Protein 7YQC (pdb70)

Structure (mmCIF, N/CA/C/O backbone):
data_7YQC
#
_entry.id   7YQC
#
_cell.length_a   1.00
_cell.length_b   1.00
_cell.length_c   1.00
_cell.angle_alpha   90.00
_cell.angle_beta   90.00
_cell.angle_gamma   90.00
#
_symmetry.space_group_name_H-M   'P 1'
#
loop_
_atom_site.group_PDB
_atom_site.id
_atom_site.type_symbol
_atom_site.label_atom_id
_atom_site.label_alt_id
_atom_site.label_comp_id
_atom_site.label_asym_id
_atom_site.label_entity_id
_atom_site.label_seq_id
_atom_site.pdbx_PDB_ins_code
_atom_site.Cartn_x
_atom_site.Cartn_y
_atom_site.Cartn_z
_atom_site.occupancy
_atom_site.B_iso_or_equiv
_atom_site.auth_seq_id
_atom_site.auth_comp_id
_atom_site.auth_asym_id
_atom_site.auth_atom_id
_atom_site.pdbx_PDB_model_num
ATOM 1 N N . LEU A 1 4 ? 95.168 147.006 94.938 1.00 65.68 4 LEU A N 1
ATOM 2 C CA . LEU A 1 4 ? 95.560 148.166 95.787 1.00 65.68 4 LEU A CA 1
ATOM 3 C C . LEU A 1 4 ? 94.572 148.332 96.947 1.00 65.68 4 LEU A C 1
ATOM 4 O O . LEU A 1 4 ? 93.429 147.858 96.815 1.00 65.68 4 LEU A O 1
ATOM 9 N N . LEU A 1 5 ? 95.005 148.954 98.045 1.00 64.50 5 LEU A N 1
ATOM 10 C CA . LEU A 1 5 ? 94.082 149.237 99.177 1.00 64.50 5 LEU A CA 1
ATOM 11 C C . LEU A 1 5 ? 94.012 150.762 99.338 1.00 64.50 5 LEU A C 1
ATOM 12 O O . LEU A 1 5 ? 95.075 151.405 99.288 1.00 64.50 5 LEU A O 1
ATOM 17 N N . LYS A 1 6 ? 92.812 151.324 99.492 1.00 69.91 6 LYS A N 1
ATOM 18 C CA . LYS A 1 6 ? 92.652 152.801 99.599 1.00 69.91 6 LYS A CA 1
ATOM 19 C C . LYS A 1 6 ? 93.245 153.308 100.919 1.00 69.91 6 LYS A C 1
ATOM 20 O O . LYS A 1 6 ? 93.030 152.638 101.944 1.00 69.91 6 LYS A O 1
ATOM 26 N N . VAL A 1 7 ? 93.936 154.456 100.896 1.00 70.09 7 VAL A N 1
ATOM 27 C CA . VAL A 1 7 ? 94.550 155.048 102.124 1.00 70.09 7 VAL A CA 1
ATOM 28 C C . VAL A 1 7 ? 93.984 156.458 102.341 1.00 70.09 7 VAL A C 1
ATOM 29 O O . VAL A 1 7 ? 93.917 157.209 101.353 1.00 70.09 7 VAL A O 1
ATOM 33 N N . ASP A 1 8 ? 93.612 156.806 103.580 1.00 74.52 8 ASP A N 1
ATOM 34 C CA . ASP A 1 8 ? 93.052 158.148 103.908 1.00 74.52 8 ASP A CA 1
ATOM 35 C C . ASP A 1 8 ? 94.087 159.217 103.552 1.00 74.52 8 ASP A C 1
ATOM 36 O O . ASP A 1 8 ? 95.249 159.042 103.939 1.00 74.52 8 ASP A O 1
ATOM 41 N N . GLN A 1 9 ? 93.674 160.290 102.879 1.00 75.06 9 GLN A N 1
ATOM 42 C CA . GLN A 1 9 ? 94.632 161.325 102.401 1.00 75.06 9 GLN A CA 1
ATOM 43 C C . GLN A 1 9 ? 95.318 162.100 103.531 1.00 75.06 9 GLN A C 1
ATOM 44 O O . GLN A 1 9 ? 96.514 162.354 103.394 1.00 75.06 9 GLN A O 1
ATOM 50 N N . GLU A 1 10 ? 94.599 162.502 104.577 1.00 73.04 10 GLU A N 1
ATOM 51 C CA . GLU A 1 10 ? 95.233 163.356 105.615 1.00 73.04 10 GLU A CA 1
ATOM 52 C C . GLU A 1 10 ? 96.336 162.580 106.329 1.00 73.04 10 GLU A C 1
ATOM 53 O O . GLU A 1 10 ? 97.403 163.162 106.564 1.00 73.04 10 GLU A O 1
ATOM 59 N N . VAL A 1 11 ? 96.078 161.320 106.674 1.00 69.68 11 VAL A N 1
ATOM 60 C CA . VAL A 1 11 ? 97.122 160.456 107.284 1.00 69.68 11 VAL A CA 1
ATOM 61 C C . VAL A 1 11 ? 98.210 160.219 106.234 1.00 69.68 11 VAL A C 1
ATOM 62 O O . VAL A 1 11 ? 99.379 160.226 106.617 1.00 69.68 11 VAL A O 1
ATOM 66 N N . LYS A 1 12 ? 97.863 160.081 104.956 1.00 69.53 12 LYS A N 1
ATOM 67 C CA . LYS A 1 12 ? 98.939 159.915 103.947 1.00 69.53 12 LYS A CA 1
ATOM 68 C C . LYS A 1 12 ? 99.866 161.134 103.910 1.00 69.53 12 LYS A C 1
ATOM 69 O O . LYS A 1 12 ? 101.080 160.930 103.826 1.00 69.53 12 LYS A O 1
ATOM 75 N N . LEU A 1 13 ? 99.327 162.345 103.966 1.00 69.01 13 LEU A N 1
ATOM 76 C CA . LEU A 1 13 ? 100.167 163.562 103.919 1.00 69.01 13 LEU A CA 1
ATOM 77 C C . LEU A 1 13 ? 101.122 163.555 105.109 1.00 69.01 13 LEU A C 1
ATOM 78 O O . LEU A 1 13 ? 102.283 163.930 104.917 1.00 69.01 13 LEU A O 1
ATOM 83 N N . LYS A 1 14 ? 100.641 163.191 106.294 1.00 64.81 14 LYS A N 1
ATOM 84 C CA . LYS A 1 14 ? 101.488 163.118 107.513 1.00 64.81 14 LYS A CA 1
ATOM 85 C C . LYS A 1 14 ? 102.539 162.018 107.371 1.00 64.81 14 LYS A C 1
ATOM 86 O O . LYS A 1 14 ? 103.641 162.216 107.869 1.00 64.81 14 LYS A O 1
ATOM 92 N N . VAL A 1 15 ? 102.192 160.887 106.770 1.00 62.25 15 VAL A N 1
ATOM 93 C CA . VAL A 1 15 ? 103.191 159.806 106.522 1.00 62.25 15 VAL A CA 1
ATOM 94 C C . VAL A 1 15 ? 104.258 160.308 105.553 1.00 62.25 15 VAL A C 1
ATOM 95 O O . VAL A 1 15 ? 105.414 159.998 105.783 1.00 62.25 15 VAL A O 1
ATOM 99 N N . ASP A 1 16 ? 103.888 161.072 104.528 1.00 62.30 16 ASP A N 1
ATOM 100 C CA . ASP A 1 16 ? 104.849 161.637 103.540 1.00 62.30 16 ASP A CA 1
ATOM 101 C C . ASP A 1 16 ? 105.804 162.620 104.203 1.00 62.30 16 ASP A C 1
ATOM 102 O O . ASP A 1 16 ? 106.951 162.691 103.773 1.00 62.30 16 ASP A O 1
ATOM 107 N N . SER A 1 17 ? 105.323 163.413 105.147 1.00 58.78 17 SER A N 1
ATOM 108 C CA . SER A 1 17 ? 106.207 164.318 105.912 1.00 58.78 17 SER A CA 1
ATOM 109 C C . SER A 1 17 ? 107.200 163.505 106.748 1.00 58.78 17 SER A C 1
ATOM 110 O O . SER A 1 17 ? 108.330 163.959 106.870 1.00 58.78 17 SER A O 1
ATOM 113 N N . PHE A 1 18 ? 106.797 162.379 107.332 1.00 53.18 18 PHE A N 1
ATOM 114 C CA . PHE A 1 18 ? 107.726 161.509 108.092 1.00 53.18 18 PHE A CA 1
ATOM 115 C C . PHE A 1 18 ? 108.780 160.969 107.145 1.00 53.18 18 PHE A C 1
ATOM 116 O O . PHE A 1 18 ? 109.947 161.008 107.502 1.00 53.18 18 PHE A O 1
ATOM 124 N N . ARG A 1 19 ? 108.378 160.480 105.979 1.00 56.01 19 ARG A N 1
ATOM 125 C CA . ARG A 1 19 ? 109.368 159.873 105.069 1.00 56.01 19 ARG A CA 1
ATOM 126 C C . ARG A 1 19 ? 110.344 160.928 104.584 1.00 56.01 19 ARG A C 1
ATOM 127 O O . ARG A 1 19 ? 111.508 160.582 104.399 1.00 56.01 19 ARG A O 1
ATOM 135 N N . GLU A 1 20 ? 109.878 162.143 104.326 1.00 56.96 20 GLU A N 1
ATOM 136 C CA . GLU A 1 20 ? 110.803 163.237 103.955 1.00 56.96 20 GLU A CA 1
ATOM 137 C C . GLU A 1 20 ? 111.732 163.603 105.117 1.00 56.96 20 GLU A C 1
ATOM 138 O O . GLU A 1 20 ? 112.891 163.854 104.842 1.00 56.96 20 GLU A O 1
ATOM 144 N N . ARG A 1 21 ? 111.249 163.669 106.353 1.00 53.58 21 ARG A N 1
ATOM 145 C CA . ARG A 1 21 ? 112.093 164.046 107.514 1.00 53.58 21 ARG A CA 1
ATOM 146 C C . ARG A 1 21 ? 113.163 162.989 107.734 1.00 53.58 21 ARG A C 1
ATOM 147 O O . ARG A 1 21 ? 114.291 163.357 108.000 1.00 53.58 21 ARG A O 1
ATOM 155 N N . ILE A 1 22 ? 112.811 161.719 107.630 1.00 52.96 22 ILE A N 1
ATOM 156 C CA . ILE A 1 22 ? 113.781 160.613 107.787 1.00 52.96 22 ILE A CA 1
ATOM 157 C C . ILE A 1 22 ? 114.810 160.701 106.669 1.00 52.96 22 ILE A C 1
ATOM 158 O O . ILE A 1 22 ? 115.968 160.434 106.942 1.00 52.96 22 ILE A O 1
ATOM 163 N N . THR A 1 23 ? 114.408 161.047 105.453 1.00 52.63 23 THR A N 1
ATOM 164 C CA . THR A 1 23 ? 115.351 161.182 104.308 1.00 52.63 23 THR A CA 1
ATOM 165 C C . THR A 1 23 ? 116.344 162.306 104.572 1.00 52.63 23 THR A C 1
ATOM 166 O O . THR A 1 23 ? 117.533 162.084 104.374 1.00 52.63 23 THR A O 1
ATOM 170 N N . SER A 1 24 ? 115.870 163.447 105.052 1.00 53.32 24 SER A N 1
ATOM 171 C CA . SER A 1 24 ? 116.743 164.608 105.310 1.00 53.32 24 SER A CA 1
ATOM 172 C C . SER A 1 24 ? 117.750 164.272 106.398 1.00 53.32 24 SER A C 1
ATOM 173 O O . SER A 1 24 ? 118.923 164.543 106.197 1.00 53.32 24 SER A O 1
ATOM 176 N N . GLU A 1 25 ? 117.305 163.656 107.485 1.00 53.32 25 GLU A N 1
ATOM 177 C CA . GLU A 1 25 ? 118.193 163.290 108.600 1.00 53.32 25 GLU A CA 1
ATOM 178 C C . GLU A 1 25 ? 119.204 162.255 108.148 1.00 53.32 25 GLU A C 1
ATOM 179 O O . GLU A 1 25 ? 120.361 162.434 108.470 1.00 53.32 25 GLU A O 1
ATOM 185 N N . ALA A 1 26 ? 118.794 161.234 107.404 1.00 51.25 26 ALA A N 1
ATOM 186 C CA . ALA A 1 26 ? 119.729 160.164 107.018 1.00 51.25 26 ALA A CA 1
ATOM 187 C C . ALA A 1 26 ? 120.808 160.725 106.121 1.00 51.25 26 ALA A C 1
ATOM 188 O O . ALA A 1 26 ? 121.925 160.269 106.226 1.00 51.25 26 ALA A O 1
ATOM 190 N N . GLU A 1 27 ? 120.460 161.620 105.218 1.00 54.09 27 GLU A N 1
ATOM 191 C CA . GLU A 1 27 ? 121.445 162.276 104.324 1.00 54.09 27 GLU A CA 1
ATOM 192 C C . GLU A 1 27 ? 122.411 163.184 105.093 1.00 54.09 27 GLU A C 1
ATOM 193 O O . GLU A 1 27 ? 123.584 163.137 104.775 1.00 54.09 27 GLU A O 1
ATOM 199 N N . ASP A 1 28 ? 121.960 163.981 106.057 1.00 53.40 28 ASP A N 1
ATOM 200 C CA . ASP A 1 28 ? 122.887 164.792 106.891 1.00 53.40 28 ASP A CA 1
ATOM 201 C C . ASP A 1 28 ? 123.754 163.896 107.764 1.00 53.40 28 ASP A C 1
ATOM 202 O O . ASP A 1 28 ? 124.889 164.250 108.005 1.00 53.40 28 ASP A O 1
ATOM 207 N N . LEU A 1 29 ? 123.193 162.821 108.292 1.00 48.72 29 LEU A N 1
ATOM 208 C CA . LEU A 1 29 ? 123.974 161.905 109.140 1.00 48.72 29 LEU A CA 1
ATOM 209 C C . LEU A 1 29 ? 125.074 161.280 108.284 1.00 48.72 29 LEU A C 1
ATOM 210 O O . LEU A 1 29 ? 126.205 161.322 108.720 1.00 48.72 29 LEU A O 1
ATOM 215 N N . VAL A 1 30 ? 124.797 160.791 107.085 1.00 49.65 30 VAL A N 1
ATOM 216 C CA . VAL A 1 30 ? 125.921 160.210 106.299 1.00 49.65 30 VAL A CA 1
ATOM 217 C C . VAL A 1 30 ? 126.903 161.299 105.877 1.00 49.65 30 VAL A C 1
ATOM 218 O O . VAL A 1 30 ? 128.086 161.098 106.073 1.00 49.65 30 VAL A O 1
ATOM 222 N N . ALA A 1 31 ? 126.427 162.406 105.325 1.00 53.04 31 ALA A N 1
ATOM 223 C CA . ALA A 1 31 ? 127.283 163.492 104.809 1.00 53.04 31 ALA A CA 1
ATOM 224 C C . ALA A 1 31 ? 127.958 164.375 105.853 1.00 53.04 31 ALA A C 1
ATOM 225 O O . ALA A 1 31 ? 129.044 164.852 105.548 1.00 53.04 31 ALA A O 1
ATOM 227 N N . ASN A 1 32 ? 127.305 164.703 106.965 1.00 52.08 32 ASN A N 1
ATOM 228 C CA . ASN A 1 32 ? 127.884 165.690 107.914 1.00 52.08 32 ASN A CA 1
ATOM 229 C C . ASN A 1 32 ? 128.196 165.152 109.317 1.00 52.08 32 ASN A C 1
ATOM 230 O O . ASN A 1 32 ? 129.081 165.713 109.936 1.00 52.08 32 ASN A O 1
ATOM 235 N N . PHE A 1 33 ? 127.527 164.121 109.814 1.00 48.00 33 PHE A N 1
ATOM 236 C CA . PHE A 1 33 ? 127.744 163.657 111.205 1.00 48.00 33 PHE A CA 1
ATOM 237 C C . PHE A 1 33 ? 128.733 162.506 111.226 1.00 48.00 33 PHE A C 1
ATOM 238 O O . PHE A 1 33 ? 129.582 162.499 112.093 1.00 48.00 33 PHE A O 1
ATOM 246 N N . PHE A 1 34 ? 128.589 161.543 110.325 1.00 47.12 34 PHE A N 1
ATOM 247 C CA . PHE A 1 34 ? 129.518 160.395 110.267 1.00 47.12 34 PHE A CA 1
ATOM 248 C C . PHE A 1 34 ? 130.923 160.956 110.113 1.00 47.12 34 PHE A C 1
ATOM 249 O O . PHE A 1 34 ? 131.770 160.542 110.884 1.00 47.12 34 PHE A O 1
ATOM 257 N N . PRO A 1 35 ? 131.217 161.882 109.179 1.00 49.05 35 PRO A N 1
ATOM 258 C CA . PRO A 1 35 ? 132.537 162.506 109.101 1.00 49.05 35 PRO A CA 1
ATOM 259 C C . PRO A 1 35 ? 133.023 163.313 110.315 1.00 49.05 35 PRO A C 1
ATOM 260 O O . PRO A 1 35 ? 134.162 163.191 110.641 1.00 49.05 35 PRO A O 1
ATOM 264 N N . LYS A 1 36 ? 132.174 164.122 110.938 1.00 50.09 36 LYS A N 1
ATOM 265 C CA . LYS A 1 36 ? 132.515 164.889 112.163 1.00 50.09 36 LYS A CA 1
ATOM 266 C C . LYS A 1 36 ? 132.758 163.963 113.345 1.00 50.09 36 LYS A C 1
ATOM 267 O O . LYS A 1 36 ? 133.627 164.269 114.142 1.00 50.09 36 LYS A O 1
ATOM 273 N N . LYS A 1 37 ? 131.958 162.920 113.494 1.00 48.14 37 LYS A N 1
ATOM 274 C CA . LYS A 1 37 ? 132.107 161.937 114.601 1.00 48.14 37 LYS A CA 1
ATOM 275 C C . L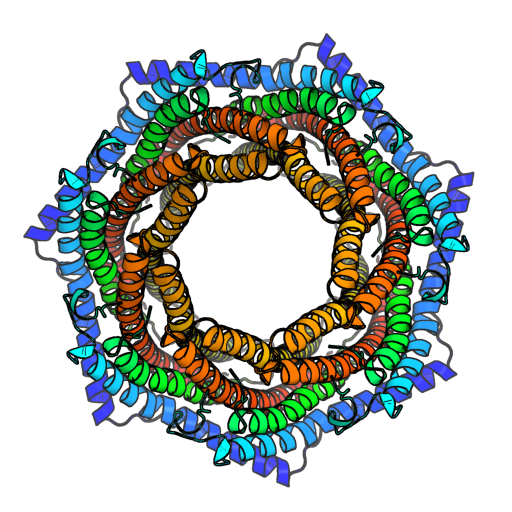YS A 1 37 ? 133.394 161.142 114.460 1.00 48.14 37 LYS A C 1
ATOM 276 O O . LYS A 1 37 ? 133.942 160.792 115.485 1.00 48.14 37 LYS A O 1
ATOM 282 N N . LEU A 1 38 ? 133.813 160.812 113.243 1.00 48.45 38 LEU A N 1
ATOM 283 C CA . LEU A 1 38 ? 135.086 160.093 112.981 1.00 48.45 38 LEU A CA 1
ATOM 284 C C . LEU A 1 38 ? 136.262 160.945 113.435 1.00 48.45 38 LEU A C 1
ATOM 285 O O . LEU A 1 38 ? 137.194 160.387 113.995 1.00 48.45 38 LEU A O 1
ATOM 290 N N . LEU A 1 39 ? 136.224 162.242 113.188 1.00 50.23 39 LEU A N 1
ATOM 291 C CA . LEU A 1 39 ? 137.310 163.136 113.643 1.00 50.23 39 LEU A CA 1
ATOM 292 C C . LEU A 1 39 ? 137.344 163.233 115.174 1.00 50.23 39 LEU A C 1
ATOM 293 O O . LEU A 1 39 ? 138.448 163.266 115.704 1.00 50.23 39 LEU A O 1
ATOM 298 N N . GLU A 1 40 ? 136.201 163.284 115.858 1.00 50.18 40 GLU A N 1
ATOM 299 C CA . GLU A 1 40 ? 136.149 163.292 117.344 1.00 50.18 40 GLU A CA 1
ATOM 300 C C . GLU A 1 40 ? 136.660 161.989 117.948 1.00 50.18 40 GLU A C 1
ATOM 301 O O . GLU A 1 40 ? 137.387 162.070 118.926 1.00 50.18 40 GLU A O 1
ATOM 307 N N . LEU A 1 41 ? 136.245 160.840 117.428 1.00 46.50 41 LEU A N 1
ATOM 308 C CA . LEU A 1 41 ? 136.664 159.517 117.939 1.00 46.50 41 LEU A CA 1
ATOM 309 C C . LEU A 1 41 ? 138.150 159.299 117.670 1.00 46.50 41 LEU A C 1
ATOM 310 O O . LEU A 1 41 ? 138.790 158.702 118.526 1.00 46.50 41 LEU A O 1
ATOM 315 N N . ASP A 1 42 ? 138.684 159.779 116.548 1.00 48.44 42 ASP A N 1
ATOM 316 C CA . ASP A 1 42 ? 140.139 159.712 116.258 1.00 48.44 42 ASP A CA 1
ATOM 317 C C . ASP A 1 42 ? 140.920 160.556 117.256 1.00 48.44 42 ASP A C 1
ATOM 318 O O . ASP A 1 42 ? 141.985 160.117 117.664 1.00 48.44 42 ASP A O 1
ATOM 323 N N . SER A 1 43 ? 140.425 161.734 117.604 1.00 49.97 43 SER A N 1
ATOM 324 C CA . SER A 1 43 ? 141.099 162.631 118.570 1.00 49.97 43 SER A CA 1
ATOM 325 C C . SER A 1 43 ? 141.162 162.004 119.961 1.00 49.97 43 SER A C 1
ATOM 326 O O . SER A 1 43 ? 142.159 162.233 120.637 1.00 49.97 43 SER A O 1
ATOM 329 N N . PHE A 1 44 ? 140.131 161.280 120.390 1.00 48.53 44 PHE A N 1
ATOM 330 C CA . PHE A 1 44 ? 140.096 160.585 121.702 1.00 48.53 44 PHE A CA 1
ATOM 331 C C . PHE A 1 44 ? 141.199 159.530 121.744 1.00 48.53 44 PHE A C 1
ATOM 332 O O . PHE A 1 44 ? 141.790 159.322 122.795 1.00 48.53 44 PHE A O 1
ATOM 340 N N . LEU A 1 45 ? 141.449 158.860 120.633 1.00 48.06 45 LEU A N 1
ATOM 341 C CA . LEU A 1 45 ? 142.456 157.778 120.588 1.00 48.06 45 LEU A CA 1
ATOM 342 C C . LEU A 1 45 ? 143.874 158.333 120.692 1.00 48.06 45 LEU A C 1
ATOM 343 O O . LEU A 1 45 ? 144.774 157.540 120.919 1.00 48.06 45 LEU A O 1
ATOM 348 N N . LYS A 1 46 ? 144.077 159.622 120.455 1.00 51.49 46 LYS A N 1
ATOM 349 C CA . LYS A 1 46 ? 145.414 160.268 120.577 1.00 51.49 46 LYS A CA 1
ATOM 350 C C . LYS A 1 46 ? 145.584 160.894 121.964 1.00 51.49 46 LYS A C 1
ATOM 351 O O . LYS A 1 46 ? 146.672 161.410 122.233 1.00 51.49 46 LYS A O 1
ATOM 357 N N . GLU A 1 47 ? 144.547 160.868 122.796 1.00 52.88 47 GLU A N 1
ATOM 358 C CA . GLU A 1 47 ? 144.627 161.385 124.181 1.00 52.88 47 GLU A CA 1
ATOM 359 C C . GLU A 1 47 ? 145.446 160.423 125.043 1.00 52.88 47 GLU A C 1
ATOM 360 O O . GLU A 1 47 ? 145.455 159.225 124.746 1.00 52.88 47 GLU A O 1
ATOM 366 N N . PRO A 1 48 ? 146.131 160.903 126.102 1.00 53.37 48 PRO A N 1
ATOM 367 C CA . PRO A 1 48 ? 146.955 160.054 126.962 1.00 53.37 48 PRO A CA 1
ATOM 368 C C . PRO A 1 48 ? 146.193 158.953 127.720 1.00 53.37 48 PRO A C 1
ATOM 369 O O . PRO A 1 48 ? 146.764 157.921 127.930 1.00 53.37 48 PRO A O 1
ATOM 373 N N . ILE A 1 49 ? 144.948 159.194 128.111 1.00 51.52 49 ILE A N 1
ATOM 374 C CA . ILE A 1 49 ? 144.134 158.229 128.914 1.00 51.52 49 ILE A CA 1
ATOM 375 C C . ILE A 1 49 ? 143.970 156.915 128.151 1.00 51.52 49 ILE A C 1
ATOM 376 O O . ILE A 1 49 ? 143.836 155.890 128.810 1.00 51.52 49 ILE A O 1
ATOM 381 N N . LEU A 1 50 ? 143.923 156.950 126.827 1.00 49.57 50 LEU A N 1
ATOM 382 C CA . LEU A 1 50 ? 143.668 155.732 126.026 1.00 49.57 50 LEU A CA 1
ATOM 383 C C . LEU A 1 50 ? 144.970 155.192 125.452 1.00 49.57 50 LEU A C 1
ATOM 384 O O . LEU A 1 50 ? 144.910 154.283 124.641 1.00 49.57 50 LEU A O 1
ATOM 389 N N . ASN A 1 51 ? 146.097 155.775 125.827 1.00 53.17 51 ASN A N 1
ATOM 390 C CA . ASN A 1 51 ? 147.422 155.352 125.302 1.00 53.17 51 ASN A CA 1
ATOM 391 C C . ASN A 1 51 ? 148.380 155.198 126.472 1.00 53.17 51 ASN A C 1
ATOM 392 O O . ASN A 1 51 ? 149.245 156.057 126.602 1.00 53.17 51 ASN A O 1
ATOM 397 N N . ILE A 1 52 ? 148.187 154.181 127.310 1.00 54.92 52 ILE A N 1
ATOM 398 C CA . ILE A 1 52 ? 149.044 153.939 128.500 1.00 54.92 52 ILE A CA 1
ATOM 399 C C . ILE A 1 52 ? 149.828 152.673 128.175 1.00 54.92 52 ILE A C 1
ATOM 400 O O . ILE A 1 52 ? 149.178 151.633 128.020 1.00 54.92 52 ILE A O 1
ATOM 405 N N . HIS A 1 53 ? 151.150 152.776 127.993 1.00 59.81 53 HIS A N 1
ATOM 406 C CA . HIS A 1 53 ? 152.002 151.609 127.629 1.00 59.81 53 HIS A CA 1
ATOM 407 C C . HIS A 1 53 ? 152.138 150.594 128.764 1.00 59.81 53 HIS A C 1
ATOM 408 O O . HIS A 1 53 ? 151.919 149.404 128.507 1.00 59.81 53 HIS A O 1
ATOM 415 N N . ASP A 1 54 ? 152.420 151.055 129.981 1.00 57.02 54 ASP A N 1
ATOM 416 C CA . ASP A 1 54 ? 152.526 150.144 131.145 1.00 57.02 54 ASP A CA 1
ATOM 417 C C . ASP A 1 54 ? 151.108 149.920 131.625 1.00 57.02 54 ASP A C 1
ATOM 418 O O . ASP A 1 54 ? 150.548 150.845 132.202 1.00 57.02 54 ASP A O 1
ATOM 423 N N . LEU A 1 55 ? 150.593 148.711 131.464 1.00 52.21 55 LEU A N 1
ATOM 424 C CA . LEU A 1 55 ? 149.173 148.466 131.773 1.00 52.21 55 LEU A CA 1
ATOM 425 C C . LEU A 1 55 ? 149.072 148.101 133.241 1.00 52.21 55 LEU A C 1
ATOM 426 O O . LEU A 1 55 ? 148.027 147.641 133.644 1.00 52.21 55 LEU A O 1
ATOM 431 N N . THR A 1 56 ? 150.159 148.254 133.981 1.00 54.96 56 THR A N 1
ATOM 432 C CA . THR A 1 56 ? 150.157 148.023 135.445 1.00 54.96 56 THR A CA 1
ATOM 433 C C . THR A 1 56 ? 149.814 149.340 136.132 1.00 54.96 56 THR A C 1
ATOM 434 O O . THR A 1 56 ? 149.775 149.374 137.366 1.00 54.96 56 THR A O 1
ATOM 438 N N . GLN A 1 57 ? 149.610 150.390 135.344 1.00 56.36 57 GLN A N 1
ATOM 439 C CA . GLN A 1 57 ? 149.259 151.714 135.904 1.00 56.36 57 GLN A CA 1
ATOM 440 C C . GLN A 1 57 ? 147.746 151.835 135.964 1.00 56.36 57 GLN A C 1
ATOM 441 O O . GLN A 1 57 ? 147.268 152.816 136.531 1.00 56.36 57 GLN A O 1
ATOM 447 N N . ILE A 1 58 ? 147.037 150.871 135.386 1.00 51.39 58 ILE A N 1
ATOM 448 C CA . ILE A 1 58 ? 145.551 150.908 135.379 1.00 51.39 58 ILE A CA 1
ATOM 449 C C . ILE A 1 58 ? 145.058 149.872 136.373 1.00 51.39 58 ILE A C 1
ATOM 450 O O . ILE A 1 58 ? 143.932 149.437 136.209 1.00 51.39 58 ILE A O 1
ATOM 455 N N . HIS A 1 59 ? 145.859 149.532 137.375 1.00 49.99 59 HIS A N 1
ATOM 456 C CA . HIS A 1 59 ? 145.506 148.469 138.349 1.00 49.99 59 HIS A CA 1
ATOM 457 C C . HIS A 1 59 ? 144.990 149.041 139.667 1.00 49.99 59 HIS A C 1
ATOM 458 O O . HIS A 1 59 ? 145.619 149.980 140.171 1.00 49.99 59 HIS A O 1
ATOM 465 N N . SER A 1 60 ? 143.897 148.476 140.203 1.00 52.94 60 SER A N 1
ATOM 466 C CA . SER A 1 60 ? 143.317 148.916 141.496 1.00 52.94 60 SER A CA 1
ATOM 467 C C . SER A 1 60 ? 143.577 147.864 142.576 1.00 52.94 60 SER A C 1
ATOM 468 O O . SER A 1 60 ? 143.513 146.666 142.261 1.00 52.94 60 SER A O 1
ATOM 471 N N . ASP A 1 61 ? 143.884 148.302 143.799 1.00 58.88 61 ASP A N 1
ATOM 472 C CA . ASP A 1 61 ? 144.170 147.372 144.923 1.00 58.88 61 ASP A CA 1
ATOM 473 C C . ASP A 1 61 ? 142.884 146.669 145.363 1.00 58.88 61 ASP A C 1
ATOM 474 O O . ASP A 1 61 ? 141.847 147.352 145.456 1.00 58.88 61 ASP A O 1
ATOM 476 N N . MET A 1 62 ? 142.957 145.371 145.669 1.00 59.75 62 MET A N 1
ATOM 477 C CA . MET A 1 62 ? 141.741 144.600 146.034 1.00 59.75 62 MET A CA 1
ATOM 478 C C . MET A 1 62 ? 142.116 143.534 147.060 1.00 59.75 62 MET A C 1
ATOM 479 O O . MET A 1 62 ? 142.820 142.593 146.656 1.00 59.75 62 MET A O 1
ATOM 484 N N . MET A 1 108 ? 137.956 142.022 147.574 1.00 48.63 108 MET A N 1
ATOM 485 C CA . MET A 1 108 ? 136.587 142.566 147.481 1.00 48.63 108 MET A CA 1
ATOM 486 C C . MET A 1 108 ? 136.665 144.069 147.284 1.00 48.63 108 MET A C 1
ATOM 487 O O . MET A 1 108 ? 137.534 144.533 146.546 1.00 48.63 108 MET A O 1
ATOM 489 N N . LEU A 1 109 ? 135.745 144.789 147.882 1.00 48.91 109 LEU A N 1
ATOM 490 C CA . LEU A 1 109 ? 135.793 146.266 147.895 1.00 48.91 109 LEU A CA 1
ATOM 491 C C . LEU A 1 109 ? 135.815 147.011 146.565 1.00 48.91 109 LEU A C 1
ATOM 492 O O . LEU A 1 109 ? 135.053 146.617 145.683 1.00 48.91 109 LEU A O 1
ATOM 497 N N . LYS A 1 110 ? 136.709 147.977 146.389 1.00 49.33 110 LYS A N 1
ATOM 498 C CA . LYS A 1 110 ? 136.632 148.983 145.299 1.00 49.33 110 LYS A CA 1
ATOM 499 C C . LYS A 1 110 ? 136.672 148.546 143.838 1.00 49.33 110 LYS A C 1
ATOM 500 O O . LYS A 1 110 ? 137.301 147.549 143.540 1.00 49.33 110 LYS A O 1
ATOM 506 N N . SER A 1 111 ? 136.006 149.313 142.975 1.00 46.90 111 SER A N 1
ATOM 507 C CA . SER A 1 111 ? 135.969 149.077 141.519 1.00 46.90 111 SER A CA 1
ATOM 508 C C . SER A 1 111 ? 137.049 149.946 140.888 1.00 46.90 111 SER A C 1
ATOM 509 O O . SER A 1 111 ? 137.439 150.910 141.533 1.00 46.90 111 SER A O 1
ATOM 512 N N . ASN A 1 112 ? 137.487 149.652 139.667 1.00 46.29 112 ASN A N 1
ATOM 513 C CA . ASN A 1 112 ? 138.614 150.410 139.086 1.00 46.29 112 ASN A CA 1
ATOM 514 C C . ASN A 1 112 ? 138.066 151.749 138.628 1.00 46.29 112 ASN A C 1
ATOM 515 O O . ASN A 1 112 ? 137.167 151.733 137.814 1.00 46.29 112 ASN A O 1
ATOM 520 N N . GLN A 1 113 ? 138.526 152.854 139.211 1.00 48.56 113 GLN A N 1
ATOM 521 C CA . GLN A 1 113 ? 138.113 154.199 138.744 1.00 48.56 113 GLN A CA 1
ATOM 522 C C . GLN A 1 113 ? 138.696 154.501 137.370 1.00 48.56 113 GLN A C 1
ATOM 523 O O . GLN A 1 113 ? 138.054 155.210 136.626 1.00 48.56 113 GLN A O 1
ATOM 529 N N . GLN A 1 114 ? 139.892 154.034 137.068 1.00 48.08 114 GLN A N 1
ATOM 530 C CA . GLN A 1 114 ? 140.483 154.423 135.773 1.00 48.08 114 GLN A CA 1
ATOM 531 C C . GLN A 1 114 ? 139.621 153.836 134.677 1.00 48.08 114 GLN A C 1
ATOM 532 O O . GLN A 1 114 ? 139.435 154.505 133.680 1.00 48.08 114 GLN A O 1
ATOM 538 N N . LEU A 1 115 ? 139.118 152.635 134.879 1.00 44.19 115 LEU A N 1
ATOM 539 C CA . LEU A 1 115 ? 138.215 151.986 133.910 1.00 44.19 115 LEU A CA 1
ATOM 540 C C . LEU A 1 115 ? 136.813 152.586 133.951 1.00 44.19 115 LEU A C 1
ATOM 541 O O . LEU A 1 115 ? 136.237 152.746 132.892 1.00 44.19 115 LEU A O 1
ATOM 546 N N . VAL A 1 116 ? 136.293 152.922 135.125 1.00 45.37 116 VAL A N 1
ATOM 547 C CA . VAL A 1 116 ? 134.933 153.520 135.255 1.00 45.37 116 VAL A CA 1
ATOM 548 C C . VAL A 1 116 ? 134.902 154.846 134.507 1.00 45.37 116 VAL A C 1
ATOM 549 O O . VAL A 1 116 ? 133.902 155.088 133.852 1.00 45.37 116 VAL A O 1
ATOM 553 N N . ASP A 1 117 ? 135.960 155.649 134.579 1.00 47.10 117 ASP A N 1
ATOM 554 C CA . ASP A 1 117 ? 136.048 156.944 133.876 1.00 47.10 117 ASP A CA 1
ATOM 555 C C . ASP A 1 117 ? 136.008 156.754 132.366 1.00 47.10 117 ASP A C 1
ATOM 556 O O . ASP A 1 117 ? 135.270 157.491 131.735 1.00 47.10 117 ASP A O 1
ATOM 561 N N . ILE A 1 118 ? 136.745 155.799 131.812 1.00 44.89 118 ILE A N 1
ATOM 562 C CA . ILE A 1 118 ? 136.751 155.495 130.349 1.00 44.89 118 ILE A CA 1
ATOM 563 C C . ILE A 1 118 ? 135.417 154.910 129.888 1.00 44.89 118 ILE A C 1
ATOM 564 O O . ILE A 1 118 ? 134.960 155.331 128.849 1.00 44.89 118 ILE A O 1
ATOM 569 N N . ILE A 1 119 ? 134.807 153.992 130.628 1.00 43.46 119 ILE A N 1
ATOM 570 C CA . ILE A 1 119 ? 133.511 153.368 130.250 1.00 43.46 119 ILE A CA 1
ATOM 571 C C . ILE A 1 119 ? 132.473 154.475 130.221 1.00 43.46 119 ILE A C 1
ATOM 572 O O . ILE A 1 119 ? 131.602 154.433 129.376 1.00 43.46 119 ILE A O 1
ATOM 577 N N . GLU A 1 120 ? 132.565 155.432 131.126 1.00 46.42 120 GLU A N 1
ATOM 578 C CA . GLU A 1 120 ? 131.636 156.578 131.120 1.00 46.42 120 GLU A CA 1
ATOM 579 C C . GLU A 1 120 ? 131.782 157.389 129.838 1.00 46.42 120 GLU A C 1
ATOM 580 O O . GLU A 1 120 ? 130.780 157.965 129.460 1.00 46.42 120 GLU A O 1
ATOM 586 N N . LYS A 1 121 ? 132.953 157.470 129.220 1.00 45.67 121 LYS A N 1
ATOM 587 C CA . LYS A 1 121 ? 133.135 158.190 127.943 1.00 45.67 121 LYS A CA 1
ATOM 588 C C . LYS A 1 121 ? 132.761 157.295 126.760 1.00 45.67 121 LYS A C 1
ATOM 589 O O . LYS A 1 121 ? 132.123 157.800 125.849 1.00 45.67 121 LYS A O 1
ATOM 595 N N . VAL A 1 122 ? 133.135 156.023 126.774 1.00 43.22 122 VAL A N 1
ATOM 596 C CA . VAL A 1 122 ? 132.822 155.071 125.674 1.00 43.22 122 VAL A CA 1
ATOM 597 C C . VAL A 1 122 ? 131.324 154.821 125.535 1.00 43.22 122 VAL A C 1
ATOM 598 O O . VAL A 1 122 ? 130.871 154.807 124.404 1.00 43.22 122 VAL A O 1
ATOM 602 N N . LYS A 1 123 ? 130.566 154.653 126.612 1.00 44.72 123 LYS A N 1
ATOM 603 C CA . LYS A 1 123 ? 129.139 154.244 126.522 1.00 44.72 123 LYS A CA 1
ATOM 604 C C . LYS A 1 123 ? 128.270 155.256 125.776 1.00 44.72 123 LYS A C 1
ATOM 605 O O . LYS A 1 123 ? 127.459 154.813 124.977 1.00 44.72 123 LYS A O 1
ATOM 611 N N . PRO A 1 124 ? 128.389 156.587 125.967 1.00 44.28 124 PRO A N 1
ATOM 612 C CA . PRO A 1 124 ? 127.658 157.560 125.162 1.00 44.28 124 PRO A CA 1
ATOM 613 C C . PRO A 1 124 ? 127.904 157.465 123.648 1.00 44.28 124 PRO A C 1
ATOM 614 O O . PRO A 1 124 ? 126.982 157.740 122.935 1.00 44.28 124 PRO A O 1
ATOM 618 N N . GLU A 1 125 ? 129.127 157.180 123.195 1.00 45.01 125 GLU A N 1
ATOM 619 C CA . GLU A 1 125 ? 129.505 157.029 121.769 1.00 45.01 125 GLU A CA 1
ATOM 620 C C . GLU A 1 125 ? 128.900 155.776 121.150 1.00 45.01 125 GLU A C 1
ATOM 621 O O . GLU A 1 125 ? 128.591 155.842 119.972 1.00 45.01 125 GLU A O 1
ATOM 627 N N . ILE A 1 126 ? 128.839 154.663 121.876 1.00 44.57 126 ILE A N 1
ATOM 628 C CA . ILE A 1 126 ? 128.200 153.405 121.395 1.00 44.57 126 ILE A CA 1
ATOM 629 C C . ILE A 1 126 ? 126.711 153.659 121.196 1.00 44.57 126 ILE A C 1
ATOM 630 O O . ILE A 1 126 ? 126.182 153.198 120.202 1.00 44.57 126 ILE A O 1
ATOM 635 N N . ARG A 1 127 ? 126.070 154.378 122.103 1.00 47.38 127 ARG A N 1
ATOM 636 C CA . ARG A 1 127 ? 124.626 154.691 122.024 1.00 47.38 127 ARG A CA 1
ATOM 637 C C . ARG A 1 127 ? 124.298 155.564 120.814 1.00 47.38 127 ARG A C 1
ATOM 638 O O . ARG A 1 127 ? 123.275 155.303 120.204 1.00 47.38 127 ARG A O 1
ATOM 646 N N . LEU A 1 128 ? 125.106 156.559 120.484 1.00 45.24 128 LEU A N 1
ATOM 647 C CA . LEU A 1 128 ? 124.873 157.402 119.287 1.00 45.24 128 LEU A CA 1
ATOM 648 C C . LEU A 1 128 ? 124.956 156.610 117.976 1.00 45.24 128 LEU A C 1
ATOM 649 O O . LEU A 1 128 ? 124.116 156.832 117.146 1.00 45.24 128 LEU A O 1
ATOM 654 N N . LEU A 1 129 ? 125.912 155.705 117.799 1.00 44.48 129 LEU A N 1
ATOM 655 C CA . LEU A 1 129 ? 125.977 154.889 116.567 1.00 44.48 129 LEU A CA 1
ATOM 656 C C . LEU A 1 129 ? 124.719 154.036 116.461 1.00 44.48 129 LEU A C 1
ATOM 657 O O . LEU A 1 129 ? 124.178 153.968 115.366 1.00 44.48 129 LEU A O 1
ATOM 662 N N . ILE A 1 130 ? 124.253 153.423 117.545 1.00 46.12 130 ILE A N 1
ATOM 663 C CA . ILE A 1 130 ? 123.082 152.515 117.430 1.00 46.12 130 ILE A CA 1
ATOM 664 C C . ILE A 1 130 ? 121.882 153.333 116.960 1.00 46.12 130 ILE A C 1
ATOM 665 O O . ILE A 1 130 ? 121.174 152.866 116.078 1.00 46.12 130 ILE A O 1
ATOM 670 N N . GLU A 1 131 ? 121.666 154.504 117.538 1.00 46.99 131 GLU A N 1
ATOM 671 C CA . GLU A 1 131 ? 120.503 155.350 117.184 1.00 46.99 131 GLU A CA 1
ATOM 672 C C . GLU A 1 131 ? 120.584 155.904 115.766 1.00 46.99 131 GLU A C 1
ATOM 673 O O . GLU A 1 131 ? 119.553 155.913 115.105 1.00 46.99 131 GLU A O 1
ATOM 679 N N . LYS A 1 132 ? 121.733 156.421 115.349 1.00 45.93 132 LYS A N 1
ATOM 680 C CA . LYS A 1 132 ? 121.934 157.022 114.008 1.00 45.93 132 LYS A CA 1
ATOM 681 C C . LYS A 1 132 ? 121.955 155.946 112.925 1.00 45.93 132 LYS A C 1
ATOM 682 O O . LYS A 1 132 ? 121.532 156.245 111.828 1.00 45.93 132 LYS A O 1
ATOM 688 N N . CYS A 1 133 ? 122.508 154.769 113.191 1.00 47.65 133 CYS A N 1
ATOM 689 C CA . CYS A 1 133 ? 122.482 153.650 112.210 1.00 47.65 133 CYS A CA 1
ATOM 690 C C . CYS A 1 133 ? 121.043 153.234 111.932 1.00 47.65 133 CYS A C 1
ATOM 691 O O . CYS A 1 133 ? 120.772 152.869 110.797 1.00 47.65 133 CYS A O 1
ATOM 694 N N . ASN A 1 134 ? 120.168 153.246 112.929 1.00 48.20 134 ASN A N 1
ATOM 695 C CA . ASN A 1 134 ? 118.732 152.947 112.724 1.00 48.20 134 ASN A CA 1
ATOM 696 C C . ASN A 1 134 ? 118.079 153.990 111.812 1.00 48.20 134 ASN A C 1
ATOM 697 O O . ASN A 1 134 ? 117.257 153.572 111.022 1.00 48.20 134 ASN A O 1
ATOM 702 N N . THR A 1 135 ? 118.361 155.289 111.929 1.00 46.69 135 THR A N 1
ATOM 703 C CA . THR A 1 135 ? 117.721 156.244 110.990 1.00 46.69 135 THR A CA 1
ATOM 704 C C . THR A 1 135 ? 118.222 156.053 109.558 1.00 46.69 135 THR A C 1
ATOM 705 O O . THR A 1 135 ? 117.406 156.153 108.661 1.00 46.69 135 THR A O 1
ATOM 709 N N . VAL A 1 136 ? 119.509 155.812 109.360 1.00 46.29 136 VAL A N 1
ATOM 710 C CA . VAL A 1 136 ? 120.088 155.562 108.010 1.00 46.29 136 VAL A CA 1
ATOM 711 C C . VAL A 1 136 ? 119.569 154.248 107.402 1.00 46.29 136 VAL A C 1
ATOM 712 O O . VAL A 1 136 ? 119.373 154.223 106.199 1.00 46.29 136 VAL A O 1
ATOM 716 N N . LYS A 1 137 ? 119.365 153.193 108.192 1.00 47.18 137 LYS A N 1
ATOM 717 C CA . LYS A 1 137 ? 118.813 151.909 107.683 1.00 47.18 137 LYS A CA 1
ATOM 718 C C . LYS A 1 137 ? 117.397 152.097 107.174 1.00 47.18 137 LYS A C 1
ATOM 719 O O . LYS A 1 137 ? 117.087 151.550 106.133 1.00 47.18 137 LYS A O 1
ATOM 725 N N . MET A 1 138 ? 116.582 152.855 107.894 1.00 49.35 138 MET A N 1
ATOM 726 C CA . MET A 1 138 ? 115.178 153.076 107.496 1.00 49.35 138 MET A CA 1
ATOM 727 C C . MET A 1 138 ? 115.109 153.860 106.196 1.00 49.35 138 MET A C 1
ATOM 728 O O . MET A 1 138 ? 114.224 153.586 105.416 1.00 49.35 138 MET A O 1
ATOM 733 N N . TRP A 1 139 ? 115.980 154.828 106.004 1.00 48.60 139 TRP A N 1
ATOM 734 C CA . TRP A 1 139 ? 116.007 155.606 104.755 1.00 48.60 139 TRP A CA 1
ATOM 735 C C . TRP A 1 139 ? 116.299 154.692 103.578 1.00 48.60 139 TRP A C 1
ATOM 736 O O . TRP A 1 139 ? 115.572 154.791 102.604 1.00 48.60 139 TRP A O 1
ATOM 747 N N . VAL A 1 140 ? 117.285 153.807 103.686 1.00 47.83 140 VAL A N 1
ATOM 748 C CA . VAL A 1 140 ? 117.642 152.843 102.607 1.00 47.83 140 VAL A CA 1
ATOM 749 C C . VAL A 1 140 ? 116.494 151.853 102.409 1.00 47.83 140 VAL A C 1
ATOM 750 O O . VAL A 1 140 ? 116.211 151.565 101.254 1.00 47.83 140 VAL A O 1
ATOM 754 N N . GLN A 1 141 ? 115.857 151.373 103.482 1.00 47.76 141 GLN A N 1
ATOM 755 C CA . GLN A 1 141 ? 114.745 150.384 103.443 1.00 47.76 141 GLN A CA 1
ATOM 756 C C . GLN A 1 141 ? 113.538 150.956 102.732 1.00 47.76 141 GLN A C 1
ATOM 757 O O . GLN A 1 141 ? 112.857 150.204 102.047 1.00 47.76 141 GLN A O 1
ATOM 763 N N . LEU A 1 142 ? 113.307 152.245 102.866 1.00 48.10 142 LEU A N 1
ATOM 764 C CA . LEU A 1 142 ? 112.094 152.866 102.292 1.00 48.10 142 LEU A CA 1
ATOM 765 C C . LEU A 1 142 ? 112.362 153.290 100.853 1.00 48.10 142 LEU A C 1
ATOM 766 O O . LEU A 1 142 ? 111.494 153.948 100.280 1.00 48.10 142 LEU A O 1
ATOM 771 N N . LEU A 1 143 ? 113.531 152.955 100.303 1.00 49.06 143 LEU A N 1
ATOM 772 C CA . LEU A 1 143 ? 113.881 153.272 98.895 1.00 49.06 143 LEU A CA 1
ATOM 773 C C . LEU A 1 143 ? 113.915 151.977 98.087 1.00 49.06 143 LEU A C 1
ATOM 774 O O . LEU A 1 143 ? 114.251 152.053 96.906 1.00 49.06 143 LEU A O 1
ATOM 779 N N . ILE A 1 144 ? 113.571 150.840 98.695 1.00 49.67 144 ILE A N 1
ATOM 780 C CA . ILE A 1 144 ? 113.632 149.524 97.994 1.00 49.67 144 ILE A CA 1
ATOM 781 C C . ILE A 1 144 ? 112.361 149.376 97.173 1.00 49.67 144 ILE A C 1
ATOM 782 O O . ILE A 1 144 ? 111.283 149.563 97.740 1.00 49.67 144 ILE A O 1
ATOM 787 N N . PRO A 1 145 ? 112.441 149.069 95.860 1.00 53.47 145 PRO A N 1
ATOM 788 C CA . PRO A 1 145 ? 111.257 149.041 94.993 1.00 53.47 145 PRO A CA 1
ATOM 789 C C . PRO A 1 145 ? 110.355 147.795 94.953 1.00 53.47 145 PRO A C 1
ATOM 790 O O . PRO A 1 145 ? 110.621 146.863 95.677 1.00 53.47 145 PRO A O 1
ATOM 794 N N . ARG A 1 146 ? 109.293 147.822 94.141 1.00 56.78 146 ARG A N 1
ATOM 795 C CA . ARG A 1 146 ? 108.396 146.657 93.952 1.00 56.78 146 ARG A CA 1
ATOM 796 C C . ARG A 1 146 ? 109.219 145.476 93.456 1.00 56.78 146 ARG A C 1
ATOM 797 O O . ARG A 1 146 ? 110.018 145.677 92.547 1.00 56.78 146 ARG A O 1
ATOM 805 N N . ILE A 1 147 ? 108.997 144.282 94.011 1.00 56.68 147 ILE A N 1
ATOM 806 C CA . ILE A 1 147 ? 109.761 143.071 93.610 1.00 56.68 147 ILE A CA 1
ATOM 807 C C . ILE A 1 147 ? 109.421 142.778 92.150 1.00 56.68 147 ILE A C 1
ATOM 808 O O . ILE A 1 147 ? 108.231 142.714 91.830 1.00 56.68 147 ILE A O 1
ATOM 813 N N . GLU A 1 148 ? 110.435 142.630 91.300 1.00 60.07 148 GLU A N 1
ATOM 814 C CA . GLU A 1 148 ? 110.236 142.427 89.848 1.00 60.07 148 GLU A CA 1
ATOM 815 C C . GLU A 1 148 ? 111.292 141.426 89.401 1.00 60.07 148 GLU A C 1
ATOM 816 O O . GLU A 1 148 ? 112.278 141.294 90.113 1.00 60.07 148 GLU A O 1
ATOM 822 N N . ASP A 1 149 ? 111.068 140.719 88.298 1.00 62.87 149 ASP A N 1
ATOM 823 C CA . ASP A 1 149 ? 111.992 139.645 87.843 1.00 62.87 149 ASP A CA 1
ATOM 824 C C . ASP A 1 149 ? 113.379 140.160 87.436 1.00 62.87 149 ASP A C 1
ATOM 825 O O . ASP A 1 149 ? 114.357 139.453 87.738 1.00 62.87 149 ASP A O 1
ATOM 830 N N . GLY A 1 150 ? 113.480 141.319 86.785 1.00 61.95 150 GLY A N 1
ATOM 831 C CA . GLY A 1 150 ? 114.784 141.791 86.283 1.00 61.95 150 GLY A CA 1
ATOM 832 C C . GLY A 1 150 ? 115.166 143.165 86.800 1.00 61.95 150 GLY A C 1
ATOM 833 O O . GLY A 1 150 ? 114.322 143.775 87.467 1.00 61.95 150 GLY A O 1
ATOM 834 N N . ASN A 1 151 ? 116.375 143.641 86.476 1.00 62.20 151 ASN A N 1
ATOM 835 C CA . ASN A 1 151 ? 116.890 144.953 86.955 1.00 62.20 151 ASN A CA 1
ATOM 836 C C . ASN A 1 151 ? 116.990 144.942 88.476 1.00 62.20 151 ASN A C 1
ATOM 837 O O . ASN A 1 151 ? 116.579 145.925 89.096 1.00 62.20 151 ASN A O 1
ATOM 842 N N . ASN A 1 152 ? 117.499 143.855 89.046 1.00 60.10 152 ASN A N 1
ATOM 843 C CA . ASN A 1 152 ? 117.544 143.734 90.521 1.00 60.10 152 ASN A CA 1
ATOM 844 C C . ASN A 1 152 ? 118.975 143.894 91.045 1.00 60.10 152 ASN A C 1
ATOM 845 O O . ASN A 1 152 ? 119.204 143.502 92.188 1.00 60.10 152 ASN A O 1
ATOM 850 N N . PHE A 1 153 ? 119.916 144.364 90.223 1.00 59.89 153 PHE A N 1
ATOM 851 C CA . PHE A 1 153 ? 121.309 144.620 90.686 1.00 59.89 153 PHE A CA 1
ATOM 852 C C . PHE A 1 153 ? 121.365 145.786 91.675 1.00 59.89 153 PHE A C 1
ATOM 853 O O . PHE A 1 153 ? 122.039 145.661 92.688 1.00 59.89 153 PHE A O 1
ATOM 861 N N . GLY A 1 154 ? 120.668 146.879 91.399 1.00 56.19 154 GLY A N 1
ATOM 862 C CA . GLY A 1 154 ? 120.627 148.019 92.326 1.00 56.19 154 GLY A CA 1
ATOM 863 C C . GLY A 1 154 ? 119.941 147.674 93.622 1.00 56.19 154 GLY A C 1
ATOM 864 O O . GLY A 1 154 ? 120.358 148.189 94.648 1.00 56.19 154 GLY A O 1
ATOM 865 N N . VAL A 1 155 ? 118.892 146.867 93.562 1.00 54.13 155 VAL A N 1
ATOM 866 C CA . VAL A 1 155 ? 118.141 146.440 94.769 1.00 54.13 155 VAL A CA 1
ATOM 867 C C . VAL A 1 155 ? 119.099 145.651 95.642 1.00 54.13 155 VAL A C 1
ATOM 868 O O . VAL A 1 155 ? 118.954 145.708 96.849 1.00 54.13 155 VAL A O 1
ATOM 872 N N . SER A 1 156 ? 119.999 144.900 95.036 1.00 54.52 156 SER A N 1
ATOM 873 C CA . SER A 1 156 ? 120.994 144.105 95.790 1.00 54.52 156 SER A CA 1
ATOM 874 C C . SER A 1 156 ? 121.917 145.031 96.578 1.00 54.52 156 SER A C 1
ATOM 875 O O . SER A 1 156 ? 122.268 144.663 97.689 1.00 54.52 156 SER A O 1
ATOM 878 N N . ILE A 1 157 ? 122.332 146.155 96.001 1.00 53.57 157 ILE A N 1
ATOM 879 C CA . ILE A 1 157 ? 123.188 147.148 96.698 1.00 53.57 157 ILE A CA 1
ATOM 880 C C . ILE A 1 157 ? 122.397 147.718 97.867 1.00 53.57 157 ILE A C 1
ATOM 881 O O . ILE A 1 157 ? 122.971 147.792 98.945 1.00 53.57 157 ILE A O 1
ATOM 886 N N . GLN A 1 158 ? 121.118 148.052 97.678 1.00 51.77 158 GLN A N 1
ATOM 887 C CA . GLN A 1 158 ? 120.239 148.581 98.756 1.00 51.77 158 GLN A CA 1
ATOM 888 C C . GLN A 1 158 ? 120.035 147.525 99.834 1.00 51.77 158 GLN A C 1
ATOM 889 O O . GLN A 1 158 ? 119.992 147.891 100.993 1.00 51.77 158 GLN A O 1
ATOM 895 N N . GLU A 1 159 ? 119.842 146.274 99.461 1.00 54.19 159 GLU A N 1
ATOM 896 C CA . GLU A 1 159 ? 119.701 145.143 100.413 1.00 54.19 159 GLU A CA 1
ATOM 897 C C . GLU A 1 159 ? 121.021 144.846 101.114 1.00 54.19 159 GLU A C 1
ATOM 898 O O . GLU A 1 159 ? 120.953 144.466 102.269 1.00 54.19 159 GLU A O 1
ATOM 904 N N . GLU A 1 160 ? 122.157 144.944 100.432 1.00 54.60 160 GLU A N 1
ATOM 905 C CA . GLU A 1 160 ? 123.515 144.789 101.029 1.00 54.60 160 GLU A CA 1
ATOM 906 C C . GLU A 1 160 ? 123.818 145.938 102.000 1.00 54.60 160 GLU A C 1
ATOM 907 O O . GLU A 1 160 ? 124.436 145.652 103.025 1.00 54.60 160 GLU A O 1
ATOM 913 N N . THR A 1 161 ? 123.440 147.188 101.688 1.00 50.21 161 THR A N 1
ATOM 914 C CA . THR A 1 161 ? 123.612 148.361 102.589 1.00 50.21 161 THR A CA 1
ATOM 915 C C . THR A 1 161 ? 122.780 148.184 103.862 1.00 50.21 161 THR A C 1
ATOM 916 O O . THR A 1 161 ? 123.312 148.467 104.919 1.00 50.21 161 THR A O 1
ATOM 920 N N . VAL A 1 162 ? 121.535 147.724 103.769 1.00 49.10 162 VAL A N 1
ATOM 921 C CA . VAL A 1 162 ? 120.650 147.525 104.952 1.00 49.10 162 VAL A CA 1
ATOM 922 C C . VAL A 1 162 ? 121.232 146.413 105.817 1.00 49.10 162 VAL A C 1
ATOM 923 O O . VAL A 1 162 ? 121.122 146.517 107.030 1.00 49.10 162 VAL A O 1
ATOM 927 N N . ALA A 1 163 ? 121.889 145.430 105.224 1.00 49.96 163 ALA A N 1
ATOM 928 C CA . ALA A 1 163 ? 122.500 144.310 105.968 1.00 49.96 163 ALA A CA 1
ATOM 929 C C . ALA A 1 163 ? 123.774 144.738 106.687 1.00 49.96 163 ALA A C 1
ATOM 930 O O . ALA A 1 163 ? 124.019 144.200 107.762 1.00 49.96 163 ALA A O 1
ATOM 932 N N . GLU A 1 164 ? 124.575 145.626 106.101 1.00 50.10 164 GLU A N 1
ATOM 933 C CA . GLU A 1 164 ? 125.775 146.177 106.773 1.00 50.10 164 GLU A CA 1
ATOM 934 C C . GLU A 1 164 ? 125.350 146.991 107.985 1.00 50.10 164 GLU A C 1
ATOM 935 O O . GLU A 1 164 ? 125.982 146.833 109.013 1.00 50.10 164 GLU A O 1
ATOM 941 N N . LEU A 1 165 ? 124.318 147.815 107.861 1.00 46.72 165 LEU A N 1
ATOM 942 C CA . LEU A 1 165 ? 123.810 148.663 108.959 1.00 46.72 165 LEU A CA 1
ATOM 943 C C . LEU A 1 165 ? 123.258 147.769 110.068 1.00 46.72 165 LEU A C 1
ATOM 944 O O . LEU A 1 165 ? 123.435 148.126 111.214 1.00 46.72 165 LEU A O 1
ATOM 949 N N . ARG A 1 166 ? 122.608 146.662 109.751 1.00 48.90 166 ARG A N 1
ATOM 950 C CA . ARG A 1 166 ? 122.144 145.687 110.774 1.00 48.90 166 ARG A CA 1
ATOM 951 C C . ARG A 1 166 ? 123.333 145.035 111.482 1.00 48.90 166 ARG A C 1
ATOM 952 O O . ARG A 1 166 ? 123.182 144.730 112.647 1.00 48.90 166 ARG A O 1
ATOM 960 N N . THR A 1 167 ? 124.423 144.727 110.787 1.00 48.03 167 THR A N 1
ATOM 961 C CA . THR A 1 167 ? 125.665 144.213 111.411 1.00 48.03 167 THR A CA 1
ATOM 962 C C . THR A 1 167 ? 126.317 145.271 112.311 1.00 48.03 167 THR A C 1
ATOM 963 O O . THR A 1 167 ? 126.682 144.932 113.429 1.00 48.03 167 THR A O 1
ATOM 967 N N . VAL A 1 168 ? 126.411 146.518 111.871 1.00 46.57 168 VAL A N 1
ATOM 968 C CA . VAL A 1 168 ? 126.974 147.600 112.712 1.00 46.57 168 VAL A CA 1
ATOM 969 C C . VAL A 1 168 ? 126.109 147.776 113.953 1.00 46.57 168 VAL A C 1
ATOM 970 O O . VAL A 1 168 ? 126.677 147.849 115.025 1.00 46.57 168 VAL A O 1
ATOM 974 N N . GLU A 1 169 ? 124.795 147.819 113.822 1.00 48.18 169 GLU A N 1
ATOM 975 C CA . GLU A 1 169 ? 123.882 148.076 114.957 1.00 48.18 169 GLU A CA 1
ATOM 976 C C . GLU A 1 169 ? 123.916 146.903 115.933 1.00 48.18 169 GLU A C 1
ATOM 977 O O . GLU A 1 169 ? 123.812 147.139 117.123 1.00 48.18 169 GLU A O 1
ATOM 983 N N . SER A 1 170 ? 123.994 145.676 115.446 1.00 48.31 170 SER A N 1
ATOM 984 C CA . SER A 1 170 ? 124.140 144.500 116.336 1.00 48.31 170 SER A CA 1
ATOM 985 C C . SER A 1 170 ? 125.504 144.461 117.029 1.00 48.31 170 SER A C 1
ATOM 986 O O . SER A 1 170 ? 125.534 144.125 118.206 1.00 48.31 170 SER A O 1
ATOM 989 N N . GLU A 1 171 ? 126.594 144.746 116.320 1.00 48.85 171 GLU A N 1
ATOM 990 C CA . GLU A 1 171 ? 127.953 144.770 116.915 1.00 48.85 171 GLU A CA 1
ATOM 991 C C . GLU A 1 171 ? 128.057 145.868 117.959 1.00 48.85 171 GLU A C 1
ATOM 992 O O . GLU A 1 171 ? 128.652 145.613 118.978 1.00 48.85 171 GLU A O 1
ATOM 998 N N . ALA A 1 172 ? 127.509 147.041 117.707 1.00 45.91 172 ALA A N 1
ATOM 999 C CA . ALA A 1 172 ? 127.504 148.136 118.688 1.00 45.91 172 ALA A CA 1
ATOM 1000 C C . ALA A 1 172 ? 126.735 147.735 119.941 1.00 45.91 172 ALA A C 1
ATOM 1001 O O . ALA A 1 172 ? 127.173 148.075 121.022 1.00 45.91 172 ALA A O 1
ATOM 1003 N N . ALA A 1 173 ? 125.605 147.064 119.805 1.00 45.24 173 ALA A N 1
ATOM 1004 C CA . ALA A 1 173 ? 124.815 146.629 120.971 1.00 45.24 173 ALA A CA 1
ATOM 1005 C C . ALA A 1 173 ? 125.597 145.608 121.784 1.00 45.24 173 ALA A C 1
ATOM 1006 O O . ALA A 1 173 ? 125.386 145.567 122.987 1.00 45.24 173 ALA A O 1
ATOM 1008 N N . SER A 1 174 ? 126.391 144.764 121.140 1.00 45.44 174 SER A N 1
ATOM 1009 C CA . SER A 1 174 ? 127.246 143.761 121.813 1.00 45.44 174 SER A CA 1
ATOM 1010 C C . SER A 1 174 ? 128.277 144.465 122.685 1.00 45.44 174 SER A C 1
ATOM 1011 O O . SER A 1 174 ? 128.572 143.941 123.748 1.00 45.44 174 SER A O 1
ATOM 1014 N N . TYR A 1 175 ? 128.822 145.590 122.238 1.00 44.55 175 TYR A N 1
ATOM 1015 C CA . TYR A 1 175 ? 129.835 146.364 122.985 1.00 44.55 175 TYR A CA 1
ATOM 1016 C C . TYR A 1 175 ? 129.232 146.808 124.310 1.00 44.55 175 TYR A C 1
ATOM 1017 O O . TYR A 1 175 ? 129.947 146.761 125.283 1.00 44.55 175 TYR A O 1
ATOM 1026 N N . LEU A 1 176 ? 127.981 147.239 124.339 1.00 44.66 176 LEU A N 1
ATOM 1027 C CA . LEU A 1 176 ? 127.278 147.626 125.584 1.00 44.66 176 LEU A CA 1
ATOM 1028 C C . LEU A 1 176 ? 127.119 146.406 126.498 1.00 44.66 176 LEU A C 1
ATOM 1029 O O . LEU A 1 176 ? 127.153 146.590 127.712 1.00 44.66 176 LEU A O 1
ATOM 1034 N N . ASP A 1 177 ? 126.874 145.221 125.949 1.00 46.47 177 ASP A N 1
ATOM 1035 C CA . ASP A 1 177 ? 126.794 143.970 126.745 1.00 46.47 177 ASP A CA 1
ATOM 1036 C C . ASP A 1 177 ? 128.146 143.617 127.353 1.00 46.47 177 ASP A C 1
ATOM 1037 O O . ASP A 1 177 ? 128.148 143.110 128.468 1.00 46.47 177 ASP A O 1
ATOM 1042 N N . GLN A 1 178 ? 129.241 143.812 126.634 1.00 45.92 178 GLN A N 1
ATOM 1043 C CA . GLN A 1 178 ? 130.604 143.497 127.110 1.00 45.92 178 GLN A CA 1
ATOM 1044 C C . GLN A 1 178 ? 130.954 144.367 128.316 1.00 45.92 178 GLN A C 1
ATOM 1045 O O . GLN A 1 178 ? 131.630 143.862 129.193 1.00 45.92 178 GLN A O 1
ATOM 1051 N N . ILE A 1 179 ? 130.527 145.621 128.350 1.00 43.42 179 ILE A N 1
ATOM 1052 C CA . ILE A 1 179 ? 130.744 146.523 129.509 1.00 43.42 179 ILE A CA 1
ATOM 1053 C C . ILE A 1 179 ? 129.996 145.995 130.733 1.00 43.42 179 ILE A C 1
ATOM 1054 O O . ILE A 1 179 ? 130.554 146.064 131.810 1.00 43.42 179 ILE A O 1
ATOM 1059 N N . SER A 1 180 ? 128.776 145.504 130.592 1.00 42.84 180 SER A N 1
ATOM 1060 C CA . SER A 1 180 ? 128.002 144.871 131.691 1.00 42.84 180 SER A CA 1
ATOM 1061 C C . SER A 1 180 ? 128.648 143.574 132.153 1.00 42.84 180 SER A C 1
ATOM 1062 O O . SER A 1 180 ? 128.605 143.333 133.336 1.00 42.84 180 SER A O 1
ATOM 1065 N N . ARG A 1 181 ? 129.171 142.752 131.246 1.00 42.96 181 ARG A N 1
ATOM 1066 C CA . ARG A 1 181 ? 129.856 141.483 131.593 1.00 42.96 181 ARG A CA 1
ATOM 1067 C C . ARG A 1 181 ? 131.116 141.759 132.389 1.00 42.96 181 ARG A C 1
ATOM 1068 O O . ARG A 1 181 ? 131.445 140.929 133.216 1.00 42.96 181 ARG A O 1
ATOM 1076 N N . TYR A 1 182 ? 131.818 142.853 132.118 1.00 39.66 182 TYR A N 1
ATOM 1077 C CA . TYR A 1 182 ? 133.001 143.232 132.919 1.00 39.66 182 TYR A CA 1
ATOM 1078 C C . TYR A 1 182 ? 132.580 143.444 134.361 1.00 39.66 182 TYR A C 1
ATOM 1079 O O . TYR A 1 182 ? 133.225 142.889 135.233 1.00 39.66 182 TYR A O 1
ATOM 1088 N N . TYR A 1 183 ? 131.507 144.172 134.602 1.00 40.09 183 TYR A N 1
ATOM 1089 C CA . TYR A 1 183 ? 131.113 144.489 135.989 1.00 40.09 183 TYR A CA 1
ATOM 1090 C C . TYR A 1 183 ? 130.711 143.221 136.727 1.00 40.09 183 TYR A C 1
ATOM 1091 O O . TYR A 1 183 ? 131.106 143.112 137.861 1.00 40.09 183 TYR A O 1
ATOM 1100 N N . ILE A 1 184 ? 129.973 142.302 136.117 1.00 38.33 184 ILE A N 1
ATOM 1101 C CA . ILE A 1 184 ? 129.500 141.054 136.779 1.00 38.33 184 ILE A CA 1
ATOM 1102 C C . ILE A 1 184 ? 130.665 140.104 137.017 1.00 38.33 184 ILE A C 1
ATOM 1103 O O . ILE A 1 184 ? 130.665 139.457 138.050 1.00 38.33 184 ILE A O 1
ATOM 1108 N N . THR A 1 185 ? 131.567 139.952 136.057 1.00 37.95 185 THR A N 1
ATOM 1109 C CA . THR A 1 185 ? 132.763 139.099 136.203 1.00 37.95 185 THR A CA 1
ATOM 1110 C C . THR A 1 185 ? 133.731 139.646 137.251 1.00 37.95 185 THR A C 1
ATOM 1111 O O . THR A 1 185 ? 134.188 138.855 138.040 1.00 37.95 185 THR A O 1
ATOM 1115 N N . ARG A 1 186 ? 134.006 140.942 137.284 1.00 39.16 186 ARG A N 1
ATOM 1116 C CA . ARG A 1 186 ? 134.868 141.537 138.322 1.00 39.16 186 ARG A CA 1
ATOM 1117 C C . ARG A 1 186 ? 134.196 141.382 139.670 1.00 39.16 186 ARG A C 1
ATOM 1118 O O . ARG A 1 186 ? 134.912 141.264 140.640 1.00 39.16 186 ARG A O 1
ATOM 1126 N N . ALA A 1 187 ? 132.886 141.500 139.740 1.00 38.42 187 ALA A N 1
ATOM 1127 C CA . ALA A 1 187 ? 132.111 141.373 140.981 1.00 38.42 187 ALA A CA 1
ATOM 1128 C C . ALA A 1 187 ? 132.164 139.968 141.537 1.00 38.42 187 ALA A C 1
ATOM 1129 O O . ALA A 1 187 ? 132.246 139.845 142.743 1.00 38.42 187 ALA A O 1
ATOM 1131 N N . LYS A 1 188 ? 132.033 138.950 140.698 1.00 38.54 188 LYS A N 1
ATOM 1132 C CA . LYS A 1 188 ? 132.122 137.541 141.122 1.00 38.54 188 LYS A CA 1
ATOM 1133 C C . LYS A 1 188 ? 133.528 137.232 141.592 1.00 38.54 188 LYS A C 1
ATOM 1134 O O . LYS A 1 188 ? 133.630 136.591 142.618 1.00 38.54 188 LYS A O 1
ATOM 1140 N N . LEU A 1 189 ? 134.561 137.676 140.883 1.00 38.20 189 LEU A N 1
ATOM 1141 C CA . LEU A 1 189 ? 135.986 137.449 141.223 1.00 38.20 189 LEU A CA 1
ATOM 1142 C C . LEU A 1 189 ? 136.306 138.154 142.529 1.00 38.20 189 LEU A C 1
ATOM 1143 O O . LEU A 1 189 ? 137.128 137.633 143.259 1.00 38.20 189 LEU A O 1
ATOM 1148 N N . ALA A 1 190 ? 135.749 139.325 142.771 1.00 40.10 190 ALA A N 1
ATOM 1149 C CA . ALA A 1 190 ? 135.912 140.041 144.044 1.00 40.10 190 ALA A CA 1
ATOM 1150 C C . ALA A 1 190 ? 135.256 139.277 145.193 1.00 40.10 190 ALA A C 1
ATOM 1151 O O . ALA A 1 190 ? 135.790 139.313 146.294 1.00 40.10 190 ALA A O 1
ATOM 1153 N N . SER A 1 191 ? 134.106 138.653 144.976 1.00 41.52 191 SER A N 1
ATOM 1154 C CA . SER A 1 191 ? 133.463 137.820 146.013 1.00 41.52 191 SER A CA 1
ATOM 1155 C C . SER A 1 191 ? 134.360 136.630 146.343 1.00 41.52 191 SER A C 1
ATOM 1156 O O . SER A 1 191 ? 134.429 136.288 147.522 1.00 41.52 191 SER A O 1
ATOM 1159 N N . LYS A 1 192 ? 134.993 136.005 145.350 1.00 41.42 192 LYS A N 1
ATOM 1160 C CA . LYS A 1 192 ? 135.936 134.866 145.516 1.00 41.42 192 LYS A CA 1
ATOM 1161 C C . LYS A 1 192 ? 137.253 135.254 146.191 1.00 41.42 192 LYS A C 1
ATOM 1162 O O . LYS A 1 192 ? 137.784 134.416 146.874 1.00 41.42 192 LYS A O 1
ATOM 1168 N N . ILE A 1 193 ? 137.786 136.448 145.958 1.00 42.06 193 ILE A N 1
ATOM 1169 C CA . ILE A 1 193 ? 139.026 136.942 146.625 1.00 42.06 193 ILE A CA 1
ATOM 1170 C C . ILE A 1 193 ? 138.765 137.005 148.120 1.00 42.06 193 ILE A C 1
ATOM 1171 O O . ILE A 1 193 ? 139.672 136.684 148.878 1.00 42.06 193 ILE A O 1
ATOM 1176 N N . ALA A 1 194 ? 137.594 137.456 148.537 1.00 44.41 194 ALA A N 1
ATOM 1177 C CA . ALA A 1 194 ? 137.233 137.450 149.971 1.00 44.41 194 ALA A CA 1
ATOM 1178 C C . ALA A 1 194 ? 136.963 136.046 150.532 1.00 44.41 194 ALA A C 1
ATOM 1179 O O . ALA A 1 194 ? 137.365 135.800 151.664 1.00 44.41 194 ALA A O 1
ATOM 1181 N N . LYS A 1 195 ? 136.256 135.187 149.799 1.00 44.92 195 LYS A N 1
ATOM 1182 C CA . LYS A 1 195 ? 135.924 133.813 150.259 1.00 44.92 195 LYS A CA 1
ATOM 1183 C C . LYS A 1 195 ? 137.162 132.935 150.358 1.00 44.92 195 LYS A C 1
ATOM 1184 O O . LYS A 1 195 ? 137.228 132.134 151.289 1.00 44.92 195 LYS A O 1
ATOM 1190 N N . TYR A 1 196 ? 138.084 133.047 149.409 1.00 44.81 196 TYR A N 1
ATOM 1191 C CA . TYR A 1 196 ? 139.296 132.199 149.374 1.00 44.81 196 TYR A CA 1
ATOM 1192 C C . TYR A 1 196 ? 140.484 133.144 149.373 1.00 44.81 196 TYR A C 1
ATOM 1193 O O . TYR A 1 196 ? 141.066 133.371 148.322 1.00 44.81 196 TYR A O 1
ATOM 1202 N N . PRO A 1 197 ? 140.847 133.720 150.533 1.00 46.73 197 PRO A N 1
ATOM 1203 C CA . PRO A 1 197 ? 141.950 134.669 150.632 1.00 46.73 197 PRO A CA 1
ATOM 1204 C C . PRO A 1 197 ? 143.304 134.034 150.306 1.00 46.73 197 PRO A C 1
ATOM 1205 O O . PRO A 1 197 ? 144.174 134.746 149.876 1.00 46.73 197 PRO A O 1
ATOM 1209 N N . HIS A 1 198 ? 143.457 132.743 150.582 1.00 48.08 198 HIS A N 1
ATOM 1210 C CA . HIS A 1 198 ? 144.728 132.008 150.363 1.00 48.08 198 HIS A CA 1
ATOM 1211 C C . HIS A 1 198 ? 145.144 131.915 148.897 1.00 48.08 198 HIS A C 1
ATOM 1212 O O . HIS A 1 198 ? 146.317 132.126 148.631 1.00 48.08 198 HIS A O 1
ATOM 1219 N N . VAL A 1 199 ? 144.226 131.641 147.985 1.00 44.97 199 VAL A N 1
ATOM 1220 C CA . VAL A 1 199 ? 144.572 131.448 146.559 1.00 44.97 199 VAL A CA 1
ATOM 1221 C C . VAL A 1 199 ? 144.991 132.790 145.966 1.00 44.97 199 VAL A C 1
ATOM 1222 O O . VAL A 1 199 ? 144.179 133.708 146.004 1.00 44.97 199 VAL A O 1
ATOM 1226 N N . GLU A 1 200 ? 146.197 132.884 145.401 1.00 46.71 200 GLU A N 1
ATOM 1227 C CA . GLU A 1 200 ? 146.739 134.144 144.834 1.00 46.71 200 GLU A CA 1
ATOM 1228 C C . GLU A 1 200 ? 146.331 134.292 143.379 1.00 46.71 200 GLU A C 1
ATOM 1229 O O . GLU A 1 200 ? 146.519 135.364 142.849 1.00 46.71 200 GLU A O 1
ATOM 1235 N N . ASP A 1 201 ? 145.805 133.247 142.761 1.00 43.25 201 ASP A N 1
ATOM 1236 C CA . ASP A 1 201 ? 145.322 133.322 141.366 1.00 43.25 201 ASP A CA 1
ATOM 1237 C C . ASP A 1 201 ? 143.998 134.076 141.286 1.00 43.25 201 ASP A C 1
ATOM 1238 O O . ASP A 1 201 ? 143.663 134.488 140.200 1.00 43.25 201 ASP A O 1
ATOM 1243 N N . TYR A 1 202 ? 143.243 134.172 142.374 1.00 41.05 202 TYR A N 1
ATOM 1244 C CA . TYR A 1 202 ? 141.981 134.949 142.381 1.00 41.05 202 TYR A CA 1
ATOM 1245 C C . TYR A 1 202 ? 142.297 136.421 142.188 1.00 41.05 202 TYR A C 1
ATOM 1246 O O . TYR A 1 202 ? 141.574 137.063 141.429 1.00 41.05 202 TYR A O 1
ATOM 1255 N N . ALA A 1 203 ? 143.344 136.921 142.823 1.00 40.60 203 ALA A N 1
ATOM 1256 C CA . ALA A 1 203 ? 143.788 138.315 142.677 1.00 40.60 203 ALA A CA 1
ATOM 1257 C C . ALA A 1 203 ? 144.341 138.581 141.284 1.00 40.60 203 ALA A C 1
ATOM 1258 O O . ALA A 1 203 ? 144.159 139.686 140.812 1.00 40.60 203 ALA A O 1
ATOM 1260 N N . ARG A 1 204 ? 145.065 137.642 140.695 1.00 42.18 204 ARG A N 1
ATOM 1261 C CA . ARG A 1 204 ? 145.628 137.763 139.334 1.00 42.18 204 ARG A CA 1
ATOM 1262 C C . ARG A 1 204 ? 144.487 137.800 138.334 1.00 42.18 204 ARG A C 1
ATOM 1263 O O . ARG A 1 204 ? 144.652 138.409 137.292 1.00 42.18 204 ARG A O 1
ATOM 1271 N N . THR A 1 205 ? 143.368 137.188 138.658 1.00 40.88 205 THR A N 1
ATOM 1272 C CA . THR A 1 205 ? 142.189 137.154 137.775 1.00 40.88 205 THR A CA 1
ATOM 1273 C C . THR A 1 205 ? 141.564 138.548 137.687 1.00 40.88 205 THR A C 1
ATOM 1274 O O . THR A 1 205 ? 141.052 138.848 136.629 1.00 40.88 205 THR A O 1
ATOM 1278 N N . VAL A 1 206 ? 141.539 139.339 138.759 1.00 40.61 206 VAL A N 1
ATOM 1279 C CA . VAL A 1 206 ? 141.031 140.746 138.733 1.00 40.61 206 VAL A CA 1
ATOM 1280 C C . VAL A 1 206 ? 141.948 141.695 137.975 1.00 40.61 206 VAL A C 1
ATOM 1281 O O . VAL A 1 206 ? 141.429 142.543 137.285 1.00 40.61 206 VAL A O 1
ATOM 1285 N N . THR A 1 207 ? 143.256 141.582 138.121 1.00 41.84 207 THR A N 1
ATOM 1286 C CA . THR A 1 207 ? 144.237 142.440 137.408 1.00 41.84 207 THR A CA 1
ATOM 1287 C C . THR A 1 207 ? 144.178 142.140 135.917 1.00 41.84 207 THR A C 1
ATOM 1288 O O . THR A 1 207 ? 144.397 143.052 135.148 1.00 41.84 207 THR A O 1
ATOM 1292 N N . GLU A 1 208 ? 143.975 140.891 135.535 1.00 42.81 208 GLU A N 1
ATOM 1293 C CA . GLU A 1 208 ? 143.842 140.464 134.126 1.00 42.81 208 GLU A CA 1
ATOM 1294 C C . GLU A 1 208 ? 142.568 141.013 133.499 1.00 42.81 208 GLU A C 1
ATOM 1295 O O . GLU A 1 208 ? 142.624 141.395 132.344 1.00 42.81 208 GLU A O 1
ATOM 1301 N N . ILE A 1 209 ? 141.456 140.992 134.219 1.00 41.78 209 ILE A N 1
ATOM 1302 C CA . ILE A 1 209 ? 140.153 141.461 133.685 1.00 41.78 209 ILE A CA 1
ATOM 1303 C C . ILE A 1 209 ? 140.228 142.962 133.473 1.00 41.78 209 ILE A C 1
ATOM 1304 O O . ILE A 1 209 ? 139.649 143.426 132.510 1.00 41.78 209 ILE A O 1
ATOM 1309 N N . ASP A 1 210 ? 140.874 143.681 134.371 1.00 42.23 210 ASP A N 1
ATOM 1310 C CA . ASP A 1 210 ? 141.059 145.140 134.251 1.00 42.23 210 ASP A CA 1
ATOM 1311 C C . ASP A 1 210 ? 141.934 145.469 133.046 1.00 42.23 210 ASP A C 1
ATOM 1312 O O . ASP A 1 210 ? 141.619 146.415 132.353 1.00 42.23 210 ASP A O 1
ATOM 1317 N N . GLU A 1 211 ? 142.996 144.717 132.813 1.00 44.91 211 GLU A N 1
ATOM 1318 C CA . GLU A 1 211 ? 143.882 144.945 131.658 1.00 44.91 211 GLU A CA 1
ATOM 1319 C C . GLU A 1 211 ? 143.207 144.593 130.350 1.00 44.91 211 GLU A C 1
ATOM 1320 O O . GLU A 1 211 ? 143.432 145.313 129.408 1.00 44.91 211 GLU A O 1
ATOM 1326 N N . LYS A 1 212 ? 142.449 143.511 130.279 1.00 42.50 212 LYS A N 1
ATOM 1327 C CA . LYS A 1 212 ? 141.686 143.162 129.061 1.00 42.50 212 LYS A CA 1
ATOM 1328 C C . LYS A 1 212 ? 140.603 144.195 128.798 1.00 42.50 212 LYS A C 1
ATOM 1329 O O . LYS A 1 212 ? 140.395 144.476 127.638 1.00 42.50 212 LYS A O 1
ATOM 1335 N N . GLU A 1 213 ? 139.932 144.727 129.815 1.00 42.59 213 GLU A N 1
ATOM 1336 C CA . GLU A 1 213 ? 138.943 145.809 129.600 1.00 42.59 213 GLU A CA 1
ATOM 1337 C C . GLU A 1 213 ? 139.594 147.072 129.041 1.00 42.59 213 GLU A C 1
ATOM 1338 O O . GLU A 1 213 ? 139.036 147.637 128.138 1.00 42.59 213 GLU A O 1
ATOM 1344 N N . TYR A 1 214 ? 140.762 147.471 129.510 1.00 45.04 214 TYR A N 1
ATOM 1345 C CA . TYR A 1 214 ? 141.419 148.649 128.920 1.00 45.04 214 TYR A CA 1
ATOM 1346 C C . TYR A 1 214 ? 141.706 148.408 127.441 1.00 45.04 214 TYR A C 1
ATOM 1347 O O . TYR A 1 214 ? 141.382 149.269 126.639 1.00 45.04 214 TYR A O 1
ATOM 1356 N N . ILE A 1 215 ? 142.250 147.255 127.088 1.00 42.83 215 ILE A N 1
ATOM 1357 C CA . ILE A 1 215 ? 142.557 146.917 125.672 1.00 42.83 215 ILE A CA 1
ATOM 1358 C C . ILE A 1 215 ? 141.256 146.877 124.875 1.00 42.83 215 ILE A C 1
ATOM 1359 O O . ILE A 1 215 ? 141.249 147.427 123.773 1.00 42.83 215 ILE A O 1
ATOM 1364 N N . SER A 1 216 ? 140.193 146.303 125.422 1.00 42.33 216 SER A N 1
ATOM 1365 C CA . SER A 1 216 ? 138.872 146.189 124.764 1.00 42.33 216 SER A CA 1
ATOM 1366 C C . SER A 1 216 ? 138.195 147.530 124.550 1.00 42.33 216 SER A C 1
ATOM 1367 O O . SER A 1 216 ? 137.614 147.691 123.505 1.00 42.33 216 SER A O 1
ATOM 1370 N N . LEU A 1 217 ? 138.210 148.420 125.522 1.00 41.77 217 LEU A N 1
ATOM 1371 C CA . LEU A 1 217 ? 137.556 149.742 125.403 1.00 41.77 217 LEU A CA 1
ATOM 1372 C C . LEU A 1 217 ? 138.280 150.585 124.365 1.00 41.77 217 LEU A C 1
ATOM 1373 O O . LEU A 1 217 ? 137.600 151.279 123.647 1.00 41.77 217 LEU A O 1
ATOM 1378 N N . ARG A 1 218 ? 139.600 150.545 124.289 1.00 43.80 218 ARG A N 1
ATOM 1379 C CA . ARG A 1 218 ? 140.347 151.240 123.213 1.00 43.80 218 ARG A CA 1
ATOM 1380 C C . ARG A 1 218 ? 140.017 150.619 121.864 1.00 43.80 218 ARG A C 1
ATOM 1381 O O . ARG A 1 218 ? 140.039 151.349 120.886 1.00 43.80 218 ARG A O 1
ATOM 1389 N N . LEU A 1 219 ? 139.829 149.309 121.789 1.00 42.86 219 LEU A N 1
ATOM 1390 C CA . LEU A 1 219 ? 139.401 148.647 120.533 1.00 42.86 219 LEU A CA 1
ATOM 1391 C C . LEU A 1 219 ? 137.973 149.019 120.150 1.00 42.86 219 LEU A C 1
ATOM 1392 O O . LEU A 1 219 ? 137.750 149.139 118.967 1.00 42.86 219 LEU A O 1
ATOM 1397 N N . ILE A 1 220 ? 137.038 149.159 121.088 1.00 41.33 220 ILE A N 1
ATOM 1398 C CA . ILE A 1 220 ? 135.647 149.614 120.809 1.00 41.33 220 ILE A CA 1
ATOM 1399 C C . ILE A 1 220 ? 135.695 151.025 120.259 1.00 41.33 220 ILE A C 1
ATOM 1400 O O . ILE A 1 220 ? 135.020 151.251 119.294 1.00 41.33 220 ILE A O 1
ATOM 1405 N N . ILE A 1 221 ? 136.502 151.914 120.815 1.00 42.67 221 ILE A N 1
ATOM 1406 C CA . ILE A 1 221 ? 136.623 153.310 120.304 1.00 42.67 221 ILE A CA 1
ATOM 1407 C C . ILE A 1 221 ? 137.220 153.341 118.905 1.00 42.67 221 ILE A C 1
ATOM 1408 O O . ILE A 1 221 ? 136.768 154.150 118.115 1.00 42.67 221 ILE A O 1
ATOM 1413 N N . SER A 1 222 ? 138.222 152.533 118.615 1.00 44.02 222 SER A N 1
ATOM 1414 C CA . SER A 1 222 ? 138.755 152.434 117.237 1.00 44.02 222 SER A CA 1
ATOM 1415 C C . SER A 1 222 ? 137.744 151.803 116.286 1.00 44.02 222 SER A C 1
ATOM 1416 O O . SER A 1 222 ? 137.661 152.271 115.182 1.00 44.02 222 SER A O 1
ATOM 1419 N N . GLU A 1 223 ? 137.020 150.766 116.682 1.00 44.23 223 GLU A N 1
ATOM 1420 C CA . GLU A 1 223 ? 135.962 150.147 115.851 1.00 44.23 223 GLU A CA 1
ATOM 1421 C C . GLU A 1 223 ? 134.798 151.091 115.595 1.00 44.23 223 GLU A C 1
ATOM 1422 O O . GLU A 1 223 ? 134.267 151.034 114.509 1.00 44.23 223 GLU A O 1
ATOM 1428 N N . LEU A 1 224 ? 134.376 151.881 116.574 1.00 41.82 224 LEU A N 1
ATOM 1429 C CA . LEU A 1 224 ? 133.311 152.876 116.347 1.00 41.82 224 LEU A CA 1
ATOM 1430 C C . LEU A 1 224 ? 133.797 153.904 115.333 1.00 41.82 224 LEU A C 1
ATOM 1431 O O . LEU A 1 224 ? 133.021 154.206 114.452 1.00 41.82 224 LEU A O 1
ATOM 1436 N N . ARG A 1 225 ? 135.027 154.391 115.424 1.00 44.73 225 ARG A N 1
ATOM 1437 C CA . ARG A 1 225 ? 135.585 155.362 114.449 1.00 44.73 225 ARG A CA 1
ATOM 1438 C C . ARG A 1 225 ? 135.674 154.723 113.077 1.00 44.73 225 ARG A C 1
ATOM 1439 O O . ARG A 1 225 ? 135.334 155.386 112.111 1.00 44.73 225 ARG A O 1
ATOM 1447 N N . ASN A 1 226 ? 136.131 153.486 113.006 1.00 44.82 226 ASN A N 1
ATOM 1448 C CA . ASN A 1 226 ? 136.266 152.738 111.738 1.00 44.82 226 ASN A CA 1
ATOM 1449 C C . ASN A 1 226 ? 134.899 152.490 111.111 1.00 44.82 226 ASN A C 1
ATOM 1450 O O . ASN A 1 226 ? 134.833 152.540 109.902 1.00 44.82 226 ASN A O 1
ATOM 1455 N N . GLN A 1 227 ? 133.855 152.205 111.885 1.00 44.59 227 GLN A N 1
ATOM 1456 C CA . GLN A 1 227 ? 132.474 152.031 111.359 1.00 44.59 227 GLN A CA 1
ATOM 1457 C C . GLN A 1 227 ? 131.939 153.331 110.774 1.00 44.59 227 GLN A C 1
ATOM 1458 O O . GLN A 1 227 ? 131.284 153.248 109.776 1.00 44.59 227 GLN A O 1
ATOM 1464 N N . TYR A 1 228 ? 132.187 154.479 111.374 1.00 44.96 228 TYR A N 1
ATOM 1465 C CA . TYR A 1 228 ? 131.740 155.769 110.798 1.00 44.96 228 TYR A CA 1
ATOM 1466 C C . TYR A 1 228 ? 132.396 156.050 109.452 1.00 44.96 228 TYR A C 1
ATOM 1467 O O . TYR A 1 228 ? 131.676 156.430 108.559 1.00 44.96 228 TYR A O 1
ATOM 1476 N N . VAL A 1 229 ? 133.704 155.869 109.310 1.00 46.42 229 VAL A N 1
ATOM 1477 C CA . VAL A 1 229 ? 134.442 156.089 108.027 1.00 46.42 229 VAL A CA 1
ATOM 1478 C C . VAL A 1 229 ? 134.059 155.052 106.973 1.00 46.42 229 VAL A C 1
ATOM 1479 O O . VAL A 1 229 ? 133.926 155.440 105.824 1.00 46.42 229 VAL A O 1
ATOM 1483 N N . THR A 1 230 ? 133.905 153.787 107.351 1.00 46.69 230 THR A N 1
ATOM 1484 C CA . THR A 1 230 ? 133.512 152.705 106.421 1.00 46.69 230 THR A CA 1
ATOM 1485 C C . THR A 1 230 ? 132.097 152.925 105.900 1.00 46.69 230 THR A C 1
ATOM 1486 O O . THR A 1 230 ? 131.918 152.830 104.692 1.00 46.69 230 THR A O 1
ATOM 1490 N N . LEU A 1 231 ? 131.148 153.254 106.770 1.00 46.34 231 LEU A N 1
ATOM 1491 C CA . LEU A 1 231 ? 129.745 153.507 106.367 1.00 46.34 231 LEU A CA 1
ATOM 1492 C C . LEU A 1 231 ? 129.619 154.760 105.517 1.00 46.34 231 LEU A C 1
ATOM 1493 O O . LEU A 1 231 ? 128.855 154.709 104.590 1.00 46.34 231 LEU A O 1
ATOM 1498 N N . HIS A 1 232 ? 130.315 155.840 105.830 1.00 47.56 232 HIS A N 1
ATOM 1499 C CA . HIS A 1 232 ? 130.299 157.066 104.997 1.00 47.56 232 HIS A CA 1
ATOM 1500 C C . HIS A 1 232 ? 130.837 156.778 103.592 1.00 47.56 232 HIS A C 1
ATOM 1501 O O . HIS A 1 232 ? 130.162 157.157 102.650 1.00 47.56 232 HIS A O 1
ATOM 1508 N N . ASP A 1 233 ? 131.963 156.075 103.448 1.00 50.90 233 ASP A N 1
ATOM 1509 C CA . ASP A 1 233 ? 132.567 155.762 102.133 1.00 50.90 233 ASP A CA 1
ATOM 1510 C C . ASP A 1 233 ? 131.649 154.855 101.332 1.00 50.90 233 ASP A C 1
ATOM 1511 O O . ASP A 1 233 ? 131.494 155.102 100.150 1.00 50.90 233 ASP A O 1
ATOM 1516 N N . MET A 1 234 ? 131.105 153.809 101.942 1.00 51.57 234 MET A N 1
ATOM 1517 C CA . MET A 1 234 ? 130.269 152.886 101.155 1.00 51.57 234 MET A CA 1
ATOM 1518 C C . MET A 1 234 ? 128.992 153.600 100.722 1.00 51.57 234 MET A C 1
ATOM 1519 O O . MET A 1 234 ? 128.673 153.523 99.549 1.00 51.57 234 MET A O 1
ATOM 1524 N N . ILE A 1 235 ? 128.313 154.304 101.619 1.00 49.70 235 ILE A N 1
ATOM 1525 C CA . ILE A 1 235 ? 127.013 154.924 101.255 1.00 49.70 235 ILE A CA 1
ATOM 1526 C C . ILE A 1 235 ? 127.236 156.011 100.210 1.00 49.70 235 ILE A C 1
ATOM 1527 O O . ILE A 1 235 ? 126.434 156.094 99.303 1.00 49.70 235 ILE A O 1
ATOM 1532 N N . LEU A 1 236 ? 128.285 156.810 100.326 1.00 50.67 236 LEU A N 1
ATOM 1533 C CA . LEU A 1 236 ? 128.592 157.841 99.307 1.00 50.67 236 LEU A CA 1
ATOM 1534 C C . LEU A 1 236 ? 129.072 157.256 97.977 1.00 50.67 236 LEU A C 1
ATOM 1535 O O . LEU A 1 236 ? 128.763 157.857 96.953 1.00 50.67 236 LEU A O 1
ATOM 1540 N N . LYS A 1 237 ? 129.883 156.208 97.968 1.00 51.59 237 LYS A N 1
ATOM 1541 C CA . LYS A 1 237 ? 130.287 155.569 96.694 1.00 51.59 237 LYS A CA 1
ATOM 1542 C C . LYS A 1 237 ? 129.099 154.914 96.015 1.00 51.59 237 LYS A C 1
ATOM 1543 O O . LYS A 1 237 ? 129.000 155.030 94.801 1.00 51.59 237 LYS A O 1
ATOM 1549 N N . ASN A 1 238 ? 128.229 154.266 96.778 1.00 53.34 238 ASN A N 1
ATOM 1550 C CA . ASN A 1 238 ? 127.116 153.476 96.204 1.00 53.34 238 ASN A CA 1
ATOM 1551 C C . ASN A 1 238 ? 125.813 154.261 96.227 1.00 53.34 238 ASN A C 1
ATOM 1552 O O . ASN A 1 238 ? 124.787 153.659 96.014 1.00 53.34 238 ASN A O 1
ATOM 1557 N N . ILE A 1 239 ? 125.871 155.567 96.398 1.00 54.23 239 ILE A N 1
ATOM 1558 C CA . ILE A 1 239 ? 124.657 156.435 96.473 1.00 54.23 239 ILE A CA 1
ATOM 1559 C C . ILE A 1 239 ? 123.763 156.393 95.227 1.00 54.23 239 ILE A C 1
ATOM 1560 O O . ILE A 1 239 ? 122.565 156.235 95.409 1.00 54.23 239 ILE A O 1
ATOM 1565 N N . GLU A 1 240 ? 124.284 156.523 94.015 1.00 57.09 240 GLU A N 1
ATOM 1566 C CA . GLU A 1 240 ? 123.392 156.653 92.855 1.00 57.09 240 GLU A CA 1
ATOM 1567 C C . GLU A 1 240 ? 122.508 155.420 92.766 1.00 57.09 240 GLU A C 1
ATOM 1568 O O . GLU A 1 240 ? 121.325 155.591 92.561 1.00 57.09 240 GLU A O 1
ATOM 1574 N N . LYS A 1 241 ? 123.044 154.229 92.929 1.00 55.19 241 LYS A N 1
ATOM 1575 C CA . LYS A 1 241 ? 122.245 152.982 92.946 1.00 55.19 241 LYS A CA 1
ATOM 1576 C C . LYS A 1 241 ? 121.371 152.837 94.190 1.00 55.19 241 LYS A C 1
ATOM 1577 O O . LYS A 1 241 ? 120.392 152.155 94.100 1.00 55.19 241 LYS A O 1
ATOM 1583 N N . ILE A 1 242 ? 121.793 153.282 95.357 1.00 53.76 242 ILE A N 1
ATOM 1584 C CA . ILE A 1 242 ? 120.942 153.263 96.581 1.00 53.76 242 ILE A CA 1
ATOM 1585 C C . ILE A 1 242 ? 119.768 154.227 96.449 1.00 53.76 242 ILE A C 1
ATOM 1586 O O . ILE A 1 242 ? 118.700 153.869 96.849 1.00 53.76 242 ILE A O 1
ATOM 1591 N N . LYS A 1 243 ? 119.975 155.442 95.969 1.00 56.03 243 LYS A N 1
ATOM 1592 C CA . LYS A 1 243 ? 118.896 156.432 95.771 1.00 56.03 243 LYS A CA 1
ATOM 1593 C C . LYS A 1 243 ? 118.006 156.063 94.590 1.00 56.03 243 LYS A C 1
ATOM 1594 O O . LYS A 1 243 ? 116.800 156.185 94.716 1.00 56.03 243 LYS A O 1
ATOM 1600 N N . ARG A 1 244 ? 118.586 155.637 93.480 1.00 58.43 244 ARG A N 1
ATOM 1601 C CA . ARG A 1 244 ? 117.795 155.317 92.271 1.00 58.43 244 ARG A CA 1
ATOM 1602 C C . ARG A 1 244 ? 118.165 153.909 91.842 1.00 58.43 244 ARG A C 1
ATOM 1603 O O . ARG A 1 244 ? 118.954 153.780 90.910 1.00 58.43 244 ARG A O 1
ATOM 1611 N N . PRO A 1 245 ? 117.572 152.859 92.447 1.00 56.35 245 PRO A N 1
ATOM 1612 C CA . PRO A 1 245 ? 117.986 151.502 92.170 1.00 56.35 245 PRO A CA 1
ATOM 1613 C C . PRO A 1 245 ? 117.890 150.974 90.734 1.00 56.35 245 PRO A C 1
ATOM 1614 O O . PRO A 1 245 ? 118.755 150.243 90.369 1.00 56.35 245 PRO A O 1
ATOM 1618 N N . ARG A 1 246 ? 116.868 151.345 89.970 1.00 58.18 246 ARG A N 1
ATOM 1619 C CA . ARG A 1 246 ? 116.627 150.816 88.611 1.00 58.18 246 ARG A CA 1
ATOM 1620 C C . ARG A 1 246 ? 116.702 151.966 87.608 1.00 58.18 246 ARG A C 1
ATOM 1621 O O . ARG A 1 246 ? 117.823 152.398 87.304 1.00 58.18 246 ARG A O 1
ATOM 1629 N N . LEU B 1 4 ? 123.679 161.804 94.999 1.00 64.68 4 LEU B N 1
ATOM 1630 C CA . LEU B 1 4 ? 124.831 162.277 95.817 1.00 64.68 4 LEU B CA 1
ATOM 1631 C C . LEU B 1 4 ? 124.341 163.169 96.962 1.00 64.68 4 LEU B C 1
ATOM 1632 O O . LEU B 1 4 ? 123.267 163.779 96.811 1.00 64.68 4 LEU B O 1
ATOM 1637 N N . LEU B 1 5 ? 125.083 163.219 98.069 1.00 63.57 5 LEU B N 1
ATOM 1638 C CA . LEU B 1 5 ? 124.725 164.137 99.183 1.00 63.57 5 LEU B CA 1
ATOM 1639 C C . LEU B 1 5 ? 125.895 165.115 99.358 1.00 63.57 5 LEU B C 1
ATOM 1640 O O . LEU B 1 5 ? 127.048 164.652 99.357 1.00 63.57 5 LEU B O 1
ATOM 1645 N N . LYS B 1 6 ? 125.617 166.415 99.470 1.00 68.03 6 LYS B N 1
ATOM 1646 C CA . LYS B 1 6 ? 126.705 167.427 99.561 1.00 68.03 6 LYS B CA 1
ATOM 1647 C C . LYS B 1 6 ? 127.449 167.285 100.893 1.00 68.03 6 LYS B C 1
ATOM 1648 O O . LYS B 1 6 ? 126.773 167.111 101.921 1.00 68.03 6 LYS B O 1
ATOM 1654 N N . VAL B 1 7 ? 128.783 167.387 100.872 1.00 67.65 7 VAL B N 1
ATOM 1655 C CA . VAL B 1 7 ? 129.611 167.260 102.109 1.00 67.65 7 VAL B CA 1
ATOM 1656 C C . VAL B 1 7 ? 130.401 168.560 102.308 1.00 67.65 7 VAL B C 1
ATOM 1657 O O . VAL B 1 7 ? 130.986 169.034 101.320 1.00 67.65 7 VAL B O 1
ATOM 1661 N N . ASP B 1 8 ? 130.427 169.101 103.533 1.00 70.55 8 ASP B N 1
ATOM 1662 C CA . ASP B 1 8 ? 131.140 170.372 103.843 1.00 70.55 8 ASP B CA 1
ATOM 1663 C C . ASP B 1 8 ? 132.620 170.216 103.493 1.00 70.55 8 ASP B C 1
ATOM 1664 O O . ASP B 1 8 ? 133.204 169.204 103.903 1.00 70.55 8 ASP B O 1
ATOM 1669 N N . GLN B 1 9 ? 133.205 171.192 102.801 1.00 70.72 9 GLN B N 1
ATOM 1670 C CA . GLN B 1 9 ? 134.615 171.087 102.336 1.00 70.72 9 GLN B CA 1
ATOM 1671 C C . GLN B 1 9 ? 135.617 171.046 103.491 1.00 70.72 9 GLN B C 1
ATOM 1672 O O . GLN B 1 9 ? 136.582 170.295 103.376 1.00 70.72 9 GLN B O 1
ATOM 1678 N N . GLU B 1 10 ? 135.437 171.851 104.534 1.00 69.62 10 GLU B N 1
ATOM 1679 C CA . GLU B 1 10 ? 136.468 171.904 105.603 1.00 69.62 10 GLU B CA 1
ATOM 1680 C C . GLU B 1 10 ? 136.565 170.563 106.325 1.00 69.62 10 GLU B C 1
ATOM 1681 O O . GLU B 1 10 ? 137.692 170.124 106.588 1.00 69.62 10 GLU B O 1
ATOM 1687 N N . VAL B 1 11 ? 135.428 169.953 106.654 1.00 67.38 11 VAL B N 1
ATOM 1688 C CA . VAL B 1 11 ? 135.431 168.602 107.275 1.00 67.38 11 VAL B CA 1
ATOM 1689 C C . VAL B 1 11 ? 135.952 167.604 106.239 1.00 67.38 11 VAL B C 1
ATOM 1690 O O . VAL B 1 11 ? 136.703 166.707 106.625 1.00 67.38 11 VAL B O 1
ATOM 1694 N N . LYS B 1 12 ? 135.614 167.785 104.965 1.00 67.02 12 LYS B N 1
ATOM 1695 C CA . LYS B 1 12 ? 136.138 166.892 103.904 1.00 67.02 12 LYS B CA 1
ATOM 1696 C C . LYS B 1 12 ? 137.667 166.965 103.831 1.00 67.02 12 LYS B C 1
ATOM 1697 O O . LYS B 1 12 ? 138.281 165.904 103.687 1.00 67.02 12 LYS B O 1
ATOM 1703 N N . LEU B 1 13 ? 138.268 168.145 103.947 1.00 66.04 13 LEU B N 1
ATOM 1704 C CA . LEU B 1 13 ? 139.747 168.238 103.943 1.00 66.04 13 LEU B CA 1
ATOM 1705 C C . LEU B 1 13 ? 140.328 167.451 105.116 1.00 66.04 13 LEU B C 1
ATOM 1706 O O . LEU B 1 13 ? 141.343 166.775 104.910 1.00 66.04 13 LEU B O 1
ATOM 1711 N N . LYS B 1 14 ? 139.734 167.566 106.300 1.00 62.40 14 LYS B N 1
ATOM 1712 C CA . LYS B 1 14 ? 140.199 166.833 107.508 1.00 62.40 14 LYS B CA 1
ATOM 1713 C C . LYS B 1 14 ? 140.009 165.325 107.346 1.00 62.40 14 LYS B C 1
ATOM 1714 O O . LYS B 1 14 ? 140.840 164.586 107.853 1.00 62.40 14 LYS B O 1
ATOM 1720 N N . VAL B 1 15 ? 138.919 164.887 106.734 1.00 60.50 15 VAL B N 1
ATOM 1721 C CA . VAL B 1 15 ? 138.706 163.435 106.474 1.00 60.50 15 VAL B CA 1
ATOM 1722 C C . VAL B 1 15 ? 139.767 162.929 105.501 1.00 60.50 15 VAL B C 1
ATOM 1723 O O . VAL B 1 15 ? 140.239 161.817 105.697 1.00 60.50 15 VAL B O 1
ATOM 1727 N N . ASP B 1 16 ? 140.131 163.712 104.492 1.00 62.13 16 ASP B N 1
ATOM 1728 C CA . ASP B 1 16 ? 141.179 163.332 103.510 1.00 62.13 16 ASP B CA 1
ATOM 1729 C C . ASP B 1 16 ? 142.537 163.193 104.186 1.00 62.13 16 ASP B C 1
ATOM 1730 O O . ASP B 1 16 ? 143.282 162.303 103.788 1.00 62.13 16 ASP B O 1
ATOM 1735 N N . SER B 1 17 ? 142.873 164.067 105.125 1.00 58.99 17 SER B N 1
ATOM 1736 C CA . SER B 1 17 ? 144.126 163.921 105.896 1.00 58.99 17 SER B CA 1
ATOM 1737 C C . SER B 1 17 ? 144.095 162.661 106.762 1.00 58.99 17 SER B C 1
ATOM 1738 O O . SER B 1 17 ? 145.138 162.041 106.876 1.00 58.99 17 SER B O 1
ATOM 1741 N N . PHE B 1 18 ? 142.969 162.312 107.376 1.00 53.26 18 PHE B N 1
ATOM 1742 C CA . PHE B 1 18 ? 142.864 161.053 108.151 1.00 53.26 18 PHE B CA 1
ATOM 1743 C C . PHE B 1 18 ? 143.062 159.895 107.195 1.00 53.26 18 PHE B C 1
ATOM 1744 O O . PHE B 1 18 ? 143.755 158.948 107.535 1.00 53.26 18 PHE B O 1
ATOM 1752 N N . ARG B 1 19 ? 142.441 159.972 106.032 1.00 56.40 19 ARG B N 1
ATOM 1753 C CA . ARG B 1 19 ? 142.529 158.870 105.056 1.00 56.40 19 ARG B CA 1
ATOM 1754 C C . ARG B 1 19 ? 143.970 158.719 104.585 1.00 56.40 19 ARG B C 1
ATOM 1755 O O . ARG B 1 19 ? 144.391 157.579 104.412 1.00 56.40 19 ARG B O 1
ATOM 1763 N N . GLU B 1 20 ? 144.696 159.812 104.361 1.00 58.02 20 GLU B N 1
ATOM 1764 C CA . GLU B 1 20 ? 146.134 159.739 104.004 1.00 58.02 20 GLU B CA 1
ATOM 1765 C C . GLU B 1 20 ? 146.972 159.190 105.158 1.00 58.02 20 GLU B C 1
ATOM 1766 O O . GLU B 1 20 ? 147.881 158.430 104.872 1.00 58.02 20 GLU B O 1
ATOM 1772 N N . ARG B 1 21 ? 146.734 159.599 106.398 1.00 53.99 21 ARG B N 1
ATOM 1773 C CA . ARG B 1 21 ? 147.579 159.162 107.537 1.00 53.99 21 ARG B CA 1
ATOM 1774 C C . ARG B 1 21 ? 147.426 157.665 107.724 1.00 53.99 21 ARG B C 1
ATOM 1775 O O . ARG B 1 21 ? 148.411 157.007 107.976 1.00 53.99 21 ARG B O 1
ATOM 1783 N N . ILE B 1 22 ? 146.210 157.161 107.622 1.00 53.06 22 ILE B N 1
ATOM 1784 C CA . ILE B 1 22 ? 145.943 155.710 107.761 1.00 53.06 22 ILE B CA 1
ATOM 1785 C C . ILE B 1 22 ? 146.630 154.953 106.629 1.00 53.06 22 ILE B C 1
ATOM 1786 O O . ILE B 1 22 ? 147.137 153.871 106.891 1.00 53.06 22 ILE B O 1
ATOM 1791 N N . THR B 1 23 ? 146.640 155.489 105.415 1.00 53.07 23 THR B N 1
ATOM 1792 C CA . THR B 1 23 ? 147.352 154.855 104.274 1.00 53.07 23 THR B CA 1
ATOM 1793 C C . THR B 1 23 ? 148.841 154.805 104.561 1.00 53.07 23 THR B C 1
ATOM 1794 O O . THR B 1 23 ? 149.422 153.741 104.391 1.00 53.07 23 THR B O 1
ATOM 1798 N N . SER B 1 24 ? 149.412 155.899 105.043 1.00 54.58 24 SER B N 1
ATOM 1799 C CA . SER B 1 24 ? 150.864 155.967 105.299 1.00 54.58 24 SER B CA 1
ATOM 1800 C C . SER B 1 24 ? 151.255 154.969 106.376 1.00 54.58 24 SER B C 1
ATOM 1801 O O . SER B 1 24 ? 152.203 154.227 106.156 1.00 54.58 24 SER B O 1
ATOM 1804 N N . GLU B 1 25 ? 150.517 154.923 107.473 1.00 54.02 25 GLU B N 1
ATOM 1805 C CA . GLU B 1 25 ? 150.806 154.001 108.587 1.00 54.02 25 GLU B CA 1
ATOM 1806 C C . GLU B 1 25 ? 150.661 152.559 108.146 1.00 54.02 25 GLU B C 1
ATOM 1807 O O . GLU B 1 25 ? 151.535 151.784 108.485 1.00 54.02 25 GLU B O 1
ATOM 1813 N N . ALA B 1 26 ? 149.608 152.216 107.410 1.00 52.64 26 ALA B N 1
ATOM 1814 C CA . ALA B 1 26 ? 149.368 150.820 107.008 1.00 52.64 26 ALA B CA 1
ATOM 1815 C C . ALA B 1 26 ? 150.477 150.339 106.106 1.00 52.64 26 ALA B C 1
ATOM 1816 O O . ALA B 1 26 ? 150.850 149.199 106.229 1.00 52.64 26 ALA B O 1
ATOM 1818 N N . GLU B 1 27 ? 150.938 151.164 105.191 1.00 55.71 27 GLU B N 1
ATOM 1819 C CA . GLU B 1 27 ? 152.053 150.809 104.287 1.00 55.71 27 GLU B CA 1
ATOM 1820 C C . GLU B 1 27 ? 153.352 150.608 105.074 1.00 55.71 27 GLU B C 1
ATOM 1821 O O . GLU B 1 27 ? 154.033 149.640 104.777 1.00 55.71 27 GLU B O 1
ATOM 1827 N N . ASP B 1 28 ? 153.685 151.449 106.049 1.00 54.45 28 ASP B N 1
ATOM 1828 C CA . ASP B 1 28 ? 154.876 151.231 106.914 1.00 54.45 28 ASP B CA 1
ATOM 1829 C C . ASP B 1 28 ? 154.681 150.000 107.788 1.00 54.45 28 ASP B C 1
ATOM 1830 O O . ASP B 1 28 ? 155.652 149.340 108.062 1.00 54.45 28 ASP B O 1
ATOM 1835 N N . LEU B 1 29 ? 153.477 149.773 108.291 1.00 50.00 29 LEU B N 1
ATOM 1836 C CA . LEU B 1 29 ? 153.244 148.619 109.179 1.00 50.00 29 LEU B CA 1
ATOM 1837 C C . LEU B 1 29 ? 153.500 147.353 108.364 1.00 50.00 29 LEU B C 1
ATOM 1838 O O . LEU B 1 29 ? 154.256 146.525 108.827 1.00 50.00 29 LEU B O 1
ATOM 1843 N N . VAL B 1 30 ? 152.967 147.248 107.156 1.00 51.35 30 VAL B N 1
ATOM 1844 C CA . VAL B 1 30 ? 153.167 146.041 106.305 1.00 51.35 30 VAL B CA 1
ATOM 1845 C C . VAL B 1 30 ? 154.617 145.895 105.858 1.00 51.35 30 VAL B C 1
ATOM 1846 O O . VAL B 1 30 ? 155.116 144.789 105.940 1.00 51.35 30 VAL B O 1
ATOM 1850 N N . ALA B 1 31 ? 155.274 146.967 105.435 1.00 54.36 31 ALA B N 1
ATOM 1851 C CA . ALA B 1 31 ? 156.632 146.882 104.863 1.00 54.36 31 ALA B CA 1
ATOM 1852 C C . ALA B 1 31 ? 157.767 147.026 105.874 1.00 54.36 31 ALA B C 1
ATOM 1853 O O . ALA B 1 31 ? 158.865 146.603 105.531 1.00 54.36 31 ALA B O 1
ATOM 1855 N N . ASN B 1 32 ? 157.560 147.670 107.017 1.00 53.72 32 ASN B N 1
ATOM 1856 C CA . ASN B 1 32 ? 158.677 147.882 107.968 1.00 53.72 32 ASN B CA 1
ATOM 1857 C C . ASN B 1 32 ? 158.420 147.188 109.311 1.00 53.72 32 ASN B C 1
ATOM 1858 O O . ASN B 1 32 ? 159.292 146.452 109.734 1.00 53.72 32 ASN B O 1
ATOM 1863 N N . PHE B 1 33 ? 157.304 147.447 109.977 1.00 49.29 33 PHE B N 1
ATOM 1864 C CA . PHE B 1 33 ? 157.020 146.869 111.313 1.00 49.29 33 PHE B CA 1
ATOM 1865 C C . PHE B 1 33 ? 156.765 145.373 111.250 1.00 49.29 33 PHE B C 1
ATOM 1866 O O . PHE B 1 33 ? 157.293 144.681 112.098 1.00 49.29 33 PHE B O 1
ATOM 1874 N N . PHE B 1 34 ? 155.939 144.890 110.327 1.00 48.31 34 PHE B N 1
ATOM 1875 C CA . PHE B 1 34 ? 155.602 143.445 110.300 1.00 48.31 34 PHE B CA 1
ATOM 1876 C C . PHE B 1 34 ? 156.882 142.642 110.136 1.00 48.31 34 PHE B C 1
ATOM 1877 O O . PHE B 1 34 ? 157.067 141.713 110.905 1.00 48.31 34 PHE B O 1
ATOM 1885 N N . PRO B 1 35 ? 157.785 142.949 109.184 1.00 49.36 35 PRO B N 1
ATOM 1886 C CA . PRO B 1 35 ? 159.070 142.264 109.099 1.00 49.36 35 PRO B CA 1
ATOM 1887 C C . PRO B 1 35 ? 160.004 142.375 110.314 1.00 49.36 35 PRO B C 1
ATOM 1888 O O . PRO B 1 35 ? 160.593 141.393 110.636 1.00 49.36 35 PRO B O 1
ATOM 1892 N N . LYS B 1 36 ? 160.117 143.531 110.954 1.00 50.71 36 LYS B N 1
ATOM 1893 C CA . LYS B 1 36 ? 160.920 143.706 112.191 1.00 50.71 36 LYS B CA 1
ATOM 1894 C C . LYS B 1 36 ? 160.331 142.914 113.357 1.00 50.71 36 LYS B C 1
ATOM 1895 O O . LYS B 1 36 ? 161.116 142.399 114.140 1.00 50.71 36 LYS B O 1
ATOM 1901 N N . LYS B 1 37 ? 159.014 142.867 113.507 1.00 48.44 37 LYS B N 1
ATOM 1902 C CA . LYS B 1 37 ? 158.341 142.091 114.584 1.00 48.44 37 LYS B CA 1
ATOM 1903 C C . LYS B 1 37 ? 158.524 140.591 114.417 1.00 48.44 37 LYS B C 1
ATOM 1904 O O . LYS B 1 37 ? 158.573 139.936 115.437 1.00 48.44 37 LYS B O 1
ATOM 1910 N N . LEU B 1 38 ? 158.548 140.067 113.193 1.00 48.85 38 LEU B N 1
ATOM 1911 C CA . LEU B 1 38 ? 158.816 138.632 112.923 1.00 48.85 38 LEU B CA 1
ATOM 1912 C C . LEU B 1 38 ? 160.216 138.301 113.407 1.00 48.85 38 LEU B C 1
ATOM 1913 O O . LEU B 1 38 ? 160.398 137.231 113.972 1.00 48.85 38 LEU B O 1
ATOM 1918 N N . LEU B 1 39 ? 161.165 139.192 113.175 1.00 50.76 39 LEU B N 1
ATOM 1919 C CA . LEU B 1 39 ? 162.561 138.947 113.594 1.00 50.76 39 LEU B CA 1
ATOM 1920 C C . LEU B 1 39 ? 162.678 138.935 115.124 1.00 50.76 39 LEU B C 1
ATOM 1921 O O . LEU B 1 39 ? 163.418 138.095 115.620 1.00 50.76 39 LEU B O 1
ATOM 1926 N N . GLU B 1 40 ? 162.008 139.829 115.842 1.00 51.20 40 GLU B N 1
ATOM 1927 C CA . GLU B 1 40 ? 162.002 139.864 117.329 1.00 51.20 40 GLU B CA 1
ATOM 1928 C C . GLU B 1 40 ? 161.302 138.657 117.940 1.00 51.20 40 GLU B C 1
ATOM 1929 O O . GLU B 1 40 ? 161.797 138.164 118.941 1.00 51.20 40 GLU B O 1
ATOM 1935 N N . LEU B 1 41 ? 160.152 138.265 117.414 1.00 46.75 41 LEU B N 1
ATOM 1936 C CA . LEU B 1 41 ? 159.399 137.104 117.923 1.00 46.75 41 LEU B CA 1
ATOM 1937 C C . LEU B 1 41 ? 160.159 135.805 117.657 1.00 46.75 41 LEU B C 1
ATOM 1938 O O . LEU B 1 41 ? 160.106 134.950 118.530 1.00 46.75 41 LEU B O 1
ATOM 1943 N N . ASP B 1 42 ? 160.849 135.661 116.527 1.00 49.73 42 ASP B N 1
ATOM 1944 C CA . ASP B 1 42 ? 161.697 134.474 116.250 1.00 49.73 42 ASP B CA 1
ATOM 1945 C C . ASP B 1 42 ? 162.844 134.401 117.248 1.00 49.73 42 ASP B C 1
ATOM 1946 O O . ASP B 1 42 ? 163.178 133.299 117.663 1.00 49.73 42 ASP B O 1
ATOM 1951 N N . SER B 1 43 ? 163.452 135.525 117.586 1.00 50.06 43 SER B N 1
ATOM 1952 C CA . SER B 1 43 ? 164.558 135.573 118.568 1.00 50.06 43 SER B CA 1
ATOM 1953 C C . SER B 1 43 ? 164.094 135.166 119.966 1.00 50.06 43 SER B C 1
ATOM 1954 O O . SER B 1 43 ? 164.879 134.518 120.657 1.00 50.06 43 SER B O 1
ATOM 1957 N N . PHE B 1 44 ? 162.888 135.545 120.379 1.00 47.83 44 PHE B N 1
ATOM 1958 C CA . PHE B 1 44 ? 162.316 135.155 121.692 1.00 47.83 44 PHE B CA 1
ATOM 1959 C C . PHE B 1 44 ? 162.177 133.635 121.738 1.00 47.83 44 PHE B C 1
ATOM 1960 O O . PHE B 1 44 ? 162.406 133.049 122.787 1.00 47.83 44 PHE B O 1
ATOM 1968 N N . LEU B 1 45 ? 161.789 133.015 120.635 1.00 47.26 45 LEU B N 1
ATOM 1969 C CA . LEU B 1 45 ? 161.564 131.553 120.602 1.00 47.26 45 LEU B CA 1
ATOM 1970 C C . LEU B 1 45 ? 162.887 130.806 120.733 1.00 47.26 45 LEU B C 1
ATOM 1971 O O . LEU B 1 45 ? 162.849 129.624 121.050 1.00 47.26 45 LEU B O 1
ATOM 1976 N N . LYS B 1 46 ? 164.004 131.448 120.432 1.00 50.63 46 LYS B N 1
ATOM 1977 C CA . LYS B 1 46 ? 165.347 130.822 120.568 1.00 50.63 46 LYS B CA 1
ATOM 1978 C C . LYS B 1 46 ? 165.941 131.105 121.951 1.00 50.63 46 LYS B C 1
ATOM 1979 O O . LYS B 1 46 ? 167.032 130.610 122.221 1.00 50.63 46 LYS B O 1
ATOM 1985 N N . GLU B 1 47 ? 165.273 131.909 122.771 1.00 52.83 47 GLU B N 1
ATOM 1986 C CA . GLU B 1 47 ? 165.736 132.174 124.154 1.00 52.83 47 GLU B CA 1
ATOM 1987 C C . GLU B 1 47 ? 165.467 130.942 125.017 1.00 52.83 47 GLU B C 1
ATOM 1988 O O . GLU B 1 47 ? 164.529 130.198 124.710 1.00 52.83 47 GLU B O 1
ATOM 1994 N N . PRO B 1 48 ? 166.251 130.701 126.088 1.00 52.89 48 PRO B N 1
ATOM 1995 C CA . PRO B 1 48 ? 166.094 129.520 126.946 1.00 52.89 48 PRO B CA 1
ATOM 1996 C C . PRO B 1 48 ? 164.762 129.381 127.704 1.00 52.89 48 PRO B C 1
ATOM 1997 O O . PRO B 1 48 ? 164.355 128.277 127.922 1.00 52.89 48 PRO B O 1
ATOM 2001 N N . ILE B 1 49 ? 164.130 130.480 128.094 1.00 50.97 49 ILE B N 1
ATOM 2002 C CA . ILE B 1 49 ? 162.866 130.465 128.892 1.00 50.97 49 ILE B CA 1
ATOM 2003 C C . ILE B 1 49 ? 161.779 129.733 128.112 1.00 50.97 49 ILE B C 1
ATOM 2004 O O . ILE B 1 49 ? 160.945 129.112 128.753 1.00 50.97 49 ILE B O 1
ATOM 2009 N N . LEU B 1 50 ? 161.786 129.822 126.791 1.00 48.78 50 LEU B N 1
ATOM 2010 C CA . LEU B 1 50 ? 160.730 129.212 125.961 1.00 48.78 50 LEU B CA 1
ATOM 2011 C C . LEU B 1 50 ? 161.192 127.877 125.394 1.00 48.78 50 LEU B C 1
ATOM 2012 O O . LEU B 1 50 ? 160.463 127.303 124.599 1.00 48.78 50 LEU B O 1
ATOM 2017 N N . ASN B 1 51 ? 162.365 127.408 125.794 1.00 51.76 51 ASN B N 1
ATOM 2018 C CA . ASN B 1 51 ? 162.908 126.123 125.288 1.00 51.76 51 ASN B CA 1
ATOM 2019 C C . ASN B 1 51 ? 163.340 125.295 126.487 1.00 51.76 51 ASN B C 1
ATOM 2020 O O . ASN B 1 51 ? 164.549 125.150 126.669 1.00 51.76 51 ASN B O 1
ATOM 2025 N N . ILE B 1 52 ? 162.385 124.810 127.282 1.00 52.90 52 ILE B N 1
ATOM 2026 C CA . ILE B 1 52 ? 162.691 123.968 128.469 1.00 52.90 52 ILE B CA 1
ATOM 2027 C C . ILE B 1 52 ? 162.205 122.566 128.121 1.00 52.90 52 ILE B C 1
ATOM 2028 O O . ILE B 1 52 ? 160.991 122.422 127.933 1.00 52.90 52 ILE B O 1
ATOM 2033 N N . HIS B 1 53 ? 163.122 121.600 127.976 1.00 58.81 53 HIS B N 1
ATOM 2034 C CA . HIS B 1 53 ? 162.761 120.202 127.610 1.00 58.81 53 HIS B CA 1
ATOM 2035 C C . HIS B 1 53 ? 162.000 119.493 128.727 1.00 58.81 53 HIS B C 1
ATOM 2036 O O . HIS B 1 53 ? 160.943 118.915 128.436 1.00 58.81 53 HIS B O 1
ATOM 2043 N N . ASP B 1 54 ? 162.483 119.592 129.964 1.00 55.98 54 ASP B N 1
ATOM 2044 C CA . ASP B 1 54 ? 161.814 118.916 131.101 1.00 55.98 54 ASP B CA 1
ATOM 2045 C C . ASP B 1 54 ? 160.765 119.886 131.605 1.00 55.98 54 ASP B C 1
ATOM 2046 O O . ASP B 1 54 ? 161.149 120.885 132.202 1.00 55.98 54 ASP B O 1
ATOM 2051 N N . LEU B 1 55 ? 159.491 119.558 131.436 1.00 51.09 55 LEU B N 1
ATOM 2052 C CA . LEU B 1 55 ? 158.435 120.533 131.775 1.00 51.09 55 LEU B CA 1
ATOM 2053 C C . LEU B 1 55 ? 158.138 120.384 133.255 1.00 51.09 55 LEU B C 1
ATOM 2054 O O . LEU B 1 55 ? 157.175 120.966 133.706 1.00 51.09 55 LEU B O 1
ATOM 2059 N N . THR B 1 56 ? 158.930 119.584 133.959 1.00 53.60 56 THR B N 1
ATOM 2060 C CA . THR B 1 56 ? 158.786 119.442 135.429 1.00 53.60 56 THR B CA 1
ATOM 2061 C C . THR B 1 56 ? 159.582 120.543 136.124 1.00 53.60 56 THR B C 1
ATOM 2062 O O . THR B 1 56 ? 159.549 120.603 137.357 1.00 53.60 56 THR B O 1
ATOM 2066 N N . GLN B 1 57 ? 160.287 121.365 135.350 1.00 55.32 57 GLN B N 1
ATOM 2067 C CA . GLN B 1 57 ? 161.087 122.472 135.918 1.00 55.32 57 GLN B CA 1
ATOM 2068 C C . GLN B 1 57 ? 160.224 123.721 135.986 1.00 55.32 57 GLN B C 1
ATOM 2069 O O . GLN B 1 57 ? 160.695 124.720 136.531 1.00 55.32 57 GLN B O 1
ATOM 2075 N N . ILE B 1 58 ? 159.022 123.663 135.425 1.00 50.48 58 ILE B N 1
ATOM 2076 C CA . ILE B 1 58 ? 158.132 124.853 135.403 1.00 50.48 58 ILE B CA 1
ATOM 2077 C C . ILE B 1 58 ? 157.023 124.626 136.419 1.00 50.48 58 ILE B C 1
ATOM 2078 O O . ILE B 1 58 ? 156.039 125.348 136.344 1.00 50.48 58 ILE B O 1
ATOM 2083 N N . HIS B 1 59 ? 157.186 123.662 137.323 1.00 50.49 59 HIS B N 1
ATOM 2084 C CA . HIS B 1 59 ? 156.138 123.315 138.318 1.00 50.49 59 HIS B CA 1
ATOM 2085 C C . HIS B 1 59 ? 156.315 124.094 139.619 1.00 50.49 59 HIS B C 1
ATOM 2086 O O . HIS B 1 59 ? 157.449 124.132 140.112 1.00 50.49 59 HIS B O 1
ATOM 2093 N N . SER B 1 60 ? 155.223 124.651 140.164 1.00 55.03 60 SER B N 1
ATOM 2094 C CA . SER B 1 60 ? 155.260 125.394 141.448 1.00 55.03 60 SER B CA 1
ATOM 2095 C C . SER B 1 60 ? 154.609 124.549 142.541 1.00 55.03 60 SER B C 1
ATOM 2096 O O . SER B 1 60 ? 153.591 123.899 142.257 1.00 55.03 60 SER B O 1
ATOM 2099 N N . ASP B 1 61 ? 155.196 124.533 143.738 1.00 62.09 61 ASP B N 1
ATOM 2100 C CA . ASP B 1 61 ? 154.655 123.726 144.861 1.00 62.09 61 ASP B CA 1
ATOM 2101 C C . ASP B 1 61 ? 153.346 124.346 145.350 1.00 62.09 61 ASP B C 1
ATOM 2102 O O . ASP B 1 61 ? 153.320 125.574 145.549 1.00 62.09 61 ASP B O 1
ATOM 2104 N N . MET B 1 62 ? 152.317 123.524 145.574 1.00 64.52 62 MET B N 1
ATOM 2105 C CA . MET B 1 62 ? 150.994 124.039 146.013 1.00 64.52 62 MET B CA 1
ATOM 2106 C C . MET B 1 62 ? 150.368 123.034 146.974 1.00 64.52 62 MET B C 1
ATOM 2107 O O . MET B 1 62 ? 149.665 122.147 146.466 1.00 64.52 62 MET B O 1
ATOM 2112 N N . MET B 1 108 ? 146.570 125.221 147.618 1.00 49.91 108 MET B N 1
ATOM 2113 C CA . MET B 1 108 ? 146.080 126.607 147.476 1.00 49.91 108 MET B CA 1
ATOM 2114 C C . MET B 1 108 ? 147.277 127.523 147.295 1.00 49.91 108 MET B C 1
ATOM 2115 O O . MET B 1 108 ? 148.193 127.171 146.552 1.00 49.91 108 MET B O 1
ATOM 2117 N N . LEU B 1 109 ? 147.227 128.689 147.898 1.00 49.84 109 LEU B N 1
ATOM 2118 C CA . LEU B 1 109 ? 148.400 129.589 147.925 1.00 49.84 109 LEU B CA 1
ATOM 2119 C C . LEU B 1 109 ? 148.999 130.017 146.590 1.00 49.84 109 LEU B C 1
ATOM 2120 O O . LEU B 1 109 ? 148.218 130.338 145.696 1.00 49.84 109 LEU B O 1
ATOM 2125 N N . LYS B 1 110 ? 150.310 129.897 146.418 1.00 49.18 110 LYS B N 1
ATOM 2126 C CA . LYS B 1 110 ? 151.060 130.561 145.322 1.00 49.18 110 LYS B CA 1
ATOM 2127 C C . LYS B 1 110 ? 150.745 130.252 143.862 1.00 49.18 110 LYS B C 1
ATOM 2128 O O . LYS B 1 110 ? 150.308 129.152 143.566 1.00 49.18 110 LYS B O 1
ATOM 2134 N N . SER B 1 111 ? 150.984 131.240 142.999 1.00 45.98 111 SER B N 1
ATOM 2135 C CA . SER B 1 111 ? 150.748 131.147 141.547 1.00 45.98 111 SER B CA 1
ATOM 2136 C C . SER B 1 111 ? 152.093 130.933 140.865 1.00 45.98 111 SER B C 1
ATOM 2137 O O . SER B 1 111 ? 153.076 131.418 141.406 1.00 45.98 111 SER B O 1
ATOM 2140 N N . ASN B 1 112 ? 152.143 130.229 139.733 1.00 45.81 112 ASN B N 1
ATOM 2141 C CA . ASN B 1 112 ? 153.438 129.899 139.099 1.00 45.81 112 ASN B CA 1
ATOM 2142 C C . ASN B 1 112 ? 154.097 131.211 138.703 1.00 45.81 112 ASN B C 1
ATOM 2143 O O . ASN B 1 112 ? 153.430 131.991 138.064 1.00 45.81 112 ASN B O 1
ATOM 2148 N N . GLN B 1 113 ? 155.354 131.448 139.083 1.00 47.80 113 GLN B N 1
ATOM 2149 C CA . GLN B 1 113 ? 156.051 132.673 138.632 1.00 47.80 113 GLN B CA 1
ATOM 2150 C C . GLN B 1 113 ? 156.851 132.405 137.367 1.00 47.80 113 GLN B C 1
ATOM 2151 O O . GLN B 1 113 ? 157.257 133.367 136.753 1.00 47.80 113 GLN B O 1
ATOM 2157 N N . GLN B 1 114 ? 157.035 131.162 136.963 1.00 47.83 114 GLN B N 1
ATOM 2158 C CA . GLN B 1 114 ? 157.751 130.972 135.692 1.00 47.83 114 GLN B CA 1
ATOM 2159 C C . GLN B 1 114 ? 156.739 131.231 134.601 1.00 47.83 114 GLN B C 1
ATOM 2160 O O . GLN B 1 114 ? 157.139 131.712 133.559 1.00 47.83 114 GLN B O 1
ATOM 2166 N N . LEU B 1 115 ? 155.479 130.948 134.866 1.00 43.96 115 LEU B N 1
ATOM 2167 C CA . LEU B 1 115 ? 154.395 131.240 133.909 1.00 43.96 115 LEU B CA 1
ATOM 2168 C C . LEU B 1 115 ? 153.971 132.705 133.951 1.00 43.96 115 LEU B C 1
ATOM 2169 O O . LEU B 1 115 ? 153.740 133.247 132.890 1.00 43.96 115 LEU B O 1
ATOM 2174 N N . VAL B 1 116 ? 153.910 133.328 135.123 1.00 44.37 116 VAL B N 1
ATOM 2175 C CA . VAL B 1 116 ? 153.496 134.751 135.263 1.00 44.37 116 VAL B CA 1
ATOM 2176 C C . VAL B 1 116 ? 154.491 135.616 134.509 1.00 44.37 116 VAL B C 1
ATOM 2177 O O . VAL B 1 116 ? 154.044 136.539 133.853 1.00 44.37 116 VAL B O 1
ATOM 2181 N N . ASP B 1 117 ? 155.782 135.308 134.581 1.00 45.39 117 ASP B N 1
ATOM 2182 C CA . ASP B 1 117 ? 156.846 136.065 133.882 1.00 45.39 117 ASP B CA 1
ATOM 2183 C C . ASP B 1 117 ? 156.735 135.951 132.366 1.00 45.39 117 ASP B C 1
ATOM 2184 O O . ASP B 1 117 ? 156.963 136.955 131.719 1.00 45.39 117 ASP B O 1
ATOM 2189 N N . ILE B 1 118 ? 156.458 134.772 131.816 1.00 44.07 118 ILE B N 1
ATOM 2190 C CA . ILE B 1 118 ? 156.253 134.568 130.349 1.00 44.07 118 ILE B CA 1
ATOM 2191 C C . ILE B 1 118 ? 154.978 135.257 129.877 1.00 44.07 118 ILE B C 1
ATOM 2192 O O . ILE B 1 118 ? 155.038 135.885 128.840 1.00 44.07 118 ILE B O 1
ATOM 2197 N N . ILE B 1 119 ? 153.882 135.176 130.617 1.00 42.76 119 ILE B N 1
ATOM 2198 C CA . ILE B 1 119 ? 152.595 135.821 130.242 1.00 42.76 119 ILE B CA 1
ATOM 2199 C C . ILE B 1 119 ? 152.810 137.327 130.212 1.00 42.76 119 ILE B C 1
ATOM 2200 O O . ILE B 1 119 ? 152.243 137.979 129.357 1.00 42.76 119 ILE B O 1
ATOM 2205 N N . GLU B 1 120 ? 153.610 137.858 131.121 1.00 45.59 120 GLU B N 1
ATOM 2206 C CA . GLU B 1 120 ? 153.889 139.306 131.137 1.00 45.59 120 GLU B CA 1
ATOM 2207 C C . GLU B 1 120 ? 154.593 139.713 129.851 1.00 45.59 120 GLU B C 1
ATOM 2208 O O . GLU B 1 120 ? 154.399 140.851 129.476 1.00 45.59 120 GLU B O 1
ATOM 2214 N N . LYS B 1 121 ? 155.370 138.850 129.215 1.00 44.33 121 LYS B N 1
ATOM 2215 C CA . LYS B 1 121 ? 156.059 139.151 127.942 1.00 44.33 121 LYS B CA 1
ATOM 2216 C C . LYS B 1 121 ? 155.136 138.858 126.755 1.00 44.33 121 LYS B C 1
ATOM 2217 O O . LYS B 1 121 ? 155.151 139.636 125.817 1.00 44.33 121 LYS B O 1
ATOM 2223 N N . VAL B 1 122 ? 154.386 137.763 126.780 1.00 42.19 122 VAL B N 1
ATOM 2224 C CA . VAL B 1 122 ? 153.462 137.380 125.676 1.00 42.19 122 VAL B CA 1
ATOM 2225 C C . VAL B 1 122 ? 152.325 138.383 125.532 1.00 42.19 122 VAL B C 1
ATOM 2226 O O . VAL B 1 122 ? 151.990 138.694 124.398 1.00 42.19 122 VAL B O 1
ATOM 2230 N N . LYS B 1 123 ? 151.750 138.885 126.616 1.00 43.55 123 LYS B N 1
ATOM 2231 C CA . LYS B 1 123 ? 150.546 139.749 126.526 1.00 43.55 123 LYS B CA 1
ATOM 2232 C C . LYS B 1 123 ? 150.782 141.061 125.778 1.00 43.55 123 LYS B C 1
ATOM 2233 O O . LYS B 1 123 ? 149.910 141.415 124.993 1.00 43.55 123 LYS B O 1
ATOM 2239 N N . PRO B 1 124 ? 151.886 141.816 125.966 1.00 43.26 124 PRO B N 1
ATOM 2240 C CA . PRO B 1 124 ? 152.154 143.003 125.166 1.00 43.26 124 PRO B CA 1
ATOM 2241 C C . PRO B 1 124 ? 152.240 142.760 123.653 1.00 43.26 124 PRO B C 1
ATOM 2242 O O . PRO B 1 124 ? 151.804 143.613 122.943 1.00 43.26 124 PRO B O 1
ATOM 2246 N N . GLU B 1 125 ? 152.834 141.657 123.197 1.00 43.93 125 GLU B N 1
ATOM 2247 C CA . GLU B 1 125 ? 152.959 141.281 121.770 1.00 43.93 125 GLU B CA 1
ATOM 2248 C C . GLU B 1 125 ? 151.602 140.993 121.144 1.00 43.93 125 GLU B C 1
ATOM 2249 O O . GLU B 1 125 ? 151.449 141.346 119.984 1.00 43.93 125 GLU B O 1
ATOM 2255 N N . ILE B 1 126 ? 150.692 140.331 121.853 1.00 43.61 126 ILE B N 1
ATOM 2256 C CA . ILE B 1 126 ? 149.312 140.053 121.362 1.00 43.61 126 ILE B CA 1
ATOM 2257 C C . ILE B 1 126 ? 148.576 141.374 121.183 1.00 43.61 126 ILE B C 1
ATOM 2258 O O . ILE B 1 126 ? 147.855 141.504 120.207 1.00 43.61 126 ILE B O 1
ATOM 2263 N N . ARG B 1 127 ? 148.742 142.314 122.099 1.00 46.67 127 ARG B N 1
ATOM 2264 C CA . ARG B 1 127 ? 148.085 143.636 122.026 1.00 46.67 127 ARG B CA 1
ATOM 2265 C C . ARG B 1 127 ? 148.577 144.423 120.810 1.00 46.67 127 ARG B C 1
ATOM 2266 O O . ARG B 1 127 ? 147.741 145.063 120.191 1.00 46.67 127 ARG B O 1
ATOM 2274 N N . LEU B 1 128 ? 149.862 144.383 120.478 1.00 45.26 128 LEU B N 1
ATOM 2275 C CA . LEU B 1 128 ? 150.379 145.067 119.270 1.00 45.26 128 LEU B CA 1
ATOM 2276 C C . LEU B 1 128 ? 149.797 144.504 117.967 1.00 45.26 128 LEU B C 1
ATOM 2277 O O . LEU B 1 128 ? 149.457 145.300 117.133 1.00 45.26 128 LEU B O 1
ATOM 2282 N N . LEU B 1 129 ? 149.652 143.198 117.797 1.00 45.25 129 LEU B N 1
ATOM 2283 C CA . LEU B 1 129 ? 149.024 142.654 116.570 1.00 45.25 129 LEU B CA 1
ATOM 2284 C C . LEU B 1 129 ? 147.583 143.138 116.468 1.00 45.25 129 LEU B C 1
ATOM 2285 O O . LEU B 1 129 ? 147.195 143.516 115.373 1.00 45.25 129 LEU B O 1
ATOM 2290 N N . ILE B 1 130 ? 146.821 143.138 117.556 1.00 46.49 130 ILE B N 1
ATOM 2291 C CA . ILE B 1 130 ? 145.385 143.507 117.432 1.00 46.49 130 ILE B CA 1
ATOM 2292 C C . ILE B 1 130 ? 145.271 144.958 116.963 1.00 46.49 130 ILE B C 1
ATOM 2293 O O . ILE B 1 130 ? 144.460 145.211 116.081 1.00 46.49 130 ILE B O 1
ATOM 2298 N N . GLU B 1 131 ? 146.036 145.871 117.542 1.00 47.06 131 GLU B N 1
ATOM 2299 C CA . GLU B 1 131 ? 146.006 147.299 117.157 1.00 47.06 131 GLU B CA 1
ATOM 2300 C C . GLU B 1 131 ? 146.541 147.539 115.747 1.00 47.06 131 GLU B C 1
ATOM 2301 O O . GLU B 1 131 ? 145.907 148.291 115.030 1.00 47.06 131 GLU B O 1
ATOM 2307 N N . LYS B 1 132 ? 147.670 146.950 115.379 1.00 46.80 132 LYS B N 1
ATOM 2308 C CA . LYS B 1 132 ? 148.299 147.132 114.048 1.00 46.80 132 LYS B CA 1
ATOM 2309 C C . LYS B 1 132 ? 147.471 146.472 112.950 1.00 46.80 132 LYS B C 1
ATOM 2310 O O . LYS B 1 132 ? 147.478 146.992 111.853 1.00 46.80 132 LYS B O 1
ATOM 2316 N N . CYS B 1 133 ? 146.852 145.325 113.206 1.00 48.48 133 CYS B N 1
ATOM 2317 C CA . CYS B 1 133 ? 145.963 144.662 112.213 1.00 48.48 133 CYS B CA 1
ATOM 2318 C C . CYS B 1 133 ? 144.738 145.526 111.929 1.00 48.48 133 CYS B C 1
ATOM 2319 O O . CYS B 1 133 ? 144.301 145.521 110.789 1.00 48.48 133 CYS B O 1
ATOM 2322 N N . ASN B 1 134 ? 144.182 146.204 112.927 1.00 48.50 134 ASN B N 1
ATOM 2323 C CA . ASN B 1 134 ? 143.032 147.115 112.727 1.00 48.50 134 ASN B CA 1
ATOM 2324 C C . ASN B 1 134 ? 143.408 148.287 111.818 1.00 48.50 134 ASN B C 1
ATOM 2325 O O . ASN B 1 134 ? 142.557 148.668 111.036 1.00 48.50 134 ASN B O 1
ATOM 2330 N N . THR B 1 135 ? 144.599 148.873 111.939 1.00 47.65 135 THR B N 1
ATOM 2331 C CA . THR B 1 135 ? 144.992 149.964 111.015 1.00 47.65 135 THR B CA 1
ATOM 2332 C C . THR B 1 135 ? 145.143 149.473 109.578 1.00 47.65 135 THR B C 1
ATOM 2333 O O . THR B 1 135 ? 144.706 150.183 108.690 1.00 47.65 135 THR B O 1
ATOM 2337 N N . VAL B 1 136 ? 145.732 148.308 109.370 1.00 47.37 136 VAL B N 1
ATOM 2338 C CA . VAL B 1 136 ? 145.905 147.722 108.012 1.00 47.37 136 VAL B CA 1
ATOM 2339 C C . VAL B 1 136 ? 144.550 147.355 107.391 1.00 47.37 136 VAL B C 1
ATOM 2340 O O . VAL B 1 136 ? 144.392 147.600 106.207 1.00 47.37 136 VAL B O 1
ATOM 2344 N N . LYS B 1 137 ? 143.610 146.812 108.162 1.00 47.51 137 LYS B N 1
ATOM 2345 C CA . LYS B 1 137 ? 142.272 146.431 107.648 1.00 47.51 137 LYS B CA 1
ATOM 2346 C C . LYS B 1 137 ? 141.512 147.659 107.174 1.00 47.51 137 LYS B C 1
ATOM 2347 O O . LYS B 1 137 ? 140.873 147.572 106.140 1.00 47.51 137 LYS B O 1
ATOM 2353 N N . MET B 1 138 ? 141.581 148.753 107.916 1.00 50.36 138 MET B N 1
ATOM 2354 C CA . MET B 1 138 ? 140.884 149.994 107.535 1.00 50.36 138 MET B CA 1
ATOM 2355 C C . MET B 1 138 ? 141.446 150.542 106.235 1.00 50.36 138 MET B C 1
ATOM 2356 O O . MET B 1 138 ? 140.667 150.997 105.433 1.00 50.36 138 MET B O 1
ATOM 2361 N N . TRP B 1 139 ? 142.745 150.467 106.034 1.00 49.91 139 TRP B N 1
ATOM 2362 C CA . TRP B 1 139 ? 143.354 150.916 104.771 1.00 49.91 139 TRP B CA 1
ATOM 2363 C C . TRP B 1 139 ? 142.803 150.117 103.597 1.00 49.91 139 TRP B C 1
ATOM 2364 O O . TRP B 1 139 ? 142.434 150.744 102.620 1.00 49.91 139 TRP B O 1
ATOM 2375 N N . VAL B 1 140 ? 142.722 148.796 103.702 1.00 48.59 140 VAL B N 1
ATOM 2376 C CA . VAL B 1 140 ? 142.196 147.916 102.619 1.00 48.59 140 VAL B CA 1
ATOM 2377 C C . VAL B 1 140 ? 140.709 148.197 102.413 1.00 48.59 140 VAL B C 1
ATOM 2378 O O . VAL B 1 140 ? 140.299 148.195 101.258 1.00 48.59 140 VAL B O 1
ATOM 2382 N N . GLN B 1 141 ? 139.939 148.425 103.481 1.00 48.62 141 GLN B N 1
ATOM 2383 C CA . GLN B 1 141 ? 138.481 148.700 103.429 1.00 48.62 141 GLN B CA 1
ATOM 2384 C C . GLN B 1 141 ? 138.221 149.999 102.693 1.00 48.62 141 GLN B C 1
ATOM 2385 O O . GLN B 1 141 ? 137.212 150.072 101.997 1.00 48.62 141 GLN B O 1
ATOM 2391 N N . LEU B 1 142 ? 139.100 150.980 102.824 1.00 48.84 142 LEU B N 1
ATOM 2392 C CA . LEU B 1 142 ? 138.855 152.303 102.215 1.00 48.84 142 LEU B CA 1
ATOM 2393 C C . LEU B 1 142 ? 139.342 152.312 100.770 1.00 48.84 142 LEU B C 1
ATOM 2394 O O . LEU B 1 142 ? 139.229 153.361 100.139 1.00 48.84 142 LEU B O 1
ATOM 2399 N N . LEU B 1 143 ? 139.869 151.195 100.270 1.00 49.40 143 LEU B N 1
ATOM 2400 C CA . LEU B 1 143 ? 140.316 151.083 98.860 1.00 49.40 143 LEU B CA 1
ATOM 2401 C C . LEU B 1 143 ? 139.279 150.287 98.067 1.00 49.40 143 LEU B C 1
ATOM 2402 O O . LEU B 1 143 ? 139.416 150.240 96.843 1.00 49.40 143 LEU B O 1
ATOM 2407 N N . ILE B 1 144 ? 138.264 149.720 98.726 1.00 49.90 144 ILE B N 1
ATOM 2408 C CA . ILE B 1 144 ? 137.249 148.874 98.029 1.00 49.90 144 ILE B CA 1
ATOM 2409 C C . ILE B 1 144 ? 136.364 149.803 97.210 1.00 49.90 144 ILE B C 1
ATOM 2410 O O . ILE B 1 144 ? 135.843 150.763 97.784 1.00 49.90 144 ILE B O 1
ATOM 2415 N N . PRO B 1 145 ? 136.172 149.562 95.894 1.00 53.50 145 PRO B N 1
ATOM 2416 C CA . PRO B 1 145 ? 135.435 150.488 95.018 1.00 53.50 145 PRO B CA 1
ATOM 2417 C C . PRO B 1 145 ? 133.899 150.448 94.977 1.00 53.50 145 PRO B C 1
ATOM 2418 O O . PRO B 1 145 ? 133.320 149.628 95.656 1.00 53.50 145 PRO B O 1
ATOM 2422 N N . ARG B 1 146 ? 133.275 151.346 94.207 1.00 57.38 146 ARG B N 1
ATOM 2423 C CA . ARG B 1 146 ? 131.804 151.342 94.017 1.00 57.38 146 ARG B CA 1
ATOM 2424 C C . ARG B 1 146 ? 131.387 149.988 93.465 1.00 57.38 146 ARG B C 1
ATOM 2425 O O . ARG B 1 146 ? 132.032 149.540 92.524 1.00 57.38 146 ARG B O 1
ATOM 2433 N N . ILE B 1 147 ? 130.322 149.391 93.999 1.00 57.05 147 ILE B N 1
ATOM 2434 C CA . ILE B 1 147 ? 129.881 148.034 93.573 1.00 57.05 147 ILE B CA 1
ATOM 2435 C C . ILE B 1 147 ? 129.435 148.103 92.113 1.00 57.05 147 ILE B C 1
ATOM 2436 O O . ILE B 1 147 ? 128.624 148.970 91.794 1.00 57.05 147 ILE B O 1
ATOM 2441 N N . GLU B 1 148 ? 129.968 147.226 91.261 1.00 60.93 148 GLU B N 1
ATOM 2442 C CA . GLU B 1 148 ? 129.658 147.228 89.813 1.00 60.93 148 GLU B CA 1
ATOM 2443 C C . GLU B 1 148 ? 129.499 145.773 89.401 1.00 60.93 148 GLU B C 1
ATOM 2444 O O . GLU B 1 148 ? 130.018 144.922 90.115 1.00 60.93 148 GLU B O 1
ATOM 2450 N N . ASP B 1 149 ? 128.778 145.502 88.320 1.00 64.28 149 ASP B N 1
ATOM 2451 C CA . ASP B 1 149 ? 128.489 144.108 87.886 1.00 64.28 149 ASP B CA 1
ATOM 2452 C C . ASP B 1 149 ? 129.739 143.322 87.467 1.00 64.28 149 ASP B C 1
ATOM 2453 O O . ASP B 1 149 ? 129.775 142.111 87.755 1.00 64.28 149 ASP B O 1
ATOM 2458 N N . GLY B 1 150 ? 130.714 143.952 86.808 1.00 63.39 150 GLY B N 1
ATOM 2459 C CA . GLY B 1 150 ? 131.892 143.228 86.295 1.00 63.39 150 GLY B CA 1
ATOM 2460 C C . GLY B 1 150 ? 133.211 143.807 86.774 1.00 63.39 150 GLY B C 1
ATOM 2461 O O . GLY B 1 150 ? 133.168 144.862 87.423 1.00 63.39 150 GLY B O 1
ATOM 2462 N N . ASN B 1 151 ? 134.334 143.160 86.442 1.00 62.62 151 ASN B N 1
ATOM 2463 C CA . ASN B 1 151 ? 135.683 143.589 86.898 1.00 62.62 151 ASN B CA 1
ATOM 2464 C C . ASN B 1 151 ? 135.727 143.512 88.417 1.00 62.62 151 ASN B C 1
ATOM 2465 O O . ASN B 1 151 ? 136.292 144.416 89.038 1.00 62.62 151 ASN B O 1
ATOM 2470 N N . ASN B 1 152 ? 135.146 142.461 88.984 1.00 61.08 152 ASN B N 1
ATOM 2471 C CA . ASN B 1 152 ? 135.053 142.373 90.459 1.00 61.08 152 ASN B CA 1
ATOM 2472 C C . ASN B 1 152 ? 136.052 141.347 91.013 1.00 61.08 152 ASN B C 1
ATOM 2473 O O . ASN B 1 152 ? 135.878 140.951 92.164 1.00 61.08 152 ASN B O 1
ATOM 2478 N N . PHE B 1 153 ? 137.006 140.872 90.207 1.00 60.36 153 PHE B N 1
ATOM 2479 C CA . PHE B 1 153 ? 138.058 139.931 90.690 1.00 60.36 153 PHE B CA 1
ATOM 2480 C C . PHE B 1 153 ? 139.023 140.584 91.683 1.00 60.36 153 PHE B C 1
ATOM 2481 O O . PHE B 1 153 ? 139.335 139.953 92.687 1.00 60.36 153 PHE B O 1
ATOM 2489 N N . GLY B 1 154 ? 139.485 141.795 91.413 1.00 56.82 154 GLY B N 1
ATOM 2490 C CA . GLY B 1 154 ? 140.361 142.514 92.352 1.00 56.82 154 GLY B CA 1
ATOM 2491 C C . GLY B 1 154 ? 139.645 142.839 93.639 1.00 56.82 154 GLY B C 1
ATOM 2492 O O . GLY B 1 154 ? 140.287 142.809 94.674 1.00 56.82 154 GLY B O 1
ATOM 2493 N N . VAL B 1 155 ? 138.367 143.187 93.564 1.00 55.10 155 VAL B N 1
ATOM 2494 C CA . VAL B 1 155 ? 137.552 143.511 94.763 1.00 55.10 155 VAL B CA 1
ATOM 2495 C C . VAL B 1 155 ? 137.511 142.269 95.638 1.00 55.10 155 VAL B C 1
ATOM 2496 O O . VAL B 1 155 ? 137.462 142.424 96.845 1.00 55.10 155 VAL B O 1
ATOM 2500 N N . SER B 1 156 ? 137.477 141.086 95.042 1.00 54.81 156 SER B N 1
ATOM 2501 C CA . SER B 1 156 ? 137.489 139.813 95.801 1.00 54.81 156 SER B CA 1
ATOM 2502 C C . SER B 1 156 ? 138.802 139.666 96.572 1.00 54.81 156 SER B C 1
ATOM 2503 O O . SER B 1 156 ? 138.747 139.155 97.681 1.00 54.81 156 SER B O 1
ATOM 2506 N N . ILE B 1 157 ? 139.934 140.055 95.991 1.00 53.86 157 ILE B N 1
ATOM 2507 C CA . ILE B 1 157 ? 141.260 139.998 96.664 1.00 53.86 157 ILE B CA 1
ATOM 2508 C C . ILE B 1 157 ? 141.230 140.956 97.845 1.00 53.86 157 ILE B C 1
ATOM 2509 O O . ILE B 1 157 ? 141.689 140.552 98.908 1.00 53.86 157 ILE B O 1
ATOM 2514 N N . GLN B 1 158 ? 140.678 142.161 97.674 1.00 51.98 158 GLN B N 1
ATOM 2515 C CA . GLN B 1 158 ? 140.561 143.174 98.757 1.00 51.98 158 GLN B CA 1
ATOM 2516 C C . GLN B 1 158 ? 139.624 142.663 99.842 1.00 51.98 158 GLN B C 1
ATOM 2517 O O . GLN B 1 158 ? 139.907 142.895 101.002 1.00 51.98 158 GLN B O 1
ATOM 2523 N N . GLU B 1 159 ? 138.524 142.047 99.469 1.00 54.56 159 GLU B N 1
ATOM 2524 C CA . GLU B 1 159 ? 137.565 141.453 100.428 1.00 54.56 159 GLU B CA 1
ATOM 2525 C C . GLU B 1 159 ? 138.171 140.237 101.120 1.00 54.56 159 GLU B C 1
ATOM 2526 O O . GLU B 1 159 ? 137.820 140.032 102.268 1.00 54.56 159 GLU B O 1
ATOM 2532 N N . GLU B 1 160 ? 138.961 139.422 100.431 1.00 54.73 160 GLU B N 1
ATOM 2533 C CA . GLU B 1 160 ? 139.689 138.263 101.019 1.00 54.73 160 GLU B CA 1
ATOM 2534 C C . GLU B 1 160 ? 140.753 138.746 102.006 1.00 54.73 160 GLU B C 1
ATOM 2535 O O . GLU B 1 160 ? 140.903 138.091 103.034 1.00 54.73 160 GLU B O 1
ATOM 2541 N N . THR B 1 161 ? 141.470 139.837 101.703 1.00 49.90 161 THR B N 1
ATOM 2542 C CA . THR B 1 161 ? 142.490 140.427 102.609 1.00 49.90 161 THR B CA 1
ATOM 2543 C C . THR B 1 161 ? 141.829 140.942 103.887 1.00 49.90 161 THR B C 1
ATOM 2544 O O . THR B 1 161 ? 142.365 140.661 104.943 1.00 49.90 161 THR B O 1
ATOM 2548 N N . VAL B 1 162 ? 140.696 141.627 103.795 1.00 49.09 162 VAL B N 1
ATOM 2549 C CA . VAL B 1 162 ? 139.969 142.175 104.977 1.00 49.09 162 VAL B CA 1
ATOM 2550 C C . VAL B 1 162 ? 139.446 141.025 105.830 1.00 49.09 162 VAL B C 1
ATOM 2551 O O . VAL B 1 162 ? 139.432 141.176 107.042 1.00 49.09 162 VAL B O 1
ATOM 2555 N N . ALA B 1 163 ? 139.125 139.892 105.229 1.00 49.89 163 ALA B N 1
ATOM 2556 C CA . ALA B 1 163 ? 138.599 138.724 105.962 1.00 49.89 163 ALA B CA 1
ATOM 2557 C C . ALA B 1 163 ? 139.727 138.015 106.699 1.00 49.89 163 ALA B C 1
ATOM 2558 O O . ALA B 1 163 ? 139.458 137.487 107.777 1.00 49.89 163 ALA B O 1
ATOM 2560 N N . GLU B 1 164 ? 140.920 137.939 106.112 1.00 50.54 164 GLU B N 1
ATOM 2561 C CA . GLU B 1 164 ? 142.104 137.359 106.787 1.00 50.54 164 GLU B CA 1
ATOM 2562 C C . GLU B 1 164 ? 142.488 138.220 107.983 1.00 50.54 164 GLU B C 1
ATOM 2563 O O . GLU B 1 164 ? 142.762 137.644 109.020 1.00 50.54 164 GLU B O 1
ATOM 2569 N N . LEU B 1 165 ? 142.498 139.540 107.841 1.00 46.85 165 LEU B N 1
ATOM 2570 C CA . LEU B 1 165 ? 142.875 140.468 108.927 1.00 46.85 165 LEU B CA 1
ATOM 2571 C C . LEU B 1 165 ? 141.841 140.372 110.043 1.00 46.85 165 LEU B C 1
ATOM 2572 O O . LEU B 1 165 ? 142.235 140.447 111.188 1.00 46.85 165 LEU B O 1
ATOM 2577 N N . ARG B 1 166 ? 140.570 140.218 109.726 1.00 49.63 166 ARG B N 1
ATOM 2578 C CA . ARG B 1 166 ? 139.515 139.994 110.749 1.00 49.63 166 ARG B CA 1
ATOM 2579 C C . ARG B 1 166 ? 139.727 138.658 111.465 1.00 49.63 166 ARG B C 1
ATOM 2580 O O . ARG B 1 166 ? 139.392 138.597 112.631 1.00 49.63 166 ARG B O 1
ATOM 2588 N N . THR B 1 167 ? 140.165 137.604 110.781 1.00 48.20 167 THR B N 1
ATOM 2589 C CA . THR B 1 167 ? 140.515 136.302 111.403 1.00 48.20 167 THR B CA 1
ATOM 2590 C C . THR B 1 167 ? 141.760 136.433 112.295 1.00 48.20 167 THR B C 1
ATOM 2591 O O . THR B 1 167 ? 141.733 135.914 113.402 1.00 48.20 167 THR B O 1
ATOM 2595 N N . VAL B 1 168 ? 142.789 137.155 111.865 1.00 47.14 168 VAL B N 1
ATOM 2596 C CA . VAL B 1 168 ? 143.995 137.370 112.700 1.00 47.14 168 VAL B CA 1
ATOM 2597 C C . VAL B 1 168 ? 143.604 138.136 113.960 1.00 47.14 168 VAL B C 1
ATOM 2598 O O . VAL B 1 168 ? 144.048 137.738 115.020 1.00 47.14 168 VAL B O 1
ATOM 2602 N N . GLU B 1 169 ? 142.795 139.181 113.856 1.00 49.03 169 GLU B N 1
ATOM 2603 C CA . GLU B 1 169 ? 142.397 140.004 115.018 1.00 49.03 169 GLU B CA 1
ATOM 2604 C C . GLU B 1 169 ? 141.533 139.194 115.978 1.00 49.03 169 GLU B C 1
ATOM 2605 O O . GLU B 1 169 ? 141.640 139.411 117.171 1.00 49.03 169 GLU B O 1
ATOM 2611 N N . SER B 1 170 ? 140.639 138.362 115.470 1.00 48.30 170 SER B N 1
ATOM 2612 C CA . SER B 1 170 ? 139.815 137.488 116.335 1.00 48.30 170 SER B CA 1
ATOM 2613 C C . SER B 1 170 ? 140.656 136.419 117.031 1.00 48.30 170 SER B C 1
ATOM 2614 O O . SER B 1 170 ? 140.414 136.187 118.207 1.00 48.30 170 SER B O 1
ATOM 2617 N N . GLU B 1 171 ? 141.586 135.781 116.325 1.00 48.22 171 GLU B N 1
ATOM 2618 C CA . GLU B 1 171 ? 142.471 134.754 116.919 1.00 48.22 171 GLU B CA 1
ATOM 2619 C C . GLU B 1 171 ? 143.366 135.374 117.974 1.00 48.22 171 GLU B C 1
ATOM 2620 O O . GLU B 1 171 ? 143.540 134.762 118.998 1.00 48.22 171 GLU B O 1
ATOM 2626 N N . ALA B 1 172 ? 143.900 136.553 117.723 1.00 45.80 172 ALA B N 1
ATOM 2627 C CA . ALA B 1 172 ? 144.746 137.241 118.707 1.00 45.80 172 ALA B CA 1
ATOM 2628 C C . ALA B 1 172 ? 143.951 137.563 119.965 1.00 45.80 172 ALA B C 1
ATOM 2629 O O . ALA B 1 172 ? 144.489 137.382 121.043 1.00 45.80 172 ALA B O 1
ATOM 2631 N N . ALA B 1 173 ? 142.717 138.020 119.838 1.00 45.10 173 ALA B N 1
ATOM 2632 C CA . ALA B 1 173 ? 141.867 138.319 121.005 1.00 45.10 173 ALA B CA 1
ATOM 2633 C C . ALA B 1 173 ? 141.562 137.052 121.795 1.00 45.10 173 ALA B C 1
ATOM 2634 O O . ALA B 1 173 ? 141.406 137.167 122.999 1.00 45.10 173 ALA B O 1
ATOM 2636 N N . SER B 1 174 ? 141.410 135.909 121.139 1.00 45.51 174 SER B N 1
ATOM 2637 C CA . SER B 1 174 ? 141.170 134.607 121.798 1.00 45.51 174 SER B CA 1
ATOM 2638 C C . SER B 1 174 ? 142.362 134.240 122.667 1.00 45.51 174 SER B C 1
ATOM 2639 O O . SER B 1 174 ? 142.139 133.755 123.764 1.00 45.51 174 SER B O 1
ATOM 2642 N N . TYR B 1 175 ? 143.574 134.494 122.200 1.00 44.16 175 TYR B N 1
ATOM 2643 C CA . TYR B 1 175 ? 144.810 134.197 122.948 1.00 44.16 175 TYR B CA 1
ATOM 2644 C C . TYR B 1 175 ? 144.823 134.992 124.250 1.00 44.16 175 TYR B C 1
ATOM 2645 O O . TYR B 1 175 ? 145.281 134.443 125.227 1.00 44.16 175 TYR B O 1
ATOM 2654 N N . LEU B 1 176 ? 144.395 136.242 124.254 1.00 44.15 176 LEU B N 1
ATOM 2655 C CA . LEU B 1 176 ? 144.293 137.051 125.489 1.00 44.15 176 LEU B CA 1
ATOM 2656 C C . LEU B 1 176 ? 143.252 136.442 126.431 1.00 44.15 176 LEU B C 1
ATOM 2657 O O . LEU B 1 176 ? 143.466 136.494 127.639 1.00 44.15 176 LEU B O 1
ATOM 2662 N N . ASP B 1 177 ? 142.139 135.943 125.910 1.00 45.67 177 ASP B N 1
ATOM 2663 C CA . ASP B 1 177 ? 141.098 135.271 126.728 1.00 45.67 177 ASP B CA 1
ATOM 2664 C C . ASP B 1 177 ? 141.631 133.981 127.332 1.00 45.67 177 ASP B C 1
ATOM 2665 O O . ASP B 1 177 ? 141.212 133.651 128.434 1.00 45.67 177 ASP B O 1
ATOM 2670 N N . GLN B 1 178 ? 142.457 133.242 126.610 1.00 44.89 178 GLN B N 1
ATOM 2671 C CA . GLN B 1 178 ? 143.016 131.957 127.081 1.00 44.89 178 GLN B CA 1
ATOM 2672 C C . GLN B 1 178 ? 143.897 132.200 128.300 1.00 44.89 178 GLN B C 1
ATOM 2673 O O . GLN B 1 178 ? 143.905 131.349 129.171 1.00 44.89 178 GLN B O 1
ATOM 2679 N N . ILE B 1 179 ? 144.625 133.305 128.344 1.00 42.90 179 ILE B N 1
ATOM 2680 C CA . ILE B 1 179 ? 145.475 133.689 129.500 1.00 42.90 179 ILE B CA 1
ATOM 2681 C C . ILE B 1 179 ? 144.604 133.966 130.726 1.00 42.90 179 ILE B C 1
ATOM 2682 O O . ILE B 1 179 ? 145.025 133.612 131.810 1.00 42.90 179 ILE B O 1
ATOM 2687 N N . SER B 1 180 ? 143.454 134.600 130.579 1.00 42.68 180 SER B N 1
ATOM 2688 C CA . SER B 1 180 ? 142.487 134.828 131.681 1.00 42.68 180 SER B CA 1
ATOM 2689 C C . SER B 1 180 ? 141.866 133.521 132.147 1.00 42.68 180 SER B C 1
ATOM 2690 O O . SER B 1 180 ? 141.633 133.415 133.327 1.00 42.68 180 SER B O 1
ATOM 2693 N N . ARG B 1 181 ? 141.559 132.594 131.241 1.00 42.06 181 ARG B N 1
ATOM 2694 C CA . ARG B 1 181 ? 140.998 131.268 131.591 1.00 42.06 181 ARG B CA 1
ATOM 2695 C C . ARG B 1 181 ? 141.987 130.447 132.392 1.00 42.06 181 ARG B C 1
ATOM 2696 O O . ARG B 1 181 ? 141.538 129.688 133.226 1.00 42.06 181 ARG B O 1
ATOM 2704 N N . TYR B 1 182 ? 143.277 130.558 132.112 1.00 40.11 182 TYR B N 1
ATOM 2705 C CA . TYR B 1 182 ? 144.307 129.849 132.901 1.00 40.11 182 TYR B CA 1
ATOM 2706 C C . TYR B 1 182 ? 144.251 130.297 134.350 1.00 40.11 182 TYR B C 1
ATOM 2707 O O . TYR B 1 182 ? 144.258 129.448 135.225 1.00 40.11 182 TYR B O 1
ATOM 2716 N N . TYR B 1 183 ? 144.165 131.591 134.592 1.00 40.10 183 TYR B N 1
ATOM 2717 C CA . TYR B 1 183 ? 144.154 132.108 135.976 1.00 40.10 183 TYR B CA 1
ATOM 2718 C C . TYR B 1 183 ? 142.889 131.678 136.708 1.00 40.10 183 TYR B C 1
ATOM 2719 O O . TYR B 1 183 ? 143.023 131.275 137.836 1.00 40.10 183 TYR B O 1
ATOM 2728 N N . ILE B 1 184 ? 141.717 131.726 136.091 1.00 38.28 184 ILE B N 1
ATOM 2729 C CA . ILE B 1 184 ? 140.431 131.334 136.735 1.00 38.28 184 ILE B CA 1
ATOM 2730 C C . ILE B 1 184 ? 140.398 129.835 136.996 1.00 38.28 184 ILE B C 1
ATOM 2731 O O . ILE B 1 184 ? 139.938 129.458 138.056 1.00 38.28 184 ILE B O 1
ATOM 2736 N N . THR B 1 185 ? 140.795 129.018 136.031 1.00 38.20 185 THR B N 1
ATOM 2737 C CA . THR B 1 185 ? 140.851 127.548 136.193 1.00 38.20 185 THR B CA 1
ATOM 2738 C C . THR B 1 185 ? 141.876 127.129 137.244 1.00 38.20 185 THR B C 1
ATOM 2739 O O . THR B 1 185 ? 141.538 126.281 138.029 1.00 38.20 185 THR B O 1
ATOM 2743 N N . ARG B 1 186 ? 143.064 127.717 137.273 1.00 39.31 186 ARG B N 1
ATOM 2744 C CA . ARG B 1 186 ? 144.063 127.401 138.313 1.00 39.31 186 ARG B CA 1
ATOM 2745 C C . ARG B 1 186 ? 143.556 127.847 139.668 1.00 39.31 186 ARG B C 1
ATOM 2746 O O . ARG B 1 186 ? 143.875 127.188 140.630 1.00 39.31 186 ARG B O 1
ATOM 2754 N N . ALA B 1 187 ? 142.865 128.967 139.748 1.00 38.48 187 ALA B N 1
ATOM 2755 C CA . ALA B 1 187 ? 142.310 129.497 140.994 1.00 38.48 187 ALA B CA 1
ATOM 2756 C C . ALA B 1 187 ? 141.274 128.553 141.553 1.00 38.48 187 ALA B C 1
ATOM 2757 O O . ALA B 1 187 ? 141.271 128.372 142.755 1.00 38.48 187 ALA B O 1
ATOM 2759 N N . LYS B 1 188 ? 140.395 128.017 140.718 1.00 38.43 188 LYS B N 1
ATOM 2760 C CA . LYS B 1 188 ? 139.352 127.057 141.138 1.00 38.43 188 LYS B CA 1
ATOM 2761 C C . LYS B 1 188 ? 139.975 125.752 141.591 1.00 38.43 188 LYS B C 1
ATOM 2762 O O . LYS B 1 188 ? 139.525 125.254 142.604 1.00 38.43 188 LYS B O 1
ATOM 2768 N N . LEU B 1 189 ? 140.958 125.225 140.874 1.00 37.86 189 LEU B N 1
ATOM 2769 C CA . LEU B 1 189 ? 141.649 123.956 141.203 1.00 37.86 189 LEU B CA 1
ATOM 2770 C C . LEU B 1 189 ? 142.394 124.131 142.511 1.00 37.86 189 LEU B C 1
ATOM 2771 O O . LEU B 1 189 ? 142.462 123.174 143.253 1.00 37.86 189 LEU B O 1
ATOM 2776 N N . ALA B 1 190 ? 142.970 125.293 142.750 1.00 39.23 190 ALA B N 1
ATOM 2777 C CA . ALA B 1 190 ? 143.655 125.610 144.013 1.00 39.23 190 ALA B CA 1
ATOM 2778 C C . ALA B 1 190 ? 142.669 125.620 145.177 1.00 39.23 190 ALA B C 1
ATOM 2779 O O . ALA B 1 190 ? 143.051 125.228 146.271 1.00 39.23 190 ALA B O 1
ATOM 2781 N N . SER B 1 191 ? 141.461 126.113 144.974 1.00 40.29 191 SER B N 1
ATOM 2782 C CA . SER B 1 191 ? 140.418 126.088 146.019 1.00 40.29 191 SER B CA 1
ATOM 2783 C C . SER B 1 191 ? 140.009 124.650 146.335 1.00 40.29 191 SER B C 1
ATOM 2784 O O . SER B 1 191 ? 139.804 124.373 147.514 1.00 40.29 191 SER B O 1
ATOM 2787 N N . LYS B 1 192 ? 139.859 123.784 145.333 1.00 39.97 192 LYS B N 1
ATOM 2788 C CA . LYS B 1 192 ? 139.522 122.343 145.492 1.00 39.97 192 LYS B CA 1
ATOM 2789 C C . LYS B 1 192 ? 140.654 121.563 146.165 1.00 39.97 192 LYS B C 1
ATOM 2790 O O . LYS B 1 192 ? 140.344 120.603 146.830 1.00 39.97 192 LYS B O 1
ATOM 2796 N N . ILE B 1 193 ? 141.915 121.906 145.939 1.00 40.47 193 ILE B N 1
ATOM 2797 C CA . ILE B 1 193 ? 143.080 121.269 146.623 1.00 40.47 193 ILE B CA 1
ATOM 2798 C C . ILE B 1 193 ? 142.973 121.529 148.116 1.00 40.47 193 ILE B C 1
ATOM 2799 O O . ILE B 1 193 ? 143.296 120.620 148.880 1.00 40.47 193 ILE B O 1
ATOM 2804 N N . ALA B 1 194 ? 142.594 122.730 148.527 1.00 42.61 194 ALA B N 1
ATOM 2805 C CA . ALA B 1 194 ? 142.366 123.011 149.961 1.00 42.61 194 ALA B CA 1
ATOM 2806 C C . ALA B 1 194 ? 141.108 122.331 150.519 1.00 42.61 194 ALA B C 1
ATOM 2807 O O . ALA B 1 194 ? 141.175 121.845 151.644 1.00 42.61 194 ALA B O 1
ATOM 2809 N N . LYS B 1 195 ? 139.999 122.324 149.780 1.00 43.06 195 LYS B N 1
ATOM 2810 C CA . LYS B 1 195 ? 138.728 121.701 150.237 1.00 43.06 195 LYS B CA 1
ATOM 2811 C C . LYS B 1 195 ? 138.853 120.189 150.350 1.00 43.06 195 LYS B C 1
ATOM 2812 O O . LYS B 1 195 ? 138.284 119.636 151.289 1.00 43.06 195 LYS B O 1
ATOM 2818 N N . TYR B 1 196 ? 139.535 119.540 149.411 1.00 43.33 196 TYR B N 1
ATOM 2819 C CA . TYR B 1 196 ? 139.656 118.063 149.386 1.00 43.33 196 TYR B CA 1
ATOM 2820 C C . TYR B 1 196 ? 141.135 117.701 149.364 1.00 43.33 196 TYR B C 1
ATOM 2821 O O . TYR B 1 196 ? 141.663 117.433 148.296 1.00 43.33 196 TYR B O 1
ATOM 2830 N N . PRO B 1 197 ? 141.830 117.738 150.517 1.00 45.37 197 PRO B N 1
ATOM 2831 C CA . PRO B 1 197 ? 143.248 117.391 150.609 1.00 45.37 197 PRO B CA 1
ATOM 2832 C C . PRO B 1 197 ? 143.527 115.919 150.299 1.00 45.37 197 PRO B C 1
ATOM 2833 O O . PRO B 1 197 ? 144.618 115.629 149.880 1.00 45.37 197 PRO B O 1
ATOM 2837 N N . HIS B 1 198 ? 142.568 115.035 150.572 1.00 47.13 198 HIS B N 1
ATOM 2838 C CA . HIS B 1 198 ? 142.710 113.572 150.364 1.00 47.13 198 HIS B CA 1
ATOM 2839 C C . HIS B 1 198 ? 142.898 113.202 148.896 1.00 47.13 198 HIS B C 1
ATOM 2840 O O . HIS B 1 198 ? 143.732 112.344 148.636 1.00 47.13 198 HIS B O 1
ATOM 2847 N N . VAL B 1 199 ? 142.193 113.842 147.979 1.00 43.84 199 VAL B N 1
ATOM 2848 C CA . VAL B 1 199 ? 142.246 113.472 146.547 1.00 43.84 199 VAL B CA 1
ATOM 2849 C C . VAL B 1 199 ? 143.561 113.976 145.958 1.00 43.84 199 VAL B C 1
ATOM 2850 O O . VAL B 1 199 ? 143.754 115.184 145.949 1.00 43.84 199 VAL B O 1
ATOM 2854 N N . GLU B 1 200 ? 144.418 113.080 145.461 1.00 45.91 200 GLU B N 1
ATOM 2855 C CA . GLU B 1 200 ? 145.748 113.424 144.894 1.00 45.91 200 GLU B CA 1
ATOM 2856 C C . GLU B 1 200 ? 145.636 113.924 143.463 1.00 45.91 200 GLU B C 1
ATOM 2857 O O . GLU B 1 200 ? 146.575 114.539 143.006 1.00 45.91 200 GLU B O 1
ATOM 2863 N N . ASP B 1 201 ? 144.540 113.637 142.780 1.00 42.78 201 ASP B N 1
ATOM 2864 C CA . ASP B 1 201 ? 144.326 114.100 141.391 1.00 42.78 201 ASP B CA 1
ATOM 2865 C C . ASP B 1 201 ? 144.049 115.598 141.323 1.00 42.78 201 ASP B C 1
ATOM 2866 O O . ASP B 1 201 ? 144.198 116.133 140.245 1.00 42.78 201 ASP B O 1
ATOM 2871 N N . TYR B 1 202 ? 143.614 116.237 142.401 1.00 39.69 202 TYR B N 1
ATOM 2872 C CA . TYR B 1 202 ? 143.428 117.707 142.387 1.00 39.69 202 TYR B CA 1
ATOM 2873 C C . TYR B 1 202 ? 144.775 118.382 142.191 1.00 39.69 202 TYR B C 1
ATOM 2874 O O . TYR B 1 202 ? 144.812 119.345 141.425 1.00 39.69 202 TYR B O 1
ATOM 2883 N N . ALA B 1 203 ? 145.828 117.888 142.829 1.00 40.12 203 ALA B N 1
ATOM 2884 C CA . ALA B 1 203 ? 147.196 118.420 142.696 1.00 40.12 203 ALA B CA 1
ATOM 2885 C C . ALA B 1 203 ? 147.755 118.163 141.306 1.00 40.12 203 ALA B C 1
ATOM 2886 O O . ALA B 1 203 ? 148.500 119.001 140.837 1.00 40.12 203 ALA B O 1
ATOM 2888 N N . ARG B 1 204 ? 147.496 117.000 140.726 1.00 41.04 204 ARG B N 1
ATOM 2889 C CA . ARG B 1 204 ? 147.947 116.612 139.372 1.00 41.04 204 ARG B CA 1
ATOM 2890 C C . ARG B 1 204 ? 147.269 117.499 138.353 1.00 41.04 204 ARG B C 1
ATOM 2891 O O . ARG B 1 204 ? 147.830 117.688 137.291 1.00 41.04 204 ARG B O 1
ATOM 2899 N N . THR B 1 205 ? 146.098 117.998 138.671 1.00 39.99 205 THR B N 1
ATOM 2900 C CA . THR B 1 205 ? 145.325 118.870 137.767 1.00 39.99 205 THR B CA 1
ATOM 2901 C C . THR B 1 205 ? 146.020 120.227 137.667 1.00 39.99 205 THR B C 1
ATOM 2902 O O . THR B 1 205 ? 145.929 120.817 136.607 1.00 39.99 205 THR B O 1
ATOM 2906 N N . VAL B 1 206 ? 146.635 120.726 138.735 1.00 40.98 206 VAL B N 1
ATOM 2907 C CA . VAL B 1 206 ? 147.411 122.005 138.706 1.00 40.98 206 VAL B CA 1
ATOM 2908 C C . VAL B 1 206 ? 148.728 121.886 137.952 1.00 40.98 206 VAL B C 1
ATOM 2909 O O . VAL B 1 206 ? 149.044 122.816 137.248 1.00 40.98 206 VAL B O 1
ATOM 2913 N N . THR B 1 207 ? 149.470 120.801 138.107 1.00 41.77 207 THR B N 1
ATOM 2914 C CA . THR B 1 207 ? 150.732 120.568 137.374 1.00 41.77 207 THR B CA 1
ATOM 2915 C C . THR B 1 207 ? 150.421 120.417 135.892 1.00 41.77 207 THR B C 1
ATOM 2916 O O . THR B 1 207 ? 151.221 120.859 135.098 1.00 41.77 207 THR B O 1
ATOM 2920 N N . GLU B 1 208 ? 149.330 119.755 135.544 1.00 42.12 208 GLU B N 1
ATOM 2921 C CA . GLU B 1 208 ? 148.901 119.565 134.145 1.00 42.12 208 GLU B CA 1
ATOM 2922 C C . GLU B 1 208 ? 148.541 120.900 133.507 1.00 42.12 208 GLU B C 1
ATOM 2923 O O . GLU B 1 208 ? 148.856 121.062 132.343 1.00 42.12 208 GLU B O 1
ATOM 2929 N N . ILE B 1 209 ? 147.832 121.779 134.214 1.00 41.48 209 ILE B N 1
ATOM 2930 C CA . ILE B 1 209 ? 147.397 123.100 133.681 1.00 41.48 209 ILE B CA 1
ATOM 2931 C C . ILE B 1 209 ? 148.607 123.993 133.469 1.00 41.48 209 ILE B C 1
ATOM 2932 O O . ILE B 1 209 ? 148.598 124.747 132.516 1.00 41.48 209 ILE B O 1
ATOM 2937 N N . ASP B 1 210 ? 149.573 123.949 134.367 1.00 41.66 210 ASP B N 1
ATOM 2938 C CA . ASP B 1 210 ? 150.798 124.766 134.256 1.00 41.66 210 ASP B CA 1
ATOM 2939 C C . ASP B 1 210 ? 151.625 124.313 133.057 1.00 41.66 210 ASP B C 1
ATOM 2940 O O . ASP B 1 210 ? 152.115 125.162 132.350 1.00 41.66 210 ASP B O 1
ATOM 2945 N N . GLU B 1 211 ? 151.764 123.019 132.831 1.00 43.78 211 GLU B N 1
ATOM 2946 C CA . GLU B 1 211 ? 152.513 122.484 131.681 1.00 43.78 211 GLU B CA 1
ATOM 2947 C C . GLU B 1 211 ? 151.801 122.771 130.377 1.00 43.78 211 GLU B C 1
ATOM 2948 O O . GLU B 1 211 ? 152.490 123.017 129.418 1.00 43.78 211 GLU B O 1
ATOM 2954 N N . LYS B 1 212 ? 150.486 122.666 130.317 1.00 41.92 212 LYS B N 1
ATOM 2955 C CA . LYS B 1 212 ? 149.714 123.017 129.102 1.00 41.92 212 LYS B CA 1
ATOM 2956 C C . LYS B 1 212 ? 149.813 124.504 128.819 1.00 41.92 212 LYS B C 1
ATOM 2957 O O . LYS B 1 212 ? 149.844 124.830 127.653 1.00 41.92 212 LYS B O 1
ATOM 2963 N N . GLU B 1 213 ? 149.805 125.372 129.829 1.00 42.29 213 GLU B N 1
ATOM 2964 C CA . GLU B 1 213 ? 150.003 126.825 129.608 1.00 42.29 213 GLU B CA 1
ATOM 2965 C C . GLU B 1 213 ? 151.390 127.113 129.042 1.00 42.29 213 GLU B C 1
ATOM 2966 O O . GLU B 1 213 ? 151.476 127.943 128.169 1.00 42.29 213 GLU B O 1
ATOM 2972 N N . TYR B 1 214 ? 152.436 126.455 129.506 1.00 43.80 214 TYR B N 1
ATOM 2973 C CA . TYR B 1 214 ? 153.772 126.663 128.922 1.00 43.80 214 TYR B CA 1
ATOM 2974 C C . TYR B 1 214 ? 153.769 126.290 127.443 1.00 43.80 214 TYR B C 1
ATOM 2975 O O . TYR B 1 214 ? 154.244 127.084 126.647 1.00 43.80 214 TYR B O 1
ATOM 2984 N N . ILE B 1 215 ? 153.193 125.155 127.082 1.00 42.75 215 ILE B N 1
ATOM 2985 C CA . ILE B 1 215 ? 153.145 124.704 125.666 1.00 42.75 215 ILE B CA 1
ATOM 2986 C C . ILE B 1 215 ? 152.296 125.687 124.869 1.00 42.75 215 ILE B C 1
ATOM 2987 O O . ILE B 1 215 ? 152.701 126.019 123.755 1.00 42.75 215 ILE B O 1
ATOM 2992 N N . SER B 1 216 ? 151.184 126.143 125.426 1.00 41.99 216 SER B N 1
ATOM 2993 C CA . SER B 1 216 ? 150.258 127.095 124.771 1.00 41.99 216 SER B CA 1
ATOM 2994 C C . SER B 1 216 ? 150.870 128.468 124.554 1.00 41.99 216 SER B C 1
ATOM 2995 O O . SER B 1 216 ? 150.637 129.011 123.505 1.00 41.99 216 SER B O 1
ATOM 2998 N N . LEU B 1 217 ? 151.592 129.014 125.515 1.00 40.87 217 LEU B N 1
ATOM 2999 C CA . LEU B 1 217 ? 152.257 130.329 125.376 1.00 40.87 217 LEU B CA 1
ATOM 3000 C C . LEU B 1 217 ? 153.364 130.278 124.339 1.00 40.87 217 LEU B C 1
ATOM 3001 O O . LEU B 1 217 ? 153.524 131.262 123.654 1.00 40.87 217 LEU B O 1
ATOM 3006 N N . ARG B 1 218 ? 154.139 129.211 124.259 1.00 43.37 218 ARG B N 1
ATOM 3007 C CA . ARG B 1 218 ? 155.154 129.073 123.188 1.00 43.37 218 ARG B CA 1
ATOM 3008 C C . ARG B 1 218 ? 154.457 128.965 121.839 1.00 43.37 218 ARG B C 1
ATOM 3009 O O . ARG B 1 218 ? 155.035 129.412 120.865 1.00 43.37 218 ARG B O 1
ATOM 3017 N N . LEU B 1 219 ? 153.318 128.295 121.765 1.00 42.62 219 LEU B N 1
ATOM 3018 C CA . LEU B 1 219 ? 152.541 128.224 120.508 1.00 42.62 219 LEU B CA 1
ATOM 3019 C C . LEU B 1 219 ? 151.970 129.587 120.129 1.00 42.62 219 LEU B C 1
ATOM 3020 O O . LEU B 1 219 ? 151.940 129.851 118.948 1.00 42.62 219 LEU B O 1
ATOM 3025 N N . ILE B 1 220 ? 151.510 130.407 121.069 1.00 41.23 220 ILE B N 1
ATOM 3026 C CA . ILE B 1 220 ? 151.018 131.788 120.800 1.00 41.23 220 ILE B CA 1
ATOM 3027 C C . ILE B 1 220 ? 152.166 132.636 120.283 1.00 41.23 220 ILE B C 1
ATOM 3028 O O . ILE B 1 220 ? 151.937 133.319 119.327 1.00 41.23 220 ILE B O 1
ATOM 3033 N N . ILE B 1 221 ? 153.371 132.542 120.829 1.00 42.88 221 ILE B N 1
ATOM 3034 C CA . ILE B 1 221 ? 154.521 133.315 120.280 1.00 42.88 221 ILE B CA 1
ATOM 3035 C C . ILE B 1 221 ? 154.865 132.862 118.868 1.00 42.88 221 ILE B C 1
ATOM 3036 O O . ILE B 1 221 ? 155.171 133.719 118.060 1.00 42.88 221 ILE B O 1
ATOM 3041 N N . SER B 1 222 ? 154.829 131.572 118.580 1.00 43.92 222 SER B N 1
ATOM 3042 C CA . SER B 1 222 ? 155.035 131.065 117.202 1.00 43.92 222 SER B CA 1
ATOM 3043 C C . SER B 1 222 ? 153.915 131.496 116.265 1.00 43.92 222 SER B C 1
ATOM 3044 O O . SER B 1 222 ? 154.235 131.939 115.192 1.00 43.92 222 SER B O 1
ATOM 3047 N N . GLU B 1 223 ? 152.658 131.404 116.666 1.00 44.86 223 GLU B N 1
ATOM 3048 C CA . GLU B 1 223 ? 151.513 131.844 115.838 1.00 44.86 223 GLU B CA 1
ATOM 3049 C C . GLU B 1 223 ? 151.554 133.343 115.584 1.00 44.86 223 GLU B C 1
ATOM 3050 O O . GLU B 1 223 ? 151.202 133.736 114.493 1.00 44.86 223 GLU B O 1
ATOM 3056 N N . LEU B 1 224 ? 151.918 134.145 116.570 1.00 42.49 224 LEU B N 1
ATOM 3057 C CA . LEU B 1 224 ? 152.049 135.603 116.359 1.00 42.49 224 LEU B CA 1
ATOM 3058 C C . LEU B 1 224 ? 153.156 135.879 115.350 1.00 42.49 224 LEU B C 1
ATOM 3059 O O . LEU B 1 224 ? 152.933 136.718 114.505 1.00 42.49 224 LEU B O 1
ATOM 3064 N N . ARG B 1 225 ? 154.292 135.195 115.417 1.00 45.03 225 ARG B N 1
ATOM 3065 C CA . ARG B 1 225 ? 155.398 135.359 114.436 1.00 45.03 225 ARG B CA 1
ATOM 3066 C C . ARG B 1 225 ? 154.940 134.912 113.060 1.00 45.03 225 ARG B C 1
ATOM 3067 O O . ARG B 1 225 ? 155.304 135.555 112.093 1.00 45.03 225 ARG B O 1
ATOM 3075 N N . ASN B 1 226 ? 154.188 133.828 112.984 1.00 45.57 226 ASN B N 1
ATOM 3076 C CA . ASN B 1 226 ? 153.700 133.261 111.709 1.00 45.57 226 ASN B CA 1
ATOM 3077 C C . ASN B 1 226 ? 152.696 134.213 111.080 1.00 45.57 226 ASN B C 1
ATOM 3078 O O . ASN B 1 226 ? 152.730 134.332 109.875 1.00 45.57 226 ASN B O 1
ATOM 3083 N N . GLN B 1 227 ? 151.824 134.846 111.856 1.00 45.36 227 GLN B N 1
ATOM 3084 C CA . GLN B 1 227 ? 150.856 135.848 111.340 1.00 45.36 227 GLN B CA 1
ATOM 3085 C C . GLN B 1 227 ? 151.572 137.072 110.790 1.00 45.36 227 GLN B C 1
ATOM 3086 O O . GLN B 1 227 ? 151.114 137.566 109.804 1.00 45.36 227 GLN B O 1
ATOM 3092 N N . TYR B 1 228 ? 152.631 137.554 111.403 1.00 45.41 228 TYR B N 1
ATOM 3093 C CA . TYR B 1 228 ? 153.360 138.699 110.816 1.00 45.41 228 TYR B CA 1
ATOM 3094 C C . TYR B 1 228 ? 153.990 138.354 109.469 1.00 45.41 228 TYR B C 1
ATOM 3095 O O . TYR B 1 228 ? 153.856 139.170 108.585 1.00 45.41 228 TYR B O 1
ATOM 3104 N N . VAL B 1 229 ? 154.654 137.209 109.317 1.00 47.15 229 VAL B N 1
ATOM 3105 C CA . VAL B 1 229 ? 155.271 136.774 108.025 1.00 47.15 229 VAL B CA 1
ATOM 3106 C C . VAL B 1 229 ? 154.214 136.437 106.974 1.00 47.15 229 VAL B C 1
ATOM 3107 O O . VAL B 1 229 ? 154.427 136.787 105.823 1.00 47.15 229 VAL B O 1
ATOM 3111 N N . THR B 1 230 ? 153.125 135.780 107.353 1.00 47.33 230 THR B N 1
ATOM 3112 C CA . THR B 1 230 ? 152.035 135.405 106.425 1.00 47.33 230 THR B CA 1
ATOM 3113 C C . THR B 1 230 ? 151.328 136.647 105.894 1.00 47.33 230 THR B C 1
ATOM 3114 O O . THR B 1 230 ? 151.126 136.702 104.685 1.00 47.33 230 THR B O 1
ATOM 3118 N N . LEU B 1 231 ? 150.988 137.610 106.750 1.00 47.41 231 LEU B N 1
ATOM 3119 C CA . LEU B 1 231 ? 150.320 138.868 106.345 1.00 47.41 231 LEU B CA 1
ATOM 3120 C C . LEU B 1 231 ? 151.246 139.747 105.521 1.00 47.41 231 LEU B C 1
ATOM 3121 O O . LEU B 1 231 ? 150.759 140.342 104.597 1.00 47.41 231 LEU B O 1
ATOM 3126 N N . HIS B 1 232 ? 152.523 139.835 105.849 1.00 48.97 232 HIS B N 1
ATOM 3127 C CA . HIS B 1 232 ? 153.481 140.614 105.033 1.00 48.97 232 HIS B CA 1
ATOM 3128 C C . HIS B 1 232 ? 153.580 140.058 103.611 1.00 48.97 232 HIS B C 1
ATOM 3129 O O . HIS B 1 232 ? 153.433 140.844 102.689 1.00 48.97 232 HIS B O 1
ATOM 3136 N N . ASP B 1 233 ? 153.745 138.749 103.433 1.00 51.40 233 ASP B N 1
ATOM 3137 C CA . ASP B 1 233 ? 153.841 138.113 102.099 1.00 51.40 233 ASP B CA 1
ATOM 3138 C C . ASP B 1 233 ? 152.541 138.247 101.324 1.00 51.40 233 ASP B C 1
ATOM 3139 O O . ASP B 1 233 ? 152.615 138.488 100.135 1.00 51.40 233 ASP B O 1
ATOM 3144 N N . MET B 1 234 ? 151.399 138.002 101.950 1.00 52.76 234 MET B N 1
ATOM 3145 C CA . MET B 1 234 ? 150.140 138.039 101.182 1.00 52.76 234 MET B CA 1
ATOM 3146 C C . MET B 1 234 ? 149.876 139.467 100.708 1.00 52.76 234 MET B C 1
ATOM 3147 O O . MET B 1 234 ? 149.587 139.631 99.537 1.00 52.76 234 MET B O 1
ATOM 3152 N N . ILE B 1 235 ? 150.031 140.459 101.574 1.00 50.71 235 ILE B N 1
ATOM 3153 C CA . ILE B 1 235 ? 149.759 141.871 101.199 1.00 50.71 235 ILE B CA 1
ATOM 3154 C C . ILE B 1 235 ? 150.770 142.362 100.165 1.00 50.71 235 ILE B C 1
ATOM 3155 O O . ILE B 1 235 ? 150.352 143.038 99.246 1.00 50.71 235 ILE B O 1
ATOM 3160 N N . LEU B 1 236 ? 152.045 142.042 100.297 1.00 51.95 236 LEU B N 1
ATOM 3161 C CA . LEU B 1 236 ? 153.037 142.433 99.271 1.00 51.95 236 LEU B CA 1
ATOM 3162 C C . LEU B 1 236 ? 152.884 141.661 97.957 1.00 51.95 236 LEU B C 1
ATOM 3163 O O . LEU B 1 236 ? 153.147 142.261 96.919 1.00 51.95 236 LEU B O 1
ATOM 3168 N N . LYS B 1 237 ? 152.559 140.377 97.974 1.00 52.01 237 LYS B N 1
ATOM 3169 C CA . LYS B 1 237 ? 152.307 139.642 96.710 1.00 52.01 237 LYS B CA 1
ATOM 3170 C C . LYS B 1 237 ? 151.085 140.200 96.012 1.00 52.01 237 LYS B C 1
ATOM 3171 O O . LYS B 1 237 ? 151.120 140.314 94.793 1.00 52.01 237 LYS B O 1
ATOM 3177 N N . ASN B 1 238 ? 150.052 140.538 96.769 1.00 53.63 238 ASN B N 1
ATOM 3178 C CA . ASN B 1 238 ? 148.760 140.951 96.178 1.00 53.63 238 ASN B CA 1
ATOM 3179 C C . ASN B 1 238 ? 148.573 142.461 96.215 1.00 53.63 238 ASN B C 1
ATOM 3180 O O . ASN B 1 238 ? 147.462 142.879 96.010 1.00 53.63 238 ASN B O 1
ATOM 3185 N N . ILE B 1 239 ? 149.630 143.234 96.395 1.00 55.68 239 ILE B N 1
ATOM 3186 C CA . ILE B 1 239 ? 149.540 144.721 96.497 1.00 55.68 239 ILE B CA 1
ATOM 3187 C C . ILE B 1 239 ? 148.914 145.391 95.266 1.00 55.68 239 ILE B C 1
ATOM 3188 O O . ILE B 1 239 ? 148.102 146.278 95.468 1.00 55.68 239 ILE B O 1
ATOM 3193 N N . GLU B 1 240 ? 149.259 145.009 94.044 1.00 58.71 240 GLU B N 1
ATOM 3194 C CA . GLU B 1 240 ? 148.763 145.759 92.881 1.00 58.71 240 GLU B CA 1
ATOM 3195 C C . GLU B 1 240 ? 147.247 145.664 92.787 1.00 58.71 240 GLU B C 1
ATOM 3196 O O . GLU B 1 240 ? 146.634 146.695 92.576 1.00 58.71 240 GLU B O 1
ATOM 3202 N N . LYS B 1 241 ? 146.658 144.492 92.946 1.00 55.68 241 LYS B N 1
ATOM 3203 C CA . LYS B 1 241 ? 145.183 144.349 92.965 1.00 55.68 241 LYS B CA 1
ATOM 3204 C C . LYS B 1 241 ? 144.534 144.935 94.221 1.00 55.68 241 LYS B C 1
ATOM 3205 O O . LYS B 1 241 ? 143.387 145.289 94.151 1.00 55.68 241 LYS B O 1
ATOM 3211 N N . ILE B 1 242 ? 145.172 144.882 95.374 1.00 54.37 242 ILE B N 1
ATOM 3212 C CA . ILE B 1 242 ? 144.649 145.516 96.617 1.00 54.37 242 ILE B CA 1
ATOM 3213 C C . ILE B 1 242 ? 144.674 147.035 96.486 1.00 54.37 242 ILE B C 1
ATOM 3214 O O . ILE B 1 242 ? 143.765 147.660 96.938 1.00 54.37 242 ILE B O 1
ATOM 3219 N N . LYS B 1 243 ? 145.741 147.624 95.971 1.00 56.68 243 LYS B N 1
ATOM 3220 C CA . LYS B 1 243 ? 145.812 149.091 95.756 1.00 56.68 243 LYS B CA 1
ATOM 3221 C C . LYS B 1 243 ? 144.956 149.553 94.581 1.00 56.68 243 LYS B C 1
ATOM 3222 O O . LYS B 1 243 ? 144.348 150.605 94.689 1.00 56.68 243 LYS B O 1
ATOM 3228 N N . ARG B 1 244 ? 144.953 148.811 93.485 1.00 59.57 244 ARG B N 1
ATOM 3229 C CA . ARG B 1 244 ? 144.216 149.226 92.272 1.00 59.57 244 ARG B CA 1
ATOM 3230 C C . ARG B 1 244 ? 143.360 148.060 91.816 1.00 59.57 244 ARG B C 1
ATOM 3231 O O . ARG B 1 244 ? 143.758 147.409 90.853 1.00 59.57 244 ARG B O 1
ATOM 3239 N N . PRO B 1 245 ? 142.184 147.813 92.428 1.00 56.59 245 PRO B N 1
ATOM 3240 C CA . PRO B 1 245 ? 141.415 146.638 92.108 1.00 56.59 245 PRO B CA 1
ATOM 3241 C C . PRO B 1 245 ? 140.974 146.472 90.653 1.00 56.59 245 PRO B C 1
ATOM 3242 O O . PRO B 1 245 ? 140.953 145.358 90.225 1.00 56.59 245 PRO B O 1
ATOM 3246 N N . ARG B 1 246 ? 140.611 147.542 89.950 1.00 57.96 246 ARG B N 1
ATOM 3247 C CA . ARG B 1 246 ? 140.066 147.455 88.578 1.00 57.96 246 ARG B CA 1
ATOM 3248 C C . ARG B 1 246 ? 141.041 148.094 87.589 1.00 57.96 246 ARG B C 1
ATOM 3249 O O . ARG B 1 246 ? 142.073 147.472 87.301 1.00 57.96 246 ARG B O 1
ATOM 3257 N N . LEU C 1 4 ? 153.087 148.818 94.931 1.00 66.10 4 LEU C N 1
ATOM 3258 C CA . LEU C 1 4 ? 154.117 148.152 95.777 1.00 66.10 4 LEU C CA 1
ATOM 3259 C C . LEU C 1 4 ? 154.507 149.059 96.948 1.00 66.10 4 LEU C C 1
ATOM 3260 O O . LEU C 1 4 ? 154.348 150.286 96.818 1.00 66.10 4 LEU C O 1
ATOM 3265 N N . LEU C 1 5 ? 154.983 148.477 98.050 1.00 64.45 5 LEU C N 1
ATOM 3266 C CA . LEU C 1 5 ? 155.467 149.300 99.191 1.00 64.45 5 LEU C CA 1
ATOM 3267 C C . LEU C 1 5 ? 156.966 149.016 99.351 1.00 64.45 5 LEU C C 1
ATOM 3268 O O . LEU C 1 5 ? 157.343 147.832 99.321 1.00 64.45 5 LEU C O 1
ATOM 3273 N N . LYS C 1 6 ? 157.790 150.056 99.483 1.00 70.03 6 LYS C N 1
ATOM 3274 C CA . LYS C 1 6 ? 159.265 149.874 99.581 1.00 70.03 6 LYS C CA 1
ATOM 3275 C C . LYS C 1 6 ? 159.628 149.199 100.908 1.00 70.03 6 LYS C C 1
ATOM 3276 O O . LYS C 1 6 ? 159.049 149.590 101.935 1.00 70.03 6 LYS C O 1
ATOM 3282 N N . VAL C 1 7 ? 160.572 148.249 100.884 1.00 69.03 7 VAL C N 1
ATOM 3283 C CA . VAL C 1 7 ? 161.011 147.528 102.117 1.00 69.03 7 VAL C CA 1
ATOM 3284 C C . VAL C 1 7 ? 162.517 147.747 102.312 1.00 69.03 7 VAL C C 1
ATOM 3285 O O . VAL C 1 7 ? 163.251 147.628 101.315 1.00 69.03 7 VAL C O 1
ATOM 3289 N N . ASP C 1 8 ? 162.958 148.051 103.540 1.00 71.86 8 ASP C N 1
ATOM 3290 C CA . ASP C 1 8 ? 164.395 148.296 103.848 1.00 71.86 8 ASP C CA 1
ATOM 3291 C C . ASP C 1 8 ? 165.200 147.039 103.512 1.00 71.86 8 ASP C C 1
ATOM 3292 O O . ASP C 1 8 ? 164.776 145.958 103.937 1.00 71.86 8 ASP C O 1
ATOM 3297 N N . GLN C 1 9 ? 166.330 147.181 102.818 1.00 71.71 9 GLN C N 1
ATOM 3298 C CA . GLN C 1 9 ? 167.121 146.006 102.362 1.00 71.71 9 GLN C CA 1
ATOM 3299 C C . GLN C 1 9 ? 167.741 145.206 103.510 1.00 71.71 9 GLN C C 1
ATOM 3300 O O . GLN C 1 9 ? 167.728 143.981 103.410 1.00 71.71 9 GLN C O 1
ATOM 3306 N N . GLU C 1 10 ? 168.306 145.849 104.529 1.00 70.71 10 GLU C N 1
ATOM 3307 C CA . GLU C 1 10 ? 169.011 145.068 105.577 1.00 70.71 10 GLU C CA 1
ATOM 3308 C C . GLU C 1 10 ? 168.018 144.180 106.322 1.00 70.71 10 GLU C C 1
ATOM 3309 O O . GLU C 1 10 ? 168.349 143.012 106.563 1.00 70.71 10 GLU C O 1
ATOM 3315 N N . VAL C 1 11 ? 166.850 144.715 106.674 1.00 67.61 11 VAL C N 1
ATOM 3316 C CA . VAL C 1 11 ? 165.791 143.878 107.300 1.00 67.61 11 VAL C CA 1
ATOM 3317 C C . VAL C 1 11 ? 165.334 142.861 106.255 1.00 67.61 11 VAL C C 1
ATOM 3318 O O . VAL C 1 11 ? 165.115 141.711 106.635 1.00 67.61 11 VAL C O 1
ATOM 3322 N N . LYS C 1 12 ? 165.230 143.247 104.985 1.00 67.46 12 LYS C N 1
ATOM 3323 C CA . LYS C 1 12 ? 164.715 142.283 103.982 1.00 67.46 12 LYS C CA 1
ATOM 3324 C C . LYS C 1 12 ? 165.658 141.084 103.900 1.00 67.46 12 LYS C C 1
ATOM 3325 O O . LYS C 1 12 ? 165.157 139.962 103.805 1.00 67.46 12 LYS C O 1
ATOM 3331 N N . LEU C 1 13 ? 166.967 141.304 103.965 1.00 66.62 13 LEU C N 1
ATOM 3332 C CA . LEU C 1 13 ? 167.935 140.187 103.894 1.00 66.62 13 LEU C CA 1
ATOM 3333 C C . LEU C 1 13 ? 167.764 139.271 105.103 1.00 66.62 13 LEU C C 1
ATOM 3334 O O . LEU C 1 13 ? 167.892 138.055 104.924 1.00 66.62 13 LEU C O 1
ATOM 3339 N N . LYS C 1 14 ? 167.535 139.831 106.287 1.00 62.36 14 LYS C N 1
ATOM 3340 C CA . LYS C 1 14 ? 167.292 139.026 107.511 1.00 62.36 14 LYS C CA 1
ATOM 3341 C C . LYS C 1 14 ? 165.987 138.244 107.370 1.00 62.36 14 LYS C C 1
ATOM 3342 O O . LYS C 1 14 ? 165.940 137.112 107.839 1.00 62.36 14 LYS C O 1
ATOM 3348 N N . VAL C 1 15 ? 164.958 138.842 106.785 1.00 60.17 15 VAL C N 1
ATOM 3349 C CA . VAL C 1 15 ? 163.678 138.115 106.550 1.00 60.17 15 VAL C CA 1
ATOM 3350 C C . VAL C 1 15 ? 163.933 136.971 105.579 1.00 60.17 15 VAL C C 1
ATOM 3351 O O . VAL C 1 15 ? 163.412 135.895 105.822 1.00 60.17 15 VAL C O 1
ATOM 3355 N N . ASP C 1 16 ? 164.735 137.188 104.543 1.00 61.73 16 ASP C N 1
ATOM 3356 C CA . ASP C 1 16 ? 165.055 136.141 103.535 1.00 61.73 16 ASP C CA 1
ATOM 3357 C C . ASP C 1 16 ? 165.810 134.977 104.164 1.00 61.73 16 ASP C C 1
ATOM 3358 O O . ASP C 1 16 ? 165.586 133.855 103.729 1.00 61.73 16 ASP C O 1
ATOM 3363 N N . SER C 1 17 ? 166.716 135.238 105.097 1.00 57.42 17 SER C N 1
ATOM 3364 C CA . SER C 1 17 ? 167.406 134.148 105.827 1.00 57.42 17 SER C CA 1
ATOM 3365 C C . SER C 1 17 ? 166.420 133.346 106.679 1.00 57.42 17 SER C C 1
ATOM 3366 O O . SER C 1 17 ? 166.618 132.141 106.782 1.00 57.42 17 SER C O 1
ATOM 3369 N N . PHE C 1 18 ? 165.433 133.984 107.302 1.00 52.48 18 PHE C N 1
ATOM 3370 C CA . PHE C 1 18 ? 164.395 133.264 108.082 1.00 52.48 18 PHE C CA 1
ATOM 3371 C C . PHE C 1 18 ? 163.602 132.365 107.150 1.00 52.48 18 PHE C C 1
ATOM 3372 O O . PHE C 1 18 ? 163.307 131.237 107.522 1.00 52.48 18 PHE C O 1
ATOM 3380 N N . ARG C 1 19 ? 163.258 132.867 105.976 1.00 55.14 19 ARG C N 1
ATOM 3381 C CA . ARG C 1 19 ? 162.444 132.084 105.030 1.00 55.14 19 ARG C CA 1
ATOM 3382 C C . ARG C 1 19 ? 163.239 130.866 104.598 1.00 55.14 19 ARG C C 1
ATOM 3383 O O . ARG C 1 19 ? 162.623 129.817 104.426 1.00 55.14 19 ARG C O 1
ATOM 3391 N N . GLU C 1 20 ? 164.540 131.013 104.370 1.00 56.56 20 GLU C N 1
ATOM 3392 C CA . GLU C 1 20 ? 165.389 129.846 104.035 1.00 56.56 20 GLU C CA 1
ATOM 3393 C C . GLU C 1 20 ? 165.480 128.857 105.197 1.00 56.56 20 GLU C C 1
ATOM 3394 O O . GLU C 1 20 ? 165.417 127.672 104.927 1.00 56.56 20 GLU C O 1
ATOM 3400 N N . ARG C 1 21 ? 165.661 129.312 106.429 1.00 53.37 21 ARG C N 1
ATOM 3401 C CA . ARG C 1 21 ? 165.826 128.401 107.584 1.00 53.37 21 ARG C CA 1
ATOM 3402 C C . ARG C 1 21 ? 164.545 127.616 107.781 1.00 53.37 21 ARG C C 1
ATOM 3403 O O . ARG C 1 21 ? 164.628 126.439 108.054 1.00 53.37 21 ARG C O 1
ATOM 3411 N N . ILE C 1 22 ? 163.402 128.261 107.650 1.00 52.29 22 ILE C N 1
ATOM 3412 C CA . ILE C 1 22 ? 162.100 127.570 107.772 1.00 52.29 22 ILE C CA 1
ATOM 3413 C C . ILE C 1 22 ? 161.979 126.548 106.648 1.00 52.29 22 ILE C C 1
ATOM 3414 O O . ILE C 1 22 ? 161.479 125.467 106.919 1.00 52.29 22 ILE C O 1
ATOM 3419 N N . THR C 1 23 ? 162.424 126.861 105.438 1.00 52.18 23 THR C N 1
ATOM 3420 C CA . THR C 1 23 ? 162.388 125.899 104.301 1.00 52.18 23 THR C CA 1
ATOM 3421 C C . THR C 1 23 ? 163.257 124.682 104.588 1.00 52.18 23 THR C C 1
ATOM 3422 O O . THR C 1 23 ? 162.767 123.578 104.400 1.00 52.18 23 THR C O 1
ATOM 3426 N N . SER C 1 24 ? 164.472 124.879 105.084 1.00 53.19 24 SER C N 1
ATOM 3427 C CA . SER C 1 24 ? 165.399 123.759 105.353 1.00 53.19 24 SER C CA 1
ATOM 3428 C C . SER C 1 24 ? 164.827 122.850 106.431 1.00 53.19 24 SER C C 1
ATOM 3429 O O . SER C 1 24 ? 164.868 121.636 106.247 1.00 53.19 24 SER C O 1
ATOM 3432 N N . GLU C 1 25 ? 164.301 123.426 107.504 1.00 52.82 25 GLU C N 1
ATOM 3433 C CA . GLU C 1 25 ? 163.718 122.640 108.603 1.00 52.82 25 GLU C CA 1
ATOM 3434 C C . GLU C 1 25 ? 162.504 121.871 108.119 1.00 52.82 25 GLU C C 1
ATOM 3435 O O . GLU C 1 25 ? 162.458 120.686 108.386 1.00 52.82 25 GLU C O 1
ATOM 3441 N N . ALA C 1 26 ? 161.597 122.498 107.376 1.00 51.03 26 ALA C N 1
ATOM 3442 C CA . ALA C 1 26 ? 160.361 121.819 106.962 1.00 51.03 26 ALA C CA 1
ATOM 3443 C C . ALA C 1 26 ? 160.694 120.645 106.069 1.00 51.03 26 ALA C C 1
ATOM 3444 O O . ALA C 1 26 ? 160.040 119.631 106.194 1.00 51.03 26 ALA C O 1
ATOM 3446 N N . GLU C 1 27 ? 161.636 120.809 105.160 1.00 53.79 27 GLU C N 1
ATOM 3447 C CA . GLU C 1 27 ? 162.067 119.717 104.255 1.00 53.79 27 GLU C CA 1
ATOM 3448 C C . GLU C 1 27 ? 162.735 118.584 105.037 1.00 53.79 27 GLU C C 1
ATOM 3449 O O . GLU C 1 27 ? 162.425 117.439 104.745 1.00 53.79 27 GLU C O 1
ATOM 3455 N N . ASP C 1 28 ? 163.607 118.876 105.992 1.00 52.18 28 ASP C N 1
ATOM 3456 C CA . ASP C 1 28 ? 164.234 117.847 106.862 1.00 52.18 28 ASP C CA 1
ATOM 3457 C C . ASP C 1 28 ? 163.195 117.214 107.785 1.00 52.18 28 ASP C C 1
ATOM 3458 O O . ASP C 1 28 ? 163.322 116.044 108.046 1.00 52.18 28 ASP C O 1
ATOM 3463 N N . LEU C 1 29 ? 162.232 117.963 108.303 1.00 48.22 29 LEU C N 1
ATOM 3464 C CA . LEU C 1 29 ? 161.184 117.345 109.141 1.00 48.22 29 LEU C CA 1
ATOM 3465 C C . LEU C 1 29 ? 160.372 116.361 108.297 1.00 48.22 29 LEU C C 1
ATOM 3466 O O . LEU C 1 29 ? 160.198 115.245 108.740 1.00 48.22 29 LEU C O 1
ATOM 3471 N N . VAL C 1 30 ? 159.949 116.730 107.100 1.00 49.33 30 VAL C N 1
ATOM 3472 C CA . VAL C 1 30 ? 159.095 115.828 106.278 1.00 49.33 30 VAL C CA 1
ATOM 3473 C C . VAL C 1 30 ? 159.892 114.610 105.831 1.00 49.33 30 VAL C C 1
ATOM 3474 O O . VAL C 1 30 ? 159.336 113.525 105.882 1.00 49.33 30 VAL C O 1
ATOM 3478 N N . ALA C 1 31 ? 161.146 114.781 105.432 1.00 52.48 31 ALA C N 1
ATOM 3479 C CA . ALA C 1 31 ? 161.937 113.680 104.854 1.00 52.48 31 ALA C CA 1
ATOM 3480 C C . ALA C 1 31 ? 162.851 112.949 105.836 1.00 52.48 31 ALA C C 1
ATOM 3481 O O . ALA C 1 31 ? 163.335 111.891 105.447 1.00 52.48 31 ALA C O 1
ATOM 3483 N N . ASN C 1 32 ? 163.118 113.461 107.031 1.00 50.59 32 ASN C N 1
ATOM 3484 C CA . ASN C 1 32 ? 163.964 112.684 107.967 1.00 50.59 32 ASN C CA 1
ATOM 3485 C C . ASN C 1 32 ? 163.259 112.439 109.304 1.00 50.59 32 ASN C C 1
ATOM 3486 O O . ASN C 1 32 ? 163.215 111.287 109.717 1.00 50.59 32 ASN C O 1
ATOM 3491 N N . PHE C 1 33 ? 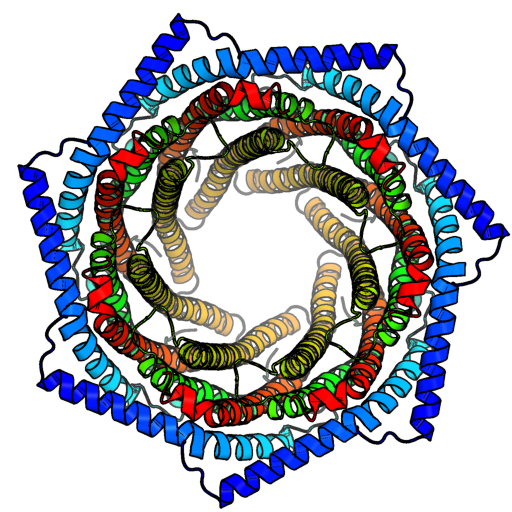162.776 113.479 109.972 1.00 46.83 33 PHE C N 1
ATOM 3492 C CA . PHE C 1 33 ? 162.146 113.347 111.307 1.00 46.83 33 PHE C CA 1
ATOM 3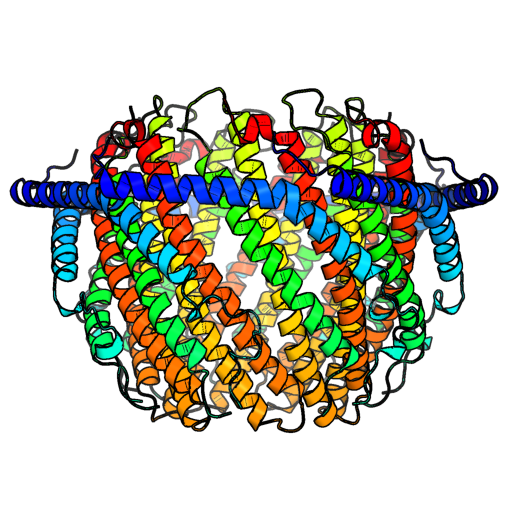493 C C . PHE C 1 33 ? 160.806 112.631 111.247 1.00 46.83 33 PHE C C 1
ATOM 3494 O O . PHE C 1 33 ? 160.601 111.781 112.088 1.00 46.83 33 PHE C O 1
ATOM 3502 N N . PHE C 1 34 ? 159.907 112.987 110.334 1.00 46.08 34 PHE C N 1
ATOM 3503 C CA . PHE C 1 34 ? 158.563 112.359 110.301 1.00 46.08 34 PHE C CA 1
ATOM 3504 C C . PHE C 1 34 ? 158.742 110.860 110.124 1.00 46.08 34 PHE C C 1
ATOM 3505 O O . PHE C 1 34 ? 158.110 110.133 110.874 1.00 46.08 34 PHE C O 1
ATOM 3513 N N . PRO C 1 35 ? 159.559 110.349 109.179 1.00 48.03 35 PRO C N 1
ATOM 3514 C CA . PRO C 1 35 ? 159.821 108.912 109.081 1.00 48.03 35 PRO C CA 1
ATOM 3515 C C . PRO C 1 35 ? 160.478 108.213 110.282 1.00 48.03 35 PRO C C 1
ATOM 3516 O O . PRO C 1 35 ? 160.069 107.138 110.584 1.00 48.03 35 PRO C O 1
ATOM 3520 N N . LYS C 1 36 ? 161.474 108.810 110.920 1.00 48.80 36 LYS C N 1
ATOM 3521 C CA . LYS C 1 36 ? 162.132 108.277 112.140 1.00 48.80 36 LYS C CA 1
ATOM 3522 C C . LYS C 1 36 ? 161.169 108.260 113.320 1.00 48.80 36 LYS C C 1
ATOM 3523 O O . LYS C 1 36 ? 161.235 107.323 114.101 1.00 48.80 36 LYS C O 1
ATOM 3529 N N . LYS C 1 37 ? 160.356 109.293 113.481 1.00 46.43 37 LYS C N 1
ATOM 3530 C CA . LYS C 1 37 ? 159.361 109.378 114.585 1.00 46.43 37 LYS C CA 1
ATOM 3531 C C . LYS C 1 37 ? 158.279 108.317 114.442 1.00 46.43 37 LYS C C 1
ATOM 3532 O O . LYS C 1 37 ? 157.787 107.896 115.468 1.00 46.43 37 LYS C O 1
ATOM 3538 N N . LEU C 1 38 ? 157.880 107.971 113.224 1.00 47.53 38 LEU C N 1
ATOM 3539 C CA . LEU C 1 38 ? 156.888 106.896 112.965 1.00 47.53 38 LEU C CA 1
ATOM 3540 C C . LEU C 1 38 ? 157.445 105.565 113.440 1.00 47.53 38 LEU C C 1
ATOM 3541 O O . LEU C 1 38 ? 156.692 104.802 114.021 1.00 47.53 38 LEU C O 1
ATOM 3546 N N . LEU C 1 39 ? 158.715 105.300 113.189 1.00 49.19 39 LEU C N 1
ATOM 3547 C CA . LEU C 1 39 ? 159.351 104.043 113.632 1.00 49.19 39 LEU C CA 1
ATOM 3548 C C . LEU C 1 39 ? 159.429 103.980 115.163 1.00 49.19 39 LEU C C 1
ATOM 3549 O O . LEU C 1 39 ? 159.199 102.898 115.691 1.00 49.19 39 LEU C O 1
ATOM 3554 N N . GLU C 1 40 ? 159.748 105.080 115.846 1.00 48.60 40 GLU C N 1
ATOM 3555 C CA . GLU C 1 40 ? 159.797 105.131 117.331 1.00 48.60 40 GLU C CA 1
ATOM 3556 C C . GLU C 1 40 ? 158.424 104.919 117.951 1.00 48.60 40 GLU C C 1
ATOM 3557 O O . GLU C 1 40 ? 158.350 104.206 118.942 1.00 48.60 40 GLU C O 1
ATOM 3563 N N . LEU C 1 41 ? 157.396 105.563 117.424 1.00 45.79 41 LEU C N 1
ATOM 3564 C CA . LEU C 1 41 ? 156.018 105.427 117.934 1.00 45.79 41 LEU C CA 1
ATOM 3565 C C . LEU C 1 41 ? 155.486 104.025 117.655 1.00 45.79 41 LEU C C 1
ATOM 3566 O O . LEU C 1 41 ? 154.733 103.541 118.488 1.00 45.79 41 LEU C O 1
ATOM 3571 N N . ASP C 1 42 ? 155.849 103.406 116.533 1.00 48.56 42 ASP C N 1
ATOM 3572 C CA . ASP C 1 42 ? 155.463 102.002 116.240 1.00 48.56 42 ASP C CA 1
ATOM 3573 C C . ASP C 1 42 ? 156.108 101.064 117.251 1.00 48.56 42 ASP C C 1
ATOM 3574 O O . ASP C 1 42 ? 155.441 100.127 117.669 1.00 48.56 42 ASP C O 1
ATOM 3579 N N . SER C 1 43 ? 157.363 101.290 117.604 1.00 48.98 43 SER C N 1
ATOM 3580 C CA . SER C 1 43 ? 158.080 100.481 118.610 1.00 48.98 43 SER C CA 1
ATOM 3581 C C . SER C 1 43 ? 157.441 100.602 119.995 1.00 48.98 43 SER C C 1
ATOM 3582 O O . SER C 1 43 ? 157.415 99.587 120.685 1.00 48.98 43 SER C O 1
ATOM 3585 N N . PHE C 1 44 ? 156.962 101.777 120.396 1.00 47.67 44 PHE C N 1
ATOM 3586 C CA . PHE C 1 44 ? 156.275 101.972 121.698 1.00 47.67 44 PHE C CA 1
ATOM 3587 C C . PHE C 1 44 ? 155.007 101.118 121.740 1.00 47.67 44 PHE C C 1
ATOM 3588 O O . PHE C 1 44 ? 154.705 100.575 122.793 1.00 47.67 44 PHE C O 1
ATOM 3596 N N . LEU C 1 45 ? 154.280 101.016 120.637 1.00 46.98 45 LEU C N 1
ATOM 3597 C CA . LEU C 1 45 ? 153.002 100.270 120.598 1.00 46.98 45 LEU C CA 1
ATOM 3598 C C . LEU C 1 45 ? 153.252 98.767 120.704 1.00 46.98 45 LEU C C 1
ATOM 3599 O O . LEU C 1 45 ? 152.299 98.047 120.960 1.00 46.98 45 LEU C O 1
ATOM 3604 N N . LYS C 1 46 ? 154.468 98.309 120.447 1.00 50.71 46 LYS C N 1
ATOM 3605 C CA . LYS C 1 46 ? 154.831 96.869 120.549 1.00 50.71 46 LYS C CA 1
ATOM 3606 C C . LYS C 1 46 ? 155.412 96.562 121.933 1.00 50.71 46 LYS C C 1
ATOM 3607 O O . LYS C 1 46 ? 155.742 95.401 122.174 1.00 50.71 46 LYS C O 1
ATOM 3613 N N . GLU C 1 47 ? 155.575 97.568 122.783 1.00 52.95 47 GLU C N 1
ATOM 3614 C CA . GLU C 1 47 ? 156.069 97.364 124.164 1.00 52.95 47 GLU C CA 1
ATOM 3615 C C . GLU C 1 47 ? 154.953 96.756 125.015 1.00 52.95 47 GLU C C 1
ATOM 3616 O O . GLU C 1 47 ? 153.779 96.945 124.678 1.00 52.95 47 GLU C O 1
ATOM 3622 N N . PRO C 1 48 ? 155.279 96.017 126.095 1.00 52.98 48 PRO C N 1
ATOM 3623 C CA . PRO C 1 48 ? 154.277 95.386 126.956 1.00 52.98 48 PRO C CA 1
ATOM 3624 C C . PRO C 1 48 ? 153.329 96.352 127.685 1.00 52.98 48 PRO C C 1
ATOM 3625 O O . PRO C 1 48 ? 152.196 96.000 127.865 1.00 52.98 48 PRO C O 1
ATOM 3629 N N . ILE C 1 49 ? 153.807 97.520 128.097 1.00 51.42 49 ILE C N 1
ATOM 3630 C CA . ILE C 1 49 ? 152.993 98.490 128.890 1.00 51.42 49 ILE C CA 1
ATOM 3631 C C . ILE C 1 49 ? 151.753 98.908 128.101 1.00 51.42 49 ILE C C 1
ATOM 3632 O O . ILE C 1 49 ? 150.734 99.154 128.735 1.00 51.42 49 ILE C O 1
ATOM 3637 N N . LEU C 1 50 ? 151.840 99.012 126.784 1.00 48.81 50 LEU C N 1
ATOM 3638 C CA . LEU C 1 50 ? 150.713 99.529 125.977 1.00 48.81 50 LEU C CA 1
ATOM 3639 C C . LEU C 1 50 ? 149.908 98.375 125.405 1.00 48.81 50 LEU C C 1
ATOM 3640 O O . LEU C 1 50 ? 149.031 98.627 124.595 1.00 48.81 50 LEU C O 1
ATOM 3645 N N . ASN C 1 51 ? 150.234 97.155 125.794 1.00 51.62 51 ASN C N 1
ATOM 3646 C CA . ASN C 1 51 ? 149.548 95.945 125.273 1.00 51.62 51 ASN C CA 1
ATOM 3647 C C . ASN C 1 51 ? 149.179 95.058 126.452 1.00 51.62 51 ASN C C 1
ATOM 3648 O O . ASN C 1 51 ? 149.813 94.021 126.589 1.00 51.62 51 ASN C O 1
ATOM 3653 N N . ILE C 1 52 ? 148.227 95.482 127.282 1.00 53.63 52 ILE C N 1
ATOM 3654 C CA . ILE C 1 52 ? 147.767 94.693 128.458 1.00 53.63 52 ILE C CA 1
ATOM 3655 C C . ILE C 1 52 ? 146.362 94.217 128.114 1.00 53.63 52 ILE C C 1
ATOM 3656 O O . ILE C 1 52 ? 145.499 95.083 127.931 1.00 53.63 52 ILE C O 1
ATOM 3661 N N . HIS C 1 53 ? 146.142 92.901 128.044 1.00 59.62 53 HIS C N 1
ATOM 3662 C CA . HIS C 1 53 ? 144.819 92.325 127.677 1.00 59.62 53 HIS C CA 1
ATOM 3663 C C . HIS C 1 53 ? 143.820 92.456 128.825 1.00 59.62 53 HIS C C 1
ATOM 3664 O O . HIS C 1 53 ? 142.766 93.070 128.612 1.00 59.62 53 HIS C O 1
ATOM 3671 N N . ASP C 1 54 ? 144.150 91.924 130.001 1.00 57.24 54 ASP C N 1
ATOM 3672 C CA . ASP C 1 54 ? 143.246 92.092 131.163 1.00 57.24 54 ASP C CA 1
ATOM 3673 C C . ASP C 1 54 ? 143.418 93.512 131.664 1.00 57.24 54 ASP C C 1
ATOM 3674 O O . ASP C 1 54 ? 144.474 93.807 132.212 1.00 57.24 54 ASP C O 1
ATOM 3679 N N . LEU C 1 55 ? 142.376 94.323 131.537 1.00 52.81 55 LEU C N 1
ATOM 3680 C CA . LEU C 1 55 ? 142.488 95.746 131.902 1.00 52.81 55 LEU C CA 1
ATOM 3681 C C . LEU C 1 55 ? 142.265 95.859 133.400 1.00 52.81 55 LEU C C 1
ATOM 3682 O O . LEU C 1 55 ? 142.391 96.951 133.909 1.00 52.81 55 LEU C O 1
ATOM 3687 N N . THR C 1 56 ? 141.940 94.761 134.069 1.00 55.06 56 THR C N 1
ATOM 3688 C CA . THR C 1 56 ? 141.807 94.741 135.547 1.00 55.06 56 THR C CA 1
ATOM 3689 C C . THR C 1 56 ? 143.193 94.938 136.157 1.00 55.06 56 THR C C 1
ATOM 3690 O O . THR C 1 56 ? 143.282 95.290 137.337 1.00 55.06 56 THR C O 1
ATOM 3694 N N . GLN C 1 57 ? 144.235 94.664 135.383 1.00 56.37 57 GLN C N 1
ATOM 3695 C CA . GLN C 1 57 ? 145.628 94.852 135.852 1.00 56.37 57 GLN C CA 1
ATOM 3696 C C . GLN C 1 57 ? 145.937 96.333 136.049 1.00 56.37 57 GLN C C 1
ATOM 3697 O O . GLN C 1 57 ? 146.787 96.628 136.888 1.00 56.37 57 GLN C O 1
ATOM 3703 N N . ILE C 1 58 ? 145.326 97.219 135.269 1.00 51.40 58 ILE C N 1
ATOM 3704 C CA . ILE C 1 58 ? 145.666 98.670 135.339 1.00 51.40 58 ILE C CA 1
ATOM 3705 C C . ILE C 1 58 ? 144.879 99.354 136.452 1.00 51.40 58 ILE C C 1
ATOM 3706 O O . ILE C 1 58 ? 145.081 100.541 136.616 1.00 51.40 58 ILE C O 1
ATOM 3711 N N . HIS C 1 59 ? 144.023 98.642 137.175 1.00 50.66 59 HIS C N 1
ATOM 3712 C CA . HIS C 1 59 ? 143.149 99.238 138.221 1.00 50.66 59 HIS C CA 1
ATOM 3713 C C . HIS C 1 59 ? 143.910 99.612 139.491 1.00 50.66 59 HIS C C 1
ATOM 3714 O O . HIS C 1 59 ? 144.786 98.836 139.887 1.00 50.66 59 HIS C O 1
ATOM 3721 N N . SER C 1 60 ? 143.538 100.733 140.128 1.00 54.14 60 SER C N 1
ATOM 3722 C CA . SER C 1 60 ? 144.182 101.201 141.383 1.00 54.14 60 SER C CA 1
ATOM 3723 C C . SER C 1 60 ? 143.145 101.247 142.505 1.00 54.14 60 SER C C 1
ATOM 3724 O O . SER C 1 60 ? 142.016 101.694 142.245 1.00 54.14 60 SER C O 1
ATOM 3727 N N . ASP C 1 61 ? 143.513 100.797 143.705 1.00 60.14 61 ASP C N 1
ATOM 3728 C CA . ASP C 1 61 ? 142.570 100.771 144.854 1.00 60.14 61 ASP C CA 1
ATOM 3729 C C . ASP C 1 61 ? 142.261 102.198 145.309 1.00 60.14 61 ASP C C 1
ATOM 3730 O O . ASP C 1 61 ? 143.217 102.983 145.457 1.00 60.14 61 ASP C O 1
ATOM 3732 N N . MET C 1 62 ? 140.986 102.505 145.569 1.00 62.46 62 MET C N 1
ATOM 3733 C CA . MET C 1 62 ? 140.586 103.879 145.973 1.00 62.46 62 MET C CA 1
ATOM 3734 C C . MET C 1 62 ? 139.418 103.791 146.953 1.00 62.46 62 MET C C 1
ATOM 3735 O O . MET C 1 62 ? 138.278 103.793 146.462 1.00 62.46 62 MET C O 1
ATOM 3740 N N . MET C 1 108 ? 138.605 108.070 147.632 1.00 49.07 108 MET C N 1
ATOM 3741 C CA . MET C 1 108 ? 139.420 109.293 147.473 1.00 49.07 108 MET C CA 1
ATOM 3742 C C . MET C 1 108 ? 140.874 108.897 147.286 1.00 49.07 108 MET C C 1
ATOM 3743 O O . MET C 1 108 ? 141.147 107.963 146.531 1.00 49.07 108 MET C O 1
ATOM 3745 N N . LEU C 1 109 ? 141.769 109.626 147.914 1.00 49.65 109 LEU C N 1
ATOM 3746 C CA . LEU C 1 109 ? 143.201 109.258 147.930 1.00 49.65 109 LEU C CA 1
ATOM 3747 C C . LEU C 1 109 ? 143.935 109.136 146.601 1.00 49.65 109 LEU C C 1
ATOM 3748 O O . LEU C 1 109 ? 143.719 110.001 145.753 1.00 49.65 109 LEU C O 1
ATOM 3753 N N . LYS C 1 110 ? 144.670 108.051 146.381 1.00 49.37 110 LYS C N 1
ATOM 3754 C CA . LYS C 1 110 ? 145.686 107.955 145.302 1.00 49.37 110 LYS C CA 1
ATOM 3755 C C . LYS C 1 110 ? 145.277 108.016 143.835 1.00 49.37 110 LYS C C 1
ATOM 3756 O O . LYS C 1 110 ? 144.127 107.761 143.528 1.00 49.37 110 LYS C O 1
ATOM 3762 N N . SER C 1 111 ? 146.235 108.374 142.981 1.00 46.48 111 SER C N 1
ATOM 3763 C CA . SER C 1 111 ? 146.038 108.504 141.526 1.00 46.48 111 SER C CA 1
ATOM 3764 C C . SER C 1 111 ? 146.657 107.272 140.882 1.00 46.48 111 SER C C 1
ATOM 3765 O O . SER C 1 111 ? 147.530 106.694 141.513 1.00 46.48 111 SER C O 1
ATOM 3768 N N . ASN C 1 112 ? 146.247 106.898 139.674 1.00 45.97 112 ASN C N 1
ATOM 3769 C CA . ASN C 1 112 ? 146.729 105.633 139.079 1.00 45.97 112 ASN C CA 1
ATOM 3770 C C . ASN C 1 112 ? 148.157 105.866 138.612 1.00 45.97 112 ASN C C 1
ATOM 3771 O O . ASN C 1 112 ? 148.333 106.725 137.777 1.00 45.97 112 ASN C O 1
ATOM 3776 N N . GLN C 1 113 ? 149.139 105.161 139.181 1.00 47.72 113 GLN C N 1
ATOM 3777 C CA . GLN C 1 113 ? 150.539 105.273 138.707 1.00 47.72 113 GLN C CA 1
ATOM 3778 C C . GLN C 1 113 ? 150.701 104.630 137.336 1.00 47.72 113 GLN C C 1
ATOM 3779 O O . GLN C 1 113 ? 151.544 105.094 136.591 1.00 47.72 113 GLN C O 1
ATOM 3785 N N . GLN C 1 114 ? 149.950 103.588 137.026 1.00 47.28 114 GLN C N 1
ATOM 3786 C CA . GLN C 1 114 ? 150.194 102.929 135.729 1.00 47.28 114 GLN C CA 1
ATOM 3787 C C . GLN C 1 114 ? 149.791 103.904 134.641 1.00 47.28 114 GLN C C 1
ATOM 3788 O O . GLN C 1 114 ? 150.459 103.921 133.626 1.00 47.28 114 GLN C O 1
ATOM 3794 N N . LEU C 1 115 ? 148.745 104.680 134.859 1.00 44.13 115 LEU C N 1
ATOM 3795 C CA . LEU C 1 115 ? 148.333 105.723 133.902 1.00 44.13 115 LEU C CA 1
ATOM 3796 C C . LEU C 1 115 ? 149.227 106.955 133.964 1.00 44.13 115 LEU C C 1
ATOM 3797 O O . LEU C 1 115 ? 149.513 107.489 132.912 1.00 44.13 115 LEU C O 1
ATOM 3802 N N . VAL C 1 116 ? 149.658 107.381 135.146 1.00 44.76 116 VAL C N 1
ATOM 3803 C CA . VAL C 1 116 ? 150.498 108.600 135.285 1.00 44.76 116 VAL C CA 1
ATOM 3804 C C . VAL C 1 116 ? 151.786 108.370 134.513 1.00 44.76 116 VAL C C 1
ATOM 3805 O O . VAL C 1 116 ? 152.198 109.295 133.836 1.00 44.76 116 VAL C O 1
ATOM 3809 N N . ASP C 1 117 ? 152.372 107.179 134.590 1.00 45.86 117 ASP C N 1
ATOM 3810 C CA . ASP C 1 117 ? 153.598 106.829 133.846 1.00 45.86 117 ASP C CA 1
ATOM 3811 C C . ASP C 1 117 ? 153.393 106.791 132.335 1.00 45.86 117 ASP C C 1
ATOM 3812 O O . ASP C 1 117 ? 154.272 107.275 131.653 1.00 45.86 117 ASP C O 1
ATOM 3817 N N . ILE C 1 118 ? 152.314 106.205 131.823 1.00 44.38 118 ILE C N 1
ATOM 3818 C CA . ILE C 1 118 ? 152.010 106.213 130.360 1.00 44.38 118 ILE C CA 1
ATOM 3819 C C . ILE C 1 118 ? 151.755 107.643 129.889 1.00 44.38 118 ILE C C 1
ATOM 3820 O O . ILE C 1 118 ? 152.270 107.980 128.845 1.00 44.38 118 ILE C O 1
ATOM 3825 N N . ILE C 1 119 ? 151.012 108.460 130.630 1.00 42.64 119 ILE C N 1
ATOM 3826 C CA . ILE C 1 119 ? 150.690 109.858 130.236 1.00 42.64 119 ILE C CA 1
ATOM 3827 C C . ILE C 1 119 ? 151.995 110.632 130.177 1.00 42.64 119 ILE C C 1
ATOM 3828 O O . ILE C 1 119 ? 152.142 111.464 129.300 1.00 42.64 119 ILE C O 1
ATOM 3833 N N . GLU C 1 120 ? 152.905 110.379 131.101 1.00 45.91 120 GLU C N 1
ATOM 3834 C CA . GLU C 1 120 ? 154.185 111.118 131.122 1.00 45.91 120 GLU C CA 1
ATOM 3835 C C . GLU C 1 120 ? 154.970 110.814 129.853 1.00 45.91 120 GLU C C 1
ATOM 3836 O O . GLU C 1 120 ? 155.755 111.668 129.493 1.00 45.91 120 GLU C O 1
ATOM 3842 N N . LYS C 1 121 ? 154.805 109.656 129.228 1.00 44.39 121 LYS C N 1
ATOM 3843 C CA . LYS C 1 121 ? 155.500 109.303 127.969 1.00 44.39 121 LYS C CA 1
ATOM 3844 C C . LYS C 1 121 ? 154.723 109.843 126.768 1.00 44.39 121 LYS C C 1
ATOM 3845 O O . LYS C 1 121 ? 155.364 110.290 125.831 1.00 44.39 121 LYS C O 1
ATOM 3851 N N . VAL C 1 122 ? 153.397 109.780 126.782 1.00 42.10 122 VAL C N 1
ATOM 3852 C CA . VAL C 1 122 ? 152.545 110.287 125.672 1.00 42.10 122 VAL C CA 1
ATOM 3853 C C . VAL C 1 122 ? 152.635 111.803 125.530 1.00 42.10 122 VAL C C 1
ATOM 3854 O O . VAL C 1 122 ? 152.695 112.256 124.395 1.00 42.10 122 VAL C O 1
ATOM 3858 N N . LYS C 1 123 ? 152.653 112.573 126.611 1.00 44.05 123 LYS C N 1
ATOM 3859 C CA . LYS C 1 123 ? 152.583 114.054 126.524 1.00 44.05 123 LYS C CA 1
ATOM 3860 C C . LYS C 1 123 ? 153.763 114.658 125.772 1.00 44.05 123 LYS C C 1
ATOM 3861 O O . LYS C 1 123 ? 153.522 115.571 124.992 1.00 44.05 123 LYS C O 1
ATOM 3867 N N . PRO C 1 124 ? 155.024 114.217 125.949 1.00 43.23 124 PRO C N 1
ATOM 3868 C CA . PRO C 1 124 ? 156.126 114.700 125.133 1.00 43.23 124 PRO C CA 1
ATOM 3869 C C . PRO C 1 124 ? 155.938 114.510 123.619 1.00 43.23 124 PRO C C 1
ATOM 3870 O O . PRO C 1 124 ? 156.358 115.382 122.915 1.00 43.23 124 PRO C O 1
ATOM 3874 N N . GLU C 1 125 ? 155.369 113.396 123.150 1.00 44.01 125 GLU C N 1
ATOM 3875 C CA . GLU C 1 125 ? 155.092 113.108 121.722 1.00 44.01 125 GLU C CA 1
ATOM 3876 C C . GLU C 1 125 ? 154.022 114.027 121.135 1.00 44.01 125 GLU C C 1
ATOM 3877 O O . GLU C 1 125 ? 154.178 114.402 119.987 1.00 44.01 125 GLU C O 1
ATOM 3883 N N . ILE C 1 126 ? 152.962 114.333 121.872 1.00 44.21 126 ILE C N 1
ATOM 3884 C CA . ILE C 1 126 ? 151.894 115.257 121.407 1.00 44.21 126 ILE C CA 1
ATOM 3885 C C . ILE C 1 126 ? 152.495 116.647 121.221 1.00 44.21 126 ILE C C 1
ATOM 3886 O O . ILE C 1 126 ? 152.181 117.268 120.221 1.00 44.21 126 ILE C O 1
ATOM 3891 N N . ARG C 1 127 ? 153.348 117.102 122.126 1.00 46.96 127 ARG C N 1
ATOM 3892 C CA . ARG C 1 127 ? 153.991 118.431 122.057 1.00 46.96 127 ARG C CA 1
ATOM 3893 C C . ARG C 1 127 ? 154.898 118.532 120.832 1.00 46.96 127 ARG C C 1
ATOM 3894 O O . ARG C 1 127 ? 154.894 119.594 120.220 1.00 46.96 127 ARG C O 1
ATOM 3902 N N . LEU C 1 128 ? 155.654 117.490 120.501 1.00 44.67 128 LEU C N 1
ATOM 3903 C CA . LEU C 1 128 ? 156.534 117.502 119.307 1.00 44.67 128 LEU C CA 1
ATOM 3904 C C . LEU C 1 128 ? 155.763 117.598 117.986 1.00 44.67 128 LEU C C 1
ATOM 3905 O O . LEU C 1 128 ? 156.169 118.385 117.167 1.00 44.67 128 LEU C O 1
ATOM 3910 N N . LEU C 1 129 ? 154.664 116.882 117.801 1.00 44.10 129 LEU C N 1
ATOM 3911 C CA . LEU C 1 129 ? 153.864 117.000 116.565 1.00 44.10 129 LEU C CA 1
ATOM 3912 C C . LEU C 1 129 ? 153.318 118.420 116.456 1.00 44.10 129 LEU C C 1
ATOM 3913 O O . LEU C 1 129 ? 153.337 118.942 115.352 1.00 44.10 129 LEU C O 1
ATOM 3918 N N . ILE C 1 130 ? 152.843 119.025 117.542 1.00 45.94 130 ILE C N 1
ATOM 3919 C CA . ILE C 1 130 ? 152.231 120.375 117.420 1.00 45.94 130 ILE C CA 1
ATOM 3920 C C . ILE C 1 130 ? 153.302 121.364 116.957 1.00 45.94 130 ILE C C 1
ATOM 3921 O O . ILE C 1 130 ? 153.013 122.145 116.061 1.00 45.94 130 ILE C O 1
ATOM 3926 N N . GLU C 1 131 ? 154.491 121.322 117.544 1.00 46.35 131 GLU C N 1
ATOM 3927 C CA . GLU C 1 131 ? 155.598 122.226 117.166 1.00 46.35 131 GLU C CA 1
ATOM 3928 C C . GLU C 1 131 ? 156.103 121.971 115.750 1.00 46.35 131 GLU C C 1
ATOM 3929 O O . GLU C 1 131 ? 156.275 122.946 115.040 1.00 46.35 131 GLU C O 1
ATOM 3935 N N . LYS C 1 132 ? 156.355 120.727 115.368 1.00 45.37 132 LYS C N 1
ATOM 3936 C CA . LYS C 1 132 ? 156.917 120.374 114.041 1.00 45.37 132 LYS C CA 1
ATOM 3937 C C . LYS C 1 132 ? 155.889 120.621 112.943 1.00 45.37 132 LYS C C 1
ATOM 3938 O O . LYS C 1 132 ? 156.299 120.927 111.842 1.00 45.37 132 LYS C O 1
ATOM 3944 N N . CYS C 1 133 ? 154.610 120.393 113.201 1.00 47.39 133 CYS C N 1
ATOM 3945 C CA . CYS C 1 133 ? 153.538 120.679 112.211 1.00 47.39 133 CYS C CA 1
ATOM 3946 C C . CYS C 1 133 ? 153.450 122.173 111.920 1.00 47.39 133 CYS C C 1
ATOM 3947 O O . CYS C 1 133 ? 153.073 122.502 110.803 1.00 47.39 133 CYS C O 1
ATOM 3950 N N . ASN C 1 134 ? 153.682 123.039 112.903 1.00 48.89 134 ASN C N 1
ATOM 3951 C CA . ASN C 1 134 ? 153.671 124.508 112.710 1.00 48.89 134 ASN C CA 1
ATOM 3952 C C . ASN C 1 134 ? 154.794 124.958 111.776 1.00 48.89 134 ASN C C 1
ATOM 3953 O O . ASN C 1 134 ? 154.541 125.866 111.004 1.00 48.89 134 ASN C O 1
ATOM 3958 N N . THR C 1 135 ? 156.000 124.406 111.885 1.00 47.26 135 THR C N 1
ATOM 3959 C CA . THR C 1 135 ? 157.098 124.763 110.957 1.00 47.26 135 THR C CA 1
ATOM 3960 C C . THR C 1 135 ? 156.793 124.301 109.535 1.00 47.26 135 THR C C 1
ATOM 3961 O O . THR C 1 135 ? 157.114 125.036 108.620 1.00 47.26 135 THR C O 1
ATOM 3965 N N . VAL C 1 136 ? 156.226 123.116 109.366 1.00 46.69 136 VAL C N 1
ATOM 3966 C CA . VAL C 1 136 ? 155.874 122.577 108.021 1.00 46.69 136 VAL C CA 1
ATOM 3967 C C . VAL C 1 136 ? 154.737 123.398 107.397 1.00 46.69 136 VAL C C 1
ATOM 3968 O O . VAL C 1 136 ? 154.810 123.658 106.207 1.00 46.69 136 VAL C O 1
ATOM 3972 N N . LYS C 1 137 ? 153.741 123.809 108.178 1.00 46.97 137 LYS C N 1
ATOM 3973 C CA . LYS C 1 137 ? 152.595 124.606 107.671 1.00 46.97 137 LYS C CA 1
ATOM 3974 C C . LYS C 1 137 ? 153.063 125.964 107.184 1.00 46.97 137 LYS C C 1
ATOM 3975 O O . LYS C 1 137 ? 152.583 126.393 106.152 1.00 46.97 137 LYS C O 1
ATOM 3981 N N . MET C 1 138 ? 153.968 126.608 107.912 1.00 49.56 138 MET C N 1
ATOM 3982 C CA . MET C 1 138 ? 154.471 127.942 107.532 1.00 49.56 138 MET C CA 1
ATOM 3983 C C . MET C 1 138 ? 155.222 127.849 106.219 1.00 49.56 138 MET C C 1
ATOM 3984 O O . MET C 1 138 ? 155.055 128.730 105.409 1.00 49.56 138 MET C O 1
ATOM 3989 N N . TRP C 1 139 ? 155.995 126.797 106.021 1.00 48.79 139 TRP C N 1
ATOM 3990 C CA . TRP C 1 139 ? 156.761 126.609 104.776 1.00 48.79 139 TRP C CA 1
ATOM 3991 C C . TRP C 1 139 ? 155.821 126.499 103.588 1.00 48.79 139 TRP C C 1
ATOM 3992 O O . TRP C 1 139 ? 156.085 127.146 102.596 1.00 48.79 139 TRP C O 1
ATOM 4003 N N . VAL C 1 140 ? 154.757 125.712 103.693 1.00 48.11 140 VAL C N 1
ATOM 4004 C CA . VAL C 1 140 ? 153.752 125.553 102.605 1.00 48.11 140 VAL C CA 1
ATOM 4005 C C . VAL C 1 140 ? 153.036 126.884 102.395 1.00 48.11 140 VAL C C 1
ATOM 4006 O O . VAL C 1 140 ? 152.785 127.207 101.242 1.00 48.11 140 VAL C O 1
ATOM 4010 N N . GLN C 1 141 ? 152.732 127.618 103.466 1.00 48.09 141 GLN C N 1
ATOM 4011 C CA . GLN C 1 141 ? 152.018 128.921 103.419 1.00 48.09 141 GLN C CA 1
ATOM 4012 C C . GLN C 1 141 ? 152.844 129.968 102.694 1.00 48.09 141 GLN C C 1
ATOM 4013 O O . GLN C 1 141 ? 152.251 130.806 102.020 1.00 48.09 141 GLN C O 1
ATOM 4019 N N . LEU C 1 142 ? 154.157 129.931 102.824 1.00 48.78 142 LEU C N 1
ATOM 4020 C CA . LEU C 1 142 ? 155.003 130.985 102.227 1.00 48.78 142 LEU C CA 1
ATOM 4021 C C . LEU C 1 142 ? 155.327 130.622 100.783 1.00 48.78 142 LEU C C 1
ATOM 4022 O O . LEU C 1 142 ? 156.074 131.376 100.160 1.00 48.78 142 LEU C O 1
ATOM 4027 N N . LEU C 1 143 ? 154.816 129.496 100.284 1.00 49.52 143 LEU C N 1
ATOM 4028 C CA . LEU C 1 143 ? 155.017 129.070 98.877 1.00 49.52 143 LEU C CA 1
ATOM 4029 C C . LEU C 1 143 ? 153.739 129.332 98.080 1.00 49.52 143 LEU C C 1
ATOM 4030 O O . LEU C 1 143 ? 153.760 129.059 96.879 1.00 49.52 143 LEU C O 1
ATOM 4035 N N . ILE C 1 144 ? 152.682 129.851 98.711 1.00 50.05 144 ILE C N 1
ATOM 4036 C CA . ILE C 1 144 ? 151.383 130.081 98.011 1.00 50.05 144 ILE C CA 1
ATOM 4037 C C . ILE C 1 144 ? 151.531 131.372 97.219 1.00 50.05 144 ILE C C 1
ATOM 4038 O O . ILE C 1 144 ? 151.891 132.380 97.830 1.00 50.05 144 ILE C O 1
ATOM 4043 N N . PRO C 1 145 ? 151.267 131.397 95.893 1.00 53.24 145 PRO C N 1
ATOM 4044 C CA . PRO C 1 145 ? 151.527 132.583 95.062 1.00 53.24 145 PRO C CA 1
ATOM 4045 C C . PRO C 1 145 ? 150.495 133.722 94.998 1.00 53.24 145 PRO C C 1
ATOM 4046 O O . PRO C 1 145 ? 149.490 133.635 95.667 1.00 53.24 145 PRO C O 1
ATOM 4050 N N . ARG C 1 146 ? 150.777 134.776 94.224 1.00 56.08 146 ARG C N 1
ATOM 4051 C CA . ARG C 1 146 ? 149.829 135.898 94.021 1.00 56.08 146 ARG C CA 1
ATOM 4052 C C . ARG C 1 146 ? 148.513 135.357 93.478 1.00 56.08 146 ARG C C 1
ATOM 4053 O O . ARG C 1 146 ? 148.569 134.590 92.526 1.00 56.08 146 ARG C O 1
ATOM 4061 N N . ILE C 1 147 ? 147.376 135.806 94.021 1.00 56.39 147 ILE C N 1
ATOM 4062 C CA . ILE C 1 147 ? 146.036 135.315 93.591 1.00 56.39 147 ILE C CA 1
ATOM 4063 C C . ILE C 1 147 ? 145.829 135.739 92.140 1.00 56.39 147 ILE C C 1
ATOM 4064 O O . ILE C 1 147 ? 146.024 136.916 91.846 1.00 56.39 147 ILE C O 1
ATOM 4069 N N . GLU C 1 148 ? 145.473 134.803 91.267 1.00 60.52 148 GLU C N 1
ATOM 4070 C CA . GLU C 1 148 ? 145.287 135.071 89.824 1.00 60.52 148 GLU C CA 1
ATOM 4071 C C . GLU C 1 148 ? 144.083 134.246 89.393 1.00 60.52 148 GLU C C 1
ATOM 4072 O O . GLU C 1 148 ? 143.761 133.295 90.098 1.00 60.52 148 GLU C O 1
ATOM 4078 N N . ASP C 1 149 ? 143.419 134.624 88.306 1.00 64.50 149 ASP C N 1
ATOM 4079 C CA . ASP C 1 149 ? 142.173 133.940 87.868 1.00 64.50 149 ASP C CA 1
ATOM 4080 C C . ASP C 1 149 ? 142.389 132.480 87.446 1.00 64.50 149 ASP C C 1
ATOM 4081 O O . ASP C 1 149 ? 141.497 131.663 87.740 1.00 64.50 149 ASP C O 1
ATOM 4086 N N . GLY C 1 150 ? 143.500 132.147 86.785 1.00 63.68 150 GLY C N 1
ATOM 4087 C CA . GLY C 1 150 ? 143.689 130.777 86.270 1.00 63.68 150 GLY C CA 1
ATOM 4088 C C . GLY C 1 150 ? 144.939 130.091 86.791 1.00 63.68 150 GLY C C 1
ATOM 4089 O O . GLY C 1 150 ? 145.720 130.774 87.465 1.00 63.68 150 GLY C O 1
ATOM 4090 N N . ASN C 1 151 ? 145.133 128.806 86.463 1.00 61.85 151 ASN C N 1
ATOM 4091 C CA . ASN C 1 151 ? 146.288 127.999 86.945 1.00 61.85 151 ASN C CA 1
ATOM 4092 C C . ASN C 1 151 ? 146.225 127.902 88.464 1.00 61.85 151 ASN C C 1
ATOM 4093 O O . ASN C 1 151 ? 147.270 128.015 89.107 1.00 61.85 151 ASN C O 1
ATOM 4098 N N . ASN C 1 152 ? 145.030 127.700 89.009 1.00 60.49 152 ASN C N 1
ATOM 4099 C CA . ASN C 1 152 ? 144.874 127.698 90.482 1.00 60.49 152 ASN C CA 1
ATOM 4100 C C . ASN C 1 152 ? 144.698 126.276 91.027 1.00 60.49 152 ASN C C 1
ATOM 4101 O O . ASN C 1 152 ? 144.295 126.156 92.182 1.00 60.49 152 ASN C O 1
ATOM 4106 N N . PHE C 1 153 ? 144.926 125.244 90.215 1.00 58.70 153 PHE C N 1
ATOM 4107 C CA . PHE C 1 153 ? 144.865 123.837 90.703 1.00 58.70 153 PHE C CA 1
ATOM 4108 C C . PHE C 1 153 ? 145.999 123.505 91.680 1.00 58.70 153 PHE C C 1
ATOM 4109 O O . PHE C 1 153 ? 145.720 122.873 92.693 1.00 58.70 153 PHE C O 1
ATOM 4117 N N . GLY C 1 154 ? 147.231 123.899 91.391 1.00 55.81 154 GLY C N 1
ATOM 4118 C CA . GLY C 1 154 ? 148.357 123.666 92.308 1.00 55.81 154 GLY C CA 1
ATOM 4119 C C . GLY C 1 154 ? 148.190 124.412 93.606 1.00 55.81 154 GLY C C 1
ATOM 4120 O O . GLY C 1 154 ? 148.622 123.892 94.625 1.00 55.81 154 GLY C O 1
ATOM 4121 N N . VAL C 1 155 ? 147.641 125.616 93.552 1.00 54.32 155 VAL C N 1
ATOM 4122 C CA . VAL C 1 155 ? 147.400 126.443 94.761 1.00 54.32 155 VAL C CA 1
ATOM 4123 C C . VAL C 1 155 ? 146.427 125.691 95.649 1.00 54.32 155 VAL C C 1
ATOM 4124 O O . VAL C 1 155 ? 146.562 125.792 96.855 1.00 54.32 155 VAL C O 1
ATOM 4128 N N . SER C 1 156 ? 145.461 125.002 95.065 1.00 54.09 156 SER C N 1
ATOM 4129 C CA . SER C 1 156 ? 144.466 124.219 95.832 1.00 54.09 156 SER C CA 1
ATOM 4130 C C . SER C 1 156 ? 145.158 123.094 96.597 1.00 54.09 156 SER C C 1
ATOM 4131 O O . SER C 1 156 ? 144.722 122.810 97.704 1.00 54.09 156 SER C O 1
ATOM 4134 N N . ILE C 1 157 ? 146.152 122.447 96.002 1.00 52.51 157 ILE C N 1
ATOM 4135 C CA . ILE C 1 157 ? 146.926 121.375 96.677 1.00 52.51 157 ILE C CA 1
ATOM 4136 C C . ILE C 1 157 ? 147.669 121.998 97.850 1.00 52.51 157 ILE C C 1
ATOM 4137 O O . ILE C 1 157 ? 147.651 121.388 98.914 1.00 52.51 157 ILE C O 1
ATOM 4142 N N . GLN C 1 158 ? 148.267 123.177 97.675 1.00 51.20 158 GLN C N 1
ATOM 4143 C CA . GLN C 1 158 ? 148.975 123.903 98.762 1.00 51.20 158 GLN C CA 1
ATOM 4144 C C . GLN C 1 158 ? 147.997 124.327 99.849 1.00 51.20 158 GLN C C 1
ATOM 4145 O O . GLN C 1 158 ? 148.381 124.291 101.004 1.00 51.20 158 GLN C O 1
ATOM 4151 N N . GLU C 1 159 ? 146.818 124.790 99.491 1.00 53.92 159 GLU C N 1
ATOM 4152 C CA . GLU C 1 159 ? 145.750 125.144 100.457 1.00 53.92 159 GLU C CA 1
ATOM 4153 C C . GLU C 1 159 ? 145.187 123.903 101.138 1.00 53.92 159 GLU C C 1
ATOM 4154 O O . GLU C 1 159 ? 144.760 124.045 102.270 1.00 53.92 159 GLU C O 1
ATOM 4160 N N . GLU C 1 160 ? 145.068 122.782 100.441 1.00 54.00 160 GLU C N 1
ATOM 4161 C CA . GLU C 1 160 ? 144.642 121.486 101.030 1.00 54.00 160 GLU C CA 1
ATOM 4162 C C . GLU C 1 160 ? 145.702 120.970 102.012 1.00 54.00 160 GLU C C 1
ATOM 4163 O O . GLU C 1 160 ? 145.292 120.447 103.045 1.00 54.00 160 GLU C O 1
ATOM 4169 N N . THR C 1 161 ? 147.003 121.107 101.713 1.00 49.42 161 THR C N 1
ATOM 4170 C CA . THR C 1 161 ? 148.095 120.720 102.642 1.00 49.42 161 THR C CA 1
ATOM 4171 C C . THR C 1 161 ? 148.025 121.577 103.910 1.00 49.42 161 THR C C 1
ATOM 4172 O O . THR C 1 161 ? 148.140 121.001 104.975 1.00 49.42 161 THR C O 1
ATOM 4176 N N . VAL C 1 162 ? 147.821 122.888 103.810 1.00 48.42 162 VAL C N 1
ATOM 4177 C CA . VAL C 1 162 ? 147.787 123.800 104.991 1.00 48.42 162 VAL C CA 1
ATOM 4178 C C . VAL C 1 162 ? 146.565 123.484 105.843 1.00 48.42 162 VAL C C 1
ATOM 4179 O O . VAL C 1 162 ? 146.665 123.590 107.057 1.00 48.42 162 VAL C O 1
ATOM 4183 N N . ALA C 1 163 ? 145.487 123.024 105.235 1.00 49.76 163 ALA C N 1
ATOM 4184 C CA . ALA C 1 163 ? 144.255 122.698 105.972 1.00 49.76 163 ALA C CA 1
ATOM 4185 C C . ALA C 1 163 ? 144.419 121.375 106.708 1.00 49.76 163 ALA C C 1
ATOM 4186 O O . ALA C 1 163 ? 143.852 121.262 107.793 1.00 49.76 163 ALA C O 1
ATOM 4188 N N . GLU C 1 164 ? 145.105 120.402 106.118 1.00 49.26 164 GLU C N 1
ATOM 4189 C CA . GLU C 1 164 ? 145.406 119.119 106.794 1.00 49.26 164 GLU C CA 1
ATOM 4190 C C . GLU C 1 164 ? 146.319 119.341 107.989 1.00 49.26 164 GLU C C 1
ATOM 4191 O O . GLU C 1 164 ? 146.058 118.736 109.015 1.00 49.26 164 GLU C O 1
ATOM 4197 N N . LEU C 1 165 ? 147.354 120.154 107.849 1.00 46.52 165 LEU C N 1
ATOM 4198 C CA . LEU C 1 165 ? 148.313 120.430 108.936 1.00 46.52 165 LEU C CA 1
ATOM 4199 C C . LEU C 1 165 ? 147.583 121.165 110.054 1.00 46.52 165 LEU C C 1
ATOM 4200 O O . LEU C 1 165 ? 147.891 120.902 111.198 1.00 46.52 165 LEU C O 1
ATOM 4205 N N . ARG C 1 166 ? 146.649 122.046 109.741 1.00 49.38 166 ARG C N 1
ATOM 4206 C CA . ARG C 1 166 ? 145.813 122.727 110.765 1.00 49.38 166 ARG C CA 1
ATOM 4207 C C . ARG C 1 166 ? 144.897 121.725 111.472 1.00 49.38 166 ARG C C 1
ATOM 4208 O O . ARG C 1 166 ? 144.651 121.927 112.644 1.00 49.38 166 ARG C O 1
ATOM 4216 N N . THR C 1 167 ? 144.342 120.740 110.777 1.00 48.17 167 THR C N 1
ATOM 4217 C CA . THR C 1 167 ? 143.545 119.662 111.405 1.00 48.17 167 THR C CA 1
ATOM 4218 C C . THR C 1 167 ? 144.441 118.805 112.310 1.00 48.17 167 THR C C 1
ATOM 4219 O O . THR C 1 167 ? 144.031 118.515 113.426 1.00 48.17 167 THR C O 1
ATOM 4223 N N . VAL C 1 168 ? 145.641 118.457 111.868 1.00 46.57 168 VAL C N 1
ATOM 4224 C CA . VAL C 1 168 ? 146.555 117.616 112.676 1.00 46.57 168 VAL C CA 1
ATOM 4225 C C . VAL C 1 168 ? 146.908 118.377 113.948 1.00 46.57 168 VAL C C 1
ATOM 4226 O O . VAL C 1 168 ? 146.835 117.771 115.000 1.00 46.57 168 VAL C O 1
ATOM 4230 N N . GLU C 1 169 ? 147.245 119.656 113.861 1.00 49.07 169 GLU C N 1
ATOM 4231 C CA . GLU C 1 169 ? 147.632 120.467 115.036 1.00 49.07 169 GLU C CA 1
ATOM 4232 C C . GLU C 1 169 ? 146.452 120.621 115.991 1.00 49.07 169 GLU C C 1
ATOM 4233 O O . GLU C 1 169 ? 146.685 120.649 117.184 1.00 49.07 169 GLU C O 1
ATOM 4239 N N . SER C 1 170 ? 145.244 120.811 115.484 1.00 48.59 170 SER C N 1
ATOM 4240 C CA . SER C 1 170 ? 144.038 120.902 116.341 1.00 48.59 170 SER C CA 1
ATOM 4241 C C . SER C 1 170 ? 143.708 119.570 117.017 1.00 48.59 170 SER C C 1
ATOM 4242 O O . SER C 1 170 ? 143.366 119.601 118.190 1.00 48.59 170 SER C O 1
ATOM 4245 N N . GLU C 1 171 ? 143.796 118.452 116.305 1.00 48.20 171 GLU C N 1
ATOM 4246 C CA . GLU C 1 171 ? 143.572 117.118 116.907 1.00 48.20 171 GLU C CA 1
ATOM 4247 C C . GLU C 1 171 ? 144.638 116.847 117.959 1.00 48.20 171 GLU C C 1
ATOM 4248 O O . GLU C 1 171 ? 144.285 116.339 118.994 1.00 48.20 171 GLU C O 1
ATOM 4254 N N . ALA C 1 172 ? 145.884 117.205 117.708 1.00 45.59 172 ALA C N 1
ATOM 4255 C CA . ALA C 1 172 ? 146.969 116.994 118.678 1.00 45.59 172 ALA C CA 1
ATOM 4256 C C . ALA C 1 172 ? 146.709 117.792 119.946 1.00 45.59 172 ALA C C 1
ATOM 4257 O O . ALA C 1 172 ? 146.930 117.264 121.017 1.00 45.59 172 ALA C O 1
ATOM 4259 N N . ALA C 1 173 ? 146.266 119.030 119.832 1.00 44.82 173 ALA C N 1
ATOM 4260 C CA . ALA C 1 173 ? 145.968 119.870 121.006 1.00 44.82 173 ALA C CA 1
ATOM 4261 C C . ALA C 1 173 ? 144.796 119.323 121.802 1.00 44.82 173 ALA C C 1
ATOM 4262 O O . ALA C 1 173 ? 144.784 119.535 123.004 1.00 44.82 173 ALA C O 1
ATOM 4264 N N . SER C 1 174 ? 143.807 118.736 121.143 1.00 44.96 174 SER C N 1
ATOM 4265 C CA . SER C 1 174 ? 142.644 118.117 121.809 1.00 44.96 174 SER C CA 1
ATOM 4266 C C . SER C 1 174 ? 143.130 116.962 122.671 1.00 44.96 174 SER C C 1
ATOM 4267 O O . SER C 1 174 ? 142.595 116.800 123.758 1.00 44.96 174 SER C O 1
ATOM 4270 N N . TYR C 1 175 ? 144.097 116.188 122.198 1.00 43.74 175 TYR C N 1
ATOM 4271 C CA . TYR C 1 175 ? 144.659 115.032 122.928 1.00 43.74 175 TYR C CA 1
ATOM 4272 C C . TYR C 1 175 ? 145.297 115.509 124.228 1.00 43.74 175 TYR C C 1
ATOM 4273 O O . TYR C 1 175 ? 145.222 114.792 125.195 1.00 43.74 175 TYR C O 1
ATOM 4282 N N . LEU C 1 176 ? 145.963 116.647 124.231 1.00 44.01 176 LEU C N 1
ATOM 4283 C CA . LEU C 1 176 ? 146.550 117.233 125.459 1.00 44.01 176 LEU C CA 1
ATOM 4284 C C . LEU C 1 176 ? 145.425 117.632 126.415 1.00 44.01 176 LEU C C 1
ATOM 4285 O O . LEU C 1 176 ? 145.608 117.482 127.619 1.00 44.01 176 LEU C O 1
ATOM 4290 N N . ASP C 1 177 ? 144.324 118.169 125.903 1.00 45.62 177 ASP C N 1
ATOM 4291 C CA . ASP C 1 177 ? 143.152 118.549 126.729 1.00 45.62 177 ASP C CA 1
ATOM 4292 C C . ASP C 1 177 ? 142.499 117.318 127.342 1.00 45.62 177 ASP C C 1
ATOM 4293 O O . ASP C 1 177 ? 141.984 117.443 128.447 1.00 45.62 177 ASP C O 1
ATOM 4298 N N . GLN C 1 178 ? 142.434 116.204 126.626 1.00 44.82 178 GLN C N 1
ATOM 4299 C CA . GLN C 1 178 ? 141.775 114.974 127.114 1.00 44.82 178 GLN C CA 1
ATOM 4300 C C . GLN C 1 178 ? 142.535 114.454 128.331 1.00 44.82 178 GLN C C 1
ATOM 4301 O O . GLN C 1 178 ? 141.887 113.926 129.214 1.00 44.82 178 GLN C O 1
ATOM 4307 N N . ILE C 1 179 ? 143.854 114.571 128.357 1.00 42.90 179 ILE C N 1
ATOM 4308 C CA . ILE C 1 179 ? 144.696 114.159 129.508 1.00 42.90 179 ILE C CA 1
ATOM 4309 C C . ILE C 1 179 ? 144.381 115.010 130.733 1.00 42.90 179 ILE C C 1
ATOM 4310 O O . ILE C 1 179 ? 144.335 114.448 131.812 1.00 42.90 179 ILE C O 1
ATOM 4315 N N . SER C 1 180 ? 144.188 116.308 130.585 1.00 42.84 180 SER C N 1
ATOM 4316 C CA . SER C 1 180 ? 143.768 117.219 131.680 1.00 42.84 180 SER C CA 1
ATOM 4317 C C . SER C 1 180 ? 142.358 116.905 132.148 1.00 42.84 180 SER C C 1
ATOM 4318 O O . SER C 1 180 ? 142.128 117.036 133.328 1.00 42.84 180 SER C O 1
ATOM 4321 N N . ARG C 1 181 ? 141.446 116.583 131.236 1.00 42.29 181 ARG C N 1
ATOM 4322 C CA . ARG C 1 181 ? 140.043 116.249 131.579 1.00 42.29 181 ARG C CA 1
ATOM 4323 C C . ARG C 1 181 ? 139.976 114.967 132.381 1.00 42.29 181 ARG C C 1
ATOM 4324 O O . ARG C 1 181 ? 139.078 114.861 133.196 1.00 42.29 181 ARG C O 1
ATOM 4332 N N . TYR C 1 182 ? 140.836 113.999 132.104 1.00 39.66 182 TYR C N 1
ATOM 4333 C CA . TYR C 1 182 ? 140.892 112.764 132.911 1.00 39.66 182 TYR C CA 1
ATOM 4334 C C . TYR C 1 182 ? 141.223 113.106 134.353 1.00 39.66 182 TYR C C 1
ATOM 4335 O O . TYR C 1 182 ? 140.541 112.588 135.227 1.00 39.66 182 TYR C O 1
ATOM 4344 N N . TYR C 1 183 ? 142.199 113.959 134.595 1.00 40.22 183 TYR C N 1
ATOM 4345 C CA . TYR C 1 183 ? 142.604 114.245 135.984 1.00 40.22 183 TYR C CA 1
ATOM 4346 C C . TYR C 1 183 ? 141.465 114.938 136.718 1.00 40.22 183 TYR C C 1
ATOM 4347 O O . TYR C 1 183 ? 141.266 114.580 137.852 1.00 40.22 183 TYR C O 1
ATOM 4356 N N . ILE C 1 184 ? 140.737 115.854 136.098 1.00 38.72 184 ILE C N 1
ATOM 4357 C CA . ILE C 1 184 ? 139.638 116.613 136.755 1.00 38.72 184 ILE C CA 1
ATOM 4358 C C . ILE C 1 184 ? 138.454 115.689 137.010 1.00 38.72 184 ILE C C 1
ATOM 4359 O O . ILE C 1 184 ? 137.847 115.826 138.055 1.00 38.72 184 ILE C O 1
ATOM 4364 N N . THR C 1 185 ? 138.094 114.843 136.053 1.00 38.35 185 THR C N 1
ATOM 4365 C CA . THR C 1 185 ? 136.989 113.876 136.216 1.00 38.35 185 THR C CA 1
ATOM 4366 C C . THR C 1 185 ? 137.304 112.820 137.273 1.00 38.35 185 THR C C 1
ATOM 4367 O O . THR C 1 185 ? 136.441 112.567 138.070 1.00 38.35 185 THR C O 1
ATOM 4371 N N . ARG C 1 186 ? 138.503 112.259 137.305 1.00 39.61 186 ARG C N 1
ATOM 4372 C CA . ARG C 1 186 ? 138.884 111.281 138.347 1.00 39.61 186 ARG C CA 1
ATOM 4373 C C . ARG C 1 186 ? 138.892 111.990 139.688 1.00 39.61 186 ARG C C 1
ATOM 4374 O O . ARG C 1 186 ? 138.524 111.358 140.654 1.00 39.61 186 ARG C O 1
ATOM 4382 N N . ALA C 1 187 ? 139.333 113.235 139.751 1.00 38.14 187 ALA C N 1
ATOM 4383 C CA . ALA C 1 187 ? 139.388 114.043 140.977 1.00 38.14 187 ALA C CA 1
ATOM 4384 C C . ALA C 1 187 ? 138.004 114.274 141.544 1.00 38.14 187 ALA C C 1
ATOM 4385 O O . ALA C 1 187 ? 137.874 114.222 142.751 1.00 38.14 187 ALA C O 1
ATOM 4387 N N . LYS C 1 188 ? 137.023 114.587 140.712 1.00 37.94 188 LYS C N 1
ATOM 4388 C CA . LYS C 1 188 ? 135.627 114.785 141.147 1.00 37.94 188 LYS C CA 1
ATOM 4389 C C . LYS C 1 188 ? 135.016 113.478 141.599 1.00 37.94 188 LYS C C 1
ATOM 4390 O O . LYS C 1 188 ? 134.318 113.498 142.595 1.00 37.94 188 LYS C O 1
ATOM 4396 N N . LEU C 1 189 ? 135.246 112.398 140.876 1.00 37.12 189 LEU C N 1
ATOM 4397 C CA . LEU C 1 189 ? 134.683 111.073 141.204 1.00 37.12 189 LEU C CA 1
ATOM 4398 C C . LEU C 1 189 ? 135.259 110.600 142.522 1.00 37.12 189 LEU C C 1
ATOM 4399 O O . LEU C 1 189 ? 134.549 109.932 143.244 1.00 37.12 189 LEU C O 1
ATOM 4404 N N . ALA C 1 190 ? 136.516 110.897 142.790 1.00 38.60 190 ALA C N 1
ATOM 4405 C CA . ALA C 1 190 ? 137.157 110.564 144.069 1.00 38.60 190 ALA C CA 1
ATOM 4406 C C . ALA C 1 190 ? 136.526 111.350 145.216 1.00 38.60 190 ALA C C 1
ATOM 4407 O O . ALA C 1 190 ? 136.407 110.810 146.307 1.00 38.60 190 ALA C O 1
ATOM 4409 N N . SER C 1 191 ? 136.186 112.611 145.004 1.00 39.85 191 SER C N 1
ATOM 4410 C CA . SER C 1 191 ? 135.497 113.414 146.035 1.00 39.85 191 SER C CA 1
ATOM 4411 C C . SER C 1 191 ? 134.126 112.812 146.339 1.00 39.85 191 SER C C 1
ATOM 4412 O O . SER C 1 191 ? 133.764 112.806 147.512 1.00 39.85 191 SER C O 1
ATOM 4415 N N . LYS C 1 192 ? 133.387 112.350 145.332 1.00 39.27 192 LYS C N 1
ATOM 4416 C CA . LYS C 1 192 ? 132.058 111.703 145.479 1.00 39.27 192 LYS C CA 1
ATOM 4417 C C . LYS C 1 192 ? 132.147 110.332 146.156 1.00 39.27 192 LYS C C 1
ATOM 4418 O O . LYS C 1 192 ? 131.221 110.007 146.853 1.00 39.27 192 LYS C O 1
ATOM 4424 N N . ILE C 1 193 ? 133.201 109.555 145.927 1.00 40.27 193 ILE C N 1
ATOM 4425 C CA . ILE C 1 193 ? 133.406 108.236 146.597 1.00 40.27 193 ILE C CA 1
ATOM 4426 C C . ILE C 1 193 ? 133.534 108.471 148.092 1.00 40.27 193 ILE C C 1
ATOM 4427 O O . ILE C 1 193 ? 132.986 107.681 148.851 1.00 40.27 193 ILE C O 1
ATOM 4432 N N . ALA C 1 194 ? 134.268 109.489 148.505 1.00 42.03 194 ALA C N 1
ATOM 4433 C CA . ALA C 1 194 ? 134.364 109.846 149.939 1.00 42.03 194 ALA C CA 1
ATOM 4434 C C . ALA C 1 194 ? 133.074 110.453 150.511 1.00 42.03 194 ALA C C 1
ATOM 4435 O O . ALA C 1 194 ? 132.763 110.146 151.657 1.00 42.03 194 ALA C O 1
ATOM 4437 N N . LYS C 1 195 ? 132.393 111.329 149.773 1.00 41.85 195 LYS C N 1
ATOM 4438 C CA . LYS C 1 195 ? 131.134 111.972 150.233 1.00 41.85 195 LYS C CA 1
ATOM 4439 C C . LYS C 1 195 ? 130.010 110.954 150.357 1.00 41.85 195 LYS C C 1
ATOM 4440 O O . LYS C 1 195 ? 129.219 111.083 151.288 1.00 41.85 195 LYS C O 1
ATOM 4446 N N . TYR C 1 196 ? 129.923 110.003 149.432 1.00 42.28 196 TYR C N 1
ATOM 4447 C CA . TYR C 1 196 ? 128.839 108.994 149.417 1.00 42.28 196 TYR C CA 1
ATOM 4448 C C . TYR C 1 196 ? 129.484 107.616 149.396 1.00 42.28 196 TYR C C 1
ATOM 4449 O O . TYR C 1 196 ? 129.587 107.023 148.331 1.00 42.28 196 TYR C O 1
ATOM 4458 N N . PRO C 1 197 ? 129.962 107.107 150.547 1.00 44.79 197 PRO C N 1
ATOM 4459 C CA . PRO C 1 197 ? 130.586 105.790 150.632 1.00 44.79 197 PRO C CA 1
ATOM 4460 C C . PRO C 1 197 ? 129.601 104.661 150.320 1.00 44.79 197 PRO C C 1
ATOM 4461 O O . PRO C 1 197 ? 130.043 103.630 149.892 1.00 44.79 197 PRO C O 1
ATOM 4465 N N . HIS C 1 198 ? 128.314 104.869 150.587 1.00 46.20 198 HIS C N 1
ATOM 4466 C CA . HIS C 1 198 ? 127.249 103.852 150.377 1.00 46.20 198 HIS C CA 1
ATOM 4467 C C . HIS C 1 198 ? 127.057 103.456 148.913 1.00 46.20 198 HIS C C 1
ATOM 4468 O O . HIS C 1 198 ? 126.914 102.276 148.666 1.00 46.20 198 HIS C O 1
ATOM 4475 N N . VAL C 1 199 ? 127.084 104.394 147.982 1.00 43.00 199 VAL C N 1
ATOM 4476 C CA . VAL C 1 199 ? 126.844 104.091 146.554 1.00 43.00 199 VAL C CA 1
ATOM 4477 C C . VAL C 1 199 ? 128.061 103.367 145.986 1.00 43.00 199 VAL C C 1
ATOM 4478 O O . VAL C 1 199 ? 129.144 103.947 146.024 1.00 43.00 199 VAL C O 1
ATOM 4482 N N . GLU C 1 200 ? 127.881 102.163 145.435 1.00 44.32 200 GLU C N 1
ATOM 4483 C CA . GLU C 1 200 ? 128.994 101.340 144.895 1.00 44.32 200 GLU C CA 1
ATOM 4484 C C . GLU C 1 200 ? 129.289 101.711 143.450 1.00 44.32 200 GLU C C 1
ATOM 4485 O O . GLU C 1 200 ? 130.314 101.299 142.963 1.00 44.32 200 GLU C O 1
ATOM 4491 N N . ASP C 1 201 ? 128.407 102.434 142.790 1.00 41.79 201 ASP C N 1
ATOM 4492 C CA . ASP C 1 201 ? 128.612 102.884 141.395 1.00 41.79 201 ASP C CA 1
ATOM 4493 C C . ASP C 1 201 ? 129.641 104.006 141.310 1.00 41.79 201 ASP C C 1
ATOM 4494 O O . ASP C 1 201 ? 130.150 104.197 140.228 1.00 41.79 201 ASP C O 1
ATOM 4499 N N . TYR C 1 202 ? 129.889 104.752 142.383 1.00 39.66 202 TYR C N 1
ATOM 4500 C CA . TYR C 1 202 ? 130.927 105.808 142.385 1.00 39.66 202 TYR C CA 1
ATOM 4501 C C . TYR C 1 202 ? 132.293 105.168 142.209 1.00 39.66 202 TYR C C 1
ATOM 4502 O O . TYR C 1 202 ? 133.084 105.727 141.446 1.00 39.66 202 TYR C O 1
ATOM 4511 N N . ALA C 1 203 ? 132.548 104.040 142.856 1.00 39.75 203 ALA C N 1
ATOM 4512 C CA . ALA C 1 203 ? 133.816 103.301 142.735 1.00 39.75 203 ALA C CA 1
ATOM 4513 C C . ALA C 1 203 ? 133.983 102.742 141.334 1.00 39.75 203 ALA C C 1
ATOM 4514 O O . ALA C 1 203 ? 135.102 102.767 140.852 1.00 39.75 203 ALA C O 1
ATOM 4516 N N . ARG C 1 204 ? 132.920 102.216 140.741 1.00 40.62 204 ARG C N 1
ATOM 4517 C CA . ARG C 1 204 ? 132.919 101.629 139.383 1.00 40.62 204 ARG C CA 1
ATOM 4518 C C . ARG C 1 204 ? 133.153 102.700 138.342 1.00 40.62 204 ARG C C 1
ATOM 4519 O O . ARG C 1 204 ? 133.580 102.358 137.256 1.00 40.62 204 ARG C O 1
ATOM 4527 N N . THR C 1 205 ? 132.860 103.936 138.660 1.00 39.82 205 THR C N 1
ATOM 4528 C CA . THR C 1 205 ? 133.063 105.052 137.728 1.00 39.82 205 THR C CA 1
ATOM 4529 C C . THR C 1 205 ? 134.558 105.352 137.652 1.00 39.82 205 THR C C 1
ATOM 4530 O O . THR C 1 205 ? 134.985 105.804 136.605 1.00 39.82 205 THR C O 1
ATOM 4534 N N . VAL C 1 206 ? 135.305 105.185 138.737 1.00 40.01 206 VAL C N 1
ATOM 4535 C CA . VAL C 1 206 ? 136.782 105.391 138.758 1.00 40.01 206 VAL C CA 1
ATOM 4536 C C . VAL C 1 206 ? 137.487 104.300 137.972 1.00 40.01 206 VAL C C 1
ATOM 4537 O O . VAL C 1 206 ? 138.390 104.627 137.230 1.00 40.01 206 VAL C O 1
ATOM 4541 N N . THR C 1 207 ? 137.072 103.058 138.114 1.00 41.29 207 THR C N 1
ATOM 4542 C CA . THR C 1 207 ? 137.645 101.921 137.365 1.00 41.29 207 THR C CA 1
ATOM 4543 C C . THR C 1 207 ? 137.347 102.067 135.880 1.00 41.29 207 THR C C 1
ATOM 4544 O O . THR C 1 207 ? 138.217 101.738 135.101 1.00 41.29 207 THR C O 1
ATOM 4548 N N . GLU C 1 208 ? 136.162 102.525 135.514 1.00 42.02 208 GLU C N 1
ATOM 4549 C CA . GLU C 1 208 ? 135.777 102.752 134.109 1.00 42.02 208 GLU C CA 1
ATOM 4550 C C . GLU C 1 208 ? 136.582 103.887 133.489 1.00 42.02 208 GLU C C 1
ATOM 4551 O O . GLU C 1 208 ? 136.925 103.765 132.326 1.00 42.02 208 GLU C O 1
ATOM 4557 N N . ILE C 1 209 ? 136.823 104.968 134.221 1.00 40.75 209 ILE C N 1
ATOM 4558 C CA . ILE C 1 209 ? 137.570 106.146 133.705 1.00 40.75 209 ILE C CA 1
ATOM 4559 C C . ILE C 1 209 ? 139.020 105.752 133.479 1.00 40.75 209 ILE C C 1
ATOM 4560 O O . ILE C 1 209 ? 139.574 106.195 132.496 1.00 40.75 209 ILE C O 1
ATOM 4565 N N . ASP C 1 210 ? 139.600 104.958 134.367 1.00 41.50 210 ASP C N 1
ATOM 4566 C CA . ASP C 1 210 ? 140.994 104.483 134.251 1.00 41.50 210 ASP C CA 1
ATOM 4567 C C . ASP C 1 210 ? 141.164 103.541 133.065 1.00 41.50 210 ASP C C 1
ATOM 4568 O O . ASP C 1 210 ? 142.149 103.665 132.370 1.00 41.50 210 ASP C O 1
ATOM 4573 N N . GLU C 1 211 ? 140.244 102.621 132.852 1.00 44.22 211 GLU C N 1
ATOM 4574 C CA . GLU C 1 211 ? 140.309 101.670 131.727 1.00 44.22 211 GLU C CA 1
ATOM 4575 C C . GLU C 1 211 ? 140.113 102.386 130.411 1.00 44.22 211 GLU C C 1
ATOM 4576 O O . GLU C 1 211 ? 140.751 101.993 129.467 1.00 44.22 211 GLU C O 1
ATOM 4582 N N . LYS C 1 212 ? 139.202 103.338 130.331 1.00 41.46 212 LYS C N 1
ATOM 4583 C CA . LYS C 1 212 ? 139.000 104.151 129.109 1.00 41.46 212 LYS C CA 1
ATOM 4584 C C . LYS C 1 212 ? 140.219 105.009 128.821 1.00 41.46 212 LYS C C 1
ATOM 4585 O O . LYS C 1 212 ? 140.485 105.178 127.653 1.00 41.46 212 LYS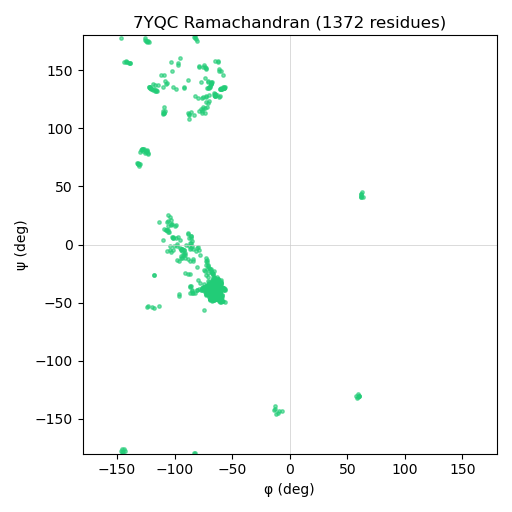 C O 1
ATOM 4591 N N . GLU C 1 213 ? 140.889 105.573 129.824 1.00 42.27 213 GLU C N 1
ATOM 4592 C CA . GLU C 1 213 ? 142.149 106.319 129.593 1.00 42.27 213 GLU C CA 1
ATOM 4593 C C . GLU C 1 213 ? 143.239 105.409 129.031 1.00 42.27 213 GLU C C 1
ATOM 4594 O O . GLU C 1 213 ? 143.886 105.831 128.110 1.00 42.27 213 GLU C O 1
ATOM 4600 N N . TYR C 1 214 ? 143.372 104.182 129.500 1.00 44.27 214 TYR C N 1
ATOM 4601 C CA . TYR C 1 214 ? 144.364 103.268 128.908 1.00 44.27 214 TYR C CA 1
ATOM 4602 C C . TYR C 1 214 ? 144.058 103.053 127.427 1.00 44.27 214 TYR C C 1
ATOM 4603 O O . TYR C 1 214 ? 144.983 103.126 126.633 1.00 44.27 214 TYR C O 1
ATOM 4612 N N . ILE C 1 215 ? 142.809 102.826 127.062 1.00 43.05 215 ILE C N 1
ATOM 4613 C CA . ILE C 1 215 ? 142.416 102.643 125.640 1.00 43.05 215 ILE C CA 1
ATOM 4614 C C . ILE C 1 215 ? 142.636 103.936 124.859 1.00 43.05 215 ILE C C 1
ATOM 4615 O O . ILE C 1 215 ? 143.168 103.855 123.754 1.00 43.05 215 ILE C O 1
ATOM 4620 N N . SER C 1 216 ? 142.284 105.079 125.426 1.00 42.59 216 SER C N 1
ATOM 4621 C CA . SER C 1 216 ? 142.436 106.399 124.777 1.00 42.59 216 SER C CA 1
ATOM 4622 C C . SER C 1 216 ? 143.889 106.781 124.558 1.00 42.59 216 SER C C 1
ATOM 4623 O O . SER C 1 216 ? 144.163 107.263 123.489 1.00 42.59 216 SER C O 1
ATOM 4626 N N . LEU C 1 217 ? 144.772 106.586 125.524 1.00 40.85 217 LEU C N 1
ATOM 4627 C CA . LEU C 1 217 ? 146.213 106.902 125.406 1.00 40.85 217 LEU C CA 1
ATOM 4628 C C . LEU C 1 217 ? 146.875 105.984 124.392 1.00 40.85 217 LEU C C 1
ATOM 4629 O O . LEU C 1 217 ? 147.744 106.458 123.696 1.00 40.85 217 LEU C O 1
ATOM 4634 N N . ARG C 1 218 ? 146.534 104.709 124.337 1.00 43.00 218 ARG C N 1
ATOM 4635 C CA . ARG C 1 218 ? 147.066 103.804 123.287 1.00 43.00 218 ARG C CA 1
ATOM 4636 C C . ARG C 1 218 ? 146.561 104.226 121.917 1.00 43.00 218 ARG C C 1
ATOM 4637 O O . ARG C 1 218 ? 147.300 104.059 120.962 1.00 43.00 218 ARG C O 1
ATOM 4645 N N . LEU C 1 219 ? 145.317 104.669 121.808 1.00 42.89 219 LEU C N 1
ATOM 4646 C CA . LEU C 1 219 ? 144.780 105.180 120.529 1.00 42.89 219 LEU C CA 1
ATOM 4647 C C . LEU C 1 219 ? 145.480 106.474 120.131 1.00 42.89 219 LEU C C 1
ATOM 4648 O O . LEU C 1 219 ? 145.702 106.630 118.952 1.00 42.89 219 LEU C O 1
ATOM 4653 N N . ILE C 1 220 ? 145.796 107.371 121.061 1.00 41.11 220 ILE C N 1
ATOM 4654 C CA . ILE C 1 220 ? 146.550 108.626 120.781 1.00 41.11 220 ILE C CA 1
ATOM 4655 C C . ILE C 1 220 ? 147.933 108.281 120.262 1.00 41.11 220 ILE C C 1
ATOM 4656 O O . ILE C 1 220 ? 148.316 108.895 119.303 1.00 41.11 220 ILE C O 1
ATOM 4661 N N . ILE C 1 221 ? 148.628 107.303 120.825 1.00 42.36 221 ILE C N 1
ATOM 4662 C CA . ILE C 1 221 ? 149.963 106.893 120.308 1.00 42.36 221 ILE C CA 1
ATOM 4663 C C . ILE C 1 221 ? 149.855 106.293 118.913 1.00 42.36 221 ILE C C 1
ATOM 4664 O O . ILE C 1 221 ? 150.753 106.529 118.121 1.00 42.36 221 ILE C O 1
ATOM 4669 N N . SER C 1 222 ? 148.824 105.515 118.632 1.00 43.55 222 SER C N 1
ATOM 4670 C CA . SER C 1 222 ? 148.615 104.990 117.265 1.00 43.55 222 SER C CA 1
ATOM 4671 C C . SER C 1 222 ? 148.274 106.117 116.297 1.00 43.55 222 SER C C 1
ATOM 4672 O O . SER C 1 222 ? 148.801 106.089 115.214 1.00 43.55 222 SER C O 1
ATOM 4675 N N . GLU C 1 223 ? 147.434 107.070 116.673 1.00 44.23 223 GLU C N 1
ATOM 4676 C CA . GLU C 1 223 ? 147.070 108.231 115.829 1.00 44.23 223 GLU C CA 1
ATOM 4677 C C . GLU C 1 223 ? 148.261 109.136 115.558 1.00 44.23 223 GLU C C 1
ATOM 4678 O O . GLU C 1 223 ? 148.327 109.655 114.465 1.00 44.23 223 GLU C O 1
ATOM 4684 N N . LEU C 1 224 ? 149.131 109.369 116.531 1.00 41.66 224 LEU C N 1
ATOM 4685 C CA . LEU C 1 224 ? 150.353 110.166 116.293 1.00 41.66 224 LEU C CA 1
ATOM 4686 C C . LEU C 1 224 ? 151.259 109.433 115.308 1.00 41.66 224 LEU C C 1
ATOM 4687 O O . LEU C 1 224 ? 151.795 110.106 114.451 1.00 41.66 224 LEU C O 1
ATOM 4692 N N . ARG C 1 225 ? 151.426 108.120 115.406 1.00 44.72 225 ARG C N 1
ATOM 4693 C CA . ARG C 1 225 ? 152.229 107.340 114.433 1.00 44.72 225 ARG C CA 1
ATOM 4694 C C . ARG C 1 225 ? 151.589 107.433 113.064 1.00 44.72 225 ARG C C 1
ATOM 4695 O O . ARG C 1 225 ? 152.316 107.567 112.092 1.00 44.72 225 ARG C O 1
ATOM 4703 N N . ASN C 1 226 ? 150.273 107.364 113.001 1.00 44.08 226 ASN C N 1
ATOM 4704 C CA . ASN C 1 226 ? 149.521 107.406 111.730 1.00 44.08 226 ASN C CA 1
ATOM 4705 C C . ASN C 1 226 ? 149.625 108.784 111.093 1.00 44.08 226 ASN C C 1
ATOM 4706 O O . ASN C 1 226 ? 149.713 108.841 109.885 1.00 44.08 226 ASN C O 1
ATOM 4711 N N . GLN C 1 227 ? 149.583 109.855 111.870 1.00 44.27 227 GLN C N 1
ATOM 4712 C CA . GLN C 1 227 ? 149.719 111.237 111.341 1.00 44.27 227 GLN C CA 1
ATOM 4713 C C . GLN C 1 227 ? 151.103 111.481 110.760 1.00 44.27 227 GLN C C 1
ATOM 4714 O O . GLN C 1 227 ? 151.161 112.127 109.753 1.00 44.27 227 GLN C O 1
ATOM 4720 N N . TYR C 1 228 ? 152.170 111.012 111.374 1.00 44.30 228 TYR C N 1
ATOM 4721 C CA . TYR C 1 228 ? 153.528 111.155 110.802 1.00 44.30 228 TYR C CA 1
ATOM 4722 C C . TYR C 1 228 ? 153.658 110.415 109.470 1.00 44.30 228 TYR C C 1
ATOM 4723 O O . TYR C 1 228 ? 154.187 111.020 108.568 1.00 44.30 228 TYR C O 1
ATOM 4732 N N . VAL C 1 229 ? 153.167 109.183 109.333 1.00 45.68 229 VAL C N 1
ATOM 4733 C CA . VAL C 1 229 ? 153.207 108.427 108.042 1.00 45.68 229 VAL C CA 1
ATOM 4734 C C . VAL C 1 229 ? 152.304 109.060 106.987 1.00 45.68 229 VAL C C 1
ATOM 4735 O O . VAL C 1 229 ? 152.735 109.149 105.847 1.00 45.68 229 VAL C O 1
ATOM 4739 N N . THR C 1 230 ? 151.101 109.480 107.359 1.00 45.42 230 THR C N 1
ATOM 4740 C CA . THR C 1 230 ? 150.135 110.084 106.416 1.00 45.42 230 THR C CA 1
ATOM 4741 C C . THR C 1 230 ? 150.665 111.407 105.884 1.00 45.42 230 THR C C 1
ATOM 4742 O O . THR C 1 230 ? 150.629 111.586 104.675 1.00 45.42 230 THR C O 1
ATOM 4746 N N . LEU C 1 231 ? 151.174 112.273 106.751 1.00 45.22 231 LEU C N 1
ATOM 4747 C CA . LEU C 1 231 ? 151.735 113.581 106.340 1.00 45.22 231 LEU C CA 1
ATOM 4748 C C . LEU C 1 231 ? 153.009 113.409 105.527 1.00 45.22 231 LEU C C 1
ATOM 4749 O O . LEU C 1 231 ? 153.166 114.154 104.600 1.00 45.22 231 LEU C O 1
ATOM 4754 N N . HIS C 1 232 ? 153.877 112.467 105.854 1.00 47.15 232 HIS C N 1
ATOM 4755 C CA . HIS C 1 232 ? 155.074 112.232 105.018 1.00 47.15 232 HIS C CA 1
ATOM 4756 C C . HIS C 1 232 ? 154.670 111.802 103.606 1.00 47.15 232 HIS C C 1
ATOM 4757 O O . HIS C 1 232 ? 155.163 112.413 102.673 1.00 47.15 232 HIS C O 1
ATOM 4764 N N . ASP C 1 233 ? 153.748 110.852 103.453 1.00 49.93 233 ASP C N 1
ATOM 4765 C CA . ASP C 1 233 ? 153.317 110.333 102.132 1.00 49.93 233 ASP C CA 1
ATOM 4766 C C . ASP C 1 233 ? 152.621 111.409 101.325 1.00 49.93 233 ASP C C 1
ATOM 4767 O O . ASP C 1 233 ? 152.905 111.508 100.145 1.00 49.93 233 ASP C O 1
ATOM 4772 N N . MET C 1 234 ? 151.706 112.151 101.933 1.00 50.36 234 MET C N 1
ATOM 4773 C CA . MET C 1 234 ? 150.947 113.160 101.170 1.00 50.36 234 MET C CA 1
ATOM 4774 C C . MET C 1 234 ? 151.895 114.262 100.707 1.00 50.36 234 MET C C 1
ATOM 4775 O O . MET C 1 234 ? 151.833 114.609 99.542 1.00 50.36 234 MET C O 1
ATOM 4780 N N . ILE C 1 235 ? 152.764 114.760 101.577 1.00 48.90 235 ILE C N 1
ATOM 4781 C CA . ILE C 1 235 ? 153.661 115.886 101.210 1.00 48.90 235 ILE C CA 1
ATOM 4782 C C . ILE C 1 235 ? 154.669 115.438 100.159 1.00 48.90 235 ILE C C 1
ATOM 4783 O O . ILE C 1 235 ? 154.942 116.213 99.263 1.00 48.90 235 ILE C O 1
ATOM 4788 N N . LEU C 1 236 ? 155.212 114.240 100.272 1.00 51.97 236 LEU C N 1
ATOM 4789 C CA . LEU C 1 236 ? 156.141 113.712 99.246 1.00 51.97 236 LEU C CA 1
ATOM 4790 C C . LEU C 1 236 ? 155.444 113.352 97.932 1.00 51.97 236 LEU C C 1
ATOM 4791 O O . LEU C 1 236 ? 156.086 113.487 96.893 1.00 51.97 236 LEU C O 1
ATOM 4796 N N . LYS C 1 237 ? 154.234 112.816 97.962 1.00 50.69 237 LYS C N 1
ATOM 4797 C CA . LYS C 1 237 ? 153.477 112.524 96.720 1.00 50.69 237 LYS C CA 1
ATOM 4798 C C . LYS C 1 237 ? 153.126 113.821 96.013 1.00 50.69 237 LYS C C 1
ATOM 4799 O O . LYS C 1 237 ? 153.184 113.830 94.792 1.00 50.69 237 LYS C O 1
ATOM 4805 N N . ASN C 1 238 ? 152.793 114.875 96.755 1.00 52.23 238 ASN C N 1
ATOM 4806 C CA . ASN C 1 238 ? 152.299 116.145 96.172 1.00 52.23 238 ASN C CA 1
ATOM 4807 C C . ASN C 1 238 ? 153.348 117.244 96.227 1.00 52.23 238 ASN C C 1
ATOM 4808 O O . ASN C 1 238 ? 152.974 118.378 96.073 1.00 52.23 238 ASN C O 1
ATOM 4813 N N . ILE C 1 239 ? 154.613 116.897 96.363 1.00 54.00 239 ILE C N 1
ATOM 4814 C CA . ILE C 1 239 ? 155.734 117.879 96.460 1.00 54.00 239 ILE C CA 1
ATOM 4815 C C . ILE C 1 239 ? 155.893 118.776 95.225 1.00 54.00 239 ILE C C 1
ATOM 4816 O O . ILE C 1 239 ? 156.074 119.963 95.426 1.00 54.00 239 ILE C O 1
ATOM 4821 N N . GLU C 1 240 ? 155.838 118.268 94.003 1.00 55.51 240 GLU C N 1
ATOM 4822 C CA . GLU C 1 240 ? 156.131 119.124 92.845 1.00 55.51 240 GLU C CA 1
ATOM 4823 C C . GLU C 1 240 ? 155.114 120.251 92.767 1.00 55.51 240 GLU C C 1
ATOM 4824 O O . GLU C 1 240 ? 155.531 121.371 92.563 1.00 55.51 240 GLU C O 1
ATOM 4830 N N . LYS C 1 241 ? 153.838 119.975 92.933 1.00 53.49 241 LYS C N 1
ATOM 4831 C CA . LYS C 1 241 ? 152.813 121.037 92.964 1.00 53.49 241 LYS C CA 1
ATOM 4832 C C . LYS C 1 241 ? 152.894 121.914 94.213 1.00 53.49 241 LYS C C 1
ATOM 4833 O O . LYS C 1 241 ? 152.494 123.035 94.128 1.00 53.49 241 LYS C O 1
ATOM 4839 N N . ILE C 1 242 ? 153.238 121.391 95.373 1.00 52.55 242 ILE C N 1
ATOM 4840 C CA . ILE C 1 242 ? 153.429 122.210 96.603 1.00 52.55 242 ILE C CA 1
ATOM 4841 C C . ILE C 1 242 ? 154.638 123.128 96.470 1.00 52.55 242 ILE C C 1
ATOM 4842 O O . ILE C 1 242 ? 154.528 124.250 96.864 1.00 52.55 242 ILE C O 1
ATOM 4847 N N . LYS C 1 243 ? 155.772 122.659 95.975 1.00 55.50 243 LYS C N 1
ATOM 4848 C CA . LYS C 1 243 ? 156.966 123.512 95.762 1.00 55.50 243 LYS C CA 1
ATOM 4849 C C . LYS C 1 243 ? 156.777 124.472 94.592 1.00 55.50 243 LYS C C 1
ATOM 4850 O O . LYS C 1 243 ? 157.202 125.612 94.705 1.00 55.50 243 LYS C O 1
ATOM 4856 N N . ARG C 1 244 ? 156.183 124.016 93.500 1.00 57.62 244 ARG C N 1
ATOM 4857 C CA . ARG C 1 244 ? 156.023 124.866 92.299 1.00 57.62 244 ARG C CA 1
ATOM 4858 C C . ARG C 1 244 ? 154.566 124.827 91.877 1.00 57.62 244 ARG C C 1
ATOM 4859 O O . ARG C 1 244 ? 154.263 124.099 90.933 1.00 57.62 244 ARG C O 1
ATOM 4867 N N . PRO C 1 245 ? 153.677 125.638 92.490 1.00 54.99 245 PRO C N 1
ATOM 4868 C CA . PRO C 1 245 ? 152.262 125.549 92.218 1.00 54.99 245 PRO C CA 1
ATOM 4869 C C . PRO C 1 245 ? 151.795 125.759 90.774 1.00 54.99 245 PRO C C 1
ATOM 4870 O O . PRO C 1 245 ? 150.875 125.093 90.398 1.00 54.99 245 PRO C O 1
ATOM 4874 N N . ARG C 1 246 ? 152.412 126.656 90.014 1.00 57.12 246 ARG C N 1
ATOM 4875 C CA . ARG C 1 246 ? 151.959 127.020 88.656 1.00 57.12 246 ARG C CA 1
ATOM 4876 C C . ARG C 1 246 ? 153.056 126.677 87.652 1.00 57.12 246 ARG C C 1
ATOM 4877 O O . ARG C 1 2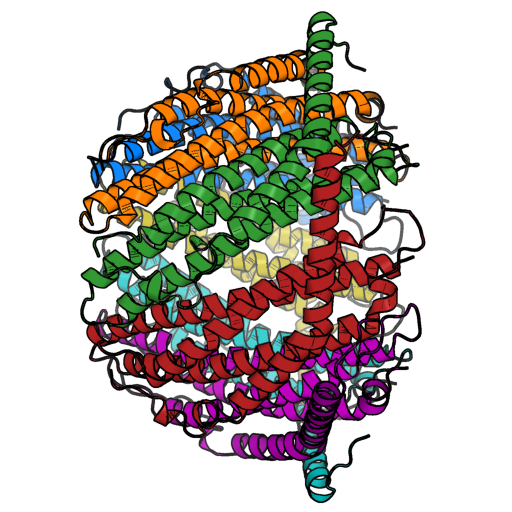46 ? 153.178 125.492 87.313 1.00 57.12 246 ARG C O 1
ATOM 4885 N N . LEU D 1 4 ? 161.227 117.624 94.957 1.00 64.88 4 LEU D N 1
ATOM 4886 C CA . LEU D 1 4 ? 161.339 116.409 95.812 1.00 64.88 4 LEU D CA 1
ATOM 4887 C C . LEU D 1 4 ? 162.291 116.677 96.983 1.00 64.88 4 LEU D C 1
ATOM 4888 O O . LEU D 1 4 ? 163.139 117.578 96.856 1.00 64.88 4 LEU D O 1
ATOM 4893 N N . LEU D 1 5 ? 162.141 115.936 98.082 1.00 63.09 5 LEU D N 1
ATOM 4894 C CA . LEU D 1 5 ? 163.082 116.073 99.225 1.00 63.09 5 LEU D CA 1
ATOM 4895 C C . LEU D 1 5 ? 163.798 114.726 99.384 1.00 63.09 5 LEU D C 1
ATOM 4896 O O . LEU D 1 5 ? 163.111 113.690 99.352 1.00 63.09 5 LEU D O 1
ATOM 4901 N N . LYS D 1 6 ? 165.124 114.734 99.518 1.00 69.10 6 LYS D N 1
ATOM 4902 C CA . LYS D 1 6 ? 165.898 113.467 99.615 1.00 69.10 6 LYS D CA 1
ATOM 4903 C C . LYS D 1 6 ? 165.582 112.759 100.937 1.00 69.10 6 LYS D C 1
ATOM 4904 O O . LYS D 1 6 ? 165.503 113.455 101.963 1.00 69.10 6 LYS D O 1
ATOM 4910 N N . VAL D 1 7 ? 165.433 111.429 100.911 1.00 68.45 7 VAL D N 1
ATOM 4911 C CA . VAL D 1 7 ? 165.142 110.635 102.142 1.00 68.45 7 VAL D CA 1
ATOM 4912 C C . VAL D 1 7 ? 166.247 109.586 102.324 1.00 68.45 7 VAL D C 1
ATOM 4913 O O . VAL D 1 7 ? 166.597 108.941 101.322 1.00 68.45 7 VAL D O 1
ATOM 4917 N N . ASP D 1 8 ? 166.765 109.419 103.548 1.00 72.44 8 ASP D N 1
ATOM 4918 C CA . ASP D 1 8 ? 167.848 108.437 103.837 1.00 72.44 8 ASP D CA 1
ATOM 4919 C C . ASP D 1 8 ? 167.360 107.033 103.483 1.00 72.44 8 ASP D C 1
ATOM 4920 O O . ASP D 1 8 ? 166.241 106.691 103.889 1.00 72.44 8 ASP D O 1
ATOM 4925 N N . GLN D 1 9 ? 168.179 106.247 102.785 1.00 73.31 9 GLN D N 1
ATOM 4926 C CA . GLN D 1 9 ? 167.761 104.898 102.322 1.00 73.31 9 GLN D CA 1
ATOM 4927 C C . GLN D 1 9 ? 167.519 103.930 103.482 1.00 73.31 9 GLN D C 1
ATOM 4928 O O . GLN D 1 9 ? 166.556 103.169 103.392 1.00 73.31 9 GLN D O 1
ATOM 4934 N N . GLU D 1 10 ? 168.375 103.914 104.501 1.00 71.56 10 GLU D N 1
ATOM 4935 C CA . GLU D 1 10 ? 168.209 102.892 105.565 1.00 71.56 10 GLU D CA 1
ATOM 4936 C C . GLU D 1 10 ? 166.892 103.118 106.303 1.00 71.56 10 GLU D C 1
ATOM 4937 O O . GLU D 1 10 ? 166.191 102.130 106.563 1.00 71.56 10 GLU D O 1
ATOM 4943 N N . VAL D 1 11 ? 166.580 104.368 106.640 1.00 67.84 11 VAL D N 1
ATOM 4944 C CA . VAL D 1 11 ? 165.270 104.690 107.269 1.00 67.84 11 VAL D CA 1
ATOM 4945 C C . VAL D 1 11 ? 164.159 104.444 106.244 1.00 67.84 11 VAL D C 1
ATOM 4946 O O . VAL D 1 11 ? 163.126 103.903 106.643 1.00 67.84 11 VAL D O 1
ATOM 4950 N N . LYS D 1 12 ? 164.372 104.752 104.964 1.00 67.93 12 LYS D N 1
ATOM 4951 C CA . LYS D 1 12 ? 163.318 104.431 103.967 1.00 67.93 12 LYS D CA 1
ATOM 4952 C C . LYS D 1 12 ? 163.059 102.920 103.929 1.00 67.93 12 LYS D C 1
ATOM 4953 O O . LYS D 1 12 ? 161.884 102.553 103.851 1.00 67.93 12 LYS D O 1
ATOM 4959 N N . LEU D 1 13 ? 164.079 102.071 103.985 1.00 67.23 13 LEU D N 1
ATOM 4960 C CA . LEU D 1 13 ? 163.798 100.621 103.894 1.00 67.23 13 LEU D CA 1
ATOM 4961 C C . LEU D 1 13 ? 162.948 100.204 105.091 1.00 67.23 13 LEU D C 1
ATOM 4962 O O . LEU D 1 13 ? 162.078 99.346 104.909 1.00 67.23 13 LEU D O 1
ATOM 4967 N N . LYS D 1 14 ? 163.205 100.770 106.267 1.00 63.01 14 LYS D N 1
ATOM 4968 C CA . LYS D 1 14 ? 162.400 100.473 107.482 1.00 63.01 14 LYS D CA 1
ATOM 4969 C C . LYS D 1 14 ? 160.966 100.984 107.335 1.00 63.01 14 LYS D C 1
ATOM 4970 O O . LYS D 1 14 ? 160.067 100.323 107.840 1.00 63.01 14 LYS D O 1
ATOM 4976 N N . VAL D 1 15 ? 160.769 102.146 106.727 1.00 60.99 15 VAL D N 1
ATOM 4977 C CA . VAL D 1 15 ? 159.391 102.660 106.484 1.00 60.99 15 VAL D CA 1
ATOM 4978 C C . VAL D 1 15 ? 158.659 101.729 105.525 1.00 60.99 15 VAL D C 1
ATOM 4979 O O . VAL D 1 15 ? 157.493 101.479 105.768 1.00 60.99 15 VAL D O 1
ATOM 4983 N N . ASP D 1 16 ? 159.324 101.212 104.496 1.00 62.14 16 ASP D N 1
ATOM 4984 C CA . ASP D 1 16 ? 158.704 100.285 103.514 1.00 62.14 16 ASP D CA 1
ATOM 4985 C C . ASP D 1 16 ? 158.276 98.990 104.189 1.00 62.14 16 ASP D C 1
ATOM 4986 O O . ASP D 1 16 ? 157.260 98.441 103.784 1.00 62.14 16 ASP D O 1
ATOM 4991 N N . SER D 1 17 ? 159.068 98.486 105.124 1.00 58.46 17 SER D N 1
ATOM 4992 C CA . SER D 1 17 ? 158.650 97.298 105.897 1.00 58.46 17 SER D CA 1
ATOM 4993 C C . SER D 1 17 ? 157.413 97.598 106.748 1.00 58.46 17 SER D C 1
ATOM 4994 O O . SER D 1 17 ? 156.616 96.684 106.894 1.00 58.46 17 SER D O 1
ATOM 4997 N N . PHE D 1 18 ? 157.281 98.788 107.331 1.00 52.33 18 PHE D N 1
ATOM 4998 C CA . PHE D 1 18 ? 156.062 99.157 108.090 1.00 52.33 18 PHE D CA 1
ATOM 4999 C C . PHE D 1 18 ? 154.875 99.190 107.143 1.00 52.33 18 PHE D C 1
ATOM 5000 O O . PHE D 1 18 ? 153.815 98.694 107.504 1.00 52.33 18 PHE D O 1
ATOM 5008 N N . ARG D 1 19 ? 155.047 99.781 105.970 1.00 55.20 19 ARG D N 1
ATOM 5009 C CA . ARG D 1 19 ? 153.926 99.904 105.021 1.00 55.20 19 ARG D CA 1
ATOM 5010 C C . ARG D 1 19 ? 153.495 98.515 104.590 1.00 55.20 19 ARG D C 1
ATOM 5011 O O . ARG D 1 19 ? 152.300 98.329 104.406 1.00 55.20 19 ARG D O 1
ATOM 5019 N N . GLU D 1 20 ? 154.434 97.600 104.368 1.00 56.33 20 GLU D N 1
ATOM 5020 C CA . GLU D 1 20 ? 154.096 96.198 104.030 1.00 56.33 20 GLU D CA 1
ATOM 5021 C C . GLU D 1 20 ? 153.403 95.495 105.197 1.00 56.33 20 GLU D C 1
ATOM 5022 O O . GLU D 1 20 ? 152.493 94.729 104.928 1.00 56.33 20 GLU D O 1
ATOM 5028 N N . ARG D 1 21 ? 153.854 95.686 106.430 1.00 53.44 21 ARG D N 1
ATOM 5029 C CA . ARG D 1 21 ? 153.237 95.008 107.594 1.00 53.44 21 ARG D CA 1
ATOM 5030 C C . ARG D 1 21 ? 151.805 95.490 107.762 1.00 53.44 21 ARG D C 1
ATOM 5031 O O . ARG D 1 21 ? 150.949 94.663 108.007 1.00 53.44 21 ARG D O 1
ATOM 5039 N N . ILE D 1 22 ? 151.568 96.784 107.631 1.00 51.78 22 ILE D N 1
ATOM 5040 C CA . ILE D 1 22 ? 150.208 97.349 107.757 1.00 51.78 22 ILE D CA 1
ATOM 5041 C C . ILE D 1 22 ? 149.332 96.808 106.635 1.00 51.78 22 ILE D C 1
ATOM 5042 O O . ILE D 1 22 ? 148.178 96.528 106.908 1.00 51.78 22 ILE D O 1
ATOM 5047 N N . THR D 1 23 ? 149.847 96.667 105.420 1.00 52.52 23 THR D N 1
ATOM 5048 C CA . THR D 1 23 ? 149.067 96.099 104.287 1.00 52.52 23 THR D CA 1
ATOM 5049 C C . THR D 1 23 ? 148.689 94.658 104.577 1.00 52.52 23 THR D C 1
ATOM 5050 O O . THR D 1 23 ? 147.521 94.330 104.415 1.00 52.52 23 THR D O 1
ATOM 5054 N N . SER D 1 24 ? 149.637 93.861 105.052 1.00 53.09 24 SER D N 1
ATOM 5055 C CA . SER D 1 24 ? 149.376 92.428 105.296 1.00 53.09 24 SER D CA 1
ATOM 5056 C C . SER D 1 24 ? 148.323 92.276 106.379 1.00 53.09 24 SER D C 1
ATOM 5057 O O . SER D 1 24 ? 147.414 91.473 106.191 1.00 53.09 24 SER D O 1
ATOM 5060 N N . GLU D 1 25 ? 148.445 93.027 107.463 1.00 53.05 25 GLU D N 1
ATOM 5061 C CA . GLU D 1 25 ? 147.481 92.962 108.574 1.00 53.05 25 GLU D CA 1
ATOM 5062 C C . GLU D 1 25 ? 146.110 93.433 108.129 1.00 53.05 25 GLU D C 1
ATOM 5063 O O . GLU D 1 25 ? 145.168 92.730 108.432 1.00 53.05 25 GLU D O 1
ATOM 5069 N N . ALA D 1 26 ? 146.008 94.539 107.398 1.00 51.92 26 ALA D N 1
ATOM 5070 C CA . ALA D 1 26 ? 144.698 95.084 107.005 1.00 51.92 26 ALA D CA 1
ATOM 5071 C C . ALA D 1 26 ? 143.982 94.116 106.098 1.00 51.92 26 ALA D C 1
ATOM 5072 O O . ALA D 1 26 ? 142.782 94.050 106.189 1.00 51.92 26 ALA D O 1
ATOM 5074 N N . GLU D 1 27 ? 144.693 93.466 105.197 1.00 55.32 27 GLU D N 1
ATOM 5075 C CA . GLU D 1 27 ? 144.089 92.468 104.287 1.00 55.32 27 GLU D CA 1
ATOM 5076 C C . GLU D 1 27 ? 143.578 91.254 105.068 1.00 55.32 27 GLU D C 1
ATOM 5077 O O . GLU D 1 27 ? 142.469 90.831 104.780 1.00 55.32 27 GLU D O 1
ATOM 5083 N N . ASP D 1 28 ? 144.332 90.721 106.027 1.00 53.82 28 ASP D N 1
ATOM 5084 C CA . ASP D 1 28 ? 143.855 89.606 106.889 1.00 53.82 28 ASP D CA 1
ATOM 5085 C C . ASP D 1 28 ? 142.719 90.056 107.796 1.00 53.82 28 ASP D C 1
ATOM 5086 O O . ASP D 1 28 ? 141.878 89.237 108.074 1.00 53.82 28 ASP D O 1
ATOM 5091 N N . LEU D 1 29 ? 142.748 91.269 108.323 1.00 49.21 29 LEU D N 1
ATOM 5092 C CA . LEU D 1 29 ? 141.599 91.699 109.138 1.00 49.21 29 LEU D CA 1
ATOM 5093 C C . LEU D 1 29 ? 140.361 91.753 108.249 1.00 49.21 29 LEU D C 1
ATOM 5094 O O . LEU D 1 29 ? 139.356 91.208 108.656 1.00 49.21 29 LEU D O 1
ATOM 5099 N N . VAL D 1 30 ? 140.421 92.339 107.064 1.00 50.19 30 VAL D N 1
ATOM 5100 C CA . VAL D 1 30 ? 139.166 92.383 106.266 1.00 50.19 30 VAL D CA 1
ATOM 5101 C C . VAL D 1 30 ? 138.754 90.978 105.837 1.00 50.19 30 VAL D C 1
ATOM 5102 O O . VAL D 1 30 ? 137.600 90.653 106.025 1.00 50.19 30 VAL D O 1
ATOM 5106 N N . ALA D 1 31 ? 139.664 90.177 105.300 1.00 53.51 31 ALA D N 1
ATOM 5107 C CA . ALA D 1 31 ? 139.382 88.818 104.794 1.00 53.51 31 ALA D CA 1
ATOM 5108 C C . ALA D 1 31 ? 139.138 87.745 105.850 1.00 53.51 31 ALA D C 1
ATOM 5109 O O . ALA D 1 31 ? 138.351 86.856 105.552 1.00 53.51 31 ALA D O 1
ATOM 5111 N N . ASN D 1 32 ? 139.854 87.741 106.971 1.00 52.47 32 ASN D N 1
ATOM 5112 C CA . ASN D 1 32 ? 139.728 86.635 107.954 1.00 52.47 32 ASN D CA 1
ATOM 5113 C C . ASN D 1 32 ? 139.126 87.069 109.296 1.00 52.47 32 ASN D C 1
ATOM 5114 O O . ASN D 1 32 ? 138.199 86.405 109.727 1.00 52.47 32 ASN D O 1
ATOM 5119 N N . PHE D 1 33 ? 139.650 88.088 109.960 1.00 47.75 33 PHE D N 1
ATOM 5120 C CA . PHE D 1 33 ? 139.175 88.488 111.306 1.00 47.75 33 PHE D CA 1
ATOM 5121 C C . PHE D 1 33 ? 137.774 89.068 111.255 1.00 47.75 33 PHE D C 1
ATOM 5122 O O . PHE D 1 33 ? 136.982 88.681 112.092 1.00 47.75 33 PHE D O 1
ATOM 5130 N N . PHE D 1 34 ? 137.480 89.974 110.329 1.00 46.92 34 PHE D N 1
ATOM 5131 C CA . PHE D 1 34 ? 136.150 90.634 110.303 1.00 46.92 34 PHE D CA 1
ATOM 5132 C C . PHE D 1 34 ? 135.078 89.565 110.140 1.00 46.92 34 PHE D C 1
ATOM 5133 O O . PHE D 1 34 ? 134.130 89.596 110.908 1.00 46.92 34 PHE D O 1
ATOM 5141 N N . PRO D 1 35 ? 135.163 88.614 109.188 1.00 48.12 35 PRO D N 1
ATOM 5142 C CA . PRO D 1 35 ? 134.192 87.519 109.107 1.00 48.12 35 PRO D CA 1
ATOM 5143 C C . PRO D 1 35 ? 134.097 86.579 110.319 1.00 48.12 35 PRO D C 1
ATOM 5144 O O . PRO D 1 35 ? 133.013 86.215 110.644 1.00 48.12 35 PRO D O 1
ATOM 5148 N N . LYS D 1 36 ? 135.205 86.210 110.947 1.00 49.74 36 LYS D N 1
ATOM 5149 C CA . LYS D 1 36 ? 135.217 85.373 112.174 1.00 49.74 36 LYS D CA 1
ATOM 5150 C C . LYS D 1 36 ? 134.582 86.106 113.351 1.00 49.74 36 LYS D C 1
ATOM 5151 O O . LYS D 1 36 ? 133.936 85.442 114.146 1.00 49.74 36 LYS D O 1
ATOM 5157 N N . LYS D 1 37 ? 134.833 87.397 113.509 1.00 47.77 37 LYS D N 1
ATOM 5158 C CA . LYS D 1 37 ? 134.236 88.209 114.603 1.00 47.77 37 LYS D CA 1
ATOM 5159 C C . LYS D 1 37 ? 132.732 88.346 114.439 1.00 47.77 37 LYS D C 1
ATOM 5160 O O . LYS D 1 37 ? 132.066 88.410 115.452 1.00 47.77 37 LYS D O 1
ATOM 5166 N N . LEU D 1 38 ? 132.230 88.444 113.213 1.00 48.35 38 LEU D N 1
ATOM 5167 C CA . LEU D 1 38 ? 130.773 88.520 112.936 1.00 48.35 38 LEU D CA 1
ATOM 5168 C C . LEU D 1 38 ? 130.103 87.240 113.407 1.00 48.35 38 LEU D C 1
ATOM 5169 O O . LEU D 1 38 ? 129.016 87.324 113.964 1.00 48.35 38 LEU D O 1
ATOM 5174 N N . LEU D 1 39 ? 130.732 86.102 113.175 1.00 50.27 39 LEU D N 1
ATOM 5175 C CA . LEU D 1 39 ? 130.167 84.807 113.609 1.00 50.27 39 LEU D CA 1
ATOM 5176 C C . LEU D 1 39 ? 130.136 84.725 115.141 1.00 50.27 39 LEU D C 1
ATOM 5177 O O . LEU D 1 39 ? 129.162 84.188 115.654 1.00 50.27 39 LEU D O 1
ATOM 5182 N N . GLU D 1 40 ? 131.168 85.196 115.843 1.00 49.82 40 GLU D N 1
ATOM 5183 C CA . GLU D 1 40 ? 131.221 85.199 117.330 1.00 49.82 40 GLU D CA 1
ATOM 5184 C C . GLU D 1 40 ? 130.200 86.147 117.949 1.00 49.82 40 GLU D C 1
ATOM 5185 O O . GLU D 1 40 ? 129.641 85.779 118.967 1.00 49.82 40 GLU D O 1
ATOM 5191 N N . LEU D 1 41 ? 130.054 87.351 117.418 1.00 46.73 41 LEU D N 1
ATOM 5192 C CA . LEU D 1 41 ? 129.093 88.349 117.926 1.00 46.73 41 LEU D CA 1
ATOM 5193 C C . LEU D 1 41 ? 127.661 87.892 117.666 1.00 46.73 41 LEU D C 1
ATOM 5194 O O . LEU D 1 41 ? 126.823 88.195 118.509 1.00 46.73 41 LEU D O 1
ATOM 5199 N N . ASP D 1 42 ? 127.376 87.222 116.550 1.00 49.41 42 ASP D N 1
ATOM 5200 C CA . ASP D 1 42 ? 126.042 86.622 116.288 1.00 49.41 42 ASP D CA 1
ATOM 5201 C C . ASP D 1 42 ? 125.761 85.498 117.282 1.00 49.41 42 ASP D C 1
ATOM 5202 O O . ASP D 1 42 ? 124.615 85.381 117.702 1.00 49.41 42 ASP D O 1
ATOM 5207 N N . SER D 1 43 ? 126.752 84.678 117.609 1.00 49.44 43 SER D N 1
ATOM 5208 C CA . SER D 1 43 ? 126.583 83.604 118.612 1.00 49.44 43 SER D CA 1
ATOM 5209 C C . SER D 1 43 ? 126.285 84.178 120.000 1.00 49.44 43 SER D C 1
ATOM 5210 O O . SER D 1 43 ? 125.471 83.574 120.693 1.00 49.44 43 SER D O 1
ATOM 5213 N N . PHE D 1 44 ? 126.910 85.286 120.397 1.00 48.60 44 PHE D N 1
ATOM 5214 C CA . PHE D 1 44 ? 126.648 85.945 121.703 1.00 48.60 44 PHE D CA 1
ATOM 5215 C C . PHE D 1 44 ? 125.188 86.389 121.747 1.00 48.60 44 PHE D C 1
ATOM 5216 O O . PHE D 1 44 ? 124.563 86.269 122.792 1.00 48.60 44 PHE D O 1
ATOM 5224 N N . LEU D 1 45 ? 124.656 86.890 120.642 1.00 47.83 45 LEU D N 1
ATOM 5225 C CA . LEU D 1 45 ? 123.275 87.420 120.610 1.00 47.83 45 LEU D CA 1
ATOM 5226 C C . LEU D 1 45 ? 122.244 86.299 120.739 1.00 47.83 45 LEU D C 1
ATOM 5227 O O . LEU D 1 45 ? 121.098 86.613 121.021 1.00 47.83 45 LEU D O 1
ATOM 5232 N N . LYS D 1 46 ? 122.613 85.056 120.460 1.00 51.57 46 LYS D N 1
ATOM 5233 C CA . LYS D 1 46 ? 121.678 83.902 120.582 1.00 51.57 46 LYS D CA 1
ATOM 5234 C C . LYS D 1 46 ? 121.807 83.241 121.957 1.00 51.57 46 LYS D C 1
ATOM 5235 O O . LYS D 1 46 ? 121.058 82.300 122.217 1.00 51.57 46 LYS D O 1
ATOM 5241 N N . GLU D 1 47 ? 122.761 83.671 122.775 1.00 53.13 47 GLU D N 1
ATOM 5242 C CA . GLU D 1 47 ? 122.912 83.150 124.153 1.00 53.13 47 GLU D CA 1
ATOM 5243 C C . GLU D 1 47 ? 121.781 83.702 125.020 1.00 53.13 47 GLU D C 1
ATOM 5244 O O . GLU D 1 47 ? 121.287 84.788 124.718 1.00 53.13 47 GLU D O 1
ATOM 5250 N N . PRO D 1 48 ? 121.353 82.992 126.085 1.00 53.69 48 PRO D N 1
ATOM 5251 C CA . PRO D 1 48 ? 120.244 83.429 126.941 1.00 53.69 48 PRO D CA 1
ATOM 5252 C C . PRO D 1 48 ? 120.434 84.744 127.716 1.00 53.69 48 PRO D C 1
ATOM 5253 O O . PRO D 1 48 ? 119.457 85.407 127.934 1.00 53.69 48 PRO D O 1
ATOM 5257 N N . ILE D 1 49 ? 121.656 85.082 128.114 1.00 52.14 49 ILE D N 1
ATOM 5258 C CA . ILE D 1 49 ? 121.947 86.295 128.935 1.00 52.14 49 ILE D CA 1
ATOM 5259 C C . ILE D 1 49 ? 121.484 87.536 128.175 1.00 52.14 49 ILE D C 1
ATOM 5260 O O . ILE D 1 49 ? 121.120 88.506 128.831 1.00 52.14 49 ILE D O 1
ATOM 5265 N N . LEU D 1 50 ? 121.515 87.511 126.850 1.00 49.93 50 LEU D N 1
ATOM 5266 C CA . LEU D 1 50 ? 121.187 88.706 126.044 1.00 49.93 50 LEU D CA 1
ATOM 5267 C C . LEU D 1 50 ? 119.780 88.630 125.466 1.00 49.93 50 LEU D C 1
ATOM 5268 O O . LEU D 1 50 ? 119.441 89.492 124.668 1.00 49.93 50 LEU D O 1
ATOM 5273 N N . ASN D 1 51 ? 119.001 87.630 125.843 1.00 53.28 51 ASN D N 1
ATOM 5274 C CA . ASN D 1 51 ? 117.624 87.456 125.315 1.00 53.28 51 ASN D CA 1
ATOM 5275 C C . ASN D 1 51 ? 116.677 87.202 126.478 1.00 53.28 51 ASN D C 1
ATOM 5276 O O . ASN D 1 51 ? 116.226 86.066 126.595 1.00 53.28 51 ASN D O 1
ATOM 5281 N N . ILE D 1 52 ? 116.422 88.211 127.308 1.00 54.37 52 ILE D N 1
ATOM 5282 C CA . ILE D 1 52 ? 115.512 88.074 128.476 1.00 54.37 52 ILE D CA 1
ATOM 5283 C C . ILE D 1 52 ? 114.252 88.859 128.128 1.00 54.37 52 ILE D C 1
ATOM 5284 O O . ILE D 1 52 ? 114.374 90.073 127.940 1.00 54.37 52 ILE D O 1
ATOM 5289 N N . HIS D 1 53 ? 113.105 88.183 127.987 1.00 59.10 53 HIS D N 1
ATOM 5290 C CA . HIS D 1 53 ? 111.822 88.849 127.633 1.00 59.10 53 HIS D CA 1
ATOM 5291 C C . HIS D 1 53 ? 111.318 89.750 128.760 1.00 59.10 53 HIS D C 1
ATOM 5292 O O . HIS D 1 53 ? 111.026 90.919 128.481 1.00 59.10 53 HIS D O 1
ATOM 5299 N N . ASP D 1 54 ? 111.320 89.253 129.995 1.00 57.10 54 ASP D N 1
ATOM 5300 C CA . ASP D 1 54 ? 110.856 90.059 131.149 1.00 57.10 54 ASP D CA 1
ATOM 5301 C C . ASP D 1 54 ? 112.057 90.825 131.669 1.00 57.10 54 ASP D C 1
ATOM 5302 O O . ASP D 1 54 ? 112.936 90.194 132.244 1.00 57.10 54 ASP D O 1
ATOM 5307 N N . LEU D 1 55 ? 112.042 92.144 131.534 1.00 52.04 55 LEU D N 1
ATOM 5308 C CA . LEU D 1 55 ? 113.221 92.944 131.905 1.00 52.04 55 LEU D CA 1
ATOM 5309 C C . LEU D 1 55 ? 113.120 93.229 133.390 1.00 52.04 55 LEU D C 1
ATOM 5310 O O . LEU D 1 55 ? 113.945 93.959 133.890 1.00 52.04 55 LEU D O 1
ATOM 5315 N N . THR D 1 56 ? 112.131 92.644 134.054 1.00 53.90 56 THR D N 1
ATOM 5316 C CA . THR D 1 56 ? 111.974 92.772 135.523 1.00 53.90 56 THR D CA 1
ATOM 5317 C C . THR D 1 56 ? 112.918 91.774 136.190 1.00 53.90 56 THR D C 1
ATOM 5318 O O . THR D 1 56 ? 113.018 91.768 137.420 1.00 53.90 56 THR D O 1
ATOM 5322 N N . GLN D 1 57 ? 113.574 90.949 135.384 1.00 55.59 57 GLN D N 1
ATOM 5323 C CA . GLN D 1 57 ? 114.524 89.956 135.925 1.00 55.59 57 GLN D CA 1
ATOM 5324 C C . GLN D 1 57 ? 115.919 90.561 135.923 1.00 55.59 57 GLN D C 1
ATOM 5325 O O . GLN D 1 57 ? 116.816 89.932 136.477 1.00 55.59 57 GLN D O 1
ATOM 5331 N N . ILE D 1 58 ? 116.082 91.726 135.306 1.00 51.08 58 ILE D N 1
ATOM 5332 C CA . ILE D 1 58 ? 117.409 92.395 135.219 1.00 51.08 58 ILE D CA 1
ATOM 5333 C C . ILE D 1 58 ? 117.486 93.371 136.384 1.00 51.08 58 ILE D C 1
ATOM 5334 O O . ILE D 1 58 ? 118.561 93.910 136.586 1.00 51.08 58 ILE D O 1
ATOM 5339 N N . HIS D 1 59 ? 116.415 93.509 137.165 1.00 50.72 59 HIS D N 1
ATOM 5340 C CA . HIS D 1 59 ? 116.333 94.520 138.255 1.00 50.72 59 HIS D CA 1
ATOM 5341 C C . HIS D 1 59 ? 117.108 94.164 139.521 1.00 50.72 59 HIS D C 1
ATOM 5342 O O . HIS D 1 59 ? 117.026 93.005 139.941 1.00 50.72 59 HIS D O 1
ATOM 5349 N N . SER D 1 60 ? 117.767 95.158 140.137 1.00 54.85 60 SER D N 1
ATOM 5350 C CA . SER D 1 60 ? 118.524 94.978 141.401 1.00 54.85 60 SER D CA 1
ATOM 5351 C C . SER D 1 60 ? 117.881 95.838 142.491 1.00 54.85 60 SER D C 1
ATOM 5352 O O . SER D 1 60 ? 117.528 96.989 142.195 1.00 54.85 60 SER D O 1
ATOM 5355 N N . ASP D 1 61 ? 117.728 95.298 143.701 1.00 61.41 61 ASP D N 1
ATOM 5356 C CA . ASP D 1 61 ? 117.102 96.041 144.825 1.00 61.41 61 ASP D CA 1
ATOM 5357 C C . ASP D 1 61 ? 118.023 97.170 145.292 1.00 61.41 61 ASP D C 1
ATOM 5358 O O . ASP D 1 61 ? 119.225 96.905 145.476 1.00 61.41 61 ASP D O 1
ATOM 5360 N N . MET D 1 62 ? 117.471 98.365 145.523 1.00 63.52 62 MET D N 1
ATOM 5361 C CA . MET D 1 62 ? 118.286 99.530 145.958 1.00 63.52 62 MET D CA 1
ATOM 5362 C C . MET D 1 62 ? 117.468 100.352 146.950 1.00 63.52 62 MET D C 1
ATOM 5363 O O . MET D 1 62 ? 116.493 100.970 146.489 1.00 63.52 62 MET D O 1
ATOM 5368 N N . MET D 1 108 ? 120.509 103.658 147.611 1.00 48.04 108 MET D N 1
ATOM 5369 C CA . MET D 1 108 ? 121.981 103.704 147.506 1.00 48.04 108 MET D CA 1
ATOM 5370 C C . MET D 1 108 ? 122.518 102.297 147.311 1.00 48.04 108 MET D C 1
ATOM 5371 O O . MET D 1 108 ? 121.920 101.526 146.564 1.00 48.04 108 MET D O 1
ATOM 5373 N N . LEU D 1 109 ? 123.655 102.010 147.908 1.00 47.98 109 LEU D N 1
ATOM 5374 C CA . LEU D 1 109 ? 124.203 100.636 147.929 1.00 47.98 109 LEU D CA 1
ATOM 5375 C C . LEU D 1 109 ? 124.516 99.954 146.600 1.00 47.98 109 LEU D C 1
ATOM 5376 O O . LEU D 1 109 ? 125.070 100.632 145.737 1.00 47.98 109 LEU D O 1
ATOM 5381 N N . LYS D 1 110 ? 124.059 98.723 146.390 1.00 48.35 110 LYS D N 1
ATOM 5382 C CA . LYS D 1 110 ? 124.556 97.834 145.308 1.00 48.35 110 LYS D CA 1
ATOM 5383 C C . LYS D 1 110 ? 124.376 98.248 143.851 1.00 48.35 110 LYS D C 1
ATOM 5384 O O . LYS D 1 110 ? 123.517 99.066 143.571 1.00 48.35 110 LYS D O 1
ATOM 5390 N N . SER D 1 111 ? 125.202 97.680 142.974 1.00 45.16 111 SER D N 1
ATOM 5391 C CA . SER D 1 111 ? 125.199 97.963 141.526 1.00 45.16 111 SER D CA 1
ATOM 5392 C C . SER D 1 111 ? 124.716 96.705 140.815 1.00 45.16 111 SER D C 1
ATOM 5393 O O . SER D 1 111 ? 125.022 95.627 141.314 1.00 45.16 111 SER D O 1
ATOM 5396 N N . ASN D 1 112 ? 123.988 96.825 139.705 1.00 45.54 112 ASN D N 1
ATOM 5397 C CA . ASN D 1 112 ? 123.408 95.624 139.070 1.00 45.54 112 ASN D CA 1
ATOM 5398 C C . ASN D 1 112 ? 124.566 94.724 138.676 1.00 45.54 112 ASN D C 1
ATOM 5399 O O . ASN D 1 112 ? 125.441 95.221 138.010 1.00 45.54 112 ASN D O 1
ATOM 5404 N N . GLN D 1 113 ? 124.563 93.457 139.087 1.00 46.57 113 GLN D N 1
ATOM 5405 C CA . GLN D 1 113 ? 125.615 92.526 138.632 1.00 46.57 113 GLN D CA 1
ATOM 5406 C C . GLN D 1 113 ? 125.155 91.826 137.362 1.00 46.57 113 GLN D C 1
ATOM 5407 O O . GLN D 1 113 ? 125.992 91.233 136.721 1.00 46.57 113 GLN D O 1
ATOM 5413 N N . GLN D 1 114 ? 123.894 91.933 136.983 1.00 47.02 114 GLN D N 1
ATOM 5414 C CA . GLN D 1 114 ? 123.520 91.308 135.704 1.00 47.02 114 GLN D CA 1
ATOM 5415 C C . GLN D 1 114 ? 124.000 92.234 134.611 1.00 47.02 114 GLN D C 1
ATOM 5416 O O . GLN D 1 114 ? 124.392 91.731 133.577 1.00 47.02 114 GLN D O 1
ATOM 5422 N N . LEU D 1 115 ? 123.991 93.527 134.862 1.00 43.50 115 LEU D N 1
ATOM 5423 C CA . LEU D 1 115 ? 124.525 94.516 133.907 1.00 43.50 115 LEU D CA 1
ATOM 5424 C C . LEU D 1 115 ? 126.045 94.628 133.967 1.00 43.50 115 LEU D C 1
ATOM 5425 O O . LEU D 1 115 ? 126.637 94.741 132.914 1.00 43.50 115 LEU D O 1
ATOM 5430 N N . VAL D 1 116 ? 126.650 94.568 135.148 1.00 43.45 116 VAL D N 1
ATOM 5431 C CA . VAL D 1 116 ? 128.130 94.653 135.293 1.00 43.45 116 VAL D CA 1
ATOM 5432 C C . VAL D 1 116 ? 128.755 93.489 134.538 1.00 43.45 116 VAL D C 1
ATOM 5433 O O . VAL D 1 116 ? 129.754 93.718 133.880 1.00 43.45 116 VAL D O 1
ATOM 5437 N N . ASP D 1 117 ? 128.168 92.301 134.612 1.00 44.68 117 ASP D N 1
ATOM 5438 C CA . ASP D 1 117 ? 128.672 91.112 133.896 1.00 44.68 117 ASP D CA 1
ATOM 5439 C C . ASP D 1 117 ? 128.576 91.235 132.379 1.00 44.68 117 ASP D C 1
ATOM 5440 O O . ASP D 1 117 ? 129.509 90.801 131.733 1.00 44.68 117 ASP D O 1
ATOM 5445 N N . ILE D 1 118 ? 127.469 91.717 131.827 1.00 44.13 118 ILE D N 1
ATOM 5446 C CA . ILE D 1 118 ? 127.313 91.940 130.358 1.00 44.13 118 ILE D CA 1
ATOM 5447 C C . ILE D 1 118 ? 128.260 93.039 129.898 1.00 44.13 118 ILE D C 1
ATOM 5448 O O . ILE D 1 118 ? 128.902 92.837 128.887 1.00 44.13 118 ILE D O 1
ATOM 5453 N N . ILE D 1 119 ? 128.383 94.134 130.635 1.00 42.54 119 ILE D N 1
ATOM 5454 C CA . ILE D 1 119 ? 129.253 95.272 130.240 1.00 42.54 119 ILE D CA 1
ATOM 5455 C C . ILE D 1 119 ? 130.669 94.734 130.199 1.00 42.54 119 ILE D C 1
ATOM 5456 O O . ILE D 1 119 ? 131.426 95.133 129.333 1.00 42.54 119 ILE D O 1
ATOM 5461 N N . GLU D 1 120 ? 131.012 93.851 131.120 1.00 45.30 120 GLU D N 1
ATOM 5462 C CA . GLU D 1 120 ? 132.384 93.307 131.165 1.00 45.30 120 GLU D CA 1
ATOM 5463 C C . GLU D 1 120 ? 132.680 92.535 129.889 1.00 45.30 120 GLU D C 1
ATOM 5464 O O . GLU D 1 120 ? 133.836 92.517 129.538 1.00 45.30 120 GLU D O 1
ATOM 5470 N N . LYS D 1 121 ? 131.704 91.915 129.244 1.00 44.49 121 LYS D N 1
ATOM 5471 C CA . LYS D 1 121 ? 131.900 91.175 127.980 1.00 44.49 121 LYS D CA 1
ATOM 5472 C C . LYS D 1 121 ? 131.786 92.106 126.772 1.00 44.49 121 LYS D C 1
ATOM 5473 O O . LYS D 1 121 ? 132.477 91.857 125.801 1.00 44.49 121 LYS D O 1
ATOM 5479 N N . VAL D 1 122 ? 130.903 93.097 126.807 1.00 42.35 122 VAL D N 1
ATOM 5480 C CA . VAL D 1 122 ? 130.743 94.078 125.699 1.00 42.35 122 VAL D CA 1
ATOM 5481 C C . VAL D 1 122 ? 131.979 94.960 125.536 1.00 42.35 122 VAL D C 1
ATOM 5482 O O . VAL D 1 122 ? 132.347 95.187 124.395 1.00 42.35 122 VAL D O 1
ATOM 5486 N N . LYS D 1 123 ? 132.605 95.447 126.604 1.00 43.66 123 LYS D N 1
ATOM 5487 C CA . LYS D 1 123 ? 133.730 96.409 126.479 1.00 43.66 123 LYS D CA 1
ATOM 5488 C C . LYS D 1 123 ? 134.926 95.813 125.740 1.00 43.66 123 LYS D C 1
ATOM 5489 O O . LYS D 1 123 ? 135.485 96.535 124.924 1.00 43.66 123 LYS D O 1
ATOM 5495 N N . PRO D 1 124 ? 135.358 94.553 125.959 1.00 43.74 124 PRO D N 1
ATOM 5496 C CA . PRO D 1 124 ? 136.423 93.954 125.162 1.00 43.74 124 PRO D CA 1
ATOM 5497 C C . PRO D 1 124 ? 136.146 93.939 123.651 1.00 43.74 124 PRO D C 1
ATOM 5498 O O . PRO D 1 124 ? 137.077 94.126 122.925 1.00 43.74 124 PRO D O 1
ATOM 5502 N N . GLU D 1 125 ? 134.912 93.679 123.212 1.00 45.12 125 GLU D N 1
ATOM 5503 C CA . GLU D 1 125 ? 134.484 93.671 121.791 1.00 45.12 125 GLU D CA 1
ATOM 5504 C C . GLU D 1 125 ? 134.527 95.067 121.175 1.00 45.12 125 GLU D C 1
ATOM 5505 O O . GLU D 1 125 ? 134.922 95.146 120.021 1.00 45.12 125 GLU D O 1
ATOM 5511 N N . ILE D 1 126 ? 134.113 96.110 121.893 1.00 44.32 126 ILE D N 1
ATOM 5512 C CA . ILE D 1 126 ? 134.141 97.523 121.410 1.00 44.32 126 ILE D CA 1
ATOM 5513 C C . ILE D 1 126 ? 135.586 97.958 121.203 1.00 44.32 126 ILE D C 1
ATOM 5514 O O . ILE D 1 126 ? 135.841 98.626 120.214 1.00 44.32 126 ILE D O 1
ATOM 5519 N N . ARG D 1 127 ? 136.495 97.604 122.099 1.00 46.94 127 ARG D N 1
ATOM 5520 C CA . ARG D 1 127 ? 137.928 97.954 122.009 1.00 46.94 127 ARG D CA 1
ATOM 5521 C C . ARG D 1 127 ? 138.580 97.300 120.794 1.00 46.94 127 ARG D C 1
ATOM 5522 O O . ARG D 1 127 ? 139.426 97.952 120.198 1.00 46.94 127 ARG D O 1
ATOM 5530 N N . LEU D 1 128 ? 138.243 96.063 120.460 1.00 45.54 128 LEU D N 1
ATOM 5531 C CA . LEU D 1 128 ? 138.789 95.408 119.247 1.00 45.54 128 LEU D CA 1
ATOM 5532 C C . LEU D 1 128 ? 138.371 96.101 117.943 1.00 45.54 128 LEU D C 1
ATOM 5533 O O . LEU D 1 128 ? 139.232 96.264 117.114 1.00 45.54 128 LEU D O 1
ATOM 5538 N N . LEU D 1 129 ? 137.130 96.543 117.773 1.00 45.29 129 LEU D N 1
ATOM 5539 C CA . LEU D 1 129 ? 136.747 97.272 116.546 1.00 45.29 129 LEU D CA 1
ATOM 5540 C C . LEU D 1 129 ? 137.551 98.564 116.458 1.00 45.29 129 LEU D C 1
ATOM 5541 O O . LEU D 1 129 ? 138.026 98.852 115.370 1.00 45.29 129 LEU D O 1
ATOM 5546 N N . ILE D 1 130 ? 137.722 99.310 117.548 1.00 46.53 130 ILE D N 1
ATOM 5547 C CA . ILE D 1 130 ? 138.423 100.617 117.436 1.00 46.53 130 ILE D CA 1
ATOM 5548 C C . ILE D 1 130 ? 139.861 100.382 116.971 1.00 46.53 130 ILE D C 1
ATOM 5549 O O . ILE D 1 130 ? 140.300 101.102 116.084 1.00 46.53 130 ILE D O 1
ATOM 5554 N N . GLU D 1 131 ? 140.565 99.424 117.556 1.00 47.44 131 GLU D N 1
ATOM 5555 C CA . GLU D 1 131 ? 141.976 99.152 117.197 1.00 47.44 131 GLU D CA 1
ATOM 5556 C C . GLU D 1 131 ? 142.121 98.600 115.784 1.00 47.44 131 GLU D C 1
ATOM 5557 O O . GLU D 1 131 ? 143.004 99.062 115.087 1.00 47.44 131 GLU D O 1
ATOM 5563 N N . LYS D 1 132 ? 141.322 97.616 115.398 1.00 45.95 132 LYS D N 1
ATOM 5564 C CA . LYS D 1 132 ? 141.388 96.963 114.066 1.00 45.95 132 LYS D CA 1
ATOM 5565 C C . LYS D 1 132 ? 140.905 97.899 112.961 1.00 45.95 132 LYS D C 1
ATOM 5566 O O . LYS D 1 132 ? 141.451 97.815 111.877 1.00 45.95 132 LYS D O 1
ATOM 5572 N N . CYS D 1 133 ? 139.891 98.720 113.208 1.00 47.83 133 CYS D N 1
ATOM 5573 C CA . CYS D 1 133 ? 139.406 99.709 112.208 1.00 47.83 133 CYS D CA 1
ATOM 5574 C C . CYS D 1 133 ? 140.506 100.719 111.922 1.00 47.83 133 CYS D C 1
ATOM 5575 O O . CYS D 1 133 ? 140.582 101.162 110.787 1.00 47.83 133 CYS D O 1
ATOM 5578 N N . ASN D 1 134 ? 141.282 101.107 112.925 1.00 48.05 134 ASN D N 1
ATOM 5579 C CA . ASN D 1 134 ? 142.399 102.068 112.762 1.00 48.05 134 ASN D CA 1
ATOM 5580 C C . ASN D 1 134 ? 143.484 101.495 111.850 1.00 48.05 134 ASN D C 1
ATOM 5581 O O . ASN D 1 134 ? 144.015 102.262 111.073 1.00 48.05 134 ASN D O 1
ATOM 5586 N N . THR D 1 135 ? 143.827 100.211 111.957 1.00 45.94 135 THR D N 1
ATOM 5587 C CA . THR D 1 135 ? 144.819 99.602 111.035 1.00 45.94 135 THR D CA 1
ATOM 5588 C C . THR D 1 135 ? 144.315 99.540 109.596 1.00 45.94 135 THR D C 1
ATOM 5589 O O . THR D 1 135 ? 145.100 99.817 108.708 1.00 45.94 135 THR D O 1
ATOM 5593 N N . VAL D 1 136 ? 143.062 99.178 109.381 1.00 46.17 136 VAL D N 1
ATOM 5594 C CA . VAL D 1 136 ? 142.458 99.117 108.021 1.00 46.17 136 VAL D CA 1
ATOM 5595 C C . VAL D 1 136 ? 142.373 100.518 107.402 1.00 46.17 136 VAL D C 1
ATOM 5596 O O . VAL D 1 136 ? 142.579 100.631 106.205 1.00 46.17 136 VAL D O 1
ATOM 5600 N N . LYS D 1 137 ? 142.062 101.543 108.188 1.00 46.50 137 LYS D N 1
ATOM 5601 C CA . LYS D 1 137 ? 141.952 102.930 107.676 1.00 46.50 137 LYS D CA 1
ATOM 5602 C C . LYS D 1 137 ? 143.307 103.397 107.186 1.00 46.50 137 LYS D C 1
ATOM 5603 O O . LYS D 1 137 ? 143.358 104.077 106.174 1.00 46.50 137 LYS D O 1
ATOM 5609 N N . MET D 1 138 ? 144.359 103.051 107.910 1.00 48.28 138 MET D N 1
ATOM 5610 C CA . MET D 1 138 ? 145.721 103.461 107.521 1.00 48.28 138 MET D CA 1
ATOM 5611 C C . MET D 1 138 ? 146.109 102.813 106.206 1.00 48.28 138 MET D C 1
ATOM 5612 O O . MET D 1 138 ? 146.777 103.454 105.430 1.00 48.28 138 MET D O 1
ATOM 5617 N N . TRP D 1 139 ? 145.719 101.572 105.993 1.00 48.54 139 TRP D N 1
ATOM 5618 C CA . TRP D 1 139 ? 146.054 100.865 104.747 1.00 48.54 139 TRP D CA 1
ATOM 5619 C C . TRP D 1 139 ? 145.429 101.600 103.571 1.00 48.54 139 TRP D C 1
ATOM 5620 O O . TRP D 1 139 ? 146.139 101.849 102.616 1.00 48.54 139 TRP D O 1
ATOM 5631 N N . VAL D 1 140 ? 144.164 101.986 103.672 1.00 47.40 140 VAL D N 1
ATOM 5632 C CA . VAL D 1 140 ? 143.452 102.719 102.587 1.00 47.40 140 VAL D CA 1
ATOM 5633 C C . VAL D 1 140 ? 144.106 104.085 102.377 1.00 47.40 140 VAL D C 1
ATOM 5634 O O . VAL D 1 140 ? 144.256 104.457 101.218 1.00 47.40 140 VAL D O 1
ATOM 5638 N N . GLN D 1 141 ? 144.502 104.786 103.445 1.00 46.65 141 GLN D N 1
ATOM 5639 C CA . GLN D 1 141 ? 145.124 106.135 103.377 1.00 46.65 141 GLN D CA 1
ATOM 5640 C C . GLN D 1 141 ? 146.459 106.092 102.656 1.00 46.65 141 GLN D C 1
ATOM 5641 O O . GLN D 1 141 ? 146.729 107.005 101.886 1.00 46.65 141 GLN D O 1
ATOM 5647 N N . LEU D 1 142 ? 147.240 105.045 102.864 1.00 47.55 142 LEU D N 1
ATOM 5648 C CA . LEU D 1 142 ? 148.589 104.968 102.271 1.00 47.55 142 LEU D CA 1
ATOM 5649 C C . LEU D 1 142 ? 148.479 104.575 100.800 1.00 47.55 142 LEU D C 1
ATOM 5650 O O . LEU D 1 142 ? 149.505 104.621 100.117 1.00 47.55 142 LEU D O 1
ATOM 5655 N N . LEU D 1 143 ? 147.288 104.195 100.331 1.00 48.19 143 LEU D N 1
ATOM 5656 C CA . LEU D 1 143 ? 147.055 103.838 98.907 1.00 48.19 143 LEU D CA 1
ATOM 5657 C C . LEU D 1 143 ? 146.533 105.041 98.118 1.00 48.19 143 LEU D C 1
ATOM 5658 O O . LEU D 1 143 ? 146.523 104.942 96.890 1.00 48.19 143 LEU D O 1
ATOM 5663 N N . ILE D 1 144 ? 146.135 106.133 98.774 1.00 48.71 144 ILE D N 1
ATOM 5664 C CA . ILE D 1 144 ? 145.532 107.295 98.053 1.00 48.71 144 ILE D CA 1
ATOM 5665 C C . ILE D 1 144 ? 146.628 107.974 97.239 1.00 48.71 144 ILE D C 1
ATOM 5666 O O . ILE D 1 144 ? 147.679 108.268 97.815 1.00 48.71 144 ILE D O 1
ATOM 5671 N N . PRO D 1 145 ? 146.434 108.228 95.925 1.00 51.96 145 PRO D N 1
ATOM 5672 C CA . PRO D 1 145 ? 147.497 108.765 95.056 1.00 51.96 145 PRO D CA 1
ATOM 5673 C C . PRO D 1 145 ? 147.777 110.278 95.001 1.00 51.96 145 PRO D C 1
ATOM 5674 O O . PRO D 1 145 ? 147.110 111.018 95.688 1.00 51.96 145 PRO D O 1
ATOM 5678 N N . ARG D 1 146 ? 148.777 110.702 94.217 1.00 56.63 146 ARG D N 1
ATOM 5679 C CA . ARG D 1 146 ? 149.101 112.135 94.014 1.00 56.63 146 ARG D CA 1
ATOM 5680 C C . ARG D 1 146 ? 147.872 112.844 93.474 1.00 56.63 146 ARG D C 1
ATOM 5681 O O . ARG D 1 146 ? 147.285 112.326 92.533 1.00 56.63 146 ARG D O 1
ATOM 5689 N N . ILE D 1 147 ? 147.546 114.019 94.015 1.00 56.41 147 ILE D N 1
ATOM 5690 C CA . ILE D 1 147 ? 146.332 114.769 93.588 1.00 56.41 147 ILE D CA 1
ATOM 5691 C C . ILE D 1 147 ? 146.518 115.196 92.135 1.00 56.41 147 ILE D C 1
ATOM 5692 O O . ILE D 1 147 ? 147.586 115.720 91.813 1.00 56.41 147 ILE D O 1
ATOM 5697 N N . GLU D 1 148 ? 145.525 114.938 91.286 1.00 60.06 148 GLU D N 1
ATOM 5698 C CA . GLU D 1 148 ? 145.617 115.224 89.838 1.00 60.06 148 GLU D CA 1
ATOM 5699 C C . GLU D 1 148 ? 144.229 115.665 89.403 1.00 60.06 148 GLU D C 1
ATOM 5700 O O . GLU D 1 148 ? 143.288 115.353 90.120 1.00 60.06 148 GLU D O 1
ATOM 5706 N N . ASP D 1 149 ? 144.115 116.407 88.306 1.00 61.96 149 ASP D N 1
ATOM 5707 C CA . ASP D 1 149 ? 142.811 116.972 87.867 1.00 61.96 149 ASP D CA 1
ATOM 5708 C C . ASP D 1 149 ? 141.781 115.911 87.462 1.00 61.96 149 ASP D C 1
ATOM 5709 O O . ASP D 1 149 ? 140.593 116.129 87.759 1.00 61.96 149 ASP D O 1
ATOM 5714 N N . GLY D 1 150 ? 142.188 114.821 86.809 1.00 61.27 150 GLY D N 1
ATOM 5715 C CA . GLY D 1 150 ? 141.211 113.838 86.304 1.00 61.27 150 GLY D CA 1
ATOM 5716 C C . GLY D 1 150 ? 141.445 112.425 86.807 1.00 61.27 150 GLY D C 1
ATOM 5717 O O . GLY D 1 150 ? 142.481 112.213 87.452 1.00 61.27 150 GLY D O 1
ATOM 5718 N N . ASN D 1 151 ? 140.537 111.492 86.486 1.00 60.38 151 ASN D N 1
ATOM 5719 C CA . ASN D 1 151 ? 140.621 110.077 86.941 1.00 60.38 151 ASN D CA 1
ATOM 5720 C C . ASN D 1 151 ? 140.543 110.009 88.461 1.00 60.38 151 ASN D C 1
ATOM 5721 O O . ASN D 1 151 ? 141.345 109.282 89.058 1.00 60.38 151 ASN D O 1
ATOM 5726 N N . ASN D 1 152 ? 139.616 110.750 89.056 1.00 58.74 152 ASN D N 1
ATOM 5727 C CA . ASN D 1 152 ? 139.549 110.806 90.534 1.00 58.74 152 ASN D CA 1
ATOM 5728 C C . ASN D 1 152 ? 138.339 110.037 91.068 1.00 58.74 152 ASN D C 1
ATOM 5729 O O . ASN D 1 152 ? 138.014 110.234 92.238 1.00 58.74 152 ASN D O 1
ATOM 5734 N N . PHE D 1 153 ? 137.673 109.229 90.241 1.00 58.43 153 PHE D N 1
ATOM 5735 C CA . PHE D 1 153 ? 136.543 108.390 90.725 1.00 58.43 153 PHE D CA 1
ATOM 5736 C C . PHE D 1 153 ? 137.020 107.307 91.696 1.00 58.43 153 PHE D C 1
ATOM 5737 O O . PHE D 1 153 ? 136.375 107.127 92.719 1.00 58.43 153 PHE D O 1
ATOM 5745 N N . GLY D 1 154 ? 138.109 106.618 91.399 1.00 55.75 154 GLY D N 1
ATOM 5746 C CA . GLY D 1 154 ? 138.649 105.617 92.329 1.00 55.75 154 GLY D CA 1
ATOM 5747 C C . GLY D 1 154 ? 139.128 106.240 93.614 1.00 55.75 154 GLY D C 1
ATOM 5748 O O . GLY D 1 154 ? 139.018 105.591 94.644 1.00 55.75 154 GLY D O 1
ATOM 5749 N N . VAL D 1 155 ? 139.701 107.431 93.539 1.00 54.31 155 VAL D N 1
ATOM 5750 C CA . VAL D 1 155 ? 140.204 108.149 94.737 1.00 54.31 155 VAL D CA 1
ATOM 5751 C C . VAL D 1 155 ? 139.010 108.427 95.631 1.00 54.31 155 VAL D C 1
ATOM 5752 O O . VAL D 1 155 ? 139.178 108.397 96.837 1.00 54.31 155 VAL D O 1
ATOM 5756 N N . SER D 1 156 ? 137.861 108.724 95.047 1.00 54.37 156 SER D N 1
ATOM 5757 C CA . SER D 1 156 ? 136.626 108.994 95.822 1.00 54.37 156 SER D CA 1
ATOM 5758 C C . SER D 1 156 ? 136.205 107.745 96.596 1.00 54.37 156 SER D C 1
ATOM 5759 O O . SER D 1 156 ? 135.728 107.907 97.710 1.00 54.37 156 SER D O 1
ATOM 5762 N N . ILE D 1 157 ? 136.323 106.559 96.007 1.00 53.16 157 ILE D N 1
ATOM 5763 C CA . ILE D 1 157 ? 135.983 105.281 96.683 1.00 53.16 157 ILE D CA 1
ATOM 5764 C C . ILE D 1 157 ? 136.941 105.099 97.851 1.00 53.16 157 ILE D C 1
ATOM 5765 O O . ILE D 1 157 ? 136.452 104.772 98.928 1.00 53.16 157 ILE D O 1
ATOM 5770 N N . GLN D 1 158 ? 138.237 105.360 97.662 1.00 51.29 158 GLN D N 1
ATOM 5771 C CA . GLN D 1 158 ? 139.257 105.261 98.738 1.00 51.29 158 GLN D CA 1
ATOM 5772 C C . GLN D 1 158 ? 138.958 106.286 99.825 1.00 51.29 158 GLN D C 1
ATOM 5773 O O . GLN D 1 158 ? 139.163 105.970 100.982 1.00 51.29 158 GLN D O 1
ATOM 5779 N N . GLU D 1 159 ? 138.562 107.490 99.460 1.00 54.12 159 GLU D N 1
ATOM 5780 C CA . GLU D 1 159 ? 138.191 108.565 100.416 1.00 54.12 159 GLU D CA 1
ATOM 5781 C C . GLU D 1 159 ? 136.874 108.264 101.119 1.00 54.12 159 GLU D C 1
ATOM 5782 O O . GLU D 1 159 ? 136.754 108.677 102.259 1.00 54.12 159 GLU D O 1
ATOM 5788 N N . GLU D 1 160 ? 135.895 107.687 100.438 1.00 54.43 160 GLU D N 1
ATOM 5789 C CA . GLU D 1 160 ? 134.612 107.237 101.040 1.00 54.43 160 GLU D CA 1
ATOM 5790 C C . GLU D 1 160 ? 134.861 106.074 102.007 1.00 54.43 160 GLU D C 1
ATOM 5791 O O . GLU D 1 160 ? 134.181 106.044 103.030 1.00 54.43 160 GLU D O 1
ATOM 5797 N N . THR D 1 161 ? 135.783 105.150 101.695 1.00 49.29 161 THR D N 1
ATOM 5798 C CA . THR D 1 161 ? 136.150 104.024 102.594 1.00 49.29 161 THR D CA 1
ATOM 5799 C C . THR D 1 161 ? 136.760 104.576 103.881 1.00 49.29 161 THR D C 1
ATOM 5800 O O . THR D 1 161 ? 136.341 104.121 104.931 1.00 49.29 161 THR D O 1
ATOM 5804 N N . VAL D 1 162 ? 137.664 105.546 103.804 1.00 48.60 162 VAL D N 1
ATOM 5805 C CA . VAL D 1 162 ? 138.333 106.152 104.993 1.00 48.60 162 VAL D CA 1
ATOM 5806 C C . VAL D 1 162 ? 137.315 106.927 105.826 1.00 48.60 162 VAL D C 1
ATOM 5807 O O . VAL D 1 162 ? 137.435 106.914 107.041 1.00 48.60 162 VAL D O 1
ATOM 5811 N N . ALA D 1 163 ? 136.319 107.526 105.201 1.00 49.84 163 ALA D N 1
ATOM 5812 C CA . ALA D 1 163 ? 135.286 108.284 105.931 1.00 49.84 163 ALA D CA 1
ATOM 5813 C C . ALA D 1 163 ? 134.362 107.338 106.688 1.00 49.84 163 ALA D C 1
ATOM 5814 O O . ALA D 1 163 ? 133.955 107.712 107.784 1.00 49.84 163 ALA D O 1
ATOM 5816 N N . GLU D 1 164 ? 134.016 106.188 106.113 1.00 50.62 164 GLU D N 1
ATOM 5817 C CA . GLU D 1 164 ? 133.198 105.170 106.817 1.00 50.62 164 GLU D CA 1
ATOM 5818 C C . GLU D 1 164 ? 133.956 104.575 107.996 1.00 50.62 164 GLU D C 1
ATOM 5819 O O . GLU D 1 164 ? 133.340 104.412 109.034 1.00 50.62 164 GLU D O 1
ATOM 5825 N N . LEU D 1 165 ? 135.232 104.254 107.836 1.00 46.85 165 LEU D N 1
ATOM 5826 C CA . LEU D 1 165 ? 136.055 103.669 108.911 1.00 46.85 165 LEU D CA 1
ATOM 5827 C C . LEU D 1 165 ? 136.184 104.693 110.033 1.00 46.85 165 LEU D C 1
ATOM 5828 O O . LEU D 1 165 ? 136.212 104.281 111.173 1.00 46.85 165 LEU D O 1
ATOM 5833 N N . ARG D 1 166 ? 136.284 105.972 109.725 1.00 48.94 166 ARG D N 1
ATOM 5834 C CA . ARG D 1 166 ? 136.291 107.035 110.762 1.00 48.94 166 ARG D CA 1
ATOM 5835 C C . ARG D 1 166 ? 134.939 107.128 111.472 1.00 48.94 166 ARG D C 1
ATOM 5836 O O . ARG D 1 166 ? 134.957 107.384 112.656 1.00 48.94 166 ARG D O 1
ATOM 5844 N N . THR D 1 167 ? 133.814 107.003 110.776 1.00 48.82 167 THR D N 1
ATOM 5845 C CA . THR D 1 167 ? 132.470 106.965 111.398 1.00 48.82 167 THR D CA 1
ATOM 5846 C C . THR D 1 167 ? 132.321 105.717 112.278 1.00 48.82 167 THR D C 1
ATOM 5847 O O . THR D 1 167 ? 131.854 105.853 113.401 1.00 48.82 167 THR D O 1
ATOM 5851 N N . VAL D 1 168 ? 132.767 104.554 111.819 1.00 47.33 168 VAL D N 1
ATOM 5852 C CA . VAL D 1 168 ? 132.683 103.311 112.622 1.00 47.33 168 VAL D CA 1
ATOM 5853 C C . VAL D 1 168 ? 133.521 103.479 113.879 1.00 47.33 168 VAL D C 1
ATOM 5854 O O . VAL D 1 168 ? 133.027 103.131 114.938 1.00 47.33 168 VAL D O 1
ATOM 5858 N N . GLU D 1 169 ? 134.733 103.993 113.768 1.00 49.10 169 GLU D N 1
ATOM 5859 C CA . GLU D 1 169 ? 135.662 104.130 114.913 1.00 49.10 169 GLU D CA 1
ATOM 5860 C C . GLU D 1 169 ? 135.138 105.172 115.899 1.00 49.10 169 GLU D C 1
ATOM 5861 O O . GLU D 1 169 ? 135.331 104.982 117.087 1.00 49.10 169 GLU D O 1
ATOM 5867 N N . SER D 1 170 ? 134.546 106.261 115.432 1.00 48.93 170 SER D N 1
ATOM 5868 C CA . SER D 1 170 ? 133.919 107.268 116.323 1.00 48.93 170 SER D CA 1
ATOM 5869 C C . SER D 1 170 ? 132.674 106.725 117.028 1.00 48.93 170 SER D C 1
ATOM 5870 O O . SER D 1 170 ? 132.486 107.066 118.188 1.00 48.93 170 SER D O 1
ATOM 5873 N N . GLU D 1 171 ? 131.824 105.970 116.337 1.00 48.66 171 GLU D N 1
ATOM 5874 C CA . GLU D 1 171 ? 130.629 105.345 116.954 1.00 48.66 171 GLU D CA 1
ATOM 5875 C C . GLU D 1 171 ? 131.038 104.325 118.001 1.00 48.66 171 GLU D C 1
ATOM 5876 O O . GLU D 1 171 ? 130.414 104.293 119.032 1.00 48.66 171 GLU D O 1
ATOM 5882 N N . ALA D 1 172 ? 132.058 103.533 117.740 1.00 45.84 172 ALA D N 1
ATOM 5883 C CA . ALA D 1 172 ? 132.545 102.563 118.726 1.00 45.84 172 ALA D CA 1
ATOM 5884 C C . ALA D 1 172 ? 133.058 103.273 119.972 1.00 45.84 172 ALA D C 1
ATOM 5885 O O . ALA D 1 172 ? 132.836 102.771 121.056 1.00 45.84 172 ALA D O 1
ATOM 5887 N N . ALA D 1 173 ? 133.746 104.391 119.828 1.00 45.86 173 ALA D N 1
ATOM 5888 C CA . ALA D 1 173 ? 134.221 105.155 120.995 1.00 45.86 173 ALA D CA 1
ATOM 5889 C C . ALA D 1 173 ? 133.056 105.733 121.790 1.00 45.86 173 ALA D C 1
ATOM 5890 O O . ALA D 1 173 ? 133.206 105.877 122.993 1.00 45.86 173 ALA D O 1
ATOM 5892 N N . SER D 1 174 ? 131.982 106.143 121.131 1.00 45.29 174 SER D N 1
ATOM 5893 C CA . SER D 1 174 ? 130.772 106.672 121.796 1.00 45.29 174 SER D CA 1
ATOM 5894 C C . SER D 1 174 ? 130.135 105.584 122.648 1.00 45.29 174 SER D C 1
ATOM 5895 O O . SER D 1 174 ? 129.681 105.908 123.732 1.00 45.29 174 SER D O 1
ATOM 5898 N N . TYR D 1 175 ? 130.121 104.342 122.177 1.00 44.07 175 TYR D N 1
ATOM 5899 C CA . TYR D 1 175 ? 129.541 103.187 122.901 1.00 44.07 175 TYR D CA 1
ATOM 5900 C C . TYR D 1 175 ? 130.281 102.998 124.216 1.00 44.07 175 TYR D C 1
ATOM 5901 O O . TYR D 1 175 ? 129.643 102.682 125.187 1.00 44.07 175 TYR D O 1
ATOM 5910 N N . LEU D 1 176 ? 131.590 103.145 124.231 1.00 44.28 176 LEU D N 1
ATOM 5911 C CA . LEU D 1 176 ? 132.398 103.059 125.469 1.00 44.28 176 LEU D CA 1
ATOM 5912 C C . LEU D 1 176 ? 132.047 104.213 126.413 1.00 44.28 176 LEU D C 1
ATOM 5913 O O . LEU D 1 176 ? 132.058 103.993 127.620 1.00 44.28 176 LEU D O 1
ATOM 5918 N N . ASP D 1 177 ? 131.803 105.410 125.895 1.00 45.75 177 ASP D N 1
ATOM 5919 C CA . ASP D 1 177 ? 131.373 106.569 126.719 1.00 45.75 177 ASP D CA 1
ATOM 5920 C C . ASP D 1 177 ? 130.001 106.328 127.327 1.00 45.75 177 ASP D C 1
ATOM 5921 O O . ASP D 1 177 ? 129.770 106.821 128.426 1.00 45.75 177 ASP D O 1
ATOM 5926 N N . GLN D 1 178 ? 129.098 105.690 126.602 1.00 44.62 178 GLN D N 1
ATOM 5927 C CA . GLN D 1 178 ? 127.727 105.420 127.085 1.00 44.62 178 GLN D CA 1
ATOM 5928 C C . GLN D 1 178 ? 127.777 104.503 128.301 1.00 44.62 178 GLN D C 1
ATOM 5929 O O . GLN D 1 178 ? 126.934 104.669 129.167 1.00 44.62 178 GLN D O 1
ATOM 5935 N N . ILE D 1 179 ? 128.687 103.542 128.328 1.00 43.04 179 ILE D N 1
ATOM 5936 C CA . ILE D 1 179 ? 128.844 102.603 129.464 1.00 43.04 179 ILE D CA 1
ATOM 5937 C C . ILE D 1 179 ? 129.288 103.371 130.699 1.00 43.04 179 ILE D C 1
ATOM 5938 O O . ILE D 1 179 ? 128.791 103.068 131.768 1.00 43.04 179 ILE D O 1
ATOM 5943 N N . SER D 1 180 ? 130.197 104.319 130.562 1.00 42.03 180 SER D N 1
ATOM 5944 C CA . SER D 1 180 ? 130.655 105.201 131.664 1.00 42.03 180 SER D CA 1
ATOM 5945 C C . SER D 1 180 ? 129.548 106.123 132.139 1.00 42.03 180 SER D C 1
ATOM 5946 O O . SER D 1 180 ? 129.513 106.358 133.322 1.00 42.03 180 SER D O 1
ATOM 5949 N N . ARG D 1 181 ? 128.732 106.671 131.236 1.00 41.94 181 ARG D N 1
ATOM 5950 C CA . ARG D 1 181 ? 127.600 107.562 131.583 1.00 41.94 181 ARG D CA 1
ATOM 5951 C C . ARG D 1 181 ? 126.558 106.817 132.384 1.00 41.94 181 ARG D C 1
ATOM 5952 O O . ARG D 1 181 ? 125.917 107.448 133.201 1.00 41.94 181 ARG D O 1
ATOM 5960 N N . TYR D 1 182 ? 126.347 105.540 132.105 1.00 39.08 182 TYR D N 1
ATOM 5961 C CA . TYR D 1 182 ? 125.417 104.729 132.912 1.00 39.08 182 TYR D CA 1
ATOM 5962 C C . TYR D 1 182 ? 125.884 104.697 134.354 1.00 39.08 182 TYR D C 1
ATOM 5963 O O . TYR D 1 182 ? 125.077 104.962 135.228 1.00 39.08 182 TYR D O 1
ATOM 5972 N N . TYR D 1 183 ? 127.157 104.439 134.591 1.00 39.81 183 TYR D N 1
ATOM 5973 C CA . TYR D 1 183 ? 127.651 104.307 135.976 1.00 39.81 183 TYR D CA 1
ATOM 5974 C C . TYR D 1 183 ? 127.515 105.633 136.711 1.00 39.81 183 TYR D C 1
ATOM 5975 O O . TYR D 1 183 ? 127.059 105.591 137.828 1.00 39.81 183 TYR D O 1
ATOM 5984 N N . ILE D 1 184 ? 127.851 106.760 136.101 1.00 37.60 184 ILE D N 1
ATOM 5985 C CA . ILE D 1 184 ? 127.724 108.099 136.740 1.00 37.60 184 ILE D CA 1
ATOM 5986 C C . ILE D 1 184 ? 126.259 108.433 136.990 1.00 37.60 184 ILE D C 1
ATOM 5987 O O . ILE D 1 184 ? 125.983 109.034 138.014 1.00 37.60 184 ILE D O 1
ATOM 5992 N N . THR D 1 185 ? 125.373 108.155 136.041 1.00 36.75 185 THR D N 1
ATOM 5993 C CA . THR D 1 185 ? 123.932 108.452 136.170 1.00 36.75 185 THR D CA 1
ATOM 5994 C C . THR D 1 185 ? 123.283 107.594 137.246 1.00 36.75 185 THR D C 1
ATOM 5995 O O . THR D 1 185 ? 122.539 108.144 138.012 1.00 36.75 185 THR D O 1
ATOM 5999 N N . ARG D 1 186 ? 123.583 106.307 137.306 1.00 38.45 186 ARG D N 1
ATOM 6000 C CA . ARG D 1 186 ? 123.031 105.424 138.348 1.00 38.45 186 ARG D CA 1
ATOM 6001 C C . ARG D 1 186 ? 123.581 105.856 139.692 1.00 38.45 186 ARG D C 1
ATOM 6002 O O . ARG D 1 186 ? 122.862 105.725 140.655 1.00 38.45 186 ARG D O 1
ATOM 6010 N N . ALA D 1 187 ? 124.834 106.263 139.764 1.00 37.36 187 ALA D N 1
ATOM 6011 C CA . ALA D 1 187 ? 125.479 106.724 140.999 1.00 37.36 187 ALA D CA 1
ATOM 6012 C C . ALA D 1 187 ? 124.803 107.968 141.531 1.00 37.36 187 ALA D C 1
ATOM 6013 O O . ALA D 1 187 ? 124.615 108.040 142.730 1.00 37.36 187 ALA D O 1
ATOM 6015 N N . LYS D 1 188 ? 124.504 108.930 140.672 1.00 37.43 188 LYS D N 1
ATOM 6016 C CA . LYS D 1 188 ? 123.818 110.172 141.080 1.00 37.43 188 LYS D CA 1
ATOM 6017 C C . LYS D 1 188 ? 122.423 109.844 141.566 1.00 37.43 188 LYS D C 1
ATOM 6018 O O . LYS D 1 188 ? 122.049 110.382 142.588 1.00 37.43 188 LYS D O 1
ATOM 6024 N N . LEU D 1 189 ? 121.698 108.984 140.867 1.00 37.37 189 LEU D N 1
ATOM 6025 C CA . LEU D 1 189 ? 120.312 108.586 141.224 1.00 37.37 189 LEU D CA 1
ATOM 6026 C C . LEU D 1 189 ? 120.298 107.806 142.524 1.00 37.37 189 LEU D C 1
ATOM 6027 O O . LEU D 1 189 ? 119.322 107.929 143.235 1.00 37.37 189 LEU D O 1
ATOM 6032 N N . ALA D 1 190 ? 121.297 106.983 142.776 1.00 38.84 190 ALA D N 1
ATOM 6033 C CA . ALA D 1 190 ? 121.437 106.246 144.040 1.00 38.84 190 ALA D CA 1
ATOM 6034 C C . ALA D 1 190 ? 121.651 107.219 145.195 1.00 38.84 190 ALA D C 1
ATOM 6035 O O . ALA D 1 190 ? 121.184 106.944 146.291 1.00 38.84 190 ALA D O 1
ATOM 6037 N N . SER D 1 191 ? 122.401 108.289 144.982 1.00 40.26 191 SER D N 1
ATOM 6038 C CA . SER D 1 191 ? 122.610 109.321 146.018 1.00 40.26 191 SER D CA 1
ATOM 6039 C C . SER D 1 191 ? 121.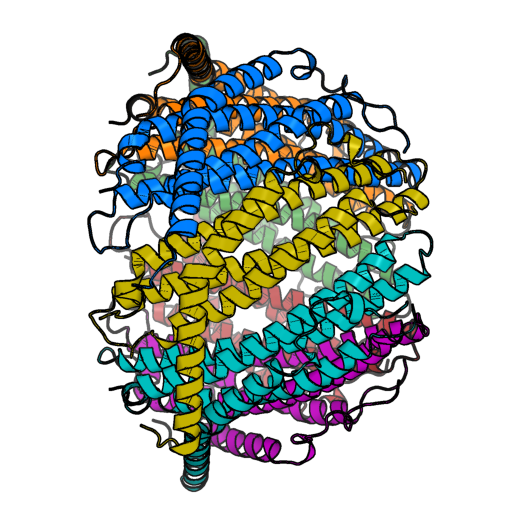286 110.015 146.338 1.00 40.26 191 SER D C 1
ATOM 6040 O O . SER D 1 191 ? 121.066 110.283 147.517 1.00 40.26 191 SER D O 1
ATOM 6043 N N . LYS D 1 192 ? 120.448 110.309 145.342 1.00 39.83 192 LYS D N 1
ATOM 6044 C CA . LYS D 1 192 ? 119.114 110.952 145.501 1.00 39.83 192 LYS D CA 1
ATOM 6045 C C . LYS D 1 192 ? 118.098 110.026 146.168 1.00 39.83 192 LYS D C 1
ATOM 6046 O O . LYS D 1 192 ? 117.256 110.531 146.858 1.00 39.83 192 LYS D O 1
ATOM 6052 N N . ILE D 1 193 ? 118.163 108.723 145.937 1.00 40.88 193 ILE D N 1
ATOM 6053 C CA . ILE D 1 193 ? 117.266 107.733 146.601 1.00 40.88 193 ILE D CA 1
ATOM 6054 C C . ILE D 1 193 ? 117.514 107.801 148.098 1.00 40.88 193 ILE D C 1
ATOM 6055 O O . ILE D 1 193 ? 116.551 107.688 148.851 1.00 40.88 193 ILE D O 1
ATOM 6060 N N . ALA D 1 194 ? 118.764 107.913 148.518 1.00 43.35 194 ALA D N 1
ATOM 6061 C CA . ALA D 1 194 ? 119.093 108.080 149.951 1.00 43.35 194 ALA D CA 1
ATOM 6062 C C . ALA D 1 194 ? 118.731 109.465 150.512 1.00 43.35 194 ALA D C 1
ATOM 6063 O O . ALA D 1 194 ? 118.306 109.514 151.660 1.00 43.35 194 ALA D O 1
ATOM 6065 N N . LYS D 1 195 ? 118.967 110.545 149.768 1.00 44.42 195 LYS D N 1
ATOM 6066 C CA . LYS D 1 195 ? 118.667 111.927 150.224 1.00 44.42 195 LYS D CA 1
ATOM 6067 C C . LYS D 1 195 ? 117.165 112.142 150.346 1.00 44.42 195 LYS D C 1
ATOM 6068 O O . LYS D 1 195 ? 116.756 112.815 151.287 1.00 44.42 195 LYS D O 1
ATOM 6074 N N . TYR D 1 196 ? 116.381 111.604 149.416 1.00 43.95 196 TYR D N 1
ATOM 6075 C CA . TYR D 1 196 ? 114.911 111.778 149.409 1.00 43.95 196 TYR D CA 1
ATOM 6076 C C . TYR D 1 196 ? 114.286 110.393 149.397 1.00 43.95 196 TYR D C 1
ATOM 6077 O O . TYR D 1 196 ? 113.912 109.921 148.334 1.00 43.95 196 TYR D O 1
ATOM 6086 N N . PRO D 1 197 ? 114.188 109.718 150.558 1.00 46.28 197 PRO D N 1
ATOM 6087 C CA . PRO D 1 197 ? 113.576 108.394 150.656 1.00 46.28 197 PRO D CA 1
ATOM 6088 C C . PRO D 1 197 ? 112.087 108.424 150.303 1.00 46.28 197 PRO D C 1
ATOM 6089 O O . PRO D 1 197 ? 111.598 107.434 149.827 1.00 46.28 197 PRO D O 1
ATOM 6093 N N . HIS D 1 198 ? 111.406 109.525 150.607 1.00 47.91 198 HIS D N 1
ATOM 6094 C CA . HIS D 1 198 ? 109.949 109.687 150.362 1.00 47.91 198 HIS D CA 1
ATOM 6095 C C . HIS D 1 198 ? 109.568 109.642 148.883 1.00 47.91 198 HIS D C 1
ATOM 6096 O O . HIS D 1 198 ? 108.593 108.977 148.574 1.00 47.91 198 HIS D O 1
ATOM 6103 N N . VAL D 1 199 ? 110.327 110.281 148.006 1.00 44.52 199 VAL D N 1
ATOM 6104 C CA . VAL D 1 199 ? 109.950 110.328 146.577 1.00 44.52 199 VAL D CA 1
ATOM 6105 C C . VAL D 1 199 ? 110.142 108.935 145.984 1.00 44.52 199 VAL D C 1
ATOM 6106 O O . VAL D 1 199 ? 111.273 108.449 146.011 1.00 44.52 199 VAL D O 1
ATOM 6110 N N . GLU D 1 200 ? 109.085 108.336 145.428 1.00 46.57 200 GLU D N 1
ATOM 6111 C CA . GLU D 1 200 ? 109.122 106.956 144.881 1.00 46.57 200 GLU D CA 1
ATOM 6112 C C . GLU D 1 200 ? 109.469 106.959 143.402 1.00 46.57 200 GLU D C 1
ATOM 6113 O O . GLU D 1 200 ? 109.612 105.889 142.856 1.00 46.57 200 GLU D O 1
ATOM 6119 N N . ASP D 1 201 ? 109.589 108.118 142.778 1.00 43.39 201 ASP D N 1
ATOM 6120 C CA . ASP D 1 201 ? 110.026 108.165 141.368 1.00 43.39 201 ASP D CA 1
ATOM 6121 C C . ASP D 1 201 ? 111.544 108.122 141.295 1.00 43.39 201 ASP D C 1
ATOM 6122 O O . ASP D 1 201 ? 112.041 107.960 140.205 1.00 43.39 201 ASP D O 1
ATOM 6127 N N . TYR D 1 202 ? 112.249 108.311 142.403 1.00 40.11 202 TYR D N 1
ATOM 6128 C CA . TYR D 1 202 ? 113.724 108.177 142.399 1.00 40.11 202 TYR D CA 1
ATOM 6129 C C . TYR D 1 202 ? 114.077 106.716 142.198 1.00 40.11 202 TYR D C 1
ATOM 6130 O O . TYR D 1 202 ? 115.001 106.459 141.431 1.00 40.11 202 TYR D O 1
ATOM 6139 N N . ALA D 1 203 ? 113.349 105.806 142.832 1.00 40.09 203 ALA D N 1
ATOM 6140 C CA . ALA D 1 203 ? 113.564 104.355 142.710 1.00 40.09 203 ALA D CA 1
ATOM 6141 C C . ALA D 1 203 ? 113.218 103.860 141.317 1.00 40.09 203 ALA D C 1
ATOM 6142 O O . ALA D 1 203 ? 113.899 102.955 140.859 1.00 40.09 203 ALA D O 1
ATOM 6144 N N . ARG D 1 204 ? 112.145 104.358 140.723 1.00 41.45 204 ARG D N 1
ATOM 6145 C CA . ARG D 1 204 ? 111.692 103.995 139.365 1.00 41.45 204 ARG D CA 1
ATOM 6146 C C . ARG D 1 204 ? 112.690 104.493 138.342 1.00 41.45 204 ARG D C 1
ATOM 6147 O O . ARG D 1 204 ? 112.740 103.918 137.270 1.00 41.45 204 ARG D O 1
ATOM 6155 N N . THR D 1 205 ? 113.455 105.512 138.670 1.00 40.29 205 THR D N 1
ATOM 6156 C CA . THR D 1 205 ? 114.473 106.079 137.764 1.00 40.29 205 THR D CA 1
ATOM 6157 C C . THR D 1 205 ? 115.636 105.090 137.673 1.00 40.29 205 THR D C 1
ATOM 6158 O O . THR D 1 205 ? 116.215 105.005 136.607 1.00 40.29 205 THR D O 1
ATOM 6162 N N . VAL D 1 206 ? 116.007 104.416 138.756 1.00 40.15 206 VAL D N 1
ATOM 6163 C CA . VAL D 1 206 ? 117.068 103.366 138.755 1.00 40.15 206 VAL D CA 1
ATOM 6164 C C . VAL D 1 206 ? 116.631 102.126 137.986 1.00 40.15 206 VAL D C 1
ATOM 6165 O O . VAL D 1 206 ? 117.425 101.639 137.217 1.00 40.15 206 VAL D O 1
ATOM 6169 N N . THR D 1 207 ? 115.400 101.669 138.146 1.00 41.72 207 THR D N 1
ATOM 6170 C CA . THR D 1 207 ? 114.873 100.506 137.398 1.00 41.72 207 THR D CA 1
ATOM 6171 C C . THR D 1 207 ? 114.806 100.833 135.912 1.00 41.72 207 THR D C 1
ATOM 6172 O O . THR D 1 207 ? 115.097 99.949 135.130 1.00 41.72 207 THR D O 1
ATOM 6176 N N . GLU D 1 208 ? 114.422 102.045 135.546 1.00 42.61 208 GLU D N 1
ATOM 6177 C CA . GLU D 1 208 ? 114.349 102.494 134.142 1.00 42.61 208 GLU D CA 1
ATOM 6178 C C . GLU D 1 208 ? 115.734 102.544 133.508 1.00 42.61 208 GLU D C 1
ATOM 6179 O O . GLU D 1 208 ? 115.829 102.148 132.360 1.00 42.61 208 GLU D O 1
ATOM 6185 N N . ILE D 1 209 ? 116.751 103.039 134.211 1.00 41.08 209 ILE D N 1
ATOM 6186 C CA . ILE D 1 209 ? 118.137 103.169 133.683 1.00 41.08 209 ILE D CA 1
ATOM 6187 C C . ILE D 1 209 ? 118.726 101.787 133.464 1.00 41.08 209 ILE D C 1
ATOM 6188 O O . ILE D 1 209 ? 119.470 101.638 132.513 1.00 41.08 209 ILE D O 1
ATOM 6193 N N . ASP D 1 210 ? 118.458 100.845 134.352 1.00 41.16 210 ASP D N 1
ATOM 6194 C CA . ASP D 1 210 ? 118.941 99.456 134.232 1.00 41.16 210 ASP D CA 1
ATOM 6195 C C . ASP D 1 210 ? 118.317 98.762 133.030 1.00 41.16 210 ASP D C 1
ATOM 6196 O O . ASP D 1 210 ? 119.021 98.041 132.352 1.00 41.16 210 ASP D O 1
ATOM 6201 N N . GLU D 1 211 ? 117.029 98.929 132.800 1.00 44.05 211 GLU D N 1
ATOM 6202 C CA . GLU D 1 211 ? 116.338 98.334 131.645 1.00 44.05 211 GLU D CA 1
ATOM 6203 C C . GLU D 1 211 ? 116.784 98.969 130.348 1.00 44.05 211 GLU D C 1
ATOM 6204 O O . GLU D 1 211 ? 116.912 98.245 129.391 1.00 44.05 211 GLU D O 1
ATOM 6210 N N . LYS D 1 212 ? 116.967 100.277 130.301 1.00 41.66 212 LYS D N 1
ATOM 6211 C CA . LYS D 1 212 ? 117.483 100.966 129.095 1.00 41.66 212 LYS D CA 1
ATOM 6212 C C . LYS D 1 212 ? 118.909 100.539 128.809 1.00 41.66 212 LYS D C 1
ATOM 6213 O O . LYS D 1 212 ? 119.209 100.426 127.642 1.00 41.66 212 LYS D O 1
ATOM 6219 N N . GLU D 1 213 ? 119.759 100.350 129.818 1.00 41.87 213 GLU D N 1
ATOM 6220 C CA . GLU D 1 213 ? 121.137 99.842 129.599 1.00 41.87 213 GLU D CA 1
ATOM 6221 C C . GLU D 1 213 ? 121.133 98.428 129.033 1.00 41.87 213 GLU D C 1
ATOM 6222 O O . GLU D 1 213 ? 121.884 98.180 128.128 1.00 41.87 213 GLU D O 1
ATOM 6228 N N . TYR D 1 214 ? 120.281 97.549 129.514 1.00 44.32 214 TYR D N 1
ATOM 6229 C CA . TYR D 1 214 ? 120.209 96.196 128.936 1.00 44.32 214 TYR D CA 1
ATOM 6230 C C . TYR D 1 214 ? 119.827 96.248 127.460 1.00 44.32 214 TYR D C 1
ATOM 6231 O O . TYR D 1 214 ? 120.496 95.591 126.674 1.00 44.32 214 TYR D O 1
ATOM 6240 N N . ILE D 1 215 ? 118.822 97.021 127.093 1.00 43.21 215 ILE D N 1
ATOM 6241 C CA . ILE D 1 215 ? 118.408 97.170 125.673 1.00 43.21 215 ILE D CA 1
ATOM 6242 C C . ILE D 1 215 ? 119.547 97.811 124.882 1.00 43.21 215 ILE D C 1
ATOM 6243 O O . ILE D 1 215 ? 119.800 97.348 123.773 1.00 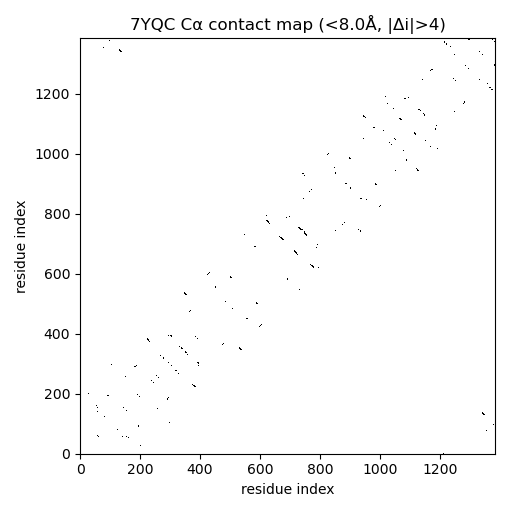43.21 215 ILE D O 1
ATOM 6248 N N . SER D 1 216 ? 120.215 98.818 125.432 1.00 42.00 216 SER D N 1
ATOM 6249 C CA . SER D 1 216 ? 121.344 99.520 124.779 1.00 42.00 216 SER D CA 1
ATOM 6250 C C . SER D 1 216 ? 122.550 98.626 124.562 1.00 42.00 216 SER D C 1
ATOM 6251 O O . SER D 1 216 ? 123.112 98.725 123.502 1.00 42.00 216 SER D O 1
ATOM 6254 N N . LEU D 1 217 ? 122.936 97.813 125.530 1.00 41.13 217 LEU D N 1
ATOM 6255 C CA . LEU D 1 217 ? 124.094 96.898 125.413 1.00 41.13 217 LEU D CA 1
ATOM 6256 C C . LEU D 1 217 ? 123.829 95.811 124.389 1.00 41.13 217 LEU D C 1
ATOM 6257 O O . LEU D 1 217 ? 124.760 95.469 123.694 1.00 41.13 217 LEU D O 1
ATOM 6262 N N . ARG D 1 218 ? 122.630 95.260 124.318 1.00 43.87 218 ARG D N 1
ATOM 6263 C CA . ARG D 1 218 ? 122.300 94.284 123.253 1.00 43.87 218 ARG D CA 1
ATOM 6264 C C . ARG D 1 218 ? 122.317 94.969 121.895 1.00 43.87 218 ARG D C 1
ATOM 6265 O O . ARG D 1 218 ? 122.738 94.333 120.944 1.00 43.87 218 ARG D O 1
ATOM 6273 N N . LEU D 1 219 ? 121.836 96.200 121.797 1.00 42.99 219 LEU D N 1
ATOM 6274 C CA . LEU D 1 219 ? 121.916 96.958 120.529 1.00 42.99 219 LEU D CA 1
ATOM 6275 C C . LEU D 1 219 ? 123.368 97.232 120.149 1.00 42.99 219 LEU D C 1
ATOM 6276 O O . LEU D 1 219 ? 123.638 97.161 118.970 1.00 42.99 219 LEU D O 1
ATOM 6281 N N . ILE D 1 220 ? 124.270 97.535 121.081 1.00 41.23 220 ILE D N 1
ATOM 6282 C CA . ILE D 1 220 ? 125.725 97.692 120.790 1.00 41.23 220 ILE D CA 1
ATOM 6283 C C . ILE D 1 220 ? 126.254 96.366 120.272 1.00 41.23 220 ILE D C 1
ATOM 6284 O O . ILE D 1 220 ? 126.997 96.421 119.331 1.00 41.23 220 ILE D O 1
ATOM 6289 N N . ILE D 1 221 ? 125.897 95.218 120.836 1.00 43.17 221 ILE D N 1
ATOM 6290 C CA . ILE D 1 221 ? 126.487 93.943 120.337 1.00 43.17 221 ILE D CA 1
ATOM 6291 C C . ILE D 1 221 ? 125.992 93.661 118.927 1.00 43.17 221 ILE D C 1
ATOM 6292 O O . ILE D 1 221 ? 126.789 93.196 118.130 1.00 43.17 221 ILE D O 1
ATOM 6297 N N . SER D 1 222 ? 124.726 93.916 118.636 1.00 44.20 222 SER D N 1
ATOM 6298 C CA . SER D 1 222 ? 124.193 93.766 117.263 1.00 44.20 222 SER D CA 1
ATOM 6299 C C . SER D 1 222 ? 124.797 94.787 116.302 1.00 44.20 222 SER D C 1
ATOM 6300 O O . SER D 1 222 ? 125.038 94.403 115.187 1.00 44.20 222 SER D O 1
ATOM 6303 N N . GLU D 1 223 ? 124.990 96.040 116.689 1.00 44.67 223 GLU D N 1
ATOM 6304 C CA . GLU D 1 223 ? 125.662 97.063 115.846 1.00 44.67 223 GLU D CA 1
ATOM 6305 C C . GLU D 1 223 ? 127.119 96.722 115.579 1.00 44.67 223 GLU D C 1
ATOM 6306 O O . GLU D 1 223 ? 127.569 96.992 114.488 1.00 44.67 223 GLU D O 1
ATOM 6312 N N . LEU D 1 224 ? 127.844 96.210 116.559 1.00 42.43 224 LEU D N 1
ATOM 6313 C CA . LEU D 1 224 ? 129.236 95.772 116.323 1.00 42.43 224 LEU D CA 1
ATOM 6314 C C . LEU D 1 224 ? 129.259 94.619 115.327 1.00 42.43 224 LEU D C 1
ATOM 6315 O O . LEU D 1 224 ? 130.151 94.632 114.502 1.00 42.43 224 LEU D O 1
ATOM 6320 N N . ARG D 1 225 ? 128.345 93.662 115.394 1.00 45.16 225 ARG D N 1
ATOM 6321 C CA . ARG D 1 225 ? 128.249 92.549 114.412 1.00 45.16 225 ARG D CA 1
ATOM 6322 C C . ARG D 1 225 ? 127.922 93.111 113.038 1.00 45.16 225 ARG D C 1
ATOM 6323 O O . ARG D 1 225 ? 128.473 92.610 112.072 1.00 45.16 225 ARG D O 1
ATOM 6331 N N . ASN D 1 226 ? 127.044 94.097 112.958 1.00 44.70 226 ASN D N 1
ATOM 6332 C CA . ASN D 1 226 ? 126.632 94.727 111.686 1.00 44.70 226 ASN D CA 1
ATOM 6333 C C . ASN D 1 226 ? 127.795 95.497 111.076 1.00 44.70 226 ASN D C 1
ATOM 6334 O O . ASN D 1 226 ? 127.932 95.447 109.874 1.00 44.70 226 ASN D O 1
ATOM 6339 N N . GLN D 1 227 ? 128.587 96.199 111.867 1.00 44.68 227 GLN D N 1
ATOM 6340 C CA . GLN D 1 227 ? 129.783 96.915 111.359 1.00 44.68 227 GLN D CA 1
ATOM 6341 C C . GLN D 1 227 ? 130.829 95.947 110.816 1.00 44.68 227 GLN D C 1
ATOM 6342 O O . GLN D 1 227 ? 131.421 96.296 109.841 1.00 44.68 227 GLN D O 1
ATOM 6348 N N . TYR D 1 228 ? 131.061 94.796 111.416 1.00 45.12 228 TYR D N 1
ATOM 6349 C CA . TYR D 1 228 ? 132.038 93.845 110.837 1.00 45.12 228 TYR D CA 1
ATOM 6350 C C . TYR D 1 228 ? 131.584 93.332 109.476 1.00 45.12 228 TYR D C 1
ATOM 6351 O O . TYR D 1 228 ? 132.400 93.354 108.585 1.00 45.12 228 TYR D O 1
ATOM 6360 N N . VAL D 1 229 ? 130.333 92.912 109.315 1.00 46.89 229 VAL D N 1
ATOM 6361 C CA . VAL D 1 229 ? 129.785 92.415 108.014 1.00 46.89 229 VAL D CA 1
ATOM 6362 C C . VAL D 1 229 ? 129.670 93.531 106.974 1.00 46.89 229 VAL D C 1
ATOM 6363 O O . VAL D 1 229 ? 130.022 93.279 105.833 1.00 46.89 229 VAL D O 1
ATOM 6367 N N . THR D 1 230 ? 129.202 94.714 107.356 1.00 47.20 230 THR D N 1
ATOM 6368 C CA . THR D 1 230 ? 129.043 95.856 106.429 1.00 47.20 230 THR D CA 1
ATOM 6369 C C . THR D 1 230 ? 130.405 96.300 105.902 1.00 47.20 230 THR D C 1
ATOM 6370 O O . THR D 1 230 ? 130.497 96.500 104.695 1.00 47.20 230 THR D O 1
ATOM 6374 N N . LEU D 1 231 ? 131.419 96.433 106.756 1.00 46.86 231 LEU D N 1
ATOM 6375 C CA . LEU D 1 231 ? 132.797 96.794 106.344 1.00 46.86 231 LEU D CA 1
ATOM 6376 C C . LEU D 1 231 ? 133.442 95.680 105.535 1.00 46.86 231 LEU D C 1
ATOM 6377 O O . LEU D 1 231 ? 134.174 96.014 104.639 1.00 46.86 231 LEU D O 1
ATOM 6382 N N . HIS D 1 232 ? 133.230 94.415 105.857 1.00 48.37 232 HIS D N 1
ATOM 6383 C CA . HIS D 1 232 ? 133.786 93.334 105.011 1.00 48.37 232 HIS D CA 1
ATOM 6384 C C . HIS D 1 232 ? 133.201 93.412 103.597 1.00 48.37 232 HIS D C 1
ATOM 6385 O O . HIS D 1 232 ? 133.992 93.412 102.669 1.00 48.37 232 HIS D O 1
ATOM 6392 N N . ASP D 1 233 ? 131.884 93.551 103.432 1.00 51.13 233 ASP D N 1
ATOM 6393 C CA . ASP D 1 233 ? 131.233 93.578 102.102 1.00 51.13 233 ASP D CA 1
ATOM 6394 C C . ASP D 1 233 ? 131.689 94.800 101.324 1.00 51.13 233 ASP D C 1
ATOM 6395 O O . ASP D 1 233 ? 131.996 94.647 100.155 1.00 51.13 233 ASP D O 1
ATOM 6400 N N . MET D 1 234 ? 131.715 95.970 101.942 1.00 52.92 234 MET D N 1
ATOM 6401 C CA . MET D 1 234 ? 132.079 97.161 101.159 1.00 52.92 234 MET D CA 1
ATOM 6402 C C . MET D 1 234 ? 133.535 97.050 100.714 1.00 52.92 234 MET D C 1
ATOM 6403 O O . MET D 1 234 ? 133.787 97.286 99.546 1.00 52.92 234 MET D O 1
ATOM 6408 N N . ILE D 1 235 ? 134.452 96.685 101.599 1.00 50.66 235 ILE D N 1
ATOM 6409 C CA . ILE D 1 235 ? 135.889 96.667 101.224 1.00 50.66 235 ILE D CA 1
ATOM 6410 C C . ILE D 1 235 ? 136.143 95.579 100.185 1.00 50.66 235 ILE D C 1
ATOM 6411 O O . ILE D 1 235 ? 136.921 95.824 99.285 1.00 50.66 235 ILE D O 1
ATOM 6416 N N . LEU D 1 236 ? 135.519 94.418 100.306 1.00 52.20 236 LEU D N 1
ATOM 6417 C CA . LEU D 1 236 ? 135.674 93.351 99.290 1.00 52.20 236 LEU D CA 1
ATOM 6418 C C . LEU D 1 236 ? 134.985 93.670 97.963 1.00 52.20 236 LEU D C 1
ATOM 6419 O O . LEU D 1 236 ? 135.514 93.263 96.933 1.00 52.20 236 LEU D O 1
ATOM 6424 N N . LYS D 1 237 ? 133.808 94.280 97.972 1.00 52.20 237 LYS D N 1
ATOM 6425 C CA . LYS D 1 237 ? 133.116 94.669 96.719 1.00 52.20 237 LYS D CA 1
ATOM 6426 C C . LYS D 1 237 ? 133.913 95.752 96.016 1.00 52.20 237 LYS D C 1
ATOM 6427 O O . LYS D 1 237 ? 134.030 95.677 94.801 1.00 52.20 237 LYS D O 1
ATOM 6433 N N . ASN D 1 238 ? 134.467 96.695 96.766 1.00 53.49 238 ASN D N 1
ATOM 6434 C CA . ASN D 1 238 ? 135.139 97.877 96.180 1.00 53.49 238 ASN D CA 1
ATOM 6435 C C . ASN D 1 238 ? 136.655 97.755 96.241 1.00 53.49 238 ASN D C 1
ATOM 6436 O O . ASN D 1 238 ? 137.300 98.767 96.096 1.00 53.49 238 ASN D O 1
ATOM 6441 N N . ILE D 1 239 ? 137.192 96.553 96.367 1.00 55.92 239 ILE D N 1
ATOM 6442 C CA . ILE D 1 239 ? 138.662 96.316 96.484 1.00 55.92 239 ILE D CA 1
ATOM 6443 C C . ILE D 1 239 ? 139.476 96.741 95.256 1.00 55.92 239 ILE D C 1
ATOM 6444 O O . ILE D 1 239 ? 140.523 97.332 95.464 1.00 55.92 239 ILE D O 1
ATOM 6449 N N . GLU D 1 240 ? 139.053 96.460 94.034 1.00 58.01 240 GLU D N 1
ATOM 6450 C CA . GLU D 1 240 ? 139.922 96.743 92.882 1.00 58.01 240 GLU D CA 1
ATOM 6451 C C . GLU D 1 240 ? 140.191 98.239 92.797 1.00 58.01 240 GLU D C 1
ATOM 6452 O O . GLU D 1 240 ? 141.334 98.595 92.585 1.00 58.01 240 GLU D O 1
ATOM 6458 N N . LYS D 1 241 ? 139.186 99.081 92.951 1.00 55.23 241 LYS D N 1
ATOM 6459 C CA . LYS D 1 241 ? 139.356 100.552 92.963 1.00 55.23 241 LYS D CA 1
ATOM 6460 C C . LYS D 1 241 ? 140.067 101.069 94.212 1.00 55.23 241 LYS D C 1
ATOM 6461 O O . LYS D 1 241 ? 140.629 102.123 94.134 1.00 55.23 241 LYS D O 1
ATOM 6467 N N . ILE D 1 242 ? 139.866 100.481 95.373 1.00 53.67 242 ILE D N 1
ATOM 6468 C CA . ILE D 1 242 ? 140.591 100.869 96.611 1.00 53.67 242 ILE D CA 1
ATOM 6469 C C . ILE D 1 242 ? 142.063 100.505 96.476 1.00 53.67 242 ILE D C 1
ATOM 6470 O O . ILE D 1 242 ? 142.874 101.291 96.866 1.00 53.67 242 ILE D O 1
ATOM 6475 N N . LYS D 1 243 ? 142.388 99.320 95.984 1.00 56.22 243 LYS D N 1
ATOM 6476 C CA . LYS D 1 243 ? 143.792 98.882 95.790 1.00 56.22 243 LYS D CA 1
ATOM 6477 C C . LYS D 1 243 ? 144.472 99.585 94.616 1.00 56.22 243 LYS D C 1
ATOM 6478 O O . LYS D 1 243 ? 145.642 99.929 94.738 1.00 56.22 243 LYS D O 1
ATOM 6484 N N . ARG D 1 244 ? 143.775 99.742 93.504 1.00 58.22 244 ARG D N 1
ATOM 6485 C CA . ARG D 1 244 ? 144.371 100.347 92.294 1.00 58.22 244 ARG D CA 1
ATOM 6486 C C . ARG D 1 244 ? 143.426 101.442 91.850 1.00 58.22 244 ARG D C 1
ATOM 6487 O O . ARG D 1 244 ? 142.658 101.191 90.918 1.00 58.22 244 ARG D O 1
ATOM 6495 N N . PRO D 1 245 ? 143.472 102.646 92.457 1.00 56.05 245 PRO D N 1
ATOM 6496 C CA . PRO D 1 245 ? 142.497 103.679 92.165 1.00 56.05 245 PRO D CA 1
ATOM 6497 C C . PRO D 1 245 ? 142.389 104.173 90.721 1.00 56.05 245 PRO D C 1
ATOM 6498 O O . PRO D 1 245 ? 141.294 104.438 90.326 1.00 56.05 245 PRO D O 1
ATOM 6502 N N . ARG D 1 246 ? 143.490 104.294 89.982 1.00 57.23 246 ARG D N 1
ATOM 6503 C CA . ARG D 1 246 ? 143.484 104.891 88.627 1.00 57.23 246 ARG D CA 1
ATOM 6504 C C . ARG D 1 246 ? 143.842 103.828 87.588 1.00 57.23 246 ARG D C 1
ATOM 6505 O O . ARG D 1 246 ? 143.029 102.916 87.371 1.00 57.23 246 ARG D O 1
ATOM 6513 N N . LEU E 1 4 ? 141.895 91.923 94.966 1.00 67.27 4 LEU E N 1
ATOM 6514 C CA . LEU E 1 4 ? 141.039 91.018 95.783 1.00 67.27 4 LEU E CA 1
ATOM 6515 C C . LEU E 1 4 ? 141.838 90.445 96.958 1.00 67.27 4 LEU E C 1
ATOM 6516 O O . LEU E 1 4 ? 143.069 90.321 96.826 1.00 67.27 4 LEU E O 1
ATOM 6521 N N . LEU E 1 5 ? 141.167 90.126 98.065 1.00 65.33 5 LEU E N 1
ATOM 6522 C CA . LEU E 1 5 ? 141.861 89.470 99.205 1.00 65.33 5 LEU E CA 1
ATOM 6523 C C . LEU E 1 5 ? 141.250 88.071 99.366 1.00 65.33 5 LEU E C 1
ATOM 6524 O O . LEU E 1 5 ? 140.012 87.966 99.335 1.00 65.33 5 LEU E O 1
ATOM 6529 N N . LYS E 1 6 ? 142.080 87.035 99.496 1.00 69.66 6 LYS E N 1
ATOM 6530 C CA . LYS E 1 6 ? 141.571 85.638 99.590 1.00 69.66 6 LYS E CA 1
ATOM 6531 C C . LYS E 1 6 ? 140.827 85.424 100.913 1.00 69.66 6 LYS E C 1
ATOM 6532 O O . LYS E 1 6 ? 141.334 85.896 101.944 1.00 69.66 6 LYS E O 1
ATOM 6538 N N . VAL E 1 7 ? 139.694 84.709 100.884 1.00 68.47 7 VAL E N 1
ATOM 6539 C CA . VAL E 1 7 ? 138.888 84.434 102.113 1.00 68.47 7 VAL E CA 1
ATOM 6540 C C . VAL E 1 7 ? 138.759 82.917 102.300 1.00 68.47 7 VAL E C 1
ATOM 6541 O O . VAL E 1 7 ? 138.474 82.235 101.299 1.00 68.47 7 VAL E O 1
ATOM 6545 N N . ASP E 1 8 ? 138.950 82.413 103.527 1.00 71.46 8 ASP E N 1
ATOM 6546 C CA . ASP E 1 8 ? 138.863 80.955 103.825 1.00 71.46 8 ASP E CA 1
ATOM 6547 C C . ASP E 1 8 ? 137.464 80.440 103.480 1.00 71.46 8 ASP E C 1
ATOM 6548 O O . ASP E 1 8 ? 136.495 81.087 103.894 1.00 71.46 8 ASP E O 1
ATOM 6553 N N . GLN E 1 9 ? 137.366 79.301 102.794 1.00 71.86 9 GLN E N 1
ATOM 6554 C CA . GLN E 1 9 ? 136.055 78.774 102.329 1.00 71.86 9 GLN E CA 1
ATOM 6555 C C . GLN E 1 9 ? 135.124 78.366 103.474 1.00 71.86 9 GLN E C 1
ATOM 6556 O O . GLN E 1 9 ? 133.930 78.635 103.354 1.00 71.86 9 GLN E O 1
ATOM 6562 N N . GLU E 1 10 ? 135.624 77.706 104.514 1.00 71.11 10 GLU E N 1
ATOM 6563 C CA . GLU E 1 10 ? 134.712 77.196 105.569 1.00 71.11 10 GLU E CA 1
ATOM 6564 C C . GLU E 1 10 ? 134.038 78.358 106.292 1.00 71.11 10 GLU E C 1
ATOM 6565 O O . GLU E 1 10 ? 132.826 78.274 106.532 1.00 71.11 10 GLU E O 1
ATOM 6571 N N . VAL E 1 11 ? 134.799 79.396 106.634 1.00 67.41 11 VAL E N 1
ATOM 6572 C CA . VAL E 1 11 ? 134.219 80.609 107.269 1.00 67.41 11 VAL E CA 1
ATOM 6573 C C . VAL E 1 11 ? 133.321 81.308 106.246 1.00 67.41 11 VAL E C 1
ATOM 6574 O O . VAL E 1 11 ? 132.269 81.810 106.644 1.00 67.41 11 VAL E O 1
ATOM 6578 N N . LYS E 1 12 ? 133.706 81.310 104.972 1.00 67.49 12 LYS E N 1
ATOM 6579 C CA . LYS E 1 12 ? 132.863 81.945 103.929 1.00 67.49 12 LYS E CA 1
ATOM 6580 C C . LYS E 1 12 ? 131.503 81.243 103.840 1.00 67.49 12 LYS E C 1
ATOM 6581 O O . LYS E 1 12 ? 130.506 81.953 103.697 1.00 67.49 12 LYS E O 1
ATOM 6587 N N . LEU E 1 13 ? 131.450 79.917 103.936 1.00 66.82 13 LEU E N 1
ATOM 6588 C CA . LEU E 1 13 ? 130.153 79.199 103.924 1.00 66.82 13 LEU E CA 1
ATOM 6589 C C . LEU E 1 13 ? 129.314 79.666 105.108 1.00 66.82 13 LEU E C 1
ATOM 6590 O O . LEU E 1 13 ? 128.111 79.869 104.918 1.00 66.82 13 LEU E O 1
ATOM 6595 N N . LYS E 1 14 ? 129.923 79.808 106.281 1.00 62.92 14 LYS E N 1
ATOM 6596 C CA . LYS E 1 14 ? 129.202 80.279 107.492 1.00 62.92 14 LYS E CA 1
ATOM 6597 C C . LYS E 1 14 ? 128.737 81.727 107.337 1.00 62.92 14 LYS E C 1
ATOM 6598 O O . LYS E 1 14 ? 127.654 82.029 107.818 1.00 62.92 14 LYS E O 1
ATOM 6604 N N . VAL E 1 15 ? 129.537 82.596 106.733 1.00 60.01 15 VAL E N 1
ATOM 6605 C CA . VAL E 1 15 ? 129.082 83.994 106.485 1.00 60.01 15 VAL E CA 1
ATOM 6606 C C . VAL E 1 15 ? 127.900 83.974 105.522 1.00 60.01 15 VAL E C 1
ATOM 6607 O O . VAL E 1 15 ? 126.953 84.704 105.766 1.00 60.01 15 VAL E O 1
ATOM 6611 N N . ASP E 1 16 ? 127.937 83.133 104.495 1.00 61.70 16 ASP E N 1
ATOM 6612 C CA . ASP E 1 16 ? 126.840 83.034 103.495 1.00 61.70 16 ASP E CA 1
ATOM 6613 C C . ASP E 1 16 ? 125.553 82.547 104.148 1.00 61.70 16 ASP E C 1
ATOM 6614 O O . ASP E 1 16 ? 124.494 83.006 103.735 1.00 61.70 16 ASP E O 1
ATOM 6619 N N . SER E 1 17 ? 125.640 81.612 105.080 1.00 59.13 17 SER E N 1
ATOM 6620 C CA . SER E 1 17 ? 124.452 81.146 105.829 1.00 59.13 17 SER E CA 1
ATOM 6621 C C . SER E 1 17 ? 123.877 82.273 106.688 1.00 59.13 17 SER E C 1
ATOM 6622 O O . SER E 1 17 ? 122.654 82.334 106.801 1.00 59.13 17 SER E O 1
ATOM 6625 N N . PHE E 1 18 ? 124.722 83.101 107.303 1.00 53.74 18 PHE E N 1
ATOM 6626 C CA . PHE E 1 18 ? 124.252 84.260 108.101 1.00 53.74 18 PHE E CA 1
ATOM 6627 C C . PHE E 1 18 ? 123.535 85.226 107.178 1.00 53.74 18 PHE E C 1
ATOM 6628 O O . PHE E 1 18 ? 122.499 85.748 107.566 1.00 53.74 18 PHE E O 1
ATOM 6636 N N . ARG E 1 19 ? 124.080 85.458 105.997 1.00 55.57 19 ARG E N 1
ATOM 6637 C CA . ARG E 1 19 ? 123.493 86.435 105.061 1.00 55.57 19 ARG E CA 1
ATOM 6638 C C . ARG E 1 19 ? 122.117 85.961 104.636 1.00 55.57 19 ARG E C 1
ATOM 6639 O O . ARG E 1 19 ? 121.256 86.814 104.454 1.00 55.57 19 ARG E O 1
ATOM 6647 N N . GLU E 1 20 ? 121.943 84.663 104.410 1.00 57.40 20 GLU E N 1
ATOM 6648 C CA . GLU E 1 20 ? 120.616 84.099 104.068 1.00 57.40 20 GLU E CA 1
ATOM 6649 C C . GLU E 1 20 ? 119.620 84.215 105.224 1.00 57.40 20 GLU E C 1
ATOM 6650 O O . GLU E 1 20 ? 118.458 84.458 104.941 1.00 57.40 20 GLU E O 1
ATOM 6656 N N . ARG E 1 21 ? 120.034 83.973 106.461 1.00 54.66 21 ARG E N 1
ATOM 6657 C CA . ARG E 1 21 ? 119.134 84.080 107.631 1.00 54.66 21 ARG E CA 1
ATOM 6658 C C . ARG E 1 21 ? 118.686 85.522 107.804 1.00 54.66 21 ARG E C 1
ATOM 6659 O O . ARG E 1 21 ? 117.511 85.742 108.040 1.00 54.66 21 ARG E O 1
ATOM 6667 N N . ILE E 1 22 ? 119.602 86.464 107.664 1.00 53.34 22 ILE E N 1
ATOM 6668 C CA . ILE E 1 22 ? 119.225 87.889 107.759 1.00 53.34 22 ILE E CA 1
ATOM 6669 C C . ILE E 1 22 ? 118.255 88.215 106.628 1.00 53.34 22 ILE E C 1
ATOM 6670 O O . ILE E 1 22 ? 117.295 88.919 106.892 1.00 53.34 22 ILE E O 1
ATOM 6675 N N . THR E 1 23 ? 118.462 87.685 105.428 1.00 53.31 23 THR E N 1
ATOM 6676 C CA . THR E 1 23 ? 117.532 87.921 104.290 1.00 53.31 23 THR E CA 1
ATOM 6677 C C . THR E 1 23 ? 116.159 87.333 104.569 1.00 53.31 23 THR E C 1
ATOM 6678 O O . THR E 1 23 ? 115.184 88.045 104.373 1.00 53.31 23 THR E O 1
ATOM 6682 N N . SER E 1 24 ? 116.096 86.100 105.052 1.00 53.94 24 SER E N 1
ATOM 6683 C CA . SER E 1 24 ? 114.808 85.422 105.302 1.00 53.94 24 SER E CA 1
ATOM 6684 C C . SER E 1 24 ? 114.040 86.147 106.394 1.00 53.94 24 SER E C 1
ATOM 6685 O O . SER E 1 24 ? 112.853 86.376 106.204 1.00 53.94 24 SER E O 1
ATOM 6688 N N . GLU E 1 25 ? 114.704 86.506 107.483 1.00 54.16 25 GLU E N 1
ATOM 6689 C CA . GLU E 1 25 ? 114.063 87.212 108.605 1.00 54.16 25 GLU E CA 1
ATOM 6690 C C . GLU E 1 25 ? 113.577 88.571 108.148 1.00 54.16 25 GLU E C 1
ATOM 6691 O O . GLU E 1 25 ? 112.438 88.878 108.438 1.00 54.16 25 GLU E O 1
ATOM 6697 N N . ALA E 1 26 ? 114.390 89.320 107.412 1.00 51.89 26 ALA E N 1
ATOM 6698 C CA . ALA E 1 26 ? 114.002 90.681 107.004 1.00 51.89 26 ALA E CA 1
ATOM 6699 C C . ALA E 1 26 ? 112.806 90.648 106.081 1.00 51.89 26 ALA E C 1
ATOM 6700 O O . ALA E 1 26 ? 112.018 91.565 106.159 1.00 51.89 26 ALA E O 1
ATOM 6702 N N . GLU E 1 27 ? 112.740 89.691 105.172 1.00 55.21 27 GLU E N 1
ATOM 6703 C CA . GLU E 1 27 ? 111.581 89.540 104.262 1.00 55.21 27 GLU E CA 1
ATOM 6704 C C . GLU E 1 27 ? 110.323 89.170 105.049 1.00 55.21 27 GLU E C 1
ATOM 6705 O O . GLU E 1 27 ? 109.287 89.729 104.745 1.00 55.21 27 GLU E O 1
ATOM 6711 N N . ASP E 1 28 ? 110.396 88.261 106.014 1.00 53.89 28 ASP E N 1
ATOM 6712 C CA . ASP E 1 28 ? 109.234 87.937 106.883 1.00 53.89 28 ASP E CA 1
ATOM 6713 C C . ASP E 1 28 ? 108.877 89.122 107.775 1.00 53.89 28 ASP E C 1
ATOM 6714 O O . ASP E 1 28 ? 107.707 89.315 107.999 1.00 53.89 28 ASP E O 1
ATOM 6719 N N . LEU E 1 29 ? 109.831 89.867 108.310 1.00 49.35 29 LEU E N 1
ATOM 6720 C CA . LEU E 1 29 ? 109.430 91.035 109.120 1.00 49.35 29 LEU E CA 1
ATOM 6721 C C . LEU E 1 29 ? 108.708 92.057 108.245 1.00 49.35 29 LEU E C 1
ATOM 6722 O O . LEU E 1 29 ? 107.648 92.484 108.653 1.00 49.35 29 LEU E O 1
ATOM 6727 N N . VAL E 1 30 ? 109.201 92.406 107.067 1.00 50.27 30 VAL E N 1
ATOM 6728 C CA . VAL E 1 30 ? 108.443 93.414 106.278 1.00 50.27 30 VAL E CA 1
ATOM 6729 C C . VAL E 1 30 ? 107.094 92.843 105.860 1.00 50.27 30 VAL E C 1
ATOM 6730 O O . VAL E 1 30 ? 106.106 93.535 106.036 1.00 50.27 30 VAL E O 1
ATOM 6734 N N . ALA E 1 31 ? 107.063 91.633 105.323 1.00 54.03 31 ALA E N 1
ATOM 6735 C CA . ALA E 1 31 ? 105.825 91.014 104.810 1.00 54.03 31 ALA E CA 1
ATOM 6736 C C . ALA E 1 31 ? 104.823 90.495 105.838 1.00 54.03 31 ALA E C 1
ATOM 6737 O O . ALA E 1 31 ? 103.644 90.536 105.516 1.00 54.03 31 ALA E O 1
ATOM 6739 N N . ASN E 1 32 ? 105.246 89.910 106.956 1.00 53.27 32 ASN E N 1
ATOM 6740 C CA . ASN E 1 32 ? 104.281 89.261 107.883 1.00 53.27 32 ASN E CA 1
ATOM 6741 C C . ASN E 1 32 ? 104.222 89.867 109.292 1.00 53.27 32 ASN E C 1
ATOM 6742 O O . ASN E 1 32 ? 103.194 89.703 109.920 1.00 53.27 32 ASN E O 1
ATOM 6747 N N . PHE E 1 33 ? 105.275 90.496 109.797 1.00 48.11 33 PHE E N 1
ATOM 6748 C CA . PHE E 1 33 ? 105.280 90.991 111.195 1.00 48.11 33 PHE E CA 1
ATOM 6749 C C . PHE E 1 33 ? 104.904 92.460 111.236 1.00 48.11 33 PHE E C 1
ATOM 6750 O O . PHE E 1 33 ? 104.132 92.830 112.103 1.00 48.11 33 PHE E O 1
ATOM 6758 N N . PHE E 1 34 ? 105.435 93.265 110.324 1.00 46.66 34 PHE E N 1
ATOM 6759 C CA . PHE E 1 34 ? 105.096 94.705 110.277 1.00 46.66 34 PHE E CA 1
ATOM 6760 C C . PHE E 1 34 ? 103.591 94.830 110.113 1.00 46.66 34 PHE E C 1
ATOM 6761 O O . PHE E 1 34 ? 103.015 95.607 110.860 1.00 46.66 34 PHE E O 1
ATOM 6769 N N . PRO E 1 35 ? 102.913 94.127 109.183 1.00 48.77 35 PRO E N 1
ATOM 6770 C CA . PRO E 1 35 ? 101.454 94.161 109.105 1.00 48.77 35 PRO E CA 1
ATOM 6771 C C . PRO E 1 35 ? 100.675 93.647 110.325 1.00 48.77 35 PRO E C 1
ATOM 6772 O O . PRO E 1 35 ? 99.720 94.263 110.659 1.00 48.77 35 PRO E O 1
ATOM 6776 N N . LYS E 1 36 ? 101.077 92.553 110.953 1.00 50.74 36 LYS E N 1
ATOM 6777 C CA . LYS E 1 36 ? 100.450 92.040 112.194 1.00 50.74 36 LYS E CA 1
ATOM 6778 C C . LYS E 1 36 ? 100.640 93.005 113.357 1.00 50.74 36 LYS E C 1
ATOM 6779 O O . LYS E 1 36 ? 99.712 93.131 114.146 1.00 50.74 36 LYS E O 1
ATOM 6785 N N . LYS E 1 37 ? 101.806 93.619 113.492 1.00 48.32 37 LYS E N 1
ATOM 6786 C CA . LYS E 1 37 ? 102.089 94.592 114.579 1.00 48.32 37 LYS E CA 1
ATOM 6787 C C . LYS E 1 37 ? 101.264 95.866 114.431 1.00 48.32 37 LYS E C 1
ATOM 6788 O O . LYS E 1 37 ? 100.893 96.404 115.456 1.00 48.32 37 LYS E O 1
ATOM 6794 N N . LEU E 1 38 ? 101.018 96.348 113.213 1.00 49.16 38 LEU E N 1
ATOM 6795 C CA . LEU E 1 38 ? 100.171 97.541 112.952 1.00 49.16 38 LEU E CA 1
ATOM 6796 C C . LEU E 1 38 ? 98.756 97.260 113.429 1.00 49.16 38 LEU E C 1
ATOM 6797 O O . LEU E 1 38 ? 98.159 98.151 114.012 1.00 49.16 38 LEU E O 1
ATOM 6802 N N . LEU E 1 39 ? 98.242 96.069 113.182 1.00 50.91 39 LEU E N 1
ATOM 6803 C CA . LEU E 1 39 ? 96.877 95.706 113.616 1.00 50.91 39 LEU E CA 1
ATOM 6804 C C . LEU E 1 39 ? 96.777 95.648 115.145 1.00 50.91 39 LEU E C 1
ATOM 6805 O O . LEU E 1 39 ? 95.737 96.048 115.653 1.00 50.91 39 LEU E O 1
ATOM 6810 N N . GLU E 1 40 ? 97.784 95.135 115.849 1.00 51.32 40 GLU E N 1
ATOM 6811 C CA . GLU E 1 40 ? 97.806 95.101 117.335 1.00 51.32 40 GLU E CA 1
ATOM 6812 C C . GLU E 1 40 ? 97.936 96.487 117.953 1.00 51.32 40 GLU E C 1
ATOM 6813 O O . GLU E 1 40 ? 97.286 96.727 118.956 1.00 51.32 40 GLU E O 1
ATOM 6819 N N . LEU E 1 41 ? 98.822 97.321 117.431 1.00 47.49 41 LEU E N 1
ATOM 6820 C CA . LEU E 1 41 ? 99.026 98.686 117.949 1.00 47.49 41 LEU E CA 1
ATOM 6821 C C . LEU E 1 41 ? 97.784 99.531 117.684 1.00 47.49 41 LEU E C 1
ATOM 6822 O O . LEU E 1 41 ? 97.481 100.355 118.536 1.00 47.49 41 LEU E O 1
ATOM 6827 N N . ASP E 1 42 ? 97.099 99.336 116.561 1.00 50.39 42 ASP E N 1
ATOM 6828 C CA . ASP E 1 42 ? 95.815 100.024 116.276 1.00 50.39 42 ASP E CA 1
ATOM 6829 C C . ASP E 1 42 ? 94.733 99.604 117.266 1.00 50.39 42 ASP E C 1
ATOM 6830 O O . ASP E 1 42 ? 93.955 100.464 117.661 1.00 50.39 42 ASP E O 1
ATOM 6835 N N . SER E 1 43 ? 94.655 98.329 117.621 1.00 50.59 43 SER E N 1
ATOM 6836 C CA . SER E 1 43 ? 93.658 97.834 118.602 1.00 50.59 43 SER E CA 1
ATOM 6837 C C . SER E 1 43 ? 93.908 98.433 119.985 1.00 50.59 43 SER E C 1
ATOM 6838 O O . SER E 1 43 ? 92.927 98.711 120.666 1.00 50.59 43 SER E O 1
ATOM 6841 N N . PHE E 1 44 ? 95.161 98.606 120.394 1.00 48.69 44 PHE E N 1
ATOM 6842 C CA . PHE E 1 44 ? 95.519 99.213 121.700 1.00 48.69 44 PHE E CA 1
ATOM 6843 C C . PHE E 1 44 ? 94.988 100.645 121.741 1.00 48.69 44 PHE E C 1
ATOM 6844 O O . PHE E 1 44 ? 94.535 101.075 122.793 1.00 48.69 44 PHE E O 1
ATOM 6852 N N . LEU E 1 45 ? 95.046 101.366 120.631 1.00 48.64 45 LEU E N 1
ATOM 6853 C CA . LEU E 1 45 ? 94.629 102.784 120.585 1.00 48.64 45 LEU E CA 1
ATOM 6854 C C . LEU E 1 45 ? 93.109 102.894 120.677 1.00 48.64 45 LEU E C 1
ATOM 6855 O O . LEU E 1 45 ? 92.627 104.012 120.824 1.00 48.64 45 LEU E O 1
ATOM 6860 N N . LYS E 1 46 ? 92.385 101.796 120.510 1.00 52.58 46 LYS E N 1
ATOM 6861 C CA . LYS E 1 46 ? 90.901 101.781 120.636 1.00 52.58 46 LYS E CA 1
ATOM 6862 C C . LYS E 1 46 ? 90.490 101.239 122.009 1.00 52.58 46 LYS E C 1
ATOM 6863 O O . LYS E 1 46 ? 89.287 101.145 122.254 1.00 52.58 46 LYS E O 1
ATOM 6869 N N . GLU E 1 47 ? 91.448 100.848 122.842 1.00 53.33 47 GLU E N 1
ATOM 6870 C CA . GLU E 1 47 ? 91.152 100.375 124.214 1.00 53.33 47 GLU E CA 1
ATOM 6871 C C . GLU E 1 47 ? 90.813 101.590 125.075 1.00 53.33 47 GLU E C 1
ATOM 6872 O O . GLU E 1 47 ? 91.315 102.676 124.776 1.00 53.33 47 GLU E O 1
ATOM 6878 N N . PRO E 1 48 ? 89.999 101.450 126.141 1.00 53.33 48 PRO E N 1
ATOM 6879 C CA . PRO E 1 48 ? 89.585 102.583 126.967 1.00 53.33 48 PRO E CA 1
ATOM 6880 C C . PRO E 1 48 ? 90.712 103.331 127.702 1.00 53.33 48 PRO E C 1
ATOM 6881 O O . PRO E 1 48 ? 90.579 104.511 127.861 1.00 53.33 48 PRO E O 1
ATOM 6885 N N . ILE E 1 49 ? 91.763 102.647 128.147 1.00 51.65 49 ILE E N 1
ATOM 6886 C CA . ILE E 1 49 ? 92.870 103.271 128.935 1.00 51.65 49 ILE E CA 1
ATOM 6887 C C . ILE E 1 49 ? 93.556 104.363 128.120 1.00 51.65 49 ILE E C 1
ATOM 6888 O O . ILE E 1 49 ? 94.045 105.298 128.733 1.00 51.65 49 ILE E O 1
ATOM 6893 N N . LEU E 1 50 ? 93.650 104.211 126.810 1.00 49.17 50 LEU E N 1
ATOM 6894 C CA . LEU E 1 50 ? 94.395 105.177 125.978 1.00 49.17 50 LEU E CA 1
ATOM 6895 C C . LEU E 1 50 ? 93.431 106.205 125.407 1.00 49.17 50 LEU E C 1
ATOM 6896 O O . LEU E 1 50 ? 93.858 107.041 124.625 1.00 49.17 50 LEU E O 1
ATOM 6901 N N . ASN E 1 51 ? 92.165 106.131 125.783 1.00 52.04 51 ASN E N 1
ATOM 6902 C CA . ASN E 1 51 ? 91.133 107.064 125.263 1.00 52.04 51 ASN E CA 1
ATOM 6903 C C . ASN E 1 51 ? 90.351 107.619 126.445 1.00 52.04 51 ASN E C 1
ATOM 6904 O O . ASN E 1 51 ? 89.187 107.245 126.574 1.00 52.04 51 ASN E O 1
ATOM 6909 N N . ILE E 1 52 ? 90.973 108.460 127.271 1.00 53.05 52 ILE E N 1
ATOM 6910 C CA . ILE E 1 52 ? 90.322 109.070 128.463 1.00 53.05 52 ILE E CA 1
ATOM 6911 C C . ILE E 1 52 ? 90.131 110.543 128.123 1.00 53.05 52 ILE E C 1
ATOM 6912 O O . ILE E 1 52 ? 91.149 111.221 127.940 1.00 53.05 52 ILE E O 1
ATOM 6917 N N . HIS E 1 53 ? 88.880 110.999 127.977 1.00 58.38 53 HIS E N 1
ATOM 6918 C CA . HIS E 1 53 ? 88.574 112.413 127.615 1.00 58.38 53 HIS E CA 1
ATOM 6919 C C . HIS E 1 53 ? 88.907 113.400 128.734 1.00 58.38 53 HIS E C 1
ATOM 6920 O O . HIS E 1 53 ? 89.588 114.394 128.449 1.00 58.38 53 HIS E O 1
ATOM 6927 N N . ASP E 1 54 ? 88.501 113.102 129.966 1.00 56.13 54 ASP E N 1
ATOM 6928 C CA . ASP E 1 54 ? 88.808 113.985 131.116 1.00 56.13 54 ASP E CA 1
ATOM 6929 C C . ASP E 1 54 ? 90.180 113.584 131.620 1.00 56.13 54 ASP E C 1
ATOM 6930 O O . ASP E 1 54 ? 90.294 112.501 132.184 1.00 56.13 54 ASP E O 1
ATOM 6935 N N . LEU E 1 55 ? 91.156 114.472 131.494 1.00 51.30 55 LEU E N 1
ATOM 6936 C CA . LEU E 1 55 ? 92.537 114.093 131.841 1.00 51.30 55 LEU E CA 1
ATOM 6937 C C . LEU E 1 55 ? 92.749 114.376 133.317 1.00 51.30 55 LEU E C 1
ATOM 6938 O O . LEU E 1 55 ? 93.878 114.313 133.750 1.00 51.30 55 LEU E O 1
ATOM 6943 N N . THR E 1 56 ? 91.684 114.696 134.042 1.00 54.38 56 THR E N 1
ATOM 6944 C CA . THR E 1 56 ? 91.762 114.900 135.508 1.00 54.38 56 THR E CA 1
ATOM 6945 C C . THR E 1 56 ? 91.567 113.547 136.183 1.00 54.38 56 THR E C 1
ATOM 6946 O O . THR E 1 56 ? 91.586 113.490 137.415 1.00 54.38 56 THR E O 1
ATOM 6950 N N . GLN E 1 57 ? 91.355 112.507 135.384 1.00 55.87 57 GLN E N 1
ATOM 6951 C CA . GLN E 1 57 ? 91.124 111.154 135.935 1.00 55.87 57 GLN E CA 1
ATOM 6952 C C . GLN E 1 57 ? 92.438 110.390 135.988 1.00 55.87 57 GLN E C 1
ATOM 6953 O O . GLN E 1 57 ? 92.457 109.310 136.578 1.00 55.87 57 GLN E O 1
ATOM 6959 N N . ILE E 1 58 ? 93.480 110.934 135.374 1.00 51.21 58 ILE E N 1
ATOM 6960 C CA . ILE E 1 58 ? 94.803 110.257 135.372 1.00 51.21 58 ILE E CA 1
ATOM 6961 C C . ILE E 1 58 ? 95.689 110.990 136.366 1.00 51.21 58 ILE E C 1
ATOM 6962 O O . ILE E 1 58 ? 96.898 110.897 136.214 1.00 51.21 58 ILE E O 1
ATOM 6967 N N . HIS E 1 59 ? 95.099 111.672 137.344 1.00 51.40 59 HIS E N 1
ATOM 6968 C CA . HIS E 1 59 ? 95.870 112.478 138.324 1.00 51.40 59 HIS E CA 1
ATOM 6969 C C . HIS E 1 59 ? 96.088 111.725 139.635 1.00 51.40 59 HIS E C 1
ATOM 6970 O O . HIS E 1 59 ? 95.106 111.170 140.148 1.00 51.40 59 HIS E O 1
ATOM 6977 N N . SER E 1 60 ? 97.323 111.740 140.160 1.00 56.14 60 SER E N 1
ATOM 6978 C CA . SER E 1 60 ? 97.667 111.076 141.442 1.00 56.14 60 SER E CA 1
ATOM 6979 C C . SER E 1 60 ? 97.898 112.129 142.526 1.00 56.14 60 SER E C 1
ATOM 6980 O O . SER E 1 60 ? 98.541 113.147 142.228 1.00 56.14 60 SER E O 1
ATOM 6983 N N . ASP E 1 61 ? 97.389 111.891 143.735 1.00 63.08 61 ASP E N 1
ATOM 6984 C CA . ASP E 1 61 ? 97.535 112.854 144.856 1.00 63.08 61 ASP E CA 1
ATOM 6985 C C . ASP E 1 61 ? 98.986 112.886 145.338 1.00 63.08 61 ASP E C 1
ATOM 6986 O O . ASP E 1 61 ? 99.557 111.799 145.545 1.00 63.08 61 ASP E O 1
ATOM 6988 N N . MET E 1 62 ? 99.537 114.084 145.558 1.00 65.85 62 MET E N 1
ATOM 6989 C CA . MET E 1 62 ? 100.945 114.223 146.013 1.00 65.85 62 MET E CA 1
ATOM 6990 C C . MET E 1 62 ? 101.041 115.436 146.935 1.00 65.85 62 MET E C 1
ATOM 6991 O O . MET E 1 62 ? 100.993 116.553 146.393 1.00 65.85 62 MET E O 1
ATOM 6996 N N . MET E 1 108 ? 105.458 115.020 147.620 1.00 49.19 108 MET E N 1
ATOM 6997 C CA . MET E 1 108 ? 106.454 113.940 147.475 1.00 49.19 108 MET E CA 1
ATOM 6998 C C . MET E 1 108 ? 105.731 112.618 147.291 1.00 49.19 108 MET E C 1
ATOM 6999 O O . MET E 1 108 ? 104.730 112.579 146.576 1.00 49.19 108 MET E O 1
ATOM 7001 N N . LEU E 1 109 ? 106.266 111.566 147.871 1.00 50.00 109 LEU E N 1
ATOM 7002 C CA . LEU E 1 109 ? 105.587 110.253 147.898 1.00 50.00 109 LEU E CA 1
ATOM 7003 C C . LEU E 1 109 ? 105.245 109.578 146.574 1.00 50.00 109 LEU E C 1
ATOM 7004 O O . LEU E 1 109 ? 106.123 109.553 145.713 1.00 50.00 109 LEU E O 1
ATOM 7009 N N . LYS E 1 110 ? 104.004 109.149 146.371 1.00 50.36 110 LYS E N 1
ATOM 7010 C CA . LYS E 1 110 ? 103.632 108.201 145.290 1.00 50.36 110 LYS E CA 1
ATOM 7011 C C . LYS E 1 110 ? 103.844 108.598 143.831 1.00 50.36 110 LYS E C 1
ATOM 7012 O O . LYS E 1 110 ? 103.928 109.778 143.547 1.00 50.36 110 LYS E O 1
ATOM 7018 N N . SER E 1 111 ? 103.944 107.597 142.959 1.00 47.15 111 SER E N 1
ATOM 7019 C CA . SER E 1 111 ? 104.152 107.776 141.509 1.00 47.15 111 SER E CA 1
ATOM 7020 C C . SER E 1 111 ? 102.850 107.388 140.815 1.00 47.15 111 SER E C 1
ATOM 7021 O O . SER E 1 111 ? 102.198 106.495 141.331 1.00 47.15 111 SER E O 1
ATOM 7024 N N . ASN E 1 112 ? 102.468 108.039 139.711 1.00 45.81 112 ASN E N 1
ATOM 7025 C CA . ASN E 1 112 ? 101.154 107.763 139.086 1.00 45.81 112 ASN E CA 1
ATOM 7026 C C . ASN E 1 112 ? 101.159 106.293 138.692 1.00 45.81 112 ASN E C 1
ATOM 7027 O O . ASN E 1 112 ? 102.097 105.908 138.037 1.00 45.81 112 ASN E O 1
ATOM 7032 N N . GLN E 1 113 ? 100.155 105.506 139.092 1.00 47.50 113 GLN E N 1
ATOM 7033 C CA . GLN E 1 113 ? 100.076 104.092 138.662 1.00 47.50 113 GLN E CA 1
ATOM 7034 C C . GLN E 1 113 ? 99.180 103.966 137.444 1.00 47.50 113 GLN E C 1
ATOM 7035 O O . GLN E 1 113 ? 99.062 102.866 136.939 1.00 47.50 113 GLN E O 1
ATOM 7041 N N . GLN E 1 114 ? 98.578 105.048 136.988 1.00 47.84 114 GLN E N 1
ATOM 7042 C CA . GLN E 1 114 ? 97.801 104.921 135.744 1.00 47.84 114 GLN E CA 1
ATOM 7043 C C . GLN E 1 114 ? 98.819 105.114 134.647 1.00 47.84 114 GLN E C 1
ATOM 7044 O O . GLN E 1 114 ? 98.696 104.467 133.628 1.00 47.84 114 GLN E O 1
ATOM 7050 N N . LEU E 1 115 ? 99.787 105.979 134.886 1.00 43.88 115 LEU E N 1
ATOM 7051 C CA . LEU E 1 115 ? 100.872 106.203 133.913 1.00 43.88 115 LEU E CA 1
ATOM 7052 C C . LEU E 1 115 ? 101.901 105.077 133.950 1.00 43.88 115 LEU E C 1
ATOM 7053 O O . LEU E 1 115 ? 102.351 104.707 132.887 1.00 43.88 115 LEU E O 1
ATOM 7058 N N . VAL E 1 116 ? 102.252 104.555 135.122 1.00 44.03 116 VAL E N 1
ATOM 7059 C CA . VAL E 1 116 ? 103.274 103.477 135.259 1.00 44.03 116 VAL E CA 1
ATOM 7060 C C . VAL E 1 116 ? 102.785 102.254 134.507 1.00 44.03 116 VAL E C 1
ATOM 7061 O O . VAL E 1 116 ? 103.605 101.626 133.857 1.00 44.03 116 VAL E O 1
ATOM 7065 N N . ASP E 1 117 ? 101.497 101.952 134.587 1.00 45.81 117 ASP E N 1
ATOM 7066 C CA . ASP E 1 117 ? 100.890 100.794 133.896 1.00 45.81 117 ASP E CA 1
ATOM 7067 C C . ASP E 1 117 ? 100.922 100.926 132.379 1.00 45.81 117 ASP E C 1
ATOM 7068 O O . ASP E 1 117 ? 101.132 99.911 131.741 1.00 45.81 117 ASP E O 1
ATOM 7073 N N . ILE E 1 118 ? 100.634 102.098 131.823 1.00 44.42 118 ILE E N 1
ATOM 7074 C CA . ILE E 1 118 ? 100.713 102.349 130.354 1.00 44.42 118 ILE E CA 1
ATOM 7075 C C . ILE E 1 118 ? 102.166 102.303 129.889 1.00 44.42 118 ILE E C 1
ATOM 7076 O O . ILE E 1 118 ? 102.399 101.713 128.858 1.00 44.42 118 ILE E O 1
ATOM 7081 N N . ILE E 1 119 ? 103.104 102.884 130.626 1.00 42.84 119 ILE E N 1
ATOM 7082 C CA . ILE E 1 119 ? 104.541 102.904 130.244 1.00 42.84 119 ILE E CA 1
ATOM 7083 C C . ILE E 1 119 ? 105.027 101.464 130.203 1.00 42.84 119 ILE E C 1
ATOM 7084 O O . ILE E 1 119 ? 105.804 101.138 129.325 1.00 42.84 119 ILE E O 1
ATOM 7089 N N . GLU E 1 120 ? 104.569 100.626 131.118 1.00 45.16 120 GLU E N 1
ATOM 7090 C CA . GLU E 1 120 ? 104.959 99.201 131.127 1.00 45.16 120 GLU E CA 1
ATOM 7091 C C . GLU E 1 120 ? 104.484 98.524 129.850 1.00 45.16 120 GLU E C 1
ATOM 7092 O O . GLU E 1 120 ? 105.142 97.574 129.476 1.00 45.16 120 GLU E O 1
ATOM 7098 N N . LYS E 1 121 ? 103.394 98.952 129.230 1.00 44.70 121 LYS E N 1
ATOM 7099 C CA . LYS E 1 121 ? 102.896 98.378 127.960 1.00 44.70 121 LYS E CA 1
ATOM 7100 C C . LYS E 1 121 ? 103.600 99.023 126.765 1.00 44.70 121 LYS E C 1
ATOM 7101 O O . LYS E 1 121 ? 103.918 98.303 125.833 1.00 44.70 121 LYS E O 1
ATOM 7107 N N . VAL E 1 122 ? 103.812 100.333 126.780 1.00 42.67 122 VAL E N 1
ATOM 7108 C CA . VAL E 1 122 ? 104.481 101.065 125.672 1.00 42.67 122 VAL E CA 1
ATOM 7109 C C . VAL E 1 122 ? 105.942 100.652 125.529 1.00 42.67 122 VAL E C 1
ATOM 7110 O O . VAL E 1 122 ? 106.369 100.525 124.395 1.00 42.67 122 VAL E O 1
ATOM 7114 N N . LYS E 1 123 ? 106.685 100.441 126.609 1.00 44.68 123 LYS E N 1
ATOM 7115 C CA . LYS E 1 123 ? 108.144 100.173 126.528 1.00 44.68 123 LYS E CA 1
ATOM 7116 C C . LYS E 1 123 ? 108.496 98.895 125.768 1.00 44.68 123 LYS E C 1
ATOM 7117 O O . LYS E 1 123 ? 109.435 98.950 124.986 1.00 44.68 123 LYS E O 1
ATOM 7123 N N . PRO E 1 124 ? 107.818 97.747 125.940 1.00 44.47 124 PRO E N 1
ATOM 7124 C CA . PRO E 1 124 ? 108.082 96.563 125.128 1.00 44.47 124 PRO E CA 1
ATOM 7125 C C . PRO E 1 124 ? 107.913 96.751 123.613 1.00 44.47 124 PRO E C 1
ATOM 7126 O O . PRO E 1 124 ? 108.613 96.096 122.907 1.00 44.47 124 PRO E O 1
ATOM 7130 N N . GLU E 1 125 ? 106.934 97.527 123.150 1.00 45.22 125 GLU E N 1
ATOM 7131 C CA . GLU E 1 125 ? 106.687 97.841 121.723 1.00 45.22 125 GLU E CA 1
ATOM 7132 C C . GLU E 1 125 ? 107.788 98.715 121.133 1.00 45.22 125 GLU E C 1
ATOM 7133 O O . GLU E 1 125 ? 108.101 98.517 119.973 1.00 45.22 125 GLU E O 1
ATOM 7139 N N . ILE E 1 126 ? 108.294 99.685 121.878 1.00 44.65 126 ILE E N 1
ATOM 7140 C CA . ILE E 1 126 ? 109.412 100.545 121.411 1.00 44.65 126 ILE E CA 1
ATOM 7141 C C . ILE E 1 126 ? 110.638 99.661 121.210 1.00 44.65 126 ILE E C 1
ATOM 7142 O O . ILE E 1 126 ? 111.306 99.838 120.206 1.00 44.65 126 ILE E O 1
ATOM 7147 N N . ARG E 1 127 ? 110.906 98.722 122.107 1.00 47.07 127 ARG E N 1
ATOM 7148 C CA . ARG E 1 127 ? 112.047 97.785 122.010 1.00 47.07 127 ARG E CA 1
ATOM 7149 C C . ARG E 1 127 ? 111.909 96.853 120.803 1.00 47.07 127 ARG E C 1
ATOM 7150 O O . ARG E 1 127 ? 112.925 96.611 120.174 1.00 47.07 127 ARG E O 1
ATOM 7158 N N . LEU E 1 128 ? 110.724 96.346 120.488 1.00 45.39 128 LEU E N 1
ATOM 7159 C CA . LEU E 1 128 ? 110.534 95.493 119.287 1.00 45.39 128 LEU E CA 1
ATOM 7160 C C . LEU E 1 128 ? 110.814 96.236 117.974 1.00 45.39 128 LEU E C 1
ATOM 7161 O O . LEU E 1 128 ? 111.478 95.660 117.152 1.00 45.39 128 LEU E O 1
ATOM 7166 N N . LEU E 1 129 ? 110.377 97.476 117.793 1.00 44.91 129 LEU E N 1
ATOM 7167 C CA . LEU E 1 129 ? 110.701 98.241 116.566 1.00 44.91 129 LEU E CA 1
ATOM 7168 C C . LEU E 1 129 ? 112.212 98.432 116.462 1.00 44.91 129 LEU E C 1
ATOM 7169 O O . LEU E 1 129 ? 112.715 98.289 115.357 1.00 44.91 129 LEU E O 1
ATOM 7174 N N . ILE E 1 130 ? 112.916 98.747 117.547 1.00 46.51 130 ILE E N 1
ATOM 7175 C CA . ILE E 1 130 ? 114.373 99.026 117.427 1.00 46.51 130 ILE E CA 1
ATOM 7176 C C . ILE E 1 130 ? 115.098 97.766 116.948 1.00 46.51 130 ILE E C 1
ATOM 7177 O O . ILE E 1 130 ? 115.919 97.885 116.052 1.00 46.51 130 ILE E O 1
ATOM 7182 N N . GLU E 1 131 ? 114.801 96.608 117.523 1.00 46.82 131 GLU E N 1
ATOM 7183 C CA . GLU E 1 131 ? 115.470 95.345 117.140 1.00 46.82 131 GLU E CA 1
ATOM 7184 C C . GLU E 1 131 ? 115.112 94.907 115.723 1.00 46.82 131 GLU E C 1
ATOM 7185 O O . GLU E 1 131 ? 116.016 94.504 115.019 1.00 46.82 131 GLU E O 1
ATOM 7191 N N . LYS E 1 132 ? 113.844 94.942 115.338 1.00 45.95 132 LYS E N 1
ATOM 7192 C CA . LYS E 1 132 ? 113.355 94.533 113.995 1.00 45.95 132 LYS E CA 1
ATOM 7193 C C . LYS E 1 132 ? 113.810 95.510 112.912 1.00 45.95 132 LYS E C 1
ATOM 7194 O O . LYS E 1 132 ? 114.094 95.047 111.825 1.00 45.95 132 LYS E O 1
ATOM 7200 N N . CYS E 1 133 ? 113.842 96.809 113.174 1.00 48.47 133 CYS E N 1
ATOM 7201 C CA . CYS E 1 133 ? 114.368 97.792 112.189 1.00 48.47 133 CYS E CA 1
ATOM 7202 C C . CYS E 1 133 ? 115.847 97.538 111.923 1.00 48.47 133 CYS E C 1
ATOM 7203 O O . CYS E 1 133 ? 116.259 97.760 110.795 1.00 48.47 133 CYS E O 1
ATOM 7206 N N . ASN E 1 134 ? 116.620 97.135 112.924 1.00 48.38 134 ASN E N 1
ATOM 7207 C CA . ASN E 1 134 ? 118.060 96.817 112.770 1.00 48.38 134 ASN E CA 1
ATOM 7208 C C . ASN E 1 134 ? 118.264 95.615 111.844 1.00 48.38 134 ASN E C 1
ATOM 7209 O O . ASN E 1 134 ? 119.187 95.676 111.057 1.00 48.38 134 ASN E O 1
ATOM 7214 N N . THR E 1 135 ? 117.455 94.560 111.937 1.00 46.71 135 THR E N 1
ATOM 7215 C CA . THR E 1 135 ? 117.571 93.406 111.011 1.00 46.71 135 THR E CA 1
ATOM 7216 C C . THR E 1 135 ? 117.204 93.778 109.577 1.00 46.71 135 THR E C 1
ATOM 7217 O O . THR E 1 135 ? 117.852 93.279 108.679 1.00 46.71 135 THR E O 1
ATOM 7221 N N . VAL E 1 136 ? 116.169 94.580 109.377 1.00 46.74 136 VAL E N 1
ATOM 7222 C CA . VAL E 1 136 ? 115.739 95.025 108.021 1.00 46.74 136 VAL E CA 1
ATOM 7223 C C . VAL E 1 136 ? 116.782 95.954 107.400 1.00 46.74 136 VAL E C 1
ATOM 7224 O O . VAL E 1 136 ? 117.005 95.838 106.205 1.00 46.74 136 VAL E O 1
ATOM 7228 N N . LYS E 1 137 ? 117.396 96.837 108.184 1.00 46.73 137 LYS E N 1
ATOM 7229 C CA . LYS E 1 137 ? 118.409 97.792 107.675 1.00 46.73 137 LYS E CA 1
ATOM 7230 C C . LYS E 1 137 ? 119.619 97.027 107.178 1.00 46.73 137 LYS E C 1
ATOM 7231 O O . LYS E 1 137 ? 120.145 97.402 106.143 1.00 46.73 137 LYS E O 1
ATOM 7237 N N . MET E 1 138 ? 120.042 96.002 107.907 1.00 48.45 138 MET E N 1
ATOM 7238 C CA . MET E 1 138 ? 121.204 95.189 107.504 1.00 48.45 138 MET E CA 1
ATOM 7239 C C . MET E 1 138 ? 120.934 94.440 106.210 1.00 48.45 138 MET E C 1
ATOM 7240 O O . MET E 1 138 ? 121.842 94.359 105.416 1.00 48.45 138 MET E O 1
ATOM 7245 N N . TRP E 1 139 ? 119.737 93.918 106.017 1.00 48.88 139 TRP E N 1
ATOM 7246 C CA . TRP E 1 139 ? 119.396 93.216 104.770 1.00 48.88 139 TRP E CA 1
ATOM 7247 C C . TRP E 1 139 ? 119.531 94.156 103.585 1.00 48.88 139 TRP E C 1
ATOM 7248 O O . TRP E 1 139 ? 120.101 93.735 102.597 1.00 48.88 139 TRP E O 1
ATOM 7259 N N . VAL E 1 140 ? 119.034 95.380 103.690 1.00 47.37 140 VAL E N 1
ATOM 7260 C CA . VAL E 1 140 ? 119.142 96.398 102.606 1.00 47.37 140 VAL E CA 1
ATOM 7261 C C . VAL E 1 140 ? 120.609 96.772 102.396 1.00 47.37 140 VAL E C 1
ATOM 7262 O O . VAL E 1 140 ? 120.984 96.917 101.242 1.00 47.37 140 VAL E O 1
ATOM 7266 N N . GLN E 1 141 ? 121.399 96.912 103.465 1.00 47.73 141 GLN E N 1
ATOM 7267 C CA . GLN E 1 141 ? 122.832 97.307 103.402 1.00 47.73 141 GLN E CA 1
ATOM 7268 C C . GLN E 1 141 ? 123.649 96.253 102.680 1.00 47.73 141 GLN E C 1
ATOM 7269 O O . GLN E 1 141 ? 124.557 96.626 101.946 1.00 47.73 141 GLN E O 1
ATOM 7275 N N . LEU E 1 142 ? 123.318 94.989 102.867 1.00 48.82 142 LEU E N 1
ATOM 7276 C CA . LEU E 1 142 ? 124.070 93.876 102.251 1.00 48.82 142 LEU E CA 1
ATOM 7277 C C . LEU E 1 142 ? 123.663 93.704 100.790 1.00 48.82 142 LEU E C 1
ATOM 7278 O O . LEU E 1 142 ? 124.229 92.825 100.142 1.00 48.82 142 LEU E O 1
ATOM 7283 N N . LEU E 1 143 ? 122.712 94.500 100.294 1.00 49.00 143 LEU E N 1
ATOM 7284 C CA . LEU E 1 143 ? 122.281 94.447 98.875 1.00 49.00 143 LEU E CA 1
ATOM 7285 C C . LEU E 1 143 ? 122.855 95.632 98.098 1.00 49.00 143 LEU E C 1
ATOM 7286 O O . LEU E 1 143 ? 122.663 95.650 96.883 1.00 49.00 143 LEU E O 1
ATOM 7291 N N . ILE E 1 144 ? 123.543 96.570 98.754 1.00 49.52 144 ILE E N 1
ATOM 7292 C CA . ILE E 1 144 ? 124.042 97.785 98.047 1.00 49.52 144 ILE E CA 1
ATOM 7293 C C . ILE E 1 144 ? 125.248 97.348 97.231 1.00 49.52 144 ILE E C 1
ATOM 7294 O O . ILE E 1 144 ? 126.140 96.728 97.813 1.00 49.52 144 ILE E O 1
ATOM 7299 N N . PRO E 1 145 ? 125.310 97.614 95.907 1.00 52.38 145 PRO E N 1
ATOM 7300 C CA . PRO E 1 145 ? 126.394 97.096 95.058 1.00 52.38 145 PRO E CA 1
ATOM 7301 C C . PRO E 1 145 ? 127.746 97.828 95.000 1.00 52.38 145 PRO E C 1
ATOM 7302 O O . PRO E 1 145 ? 127.896 98.828 95.669 1.00 52.38 145 PRO E O 1
ATOM 7306 N N . ARG E 1 146 ? 128.704 97.302 94.226 1.00 56.53 146 ARG E N 1
ATOM 7307 C CA . ARG E 1 146 ? 130.028 97.939 94.024 1.00 56.53 146 ARG E CA 1
ATOM 7308 C C . ARG E 1 146 ? 129.825 99.344 93.475 1.00 56.53 146 ARG E C 1
ATOM 7309 O O . ARG E 1 146 ? 129.026 99.481 92.552 1.00 56.53 146 ARG E O 1
ATOM 7317 N N . ILE E 1 147 ? 130.539 100.340 94.008 1.00 56.56 147 ILE E N 1
ATOM 7318 C CA . ILE E 1 147 ? 130.366 101.758 93.583 1.00 56.56 147 ILE E CA 1
ATOM 7319 C C . ILE E 1 147 ? 130.795 101.876 92.122 1.00 56.56 147 ILE E C 1
ATOM 7320 O O . ILE E 1 147 ? 131.880 101.394 91.793 1.00 56.56 147 ILE E O 1
ATOM 7325 N N . GLU E 1 148 ? 129.952 102.473 91.277 1.00 60.55 148 GLU E N 1
ATOM 7326 C CA . GLU E 1 148 ? 130.224 102.590 89.827 1.00 60.55 148 GLU E CA 1
ATOM 7327 C C . GLU E 1 148 ? 129.719 103.957 89.393 1.00 60.55 148 GLU E C 1
ATOM 7328 O O . GLU E 1 148 ? 128.905 104.514 90.121 1.00 60.55 148 GLU E O 1
ATOM 7334 N N . ASP E 1 149 ? 130.213 104.490 88.282 1.00 63.49 149 ASP E N 1
ATOM 7335 C CA . ASP E 1 149 ? 129.849 105.857 87.820 1.00 63.49 149 ASP E CA 1
ATOM 7336 C C . ASP E 1 149 ? 128.369 105.998 87.433 1.00 63.49 149 ASP E C 1
ATOM 7337 O O . ASP E 1 149 ? 127.806 107.069 87.722 1.00 63.49 149 ASP E O 1
ATOM 7342 N N . GLY E 1 150 ? 127.753 104.988 86.810 1.00 62.97 150 GLY E N 1
ATOM 7343 C CA . GLY E 1 150 ? 126.364 105.114 86.325 1.00 62.97 150 GLY E CA 1
ATOM 7344 C C . GLY E 1 150 ? 125.432 104.026 86.833 1.00 62.97 150 GLY E C 1
ATOM 7345 O O . GLY E 1 150 ? 125.938 103.110 87.491 1.00 62.97 150 GLY E O 1
ATOM 7346 N N . ASN E 1 151 ? 124.134 104.104 86.507 1.00 61.74 151 ASN E N 1
ATOM 7347 C CA . ASN E 1 151 ? 123.109 103.130 86.973 1.00 61.74 151 ASN E CA 1
ATOM 7348 C C . ASN E 1 151 ? 122.992 103.205 88.491 1.00 61.74 151 ASN E C 1
ATOM 7349 O O . ASN E 1 151 ? 122.880 102.153 89.126 1.00 61.74 151 ASN E O 1
ATOM 7354 N N . ASN E 1 152 ? 123.018 104.412 89.046 1.00 59.65 152 ASN E N 1
ATOM 7355 C CA . ASN E 1 152 ? 123.023 104.546 90.522 1.00 59.65 152 ASN E CA 1
ATOM 7356 C C . ASN E 1 152 ? 121.662 105.005 91.056 1.00 59.65 152 ASN E C 1
ATOM 7357 O O . ASN E 1 152 ? 121.613 105.381 92.227 1.00 59.65 152 ASN E O 1
ATOM 7362 N N . PHE E 1 153 ? 120.613 105.017 90.232 1.00 58.55 153 PHE E N 1
ATOM 7363 C CA . PHE E 1 153 ? 119.251 105.370 90.718 1.00 58.55 153 PHE E CA 1
ATOM 7364 C C . PHE E 1 153 ? 118.716 104.330 91.705 1.00 58.55 153 PHE E C 1
ATOM 7365 O O . PHE E 1 153 ? 118.222 104.732 92.746 1.00 58.55 153 PHE E O 1
ATOM 7373 N N . GLY E 1 154 ? 118.853 103.043 91.416 1.00 55.60 154 GLY E N 1
ATOM 7374 C CA . GLY E 1 154 ? 118.431 101.990 92.352 1.00 55.60 154 GLY E CA 1
ATOM 7375 C C . GLY E 1 154 ? 119.224 102.020 93.633 1.00 55.60 154 GLY E C 1
ATOM 7376 O O . GLY E 1 154 ? 118.643 101.742 94.670 1.00 55.60 154 GLY E O 1
ATOM 7377 N N . VAL E 1 155 ? 120.514 102.316 93.553 1.00 54.04 155 VAL E N 1
ATOM 7378 C CA . VAL E 1 155 ? 121.387 102.401 94.751 1.00 54.04 155 VAL E CA 1
ATOM 7379 C C . VAL E 1 155 ? 120.855 103.514 95.634 1.00 54.04 155 VAL E C 1
ATOM 7380 O O . VAL E 1 155 ? 120.929 103.373 96.840 1.00 54.04 155 VAL E O 1
ATOM 7384 N N . SER E 1 156 ? 120.382 104.594 95.040 1.00 53.84 156 SER E N 1
ATOM 7385 C CA . SER E 1 156 ? 119.834 105.737 95.807 1.00 53.84 156 SER E CA 1
ATOM 7386 C C . SER E 1 156 ? 118.594 105.303 96.588 1.00 53.84 156 SER E C 1
ATOM 7387 O O . SER E 1 156 ? 118.427 105.798 97.692 1.00 53.84 156 SER E O 1
ATOM 7390 N N . ILE E 1 157 ? 117.736 104.469 96.010 1.00 52.43 157 ILE E N 1
ATOM 7391 C CA . ILE E 1 157 ? 116.528 103.943 96.696 1.00 52.43 157 ILE E CA 1
ATOM 7392 C C . ILE E 1 157 ? 116.991 103.072 97.860 1.00 52.43 157 ILE E C 1
ATOM 7393 O O . ILE E 1 157 ? 116.422 103.222 98.933 1.00 52.43 157 ILE E O 1
ATOM 7398 N N . GLN E 1 158 ? 118.005 102.227 97.668 1.00 51.07 158 GLN E N 1
ATOM 7399 C CA . GLN E 1 158 ? 118.564 101.365 98.743 1.00 51.07 158 GLN E CA 1
ATOM 7400 C C . GLN E 1 158 ? 119.193 102.227 99.829 1.00 51.07 158 GLN E C 1
ATOM 7401 O O . GLN E 1 158 ? 119.054 101.884 100.988 1.00 51.07 158 GLN E O 1
ATOM 7407 N N . GLU E 1 159 ? 119.900 103.274 99.460 1.00 53.76 159 GLU E N 1
ATOM 7408 C CA . GLU E 1 159 ? 120.515 104.225 100.418 1.00 53.76 159 GLU E CA 1
ATOM 7409 C C . GLU E 1 159 ? 119.451 105.056 101.120 1.00 53.76 159 GLU E C 1
ATOM 7410 O O . GLU E 1 159 ? 119.666 105.369 102.275 1.00 53.76 159 GLU E O 1
ATOM 7416 N N . GLU E 1 160 ? 118.394 105.460 100.429 1.00 53.02 160 GLU E N 1
ATOM 7417 C CA . GLU E 1 160 ? 117.251 106.207 101.018 1.00 53.02 160 GLU E CA 1
ATOM 7418 C C . GLU E 1 160 ? 116.494 105.318 102.005 1.00 53.02 160 GLU E C 1
ATOM 7419 O O . GLU E 1 160 ? 116.076 105.851 103.032 1.00 53.02 160 GLU E O 1
ATOM 7425 N N . THR E 1 161 ? 116.321 104.025 101.703 1.00 48.74 161 THR E N 1
ATOM 7426 C CA . THR E 1 161 ? 115.649 103.058 102.608 1.00 48.74 161 THR E CA 1
ATOM 7427 C C . THR E 1 161 ? 116.459 102.909 103.893 1.00 48.74 161 THR E C 1
ATOM 7428 O O . THR E 1 161 ? 115.849 102.931 104.944 1.00 48.74 161 THR E O 1
ATOM 7432 N N . VAL E 1 162 ? 117.778 102.791 103.810 1.00 47.93 162 VAL E N 1
ATOM 7433 C CA . VAL E 1 162 ? 118.650 102.613 105.005 1.00 47.93 162 VAL E CA 1
ATOM 7434 C C . VAL E 1 162 ? 118.609 103.879 105.851 1.00 47.93 162 VAL E C 1
ATOM 7435 O O . VAL E 1 162 ? 118.633 103.764 107.066 1.00 47.93 162 VAL E O 1
ATOM 7439 N N . ALA E 1 163 ? 118.492 105.032 105.225 1.00 48.94 163 ALA E N 1
ATOM 7440 C CA . ALA E 1 163 ? 118.411 106.306 105.959 1.00 48.94 163 ALA E CA 1
ATOM 7441 C C . ALA E 1 163 ? 117.080 106.426 106.694 1.00 48.94 163 ALA E C 1
ATOM 7442 O O . ALA E 1 163 ? 117.097 107.003 107.779 1.00 48.94 163 ALA E O 1
ATOM 7444 N N . GLU E 1 164 ? 115.969 105.974 106.109 1.00 48.98 164 GLU E N 1
ATOM 7445 C CA . GLU E 1 164 ? 114.655 105.959 106.800 1.00 48.98 164 GLU E CA 1
ATOM 7446 C C . GLU E 1 164 ? 114.679 105.010 107.989 1.00 48.98 164 GLU E C 1
ATOM 7447 O O . GLU E 1 164 ? 114.169 105.398 109.023 1.00 48.98 164 GLU E O 1
ATOM 7453 N N . LEU E 1 165 ? 115.243 103.818 107.843 1.00 46.55 165 LEU E N 1
ATOM 7454 C CA . LEU E 1 165 ? 115.301 102.812 108.922 1.00 46.55 165 LEU E CA 1
ATOM 7455 C C . LEU E 1 165 ? 116.190 103.352 110.038 1.00 46.55 165 LEU E C 1
ATOM 7456 O O . LEU E 1 165 ? 115.899 103.065 111.181 1.00 46.55 165 LEU E O 1
ATOM 7461 N N . ARG E 1 166 ? 117.248 104.075 109.719 1.00 48.92 166 ARG E N 1
ATOM 7462 C CA . ARG E 1 166 ? 118.101 104.737 110.741 1.00 48.92 166 ARG E CA 1
ATOM 7463 C C . ARG E 1 166 ? 117.337 105.848 111.461 1.00 48.92 166 ARG E C 1
ATOM 7464 O O . ARG E 1 166 ? 117.588 106.019 112.637 1.00 48.92 166 ARG E O 1
ATOM 7472 N N . THR E 1 167 ? 116.505 106.627 110.777 1.00 48.28 167 THR E N 1
ATOM 7473 C CA . THR E 1 167 ? 115.634 107.642 111.411 1.00 48.28 167 THR E CA 1
ATOM 7474 C C . THR E 1 167 ? 114.580 106.977 112.305 1.00 48.28 167 THR E C 1
ATOM 7475 O O . THR E 1 167 ? 114.409 107.432 113.429 1.00 48.28 167 THR E O 1
ATOM 7479 N N . VAL E 1 168 ? 113.947 105.900 111.856 1.00 47.28 168 VAL E N 1
ATOM 7480 C CA . VAL E 1 168 ? 112.932 105.190 112.670 1.00 47.28 168 VAL E CA 1
ATOM 7481 C C . VAL E 1 168 ? 113.598 104.663 113.933 1.00 47.28 168 VAL E C 1
ATOM 7482 O O . VAL E 1 168 ? 113.028 104.862 114.989 1.00 47.28 168 VAL E O 1
ATOM 7486 N N . GLU E 1 169 ? 114.765 104.045 113.834 1.00 48.99 169 GLU E N 1
ATOM 7487 C CA . GLU E 1 169 ? 115.480 103.465 114.992 1.00 48.99 169 GLU E CA 1
ATOM 7488 C C . GLU E 1 169 ? 115.933 104.552 115.959 1.00 48.99 169 GLU E C 1
ATOM 7489 O O . GLU E 1 169 ? 115.964 104.281 117.146 1.00 48.99 169 GLU E O 1
ATOM 7495 N N . SER E 1 170 ? 116.392 105.689 115.464 1.00 48.58 170 SER E N 1
ATOM 7496 C CA . SER E 1 170 ? 116.758 106.824 116.342 1.00 48.58 170 SER E CA 1
ATOM 7497 C C . SER E 1 170 ? 115.537 107.435 117.034 1.00 48.58 170 SER E C 1
ATOM 7498 O O . SER E 1 170 ? 115.665 107.782 118.200 1.00 48.58 170 SER E O 1
ATOM 7501 N N . GLU E 1 171 ? 114.421 107.611 116.331 1.00 49.09 171 GLU E N 1
ATOM 7502 C CA . GLU E 1 171 ? 113.176 108.146 116.931 1.00 49.09 171 GLU E CA 1
ATOM 7503 C C . GLU E 1 171 ? 112.643 107.185 117.981 1.00 49.09 171 GLU E C 1
ATOM 7504 O O . GLU E 1 171 ? 112.242 107.657 119.017 1.00 49.09 171 GLU E O 1
ATOM 7510 N N . ALA E 1 172 ? 112.666 105.891 117.727 1.00 46.47 172 ALA E N 1
ATOM 7511 C CA . ALA E 1 172 ? 112.236 104.907 118.728 1.00 46.47 172 ALA E CA 1
ATOM 7512 C C . ALA E 1 172 ? 113.117 104.974 119.971 1.00 46.47 172 ALA E C 1
ATOM 7513 O O . ALA E 1 172 ? 112.579 104.919 121.060 1.00 46.47 172 ALA E O 1
ATOM 7515 N N . ALA E 1 173 ? 114.424 105.086 119.822 1.00 46.28 173 ALA E N 1
ATOM 7516 C CA . ALA E 1 173 ? 115.336 105.151 120.977 1.00 46.28 173 ALA E CA 1
ATOM 7517 C C . ALA E 1 173 ? 115.087 106.419 121.779 1.00 46.28 173 ALA E C 1
ATOM 7518 O O . ALA E 1 173 ? 115.305 106.375 122.982 1.00 46.28 173 ALA E O 1
ATOM 7520 N N . SER E 1 174 ? 114.747 107.525 121.127 1.00 46.41 174 SER E N 1
ATOM 7521 C CA . SER E 1 174 ? 114.438 108.814 121.786 1.00 46.41 174 SER E CA 1
ATOM 7522 C C . SER E 1 174 ? 113.195 108.665 122.650 1.00 46.41 174 SER E C 1
ATOM 7523 O O . SER E 1 174 ? 113.163 109.284 123.703 1.00 46.41 174 SER E O 1
ATOM 7526 N N . TYR E 1 175 ? 112.200 107.915 122.197 1.00 44.60 175 TYR E N 1
ATOM 7527 C CA . TYR E 1 175 ? 110.942 107.670 122.937 1.00 44.60 175 TYR E CA 1
ATOM 7528 C C . TYR E 1 175 ? 111.246 106.961 124.250 1.00 44.60 175 TYR E C 1
ATOM 7529 O O . TYR E 1 175 ? 110.574 107.250 125.210 1.00 44.60 175 TYR E O 1
ATOM 7538 N N . LEU E 1 176 ? 112.173 106.021 124.273 1.00 45.00 176 LEU E N 1
ATOM 7539 C CA . LEU E 1 176 ? 112.599 105.333 125.512 1.00 45.00 176 LEU E CA 1
ATOM 7540 C C . LEU E 1 176 ? 113.276 106.335 126.449 1.00 45.00 176 LEU E C 1
ATOM 7541 O O . LEU E 1 176 ? 113.146 106.177 127.660 1.00 45.00 176 LEU E O 1
ATOM 7546 N N . ASP E 1 177 ? 114.038 107.282 125.916 1.00 46.66 177 ASP E N 1
ATOM 7547 C CA . ASP E 1 177 ? 114.665 108.350 126.731 1.00 46.66 177 ASP E CA 1
ATOM 7548 C C . ASP E 1 177 ? 113.604 109.262 127.328 1.00 46.66 177 ASP E C 1
ATOM 7549 O O . ASP E 1 177 ? 113.833 109.754 128.427 1.00 46.66 177 ASP E O 1
ATOM 7554 N N . GLN E 1 178 ? 112.536 109.550 126.601 1.00 45.53 178 GLN E N 1
ATOM 7555 C CA . GLN E 1 178 ? 111.462 110.456 127.064 1.00 45.53 178 GLN E CA 1
ATOM 7556 C C . GLN E 1 178 ? 110.795 109.872 128.302 1.00 45.53 178 GLN E C 1
ATOM 7557 O O . GLN E 1 178 ? 110.398 110.650 129.153 1.00 45.53 178 GLN E O 1
ATOM 7563 N N . ILE E 1 179 ? 110.627 108.561 128.366 1.00 43.58 179 ILE E N 1
ATOM 7564 C CA . ILE E 1 179 ? 110.040 107.871 129.539 1.00 43.58 179 ILE E CA 1
ATOM 7565 C C . ILE E 1 179 ? 110.945 108.011 130.760 1.00 43.58 179 ILE E C 1
ATOM 7566 O O . ILE E 1 179 ? 110.415 108.217 131.835 1.00 43.58 179 ILE E O 1
ATOM 7571 N N . SER E 1 180 ? 112.252 107.888 130.614 1.00 43.25 180 SER E N 1
ATOM 7572 C CA . SER E 1 180 ? 113.230 108.093 131.708 1.00 43.25 180 SER E CA 1
ATOM 7573 C C . SER E 1 180 ? 113.236 109.541 132.159 1.00 43.25 180 SER E C 1
ATOM 7574 O O . SER E 1 180 ? 113.343 109.745 133.344 1.00 43.25 180 SER E O 1
ATOM 7577 N N . ARG E 1 181 ? 113.142 110.499 131.240 1.00 43.50 181 ARG E N 1
ATOM 7578 C CA . ARG E 1 181 ? 113.077 111.939 131.582 1.00 43.50 181 ARG E CA 1
ATOM 7579 C C . ARG E 1 181 ? 111.816 112.249 132.366 1.00 43.50 181 ARG E C 1
ATOM 7580 O O . ARG E 1 181 ? 111.881 113.139 133.192 1.00 43.50 181 ARG E O 1
ATOM 7588 N N . TYR E 1 182 ? 110.707 111.566 132.101 1.00 40.59 182 TYR E N 1
ATOM 7589 C CA . TYR E 1 182 ? 109.467 111.767 132.886 1.00 40.59 182 TYR E CA 1
ATOM 7590 C C . TYR E 1 182 ? 109.712 111.425 134.344 1.00 40.59 182 TYR E C 1
ATOM 7591 O O . TYR E 1 182 ? 109.327 112.218 135.193 1.00 40.59 182 TYR E O 1
ATOM 7600 N N . TYR E 1 183 ? 110.351 110.304 134.622 1.00 40.93 183 TYR E N 1
ATOM 7601 C CA . TYR E 1 183 ? 110.577 109.888 136.018 1.00 40.93 183 TYR E CA 1
ATOM 7602 C C . TYR E 1 183 ? 111.519 110.846 136.734 1.00 40.93 183 TYR E C 1
ATOM 7603 O O . TYR E 1 183 ? 111.227 111.154 137.861 1.00 40.93 183 TYR E O 1
ATOM 7612 N N . ILE E 1 184 ? 112.596 111.304 136.114 1.00 39.34 184 ILE E N 1
ATOM 7613 C CA . ILE E 1 184 ? 113.584 112.202 136.772 1.00 39.34 184 ILE E CA 1
ATOM 7614 C C . ILE E 1 184 ? 112.951 113.565 137.013 1.00 39.34 184 ILE E C 1
ATOM 7615 O O . ILE E 1 184 ? 113.217 114.132 138.059 1.00 39.34 184 ILE E O 1
ATOM 7620 N N . THR E 1 185 ? 112.204 114.095 136.052 1.00 39.08 185 THR E N 1
ATOM 7621 C CA . THR E 1 185 ? 111.515 115.397 136.172 1.00 39.08 185 THR E CA 1
ATOM 7622 C C . THR E 1 185 ? 110.413 115.357 137.226 1.00 39.08 185 THR E C 1
ATOM 7623 O O . THR E 1 185 ? 110.371 116.273 138.011 1.00 39.08 185 THR E O 1
ATOM 7627 N N . ARG E 1 186 ? 109.586 114.322 137.268 1.00 39.68 186 ARG E N 1
ATOM 7628 C CA . ARG E 1 186 ? 108.548 114.191 138.306 1.00 39.68 186 ARG E CA 1
ATOM 7629 C C . ARG E 1 186 ? 109.196 114.017 139.661 1.00 39.68 186 ARG E C 1
ATOM 7630 O O . ARG E 1 186 ? 108.617 114.479 140.619 1.00 39.68 186 ARG E O 1
ATOM 7638 N N . ALA E 1 187 ? 110.297 113.294 139.746 1.00 38.69 187 ALA E N 1
ATOM 7639 C CA . ALA E 1 187 ? 111.030 113.061 140.996 1.00 38.69 187 ALA E CA 1
ATOM 7640 C C . ALA E 1 187 ? 111.568 114.359 141.546 1.00 38.69 187 ALA E C 1
ATOM 7641 O O . ALA E 1 187 ? 111.450 114.561 142.739 1.00 38.69 187 ALA E O 1
ATOM 7643 N N . LYS E 1 188 ? 112.162 115.188 140.706 1.00 38.80 188 LYS E N 1
ATOM 7644 C CA . LYS E 1 188 ? 112.657 116.507 141.134 1.00 38.80 188 LYS E CA 1
ATOM 7645 C C . LYS E 1 188 ? 111.512 117.397 141.578 1.00 38.80 188 LYS E C 1
ATOM 7646 O O . LYS E 1 188 ? 111.669 118.016 142.608 1.00 38.80 188 LYS E O 1
ATOM 7652 N N . LEU E 1 189 ? 110.405 117.430 140.851 1.00 38.39 189 LEU E N 1
ATOM 7653 C CA . LEU E 1 189 ? 109.221 118.258 141.180 1.00 38.39 189 LEU E CA 1
ATOM 7654 C C . LEU E 1 189 ? 108.625 117.780 142.492 1.00 38.39 189 LEU E C 1
ATOM 7655 O O . LEU E 1 189 ? 108.123 118.618 143.217 1.00 38.39 189 LEU E O 1
ATOM 7660 N N . ALA E 1 190 ? 108.615 116.484 142.747 1.00 39.10 190 ALA E N 1
ATOM 7661 C CA . ALA E 1 190 ? 108.144 115.926 144.022 1.00 39.10 190 ALA E CA 1
ATOM 7662 C C . ALA E 1 190 ? 109.050 116.347 145.178 1.00 39.10 190 ALA E C 1
ATOM 7663 O O . ALA E 1 190 ? 108.541 116.566 146.270 1.00 39.10 190 ALA E O 1
ATOM 7665 N N . SER E 1 191 ? 110.355 116.388 144.976 1.00 40.43 191 SER E N 1
ATOM 7666 C CA . SER E 1 191 ? 111.296 116.842 146.018 1.00 40.43 191 SER E CA 1
ATOM 7667 C C . SER E 1 191 ? 111.050 118.317 146.330 1.00 40.43 191 SER E C 1
ATOM 7668 O O . SER E 1 191 ? 111.143 118.666 147.505 1.00 40.43 191 SER E O 1
ATOM 7671 N N . LYS E 1 192 ? 110.779 119.155 145.329 1.00 40.49 192 LYS E N 1
ATOM 7672 C CA . LYS E 1 192 ? 110.449 120.597 145.483 1.00 40.49 192 LYS E CA 1
ATOM 7673 C C . LYS E 1 192 ? 109.098 120.822 146.166 1.00 40.49 192 LYS E C 1
ATOM 7674 O O . LYS E 1 192 ? 108.986 121.816 146.839 1.00 40.49 192 LYS E O 1
ATOM 7680 N N . ILE E 1 193 ? 108.099 119.976 145.946 1.00 41.08 193 ILE E N 1
ATOM 7681 C CA . ILE E 1 193 ? 106.773 120.072 146.624 1.00 41.08 193 ILE E CA 1
ATOM 7682 C C . ILE E 1 193 ? 106.985 119.911 148.120 1.00 41.08 193 ILE E C 1
ATOM 7683 O O . ILE E 1 193 ? 106.343 120.641 148.873 1.00 41.08 193 ILE E O 1
ATOM 7688 N N . ALA E 1 194 ? 107.828 118.984 148.540 1.00 43.40 194 ALA E N 1
ATOM 7689 C CA . ALA E 1 194 ? 108.166 118.829 149.972 1.00 43.40 194 ALA E CA 1
ATOM 7690 C C . ALA E 1 194 ? 109.048 119.962 150.526 1.00 43.40 194 ALA E C 1
ATOM 7691 O O . ALA E 1 194 ? 108.828 120.347 151.669 1.00 43.40 194 ALA E O 1
ATOM 7693 N N . LYS E 1 195 ? 110.040 120.438 149.773 1.00 44.73 195 LYS E N 1
ATOM 7694 C CA . LYS E 1 195 ? 110.928 121.543 150.219 1.00 44.73 195 LYS E CA 1
ATOM 7695 C C . LYS E 1 195 ? 110.162 122.855 150.336 1.00 44.73 195 LYS E C 1
ATOM 7696 O O . LYS E 1 195 ? 110.433 123.595 151.278 1.00 44.73 195 LYS E O 1
ATOM 7702 N N . TYR E 1 196 ? 109.257 123.141 149.405 1.00 44.27 196 TYR E N 1
ATOM 7703 C CA . TYR E 1 196 ? 108.486 124.404 149.386 1.00 44.27 196 TYR E CA 1
ATOM 7704 C C . TYR E 1 196 ? 107.008 124.037 149.378 1.00 44.27 196 TYR E C 1
ATOM 7705 O O . TYR E 1 196 ? 106.403 124.009 148.314 1.00 44.27 196 TYR E O 1
ATOM 7714 N N . PRO E 1 197 ? 106.417 123.711 150.543 1.00 46.19 197 PRO E N 1
ATOM 7715 C CA . PRO E 1 197 ? 105.002 123.350 150.646 1.00 46.19 197 PRO E CA 1
ATOM 7716 C C . PRO E 1 197 ? 104.083 124.529 150.322 1.00 46.19 197 PRO E C 1
ATOM 7717 O O . PRO E 1 197 ? 102.982 124.291 149.895 1.00 46.19 197 PRO E O 1
ATOM 7721 N N . HIS E 1 198 ? 104.539 125.746 150.592 1.00 47.64 198 HIS E N 1
ATOM 7722 C CA . HIS E 1 198 ? 103.770 126.995 150.366 1.00 47.64 198 HIS E CA 1
ATOM 7723 C C . HIS E 1 198 ? 103.458 127.278 148.899 1.00 47.64 198 HIS E C 1
ATOM 7724 O O . HIS E 1 198 ? 102.389 127.805 148.652 1.00 47.64 198 HIS E O 1
ATOM 7731 N N . VAL E 1 199 ? 104.347 126.969 147.970 1.00 44.42 199 VAL E N 1
ATOM 7732 C CA . VAL E 1 199 ? 104.130 127.350 146.556 1.00 44.42 199 VAL E CA 1
ATOM 7733 C C . VAL E 1 199 ? 103.147 126.377 145.910 1.00 44.42 199 VAL E C 1
ATOM 7734 O O . VAL E 1 199 ? 103.503 125.212 145.787 1.00 44.42 199 VAL E O 1
ATOM 7738 N N . GLU E 1 200 ? 101.965 126.845 145.499 1.00 45.71 200 GLU E N 1
ATOM 7739 C CA . GLU E 1 200 ? 100.897 125.999 144.895 1.00 45.71 200 GLU E CA 1
ATOM 7740 C C . GLU E 1 200 ? 101.270 125.541 143.495 1.00 45.71 200 GLU E C 1
ATOM 7741 O O . GLU E 1 200 ? 100.726 124.550 143.070 1.00 45.71 200 GLU E O 1
ATOM 7747 N N . ASP E 1 201 ? 102.137 126.256 142.800 1.00 42.57 201 ASP E N 1
ATOM 7748 C CA . ASP E 1 201 ? 102.546 125.929 141.414 1.00 42.57 201 ASP E CA 1
ATOM 7749 C C . ASP E 1 201 ? 103.455 124.705 141.339 1.00 42.57 201 ASP E C 1
ATOM 7750 O O . ASP E 1 201 ? 103.624 124.220 140.241 1.00 42.57 201 ASP E O 1
ATOM 7755 N N . TYR E 1 202 ? 104.080 124.274 142.428 1.00 40.57 202 TYR E N 1
ATOM 7756 C CA . TYR E 1 202 ? 104.888 123.034 142.401 1.00 40.57 202 TYR E CA 1
ATOM 7757 C C . TYR E 1 202 ? 103.965 121.847 142.189 1.00 40.57 202 TYR E C 1
ATOM 7758 O O . TYR E 1 202 ? 104.350 120.968 141.420 1.00 40.57 202 TYR E O 1
ATOM 7767 N N . ALA E 1 203 ? 102.804 121.831 142.828 1.00 40.77 203 ALA E N 1
ATOM 7768 C CA . ALA E 1 203 ? 101.807 120.757 142.686 1.00 40.77 203 ALA E CA 1
ATOM 7769 C C . ALA E 1 203 ? 101.204 120.759 141.291 1.00 40.77 203 ALA E C 1
ATOM 7770 O O . ALA E 1 203 ? 100.903 119.680 140.808 1.00 40.77 203 ALA E O 1
ATOM 7772 N N . ARG E 1 204 ? 100.959 121.930 140.720 1.00 41.69 204 ARG E N 1
ATOM 7773 C CA . ARG E 1 204 ? 100.397 122.099 139.362 1.00 41.69 204 ARG E CA 1
ATOM 7774 C C . ARG E 1 204 ? 101.395 121.616 138.333 1.00 41.69 204 ARG E C 1
ATOM 7775 O O . ARG E 1 204 ? 100.969 121.251 137.253 1.00 41.69 204 ARG E O 1
ATOM 7783 N N . THR E 1 205 ? 102.668 121.632 138.655 1.00 40.71 205 THR E N 1
ATOM 7784 C CA . THR E 1 205 ? 103.731 121.153 137.750 1.00 40.71 205 THR E CA 1
ATOM 7785 C C . THR E 1 205 ? 103.679 119.629 137.670 1.00 40.71 205 THR E C 1
ATOM 7786 O O . THR E 1 205 ? 103.989 119.121 136.612 1.00 40.71 205 THR E O 1
ATOM 7790 N N . VAL E 1 206 ? 103.347 118.929 138.750 1.00 41.14 206 VAL E N 1
ATOM 7791 C CA . VAL E 1 206 ? 103.193 117.444 138.758 1.00 41.14 206 VAL E CA 1
ATOM 7792 C C . VAL E 1 206 ? 101.963 117.008 137.977 1.00 41.14 206 VAL E C 1
ATOM 7793 O O . VAL E 1 206 ? 102.079 116.087 137.207 1.00 41.14 206 VAL E O 1
ATOM 7797 N N . THR E 1 207 ? 100.842 117.685 138.126 1.00 42.17 207 THR E N 1
ATOM 7798 C CA . THR E 1 207 ? 99.608 117.376 137.379 1.00 42.17 207 THR E CA 1
ATOM 7799 C C . THR E 1 207 ? 99.826 117.613 135.892 1.00 42.17 207 THR E C 1
ATOM 7800 O O . THR E 1 207 ? 99.277 116.859 135.116 1.00 42.17 207 THR E O 1
ATOM 7804 N N . GLU E 1 208 ? 100.543 118.659 135.516 1.00 42.47 208 GLU E N 1
ATOM 7805 C CA . GLU E 1 208 ? 100.852 118.974 134.109 1.00 42.47 208 GLU E CA 1
ATOM 7806 C C . GLU E 1 208 ? 101.772 117.925 133.494 1.00 42.47 208 GLU E C 1
ATOM 7807 O O . GLU E 1 208 ? 101.581 117.617 132.331 1.00 42.47 208 GLU E O 1
ATOM 7813 N N . ILE E 1 209 ? 102.772 117.454 134.226 1.00 41.62 209 ILE E N 1
ATOM 7814 C CA . ILE E 1 209 ? 103.739 116.447 133.715 1.00 41.62 209 ILE E CA 1
ATOM 7815 C C . ILE E 1 209 ? 103.018 115.122 133.496 1.00 41.62 209 ILE E C 1
ATOM 7816 O O . ILE E 1 209 ? 103.331 114.470 132.523 1.00 41.62 209 ILE E O 1
ATOM 7821 N N . ASP E 1 210 ? 102.109 114.736 134.379 1.00 41.79 210 ASP E N 1
ATOM 7822 C CA . ASP E 1 210 ? 101.323 113.494 134.257 1.00 41.79 210 ASP E CA 1
ATOM 7823 C C . ASP E 1 210 ? 100.382 113.572 133.059 1.00 41.79 210 ASP E C 1
ATOM 7824 O O . ASP E 1 210 ? 100.250 112.591 132.361 1.00 41.79 210 ASP E O 1
ATOM 7829 N N . GLU E 1 211 ? 99.730 114.699 132.840 1.00 44.16 211 GLU E N 1
ATOM 7830 C CA . GLU E 1 211 ? 98.815 114.885 131.698 1.00 44.16 211 GLU E CA 1
ATOM 7831 C C . GLU E 1 211 ? 99.585 114.920 130.393 1.00 44.16 211 GLU E C 1
ATOM 7832 O O . GLU E 1 211 ? 99.107 114.323 129.456 1.00 44.16 211 GLU E O 1
ATOM 7838 N N . LYS E 1 212 ? 100.717 115.597 130.329 1.00 41.27 212 LYS E N 1
ATOM 7839 C CA . LYS E 1 212 ? 101.561 115.632 129.113 1.00 41.27 212 LYS E CA 1
ATOM 7840 C C . LYS E 1 212 ? 102.107 114.252 128.811 1.00 41.27 212 LYS E C 1
ATOM 7841 O O . LYS E 1 212 ? 102.161 113.954 127.641 1.00 41.27 212 LYS E O 1
ATOM 7847 N N . GLU E 1 213 ? 102.531 113.469 129.804 1.00 42.31 213 GLU E N 1
ATOM 7848 C CA . GLU E 1 213 ? 102.975 112.072 129.568 1.00 42.31 213 GLU E CA 1
ATOM 7849 C C . GLU E 1 213 ? 101.826 111.220 129.037 1.00 42.31 213 GLU E C 1
ATOM 7850 O O . GLU E 1 213 ? 102.074 110.418 128.170 1.00 42.31 213 GLU E O 1
ATOM 7856 N N . TYR E 1 214 ? 100.609 111.378 129.521 1.00 43.68 214 TYR E N 1
ATOM 7857 C CA . TYR E 1 214 ? 99.511 110.590 128.938 1.00 43.68 214 TYR E CA 1
ATOM 7858 C C . TYR E 1 214 ? 99.348 110.918 127.456 1.00 43.68 214 TYR E C 1
ATOM 7859 O O . TYR E 1 214 ? 99.253 109.985 126.670 1.00 43.68 214 TYR E O 1
ATOM 7868 N N . ILE E 1 215 ? 99.351 112.187 127.083 1.00 42.39 215 ILE E N 1
ATOM 7869 C CA . ILE E 1 215 ? 99.204 112.598 125.663 1.00 42.39 215 ILE E CA 1
ATOM 7870 C C . ILE E 1 215 ? 100.405 112.083 124.876 1.00 42.39 215 ILE E C 1
ATOM 7871 O O . ILE E 1 215 ? 100.189 111.555 123.786 1.00 42.39 215 ILE E O 1
ATOM 7876 N N . SER E 1 216 ? 101.607 112.176 125.428 1.00 42.40 216 SER E N 1
ATOM 7877 C CA . SER E 1 216 ? 102.861 111.716 124.780 1.00 42.40 216 SER E CA 1
ATOM 7878 C C . SER E 1 216 ? 102.932 110.213 124.573 1.00 42.40 216 SER E C 1
ATOM 7879 O O . SER E 1 216 ? 103.333 109.833 123.506 1.00 42.40 216 SER E O 1
ATOM 7882 N N . LEU E 1 217 ? 102.568 109.405 125.552 1.00 41.44 217 LEU E N 1
ATOM 7883 C CA . LEU E 1 217 ? 102.568 107.929 125.426 1.00 41.44 217 LEU E CA 1
ATOM 7884 C C . LEU E 1 217 ? 101.554 107.485 124.388 1.00 41.44 217 LEU E C 1
ATOM 7885 O O . LEU E 1 217 ? 101.851 106.548 123.684 1.00 41.44 217 LEU E O 1
ATOM 7890 N N . ARG E 1 218 ? 100.388 108.104 124.316 1.00 44.03 218 ARG E N 1
ATOM 7891 C CA . ARG E 1 218 ? 99.410 107.778 123.247 1.00 44.03 218 ARG E CA 1
ATOM 7892 C C . ARG E 1 218 ? 99.943 108.192 121.882 1.00 44.03 218 ARG E C 1
ATOM 7893 O O . ARG E 1 218 ? 99.634 107.510 120.922 1.00 44.03 218 ARG E O 1
ATOM 7901 N N . LEU E 1 219 ? 100.649 109.309 121.780 1.00 44.01 219 LEU E N 1
ATOM 7902 C CA . LEU E 1 219 ? 101.277 109.706 120.503 1.00 44.01 219 LEU E CA 1
ATOM 7903 C C . LEU E 1 219 ? 102.366 108.719 120.115 1.00 44.01 219 LEU E C 1
ATOM 7904 O O . LEU E 1 219 ? 102.480 108.468 118.936 1.00 44.01 219 LEU E O 1
ATOM 7909 N N . ILE E 1 220 ? 103.147 108.198 121.055 1.00 42.30 220 ILE E N 1
ATOM 7910 C CA . ILE E 1 220 ? 104.201 107.180 120.789 1.00 42.30 220 ILE E CA 1
ATOM 7911 C C . ILE E 1 220 ? 103.566 105.908 120.260 1.00 42.30 220 ILE E C 1
ATOM 7912 O O . ILE E 1 220 ? 104.089 105.409 119.303 1.00 42.30 220 ILE E O 1
ATOM 7917 N N . ILE E 1 221 ? 102.455 105.435 120.807 1.00 43.74 221 ILE E N 1
ATOM 7918 C CA . ILE E 1 221 ? 101.756 104.231 120.272 1.00 43.74 221 ILE E CA 1
ATOM 7919 C C . ILE E 1 221 ? 101.211 104.490 118.873 1.00 43.74 221 ILE E C 1
ATOM 7920 O O . ILE E 1 221 ? 101.232 103.569 118.076 1.00 43.74 221 ILE E O 1
ATOM 7925 N N . SER E 1 222 ? 100.697 105.675 118.594 1.00 45.13 222 SER E N 1
ATOM 7926 C CA . SER E 1 222 ? 100.258 106.034 117.225 1.00 45.13 222 SER E CA 1
ATOM 7927 C C . SER E 1 222 ? 101.440 106.126 116.272 1.00 45.13 222 SER E C 1
ATOM 7928 O O . SER E 1 222 ? 101.292 105.677 115.168 1.00 45.13 222 SER E O 1
ATOM 7931 N N . GLU E 1 223 ? 102.551 106.728 116.672 1.00 45.75 223 GLU E N 1
ATOM 7932 C CA . GLU E 1 223 ? 103.773 106.829 115.841 1.00 45.75 223 GLU E CA 1
ATOM 7933 C C . GLU E 1 223 ? 104.380 105.459 115.574 1.00 45.75 223 GLU E C 1
ATOM 7934 O O . GLU E 1 223 ? 104.874 105.270 114.483 1.00 45.75 223 GLU E O 1
ATOM 7940 N N . LEU E 1 224 ? 104.395 104.561 116.549 1.00 42.94 224 LEU E N 1
ATOM 7941 C CA . LEU E 1 224 ? 104.903 103.191 116.331 1.00 42.94 224 LEU E CA 1
ATOM 7942 C C . LEU E 1 224 ? 104.019 102.462 115.326 1.00 42.94 224 LEU E C 1
ATOM 7943 O O . LEU E 1 224 ? 104.582 101.804 114.476 1.00 42.94 224 LEU E O 1
ATOM 7948 N N . ARG E 1 225 ? 102.701 102.576 115.401 1.00 46.35 225 ARG E N 1
ATOM 7949 C CA . ARG E 1 225 ? 101.776 101.940 114.423 1.00 46.35 225 ARG E CA 1
ATOM 7950 C C . ARG E 1 225 ? 101.982 102.553 113.049 1.00 46.35 225 ARG E C 1
ATOM 7951 O O . ARG E 1 225 ? 101.947 101.810 112.081 1.00 46.35 225 ARG E O 1
ATOM 7959 N N . ASN E 1 226 ? 102.170 103.859 112.974 1.00 45.30 226 ASN E N 1
ATOM 7960 C CA . ASN E 1 226 ? 102.388 104.583 111.703 1.00 45.30 226 ASN E CA 1
ATOM 7961 C C . ASN E 1 226 ? 103.708 104.159 111.078 1.00 45.30 226 ASN E C 1
ATOM 7962 O O . ASN E 1 226 ? 103.747 104.037 109.873 1.00 45.30 226 ASN E O 1
ATOM 7967 N N . GLN E 1 227 ? 104.755 103.965 111.864 1.00 44.85 227 GLN E N 1
ATOM 7968 C CA . GLN E 1 227 ? 106.067 103.498 111.351 1.00 44.85 227 GLN E CA 1
ATOM 7969 C C . GLN E 1 227 ? 105.974 102.084 110.795 1.00 44.85 227 GLN E C 1
ATOM 7970 O O . GLN E 1 227 ? 106.621 101.840 109.823 1.00 44.85 227 GLN E O 1
ATOM 7976 N N . TYR E 1 228 ? 105.217 101.187 111.392 1.00 45.29 228 TYR E N 1
ATOM 7977 C CA . TYR E 1 228 ? 105.062 99.834 110.814 1.00 45.29 228 TYR E CA 1
ATOM 7978 C C . TYR E 1 228 ? 104.359 99.874 109.460 1.00 45.29 228 TYR E C 1
ATOM 7979 O O . TYR E 1 228 ? 104.858 99.230 108.566 1.00 45.29 228 TYR E O 1
ATOM 7988 N N . VAL E 1 229 ? 103.266 100.617 109.309 1.00 46.53 229 VAL E N 1
ATOM 7989 C CA . VAL E 1 229 ? 102.510 100.722 108.023 1.00 46.53 229 VAL E CA 1
ATOM 7990 C C . VAL E 1 229 ? 103.315 101.473 106.967 1.00 46.53 229 VAL E C 1
ATOM 7991 O O . VAL E 1 229 ? 103.274 101.053 105.820 1.00 46.53 229 VAL E O 1
ATOM 7995 N N . THR E 1 230 ? 104.005 102.545 107.343 1.00 46.38 230 THR E N 1
ATOM 7996 C CA . THR E 1 230 ? 104.820 103.361 106.416 1.00 46.38 230 THR E CA 1
ATOM 7997 C C . THR E 1 230 ? 106.021 102.581 105.896 1.00 46.38 230 THR E C 1
ATOM 7998 O O . THR E 1 230 ? 106.234 102.629 104.691 1.00 46.38 230 THR E O 1
ATOM 8002 N N . LEU E 1 231 ? 106.756 101.880 106.758 1.00 45.90 231 LEU E N 1
ATOM 8003 C CA . LEU E 1 231 ? 107.918 101.054 106.356 1.00 45.90 231 LEU E CA 1
ATOM 8004 C C . LEU E 1 231 ? 107.467 99.861 105.528 1.00 45.90 231 LEU E C 1
ATOM 8005 O O . LEU E 1 231 ? 108.170 99.554 104.604 1.00 45.90 231 LEU E O 1
ATOM 8010 N N . HIS E 1 232 ? 106.354 99.217 105.842 1.00 47.76 232 HIS E N 1
ATOM 8011 C CA . HIS E 1 232 ? 105.840 98.120 104.994 1.00 47.76 232 HIS E CA 1
ATOM 8012 C C . HIS E 1 232 ? 105.522 98.631 103.583 1.00 47.76 232 HIS E C 1
ATOM 8013 O O . HIS E 1 232 ? 106.040 98.031 102.658 1.00 47.76 232 HIS E O 1
ATOM 8020 N N . ASP E 1 233 ? 104.801 99.741 103.420 1.00 50.40 233 ASP E N 1
ATOM 8021 C CA . ASP E 1 233 ? 104.423 100.299 102.098 1.00 50.40 233 ASP E CA 1
ATOM 8022 C C . ASP E 1 233 ? 105.647 100.778 101.331 1.00 50.40 233 ASP E C 1
ATOM 8023 O O . ASP E 1 233 ? 105.683 100.568 100.137 1.00 50.40 233 ASP E O 1
ATOM 8028 N N . MET E 1 234 ? 106.568 101.480 101.970 1.00 51.39 234 MET E N 1
ATOM 8029 C CA . MET E 1 234 ? 107.717 101.970 101.192 1.00 51.39 234 MET E CA 1
ATOM 8030 C C . MET E 1 234 ? 108.562 100.778 100.752 1.00 51.39 234 MET E C 1
ATOM 8031 O O . MET E 1 234 ? 108.959 100.753 99.597 1.00 51.39 234 MET E O 1
ATOM 8036 N N . ILE E 1 235 ? 108.822 99.825 101.639 1.00 49.41 235 ILE E N 1
ATOM 8037 C CA . ILE E 1 235 ? 109.694 98.669 101.307 1.00 49.41 235 ILE E CA 1
ATOM 8038 C C . ILE E 1 235 ? 109.048 97.782 100.251 1.00 49.41 235 ILE E C 1
ATOM 8039 O O . ILE E 1 235 ? 109.784 97.288 99.416 1.00 49.41 235 ILE E O 1
ATOM 8044 N N . LEU E 1 236 ? 107.739 97.574 100.258 1.00 50.82 236 LEU E N 1
ATOM 8045 C CA . LEU E 1 236 ? 107.205 96.693 99.192 1.00 50.82 236 LEU E CA 1
ATOM 8046 C C . LEU E 1 236 ? 106.726 97.453 97.954 1.00 50.82 236 LEU E C 1
ATOM 8047 O O . LEU E 1 236 ? 106.318 96.781 97.003 1.00 50.82 236 LEU E O 1
ATOM 8052 N N . LYS E 1 237 ? 106.739 98.778 97.948 1.00 50.99 237 LYS E N 1
ATOM 8053 C CA . LYS E 1 237 ? 106.434 99.533 96.710 1.00 50.99 237 LYS E CA 1
ATOM 8054 C C . LYS E 1 237 ? 107.751 99.702 95.988 1.00 50.99 237 LYS E C 1
ATOM 8055 O O . LYS E 1 237 ? 107.737 99.813 94.771 1.00 50.99 237 LYS E O 1
ATOM 8061 N N . ASN E 1 238 ? 108.849 99.677 96.735 1.00 52.74 238 ASN E N 1
ATOM 8062 C CA . ASN E 1 238 ? 110.190 99.944 96.169 1.00 52.74 238 ASN E CA 1
ATOM 8063 C C . ASN E 1 238 ? 111.046 98.682 96.223 1.00 52.74 238 ASN E C 1
ATOM 8064 O O . ASN E 1 238 ? 112.238 98.808 96.073 1.00 52.74 238 ASN E O 1
ATOM 8069 N N . ILE E 1 239 ? 110.440 97.511 96.354 1.00 54.61 239 ILE E N 1
ATOM 8070 C CA . ILE E 1 239 ? 111.171 96.211 96.473 1.00 54.61 239 ILE E CA 1
ATOM 8071 C C . ILE E 1 239 ? 112.013 95.853 95.241 1.00 54.61 239 ILE E C 1
ATOM 8072 O O . ILE E 1 239 ? 113.156 95.469 95.437 1.00 54.61 239 ILE E O 1
ATOM 8077 N N . GLU E 1 240 ? 111.500 95.973 94.026 1.00 57.49 240 GLU E N 1
ATOM 8078 C CA . GLU E 1 240 ? 112.259 95.485 92.866 1.00 57.49 240 GLU E CA 1
ATOM 8079 C C . GLU E 1 240 ? 113.586 96.220 92.775 1.00 57.49 240 GLU E C 1
ATOM 8080 O O . GLU E 1 240 ? 114.587 95.563 92.561 1.00 57.49 240 GLU E O 1
ATOM 8086 N N . LYS E 1 241 ? 113.598 97.525 92.942 1.00 54.76 241 LYS E N 1
ATOM 8087 C CA . LYS E 1 241 ? 114.847 98.316 92.946 1.00 54.76 241 LYS E CA 1
ATOM 8088 C C . LYS E 1 241 ? 115.717 98.040 94.174 1.00 54.76 241 LYS E C 1
ATOM 8089 O O . LYS E 1 241 ? 116.889 98.245 94.072 1.00 54.76 241 LYS E O 1
ATOM 8095 N N . ILE E 1 242 ? 115.163 97.783 95.344 1.00 53.23 242 ILE E N 1
ATOM 8096 C CA . ILE E 1 242 ? 115.933 97.427 96.569 1.00 53.23 242 ILE E CA 1
ATOM 8097 C C . ILE E 1 242 ? 116.566 96.042 96.446 1.00 53.23 242 ILE E C 1
ATOM 8098 O O . ILE E 1 242 ? 117.661 95.880 96.890 1.00 53.23 242 ILE E O 1
ATOM 8103 N N . LYS E 1 243 ? 115.864 95.039 95.946 1.00 55.91 243 LYS E N 1
ATOM 8104 C CA . LYS E 1 243 ? 116.437 93.690 95.743 1.00 55.91 243 LYS E CA 1
ATOM 8105 C C . LYS E 1 243 ? 117.408 93.673 94.569 1.00 55.91 243 LYS E C 1
ATOM 8106 O O . LYS E 1 243 ? 118.442 93.029 94.678 1.00 55.91 243 LYS E O 1
ATOM 8112 N N . ARG E 1 244 ? 117.076 94.360 93.488 1.00 58.29 244 ARG E N 1
ATOM 8113 C CA . ARG E 1 244 ? 117.922 94.349 92.278 1.00 58.29 244 ARG E CA 1
ATOM 8114 C C . ARG E 1 244 ? 118.204 95.785 91.879 1.00 58.29 244 ARG E C 1
ATOM 8115 O O . ARG E 1 244 ? 117.552 96.256 90.949 1.00 58.29 244 ARG E O 1
ATOM 8123 N N . PRO E 1 245 ? 119.199 96.454 92.496 1.00 55.69 245 PRO E N 1
ATOM 8124 C CA . PRO E 1 245 ? 119.436 97.852 92.245 1.00 55.69 245 PRO E CA 1
ATOM 8125 C C . PRO E 1 245 ? 119.701 98.240 90.787 1.00 55.69 245 PRO E C 1
ATOM 8126 O O . PRO E 1 245 ? 119.245 99.270 90.409 1.00 55.69 245 PRO E O 1
ATOM 8130 N N . ARG E 1 246 ? 120.424 97.437 90.015 1.00 57.72 246 ARG E N 1
ATOM 8131 C CA . ARG E 1 246 ? 120.829 97.767 88.630 1.00 57.72 246 ARG E CA 1
ATOM 8132 C C . ARG E 1 246 ? 120.293 96.701 87.674 1.00 57.72 246 ARG E C 1
ATOM 8133 O O . ARG E 1 246 ? 119.122 96.809 87.281 1.00 57.72 246 ARG E O 1
ATOM 8141 N N . LEU F 1 4 ? 109.931 90.893 94.970 1.00 68.52 4 LEU F N 1
ATOM 8142 C CA . LEU F 1 4 ? 108.693 91.047 95.784 1.00 68.52 4 LEU F CA 1
ATOM 8143 C C . LEU F 1 4 ? 108.705 90.063 96.958 1.00 68.52 4 LEU F C 1
ATOM 8144 O O . LEU F 1 4 ? 109.402 89.040 96.855 1.00 68.52 4 LEU F O 1
ATOM 8149 N N . LEU F 1 5 ? 107.984 90.371 98.037 1.00 67.40 5 LEU F N 1
ATOM 8150 C CA . LEU F 1 5 ? 107.862 89.408 99.165 1.00 67.40 5 LEU F CA 1
ATOM 8151 C C . LEU F 1 5 ? 106.376 89.064 99.337 1.00 67.40 5 LEU F C 1
ATOM 8152 O O . LEU F 1 5 ? 105.548 89.990 99.280 1.00 67.40 5 LEU F O 1
ATOM 8157 N N . LYS F 1 6 ? 106.041 87.781 99.486 1.00 72.09 6 LYS F N 1
ATOM 8158 C CA . LYS F 1 6 ? 104.615 87.359 99.567 1.00 72.09 6 LYS F CA 1
ATOM 8159 C C . LYS F 1 6 ? 103.995 87.788 100.900 1.00 72.09 6 LYS F C 1
ATOM 8160 O O . LYS F 1 6 ? 104.685 87.666 101.926 1.00 72.09 6 LYS F O 1
ATOM 8166 N N . VAL F 1 7 ? 102.732 88.232 100.882 1.00 71.08 7 VAL F N 1
ATOM 8167 C CA . VAL F 1 7 ? 102.028 88.680 102.122 1.00 71.08 7 VAL F CA 1
ATOM 8168 C C . VAL F 1 7 ? 100.758 87.838 102.305 1.00 71.08 7 VAL F C 1
ATOM 8169 O O . VAL F 1 7 ? 100.046 87.644 101.304 1.00 71.08 7 VAL F O 1
ATOM 8173 N N . ASP F 1 8 ? 100.480 87.370 103.529 1.00 74.41 8 ASP F N 1
ATOM 8174 C CA . ASP F 1 8 ? 99.290 86.522 103.824 1.00 74.41 8 ASP F CA 1
ATOM 8175 C C . ASP F 1 8 ? 98.017 87.288 103.464 1.00 74.41 8 ASP F C 1
ATOM 8176 O O . ASP F 1 8 ? 97.921 88.459 103.852 1.00 74.41 8 ASP F O 1
ATOM 8181 N N . GLN F 1 9 ? 97.072 86.639 102.785 1.00 74.41 9 GLN F N 1
ATOM 8182 C CA . GLN F 1 9 ? 95.838 87.327 102.319 1.00 74.41 9 GLN F CA 1
ATOM 8183 C C . GLN F 1 9 ? 94.943 87.791 103.471 1.00 74.41 9 GLN F C 1
ATOM 8184 O O . GLN F 1 9 ? 94.424 88.897 103.367 1.00 74.41 9 GLN F O 1
ATOM 8190 N N . GLU F 1 10 ? 94.733 86.978 104.502 1.00 73.96 10 GLU F N 1
ATOM 8191 C CA . GLU F 1 10 ? 93.775 87.377 105.565 1.00 73.96 10 GLU F CA 1
ATOM 8192 C C . GLU F 1 10 ? 94.304 88.602 106.307 1.00 73.96 10 GLU F C 1
ATOM 8193 O O . GLU F 1 10 ? 93.511 89.517 106.569 1.00 73.96 10 GLU F O 1
ATOM 8199 N N . VAL F 1 11 ? 95.593 88.610 106.643 1.00 69.71 11 VAL F N 1
ATOM 8200 C CA . VAL F 1 11 ? 96.211 89.804 107.280 1.00 69.71 11 VAL F CA 1
ATOM 8201 C C . VAL F 1 11 ? 96.223 90.941 106.257 1.00 69.71 11 VAL F C 1
ATOM 8202 O O . VAL F 1 11 ? 95.929 92.067 106.657 1.00 69.71 11 VAL F O 1
ATOM 8206 N N . LYS F 1 12 ? 96.466 90.660 104.977 1.00 69.16 12 LYS F N 1
ATOM 8207 C CA . LYS F 1 12 ? 96.397 91.755 103.975 1.00 69.16 12 LYS F CA 1
ATOM 8208 C C . LYS F 1 12 ? 94.998 92.379 103.938 1.00 69.16 12 LYS F C 1
ATOM 8209 O O . LYS F 1 12 ? 94.922 93.610 103.869 1.00 69.16 12 LYS F O 1
ATOM 8215 N N . LEU F 1 13 ? 93.932 91.583 103.979 1.00 68.51 13 LEU F N 1
ATOM 8216 C CA . LEU F 1 13 ? 92.567 92.151 103.884 1.00 68.51 13 LEU F CA 1
ATOM 8217 C C . LEU F 1 13 ? 92.329 93.069 105.077 1.00 68.51 13 LEU F C 1
ATOM 8218 O O . LEU F 1 13 ? 91.694 94.111 104.884 1.00 68.51 13 LEU F O 1
ATOM 8223 N N . LYS F 1 14 ? 92.778 92.678 106.265 1.00 64.59 14 LYS F N 1
ATOM 8224 C CA . LYS F 1 14 ? 92.662 93.534 107.476 1.00 64.59 14 LYS F CA 1
ATOM 8225 C C . LYS F 1 14 ? 93.523 94.792 107.343 1.00 64.59 14 LYS F C 1
ATOM 8226 O O . LYS F 1 14 ? 93.097 95.830 107.835 1.00 64.59 14 LYS F O 1
ATOM 8232 N N . VAL F 1 15 ? 94.707 94.697 106.751 1.00 62.02 15 VAL F N 1
ATOM 8233 C CA . VAL F 1 15 ? 95.524 95.923 106.524 1.00 62.02 15 VAL F CA 1
ATOM 8234 C C . VAL F 1 15 ? 94.788 96.865 105.575 1.00 62.02 15 VAL F C 1
ATOM 8235 O O . VAL F 1 15 ? 94.795 98.054 105.844 1.00 62.02 15 VAL F O 1
ATOM 8239 N N . ASP F 1 16 ? 94.153 96.354 104.526 1.00 63.06 16 ASP F N 1
ATOM 8240 C CA . ASP F 1 16 ? 93.405 97.179 103.539 1.00 63.06 16 ASP F CA 1
ATOM 8241 C C . ASP F 1 16 ? 92.216 97.873 104.190 1.00 63.06 16 ASP F C 1
ATOM 8242 O O . ASP F 1 16 ? 91.900 98.984 103.779 1.00 63.06 16 ASP F O 1
ATOM 8247 N N . SER F 1 17 ? 91.532 97.212 105.110 1.00 59.73 17 SER F N 1
ATOM 8248 C CA . SER F 1 17 ? 90.426 97.850 105.855 1.00 59.73 17 SER F CA 1
ATOM 8249 C C . SER F 1 17 ? 90.965 98.992 106.713 1.00 59.73 17 SER F C 1
ATOM 8250 O O . SER F 1 17 ? 90.259 99.985 106.833 1.00 59.73 17 SER F O 1
ATOM 8253 N N . PHE F 1 18 ? 92.143 98.850 107.315 1.00 54.13 18 PHE F N 1
ATOM 8254 C CA . PHE F 1 18 ? 92.764 99.948 108.099 1.00 54.13 18 PHE F CA 1
ATOM 8255 C C . PHE F 1 18 ? 93.061 101.120 107.180 1.00 54.13 18 PHE F C 1
ATOM 8256 O O . PHE F 1 18 ? 92.780 102.247 107.567 1.00 54.13 18 PHE F O 1
ATOM 8264 N N . ARG F 1 19 ? 93.610 100.857 106.004 1.00 55.84 19 ARG F N 1
ATOM 8265 C CA . ARG F 1 19 ? 93.970 101.938 105.066 1.00 55.84 19 ARG F CA 1
ATOM 8266 C C . ARG F 1 19 ? 92.713 102.658 104.611 1.00 55.84 19 ARG F C 1
ATOM 8267 O O . ARG F 1 19 ? 92.785 103.868 104.420 1.00 55.84 19 ARG F O 1
ATOM 8275 N N . GLU F 1 20 ? 91.630 101.929 104.373 1.00 57.82 20 GLU F N 1
ATOM 8276 C CA . GLU F 1 20 ? 90.347 102.579 104.022 1.00 57.82 20 GLU F CA 1
ATOM 8277 C C . GLU F 1 20 ? 89.804 103.425 105.175 1.00 57.82 20 GLU F C 1
ATOM 8278 O O . GLU F 1 20 ? 89.310 104.501 104.891 1.00 57.82 20 GLU F O 1
ATOM 8284 N N . ARG F 1 21 ? 89.866 102.960 106.417 1.00 53.99 21 ARG F N 1
ATOM 8285 C CA . ARG F 1 21 ? 89.403 103.750 107.585 1.00 53.99 21 ARG F CA 1
ATOM 8286 C C . ARG F 1 21 ? 90.235 105.016 107.768 1.00 53.99 21 ARG F C 1
ATOM 8287 O O . ARG F 1 21 ? 89.653 106.051 108.025 1.00 53.99 21 ARG F O 1
ATOM 8295 N N . ILE F 1 22 ? 91.549 104.939 107.629 1.00 52.53 22 ILE F N 1
ATOM 8296 C CA . ILE F 1 22 ? 92.408 106.140 107.746 1.00 52.53 22 ILE F CA 1
ATOM 8297 C C . ILE F 1 22 ? 92.054 107.123 106.634 1.00 52.53 22 ILE F C 1
ATOM 8298 O O . ILE F 1 22 ? 92.028 108.314 106.909 1.00 52.53 22 ILE F O 1
ATOM 8303 N N . THR F 1 23 ? 91.788 106.644 105.427 1.00 53.11 23 THR F N 1
ATOM 8304 C CA . THR F 1 23 ? 91.448 107.521 104.279 1.00 53.11 23 THR F CA 1
ATOM 8305 C C . THR F 1 23 ? 90.143 108.248 104.554 1.00 53.11 23 THR F C 1
ATOM 8306 O O . THR F 1 23 ? 90.118 109.457 104.372 1.00 53.11 23 THR F O 1
ATOM 8310 N N . SER F 1 24 ? 89.125 107.544 105.034 1.00 53.36 24 SER F N 1
ATOM 8311 C CA . SER F 1 24 ? 87.798 108.141 105.292 1.00 53.36 24 SER F CA 1
ATOM 8312 C C . SER F 1 24 ? 87.888 109.186 106.391 1.00 53.36 24 SER F C 1
ATOM 8313 O O . SER F 1 24 ? 87.313 110.258 106.220 1.00 53.36 24 SER F O 1
ATOM 8316 N N . GLU F 1 25 ? 88.579 108.873 107.477 1.00 52.77 25 GLU F N 1
ATOM 8317 C CA . GLU F 1 25 ? 88.741 109.811 108.598 1.00 52.77 25 GLU F CA 1
ATOM 8318 C C . GLU F 1 25 ? 89.532 111.021 108.145 1.00 52.77 25 GLU F C 1
ATOM 8319 O O . GLU F 1 25 ? 89.081 112.109 108.424 1.00 52.77 25 GLU F O 1
ATOM 8325 N N . ALA F 1 26 ? 90.631 110.836 107.424 1.00 51.82 26 ALA F N 1
ATOM 8326 C CA . ALA F 1 26 ? 91.475 111.971 107.022 1.00 51.82 26 ALA F CA 1
ATOM 8327 C C . ALA F 1 26 ? 90.697 112.875 106.096 1.00 51.82 26 ALA F C 1
ATOM 8328 O O . ALA F 1 26 ? 90.869 114.062 106.200 1.00 51.82 26 ALA F O 1
ATOM 8330 N N . GLU F 1 27 ? 89.925 112.317 105.184 1.00 55.91 27 GLU F N 1
ATOM 8331 C CA . GLU F 1 27 ? 89.074 113.135 104.283 1.00 55.91 27 GLU F CA 1
ATOM 8332 C C . GLU F 1 27 ? 87.974 113.871 105.050 1.00 55.91 27 GLU F C 1
ATOM 8333 O O . GLU F 1 27 ? 87.750 115.020 104.734 1.00 55.91 27 GLU F O 1
ATOM 8339 N N . ASP F 1 28 ? 87.297 113.241 106.001 1.00 53.90 28 ASP F N 1
ATOM 8340 C CA . ASP F 1 28 ? 86.280 113.921 106.848 1.00 53.90 28 ASP F CA 1
ATOM 8341 C C . ASP F 1 28 ? 86.923 114.942 107.780 1.00 53.90 28 ASP F C 1
ATOM 8342 O O . ASP F 1 28 ? 86.273 115.917 108.064 1.00 53.90 28 ASP F O 1
ATOM 8347 N N . LEU F 1 29 ? 88.109 114.682 108.315 1.00 49.71 29 LEU F N 1
ATOM 8348 C CA . LEU F 1 29 ? 88.767 115.705 109.155 1.00 49.71 29 LEU F CA 1
ATOM 8349 C C . LEU F 1 29 ? 89.074 116.934 108.305 1.00 49.71 29 LEU F C 1
ATOM 8350 O O . LEU F 1 29 ? 88.724 118.018 108.733 1.00 49.71 29 LEU F O 1
ATOM 8355 N N . VAL F 1 30 ? 89.638 116.775 107.120 1.00 51.03 30 VAL F N 1
ATOM 8356 C CA . VAL F 1 30 ? 90.015 117.954 106.296 1.00 51.03 30 VAL F CA 1
ATOM 8357 C C . VAL F 1 30 ? 88.769 118.701 105.835 1.00 51.03 30 VAL F C 1
ATOM 8358 O O . VAL F 1 30 ? 88.778 119.915 105.915 1.00 51.03 30 VAL F O 1
ATOM 8362 N N . ALA F 1 31 ? 87.733 117.999 105.398 1.00 54.60 31 ALA F N 1
ATOM 8363 C CA . ALA F 1 31 ? 86.528 118.631 104.829 1.00 54.60 31 ALA F CA 1
ATOM 8364 C C . ALA F 1 31 ? 85.460 119.026 105.848 1.00 54.60 31 ALA F C 1
ATOM 8365 O O . ALA F 1 31 ? 84.678 119.905 105.512 1.00 54.60 31 ALA F O 1
ATOM 8367 N N . ASN F 1 32 ? 85.377 118.386 107.009 1.00 53.45 32 ASN F N 1
ATOM 8368 C CA . ASN F 1 32 ? 84.285 118.688 107.970 1.00 53.45 32 ASN F CA 1
ATOM 8369 C C . ASN F 1 32 ? 84.824 119.200 109.313 1.00 53.45 32 ASN F C 1
ATOM 8370 O O . ASN F 1 32 ? 84.347 120.234 109.744 1.00 53.45 32 ASN F O 1
ATOM 8375 N N . PHE F 1 33 ? 85.736 118.491 109.968 1.00 48.85 33 PHE F N 1
ATOM 8376 C CA . PHE F 1 33 ? 86.257 118.882 111.302 1.00 48.85 33 PHE F CA 1
ATOM 8377 C C . PHE F 1 33 ? 87.109 120.143 111.245 1.00 48.85 33 PHE F C 1
ATOM 8378 O O . PHE F 1 33 ? 86.912 120.980 112.107 1.00 48.85 33 PHE F O 1
ATOM 8386 N N . PHE F 1 34 ? 88.041 120.266 110.306 1.00 47.30 34 PHE F N 1
ATOM 8387 C CA . PHE F 1 34 ? 88.945 121.441 110.276 1.00 47.30 34 PHE F CA 1
ATOM 8388 C C . PHE F 1 34 ? 88.112 122.700 110.096 1.00 47.30 34 PHE F C 1
ATOM 8389 O O . PHE F 1 34 ? 88.356 123.637 110.836 1.00 47.30 34 PHE F O 1
ATOM 8397 N N . PRO F 1 35 ? 87.131 122.778 109.171 1.00 49.57 35 PRO F N 1
ATOM 8398 C CA . PRO F 1 35 ? 86.262 123.950 109.082 1.00 49.57 35 PRO F CA 1
ATOM 8399 C C . PRO F 1 35 ? 85.417 124.273 110.320 1.00 49.57 35 PRO F C 1
ATOM 8400 O O . PRO F 1 35 ? 85.344 125.402 110.655 1.00 49.57 35 PRO F O 1
ATOM 8404 N N . LYS F 1 36 ? 84.802 123.292 110.960 1.00 51.20 36 LYS F N 1
ATOM 8405 C CA . LYS F 1 36 ? 84.006 123.468 112.198 1.00 51.20 36 LYS F CA 1
ATOM 8406 C C . LYS F 1 36 ? 84.874 123.904 113.368 1.00 51.20 36 LYS F C 1
ATOM 8407 O O . LYS F 1 36 ? 84.404 124.721 114.152 1.00 51.20 36 LYS F O 1
ATOM 8413 N N . LYS F 1 37 ? 86.067 123.349 113.511 1.00 48.28 37 LYS F N 1
ATOM 8414 C CA . LYS F 1 37 ? 87.008 123.716 114.604 1.00 48.28 37 LYS F CA 1
ATOM 8415 C C . LYS F 1 37 ? 87.476 125.152 114.455 1.00 48.28 37 LYS F C 1
ATOM 8416 O O . LYS F 1 37 ? 87.669 125.781 115.476 1.00 48.28 37 LYS F O 1
ATOM 8422 N N . LEU F 1 38 ? 87.704 125.626 113.235 1.00 49.35 38 LEU F N 1
ATOM 8423 C CA . LEU F 1 38 ? 88.118 127.027 112.970 1.00 49.35 38 LEU F CA 1
ATOM 8424 C C . LEU F 1 38 ? 87.014 127.971 113.423 1.00 49.35 38 LEU F C 1
ATOM 8425 O O . LEU F 1 38 ? 87.337 129.010 113.982 1.00 49.35 38 LEU F O 1
ATOM 8430 N N . LEU F 1 39 ? 85.762 127.629 113.177 1.00 50.80 39 LEU F N 1
ATOM 8431 C CA . LEU F 1 39 ? 84.620 128.455 113.624 1.00 50.80 39 LEU F CA 1
ATOM 8432 C C . LEU F 1 39 ? 84.517 128.484 115.155 1.00 50.80 39 LEU F C 1
ATOM 8433 O O . LEU F 1 39 ? 84.211 129.547 115.671 1.00 50.80 39 LEU F O 1
ATOM 8438 N N . GLU F 1 40 ? 84.741 127.376 115.856 1.00 50.10 40 GLU F N 1
ATOM 8439 C CA . GLU F 1 40 ? 84.734 127.326 117.342 1.00 50.10 40 GLU F CA 1
ATOM 8440 C C . GLU F 1 40 ? 85.876 128.124 117.952 1.00 50.10 40 GLU F C 1
ATOM 8441 O O . GLU F 1 40 ? 85.626 128.825 118.923 1.00 50.10 40 GLU F O 1
ATOM 8447 N N . LEU F 1 41 ? 87.085 127.983 117.430 1.00 46.78 41 LEU F N 1
ATOM 8448 C CA . LEU F 1 41 ? 88.271 128.706 117.937 1.00 46.78 41 LEU F CA 1
ATOM 8449 C C . LEU F 1 41 ? 88.147 130.201 117.665 1.00 46.78 41 LEU F C 1
ATOM 8450 O O . LEU F 1 41 ? 88.589 130.963 118.517 1.00 46.78 41 LEU F O 1
ATOM 8455 N N . ASP F 1 42 ? 87.566 130.611 116.540 1.00 49.74 42 ASP F N 1
ATOM 8456 C CA . ASP F 1 42 ? 87.304 132.044 116.258 1.00 49.74 42 ASP F CA 1
ATOM 8457 C C . ASP F 1 42 ? 86.294 132.597 117.256 1.00 49.74 42 ASP F C 1
ATOM 8458 O O . ASP F 1 42 ? 86.481 133.722 117.688 1.00 49.74 42 ASP F O 1
ATOM 8463 N N . SER F 1 43 ? 85.254 131.849 117.592 1.00 50.19 43 SER F N 1
ATOM 8464 C CA . SER F 1 43 ? 84.228 132.270 118.571 1.00 50.19 43 SER F CA 1
ATOM 8465 C C . SER F 1 43 ? 84.831 132.451 119.963 1.00 50.19 43 SER F C 1
ATOM 8466 O O . SER F 1 43 ? 84.391 133.371 120.646 1.00 50.19 43 SER F O 1
ATOM 8469 N N . PHE F 1 44 ? 85.771 131.609 120.381 1.00 48.77 44 PHE F N 1
ATOM 8470 C CA . PHE F 1 44 ? 86.464 131.728 121.689 1.00 48.77 44 PHE F CA 1
ATOM 8471 C C . PHE F 1 44 ? 87.251 133.036 121.735 1.00 48.77 44 PHE F C 1
ATOM 8472 O O . PHE F 1 44 ? 87.312 133.658 122.787 1.00 48.77 44 PHE F O 1
ATOM 8480 N N . LEU F 1 45 ? 87.852 133.437 120.628 1.00 48.61 45 LEU F N 1
ATOM 8481 C CA . LEU F 1 45 ? 88.707 134.643 120.600 1.00 48.61 45 LEU F CA 1
ATOM 8482 C C . LEU F 1 45 ? 87.873 135.920 120.680 1.00 48.61 45 LEU F C 1
ATOM 8483 O O . LEU F 1 45 ? 88.469 136.972 120.870 1.00 48.61 45 LEU F O 1
ATOM 8488 N N . LYS F 1 46 ? 86.566 135.844 120.475 1.00 52.09 46 LYS F N 1
ATOM 8489 C CA . LYS F 1 46 ? 85.658 137.019 120.579 1.00 52.09 46 LYS F CA 1
ATOM 8490 C C . LYS F 1 46 ? 84.993 137.041 121.957 1.00 52.09 46 LYS F C 1
ATOM 8491 O O . LYS F 1 46 ? 84.152 137.909 122.180 1.00 52.09 46 LYS F O 1
ATOM 8497 N N . GLU F 1 47 ? 85.307 136.077 122.813 1.00 53.60 47 GLU F N 1
ATOM 8498 C CA . GLU F 1 47 ? 84.751 136.027 124.184 1.00 53.60 47 GLU F CA 1
ATOM 8499 C C . GLU F 1 47 ? 85.511 137.020 125.061 1.00 53.60 47 GLU F C 1
ATOM 8500 O O . GLU F 1 47 ? 86.674 137.293 124.762 1.00 53.60 47 GLU F O 1
ATOM 8506 N N . PRO F 1 48 ? 84.899 137.566 126.131 1.00 53.90 48 PRO F N 1
ATOM 8507 C CA . PRO F 1 48 ? 85.547 138.563 126.985 1.00 53.90 48 PRO F CA 1
ATOM 8508 C C . PRO F 1 48 ? 86.799 138.070 127.731 1.00 53.90 48 PRO F C 1
ATOM 8509 O O . PRO F 1 48 ? 87.668 138.862 127.955 1.00 53.90 48 PRO F O 1
ATOM 8513 N N . ILE F 1 49 ? 86.861 136.795 128.092 1.00 51.96 49 ILE F N 1
ATOM 8514 C CA . ILE F 1 49 ? 87.985 136.200 128.879 1.00 51.96 49 ILE F CA 1
ATOM 8515 C C . ILE F 1 49 ? 89.306 136.361 128.124 1.00 51.96 49 ILE F C 1
ATOM 8516 O O . ILE F 1 49 ? 90.329 136.478 128.790 1.00 51.96 49 ILE F O 1
ATOM 8521 N N . LEU F 1 50 ? 89.288 136.321 126.799 1.00 50.08 50 LEU F N 1
ATOM 8522 C CA . LEU F 1 50 ? 90.522 136.402 125.990 1.00 50.08 50 LEU F CA 1
ATOM 8523 C C . LEU F 1 50 ? 90.706 137.803 125.426 1.00 50.08 50 LEU F C 1
ATOM 8524 O O . LEU F 1 50 ? 91.621 137.993 124.638 1.00 50.08 50 LEU F O 1
ATOM 8529 N N . ASN F 1 51 ? 89.867 138.748 125.817 1.00 53.19 51 ASN F N 1
ATOM 8530 C CA . ASN F 1 51 ? 89.938 140.135 125.290 1.00 53.19 51 ASN F CA 1
ATOM 8531 C C . ASN F 1 51 ? 89.898 141.090 126.471 1.00 53.19 51 ASN F C 1
ATOM 8532 O O . ASN F 1 51 ? 88.895 141.781 126.606 1.00 53.19 51 ASN F O 1
ATOM 8537 N N . ILE F 1 52 ? 90.945 141.100 127.293 1.00 54.01 52 ILE F N 1
ATOM 8538 C CA . ILE F 1 52 ? 91.029 141.987 128.482 1.00 54.01 52 ILE F CA 1
ATOM 8539 C C . ILE F 1 52 ? 92.079 143.030 128.128 1.00 54.01 52 ILE F C 1
ATOM 8540 O O . ILE F 1 52 ? 93.231 142.630 127.931 1.00 54.01 52 ILE F O 1
ATOM 8545 N N . HIS F 1 53 ? 91.680 144.299 127.982 1.00 59.59 53 HIS F N 1
ATOM 8546 C CA . HIS F 1 53 ? 92.618 145.401 127.627 1.00 59.59 53 HIS F CA 1
ATOM 8547 C C . HIS F 1 53 ? 93.608 145.697 128.751 1.00 59.59 53 HIS F C 1
ATOM 8548 O O . HIS F 1 53 ? 94.813 145.743 128.469 1.00 59.59 53 HIS F O 1
ATOM 8555 N N . ASP F 1 54 ? 93.123 145.814 129.985 1.00 56.40 54 ASP F N 1
ATOM 8556 C CA . ASP F 1 54 ? 94.009 146.160 131.121 1.00 56.40 54 ASP F CA 1
ATOM 8557 C C . ASP F 1 54 ? 94.570 144.853 131.640 1.00 56.40 54 ASP F C 1
ATOM 8558 O O . ASP F 1 54 ? 93.826 144.119 132.281 1.00 56.40 54 ASP F O 1
ATOM 8563 N N . LEU F 1 55 ? 95.850 144.612 131.400 1.00 51.83 55 LEU F N 1
ATOM 8564 C CA . LEU F 1 55 ? 96.418 143.303 131.765 1.00 51.83 55 LEU F CA 1
ATOM 8565 C C . LEU F 1 55 ? 96.687 143.297 133.260 1.00 51.83 55 LEU F C 1
ATOM 8566 O O . LEU F 1 55 ? 97.044 142.259 133.767 1.00 51.83 55 LEU F O 1
ATOM 8571 N N . THR F 1 56 ? 96.485 144.420 133.935 1.00 53.69 56 THR F N 1
ATOM 8572 C CA . THR F 1 56 ? 96.627 144.490 135.411 1.00 53.69 56 THR F CA 1
ATOM 8573 C C . THR F 1 56 ? 95.449 143.782 136.081 1.00 53.69 56 THR F C 1
ATOM 8574 O O . THR F 1 56 ? 95.492 143.607 137.303 1.00 53.69 56 THR F O 1
ATOM 8578 N N . GLN F 1 57 ? 94.411 143.449 135.318 1.00 55.61 57 GLN F N 1
ATOM 8579 C CA . GLN F 1 57 ? 93.206 142.788 135.876 1.00 55.61 57 GLN F CA 1
ATOM 8580 C C . GLN F 1 57 ? 93.418 141.284 135.973 1.00 55.61 57 GLN F C 1
ATOM 8581 O O . GLN F 1 57 ? 92.604 140.631 136.625 1.00 55.61 57 GLN F O 1
ATOM 8587 N N . ILE F 1 58 ? 94.445 140.762 135.315 1.00 51.09 58 ILE F N 1
ATOM 8588 C CA . ILE F 1 58 ? 94.673 139.293 135.321 1.00 51.09 58 ILE F CA 1
ATOM 8589 C C . ILE F 1 58 ? 95.748 138.995 136.355 1.00 51.09 58 ILE F C 1
ATOM 8590 O O . ILE F 1 58 ? 96.265 137.898 136.310 1.00 51.09 58 ILE F O 1
ATOM 8595 N N . HIS F 1 59 ? 96.044 139.929 137.253 1.00 50.55 59 HIS F N 1
ATOM 8596 C CA . HIS F 1 59 ? 97.116 139.766 138.270 1.00 50.55 59 HIS F CA 1
ATOM 8597 C C . HIS F 1 59 ? 96.626 139.098 139.552 1.00 50.55 59 HIS F C 1
ATOM 8598 O O . HIS F 1 59 ? 95.512 139.421 139.982 1.00 50.55 59 HIS F O 1
ATOM 8605 N N . SER F 1 60 ? 97.455 138.230 140.150 1.00 55.71 60 SER F N 1
ATOM 8606 C CA . SER F 1 60 ? 97.120 137.550 141.427 1.00 55.71 60 SER F CA 1
ATOM 8607 C C . SER F 1 60 ? 98.091 138.027 142.508 1.00 55.71 60 SER F C 1
ATOM 8608 O O . SER F 1 60 ? 99.286 138.164 142.205 1.00 55.71 60 SER F O 1
ATOM 8611 N N . ASP F 1 61 ? 97.590 138.303 143.712 1.00 61.70 61 ASP F N 1
ATOM 8612 C CA . ASP F 1 61 ? 98.450 138.775 144.827 1.00 61.70 61 ASP F CA 1
ATOM 8613 C C . ASP F 1 61 ? 99.324 137.627 145.332 1.00 61.70 61 ASP F C 1
ATOM 8614 O O . ASP F 1 61 ? 98.779 136.530 145.545 1.00 61.70 61 ASP F O 1
ATOM 8616 N N . MET F 1 62 ? 100.618 137.882 145.551 1.00 64.24 62 MET F N 1
ATOM 8617 C CA . MET F 1 62 ? 101.553 136.817 145.999 1.00 64.24 62 MET F CA 1
ATOM 8618 C C . MET F 1 62 ? 102.560 137.422 146.973 1.00 64.24 62 MET F C 1
ATOM 8619 O O . MET F 1 62 ? 103.486 138.082 146.475 1.00 64.24 62 MET F O 1
ATOM 8624 N N . MET F 1 108 ? 105.042 133.893 147.599 1.00 50.09 108 MET F N 1
ATOM 8625 C CA . MET F 1 108 ? 104.856 132.434 147.471 1.00 50.09 108 MET F CA 1
ATOM 8626 C C . MET F 1 108 ? 103.377 132.146 147.294 1.00 50.09 108 MET F C 1
ATOM 8627 O O . MET F 1 108 ? 102.694 132.914 146.617 1.00 50.09 108 MET F O 1
ATOM 8629 N N . LEU F 1 109 ? 102.924 131.034 147.832 1.00 50.29 109 LEU F N 1
ATOM 8630 C CA . LEU F 1 109 ? 101.479 130.719 147.863 1.00 50.29 109 LEU F CA 1
ATOM 8631 C C . LEU F 1 109 ? 100.726 130.607 146.542 1.00 50.29 109 LEU F C 1
ATOM 8632 O O . LEU F 1 109 ? 101.254 129.949 145.644 1.00 50.29 109 LEU F O 1
ATOM 8637 N N . LYS F 1 110 ? 99.590 131.278 146.394 1.00 49.77 110 LYS F N 1
ATOM 8638 C CA . LYS F 1 110 ? 98.610 131.021 145.309 1.00 49.77 110 LYS F CA 1
ATOM 8639 C C . LYS F 1 110 ? 99.043 131.130 143.850 1.00 49.77 110 LYS F C 1
ATOM 8640 O O . LYS F 1 110 ? 99.897 131.953 143.547 1.00 49.77 110 LYS F O 1
ATOM 8646 N N . SER F 1 111 ? 98.458 130.288 142.999 1.00 46.64 111 SER F N 1
ATOM 8647 C CA . SER F 1 111 ? 98.699 130.284 141.543 1.00 46.64 111 SER F CA 1
ATOM 8648 C C . SER F 1 111 ? 97.564 131.085 140.913 1.00 46.64 111 SER F C 1
ATOM 8649 O O . SER F 1 111 ? 96.514 131.134 141.538 1.00 46.64 111 SER F O 1
ATOM 8652 N N . ASN F 1 112 ? 97.737 131.661 139.722 1.00 45.76 112 ASN F N 1
ATOM 8653 C CA . ASN F 1 112 ? 96.697 132.547 139.148 1.00 45.76 112 ASN F CA 1
ATOM 8654 C C . ASN F 1 112 ? 95.512 131.698 138.704 1.00 45.76 112 ASN F C 1
ATOM 8655 O O . ASN F 1 112 ? 95.727 130.835 137.883 1.00 45.76 112 ASN F O 1
ATOM 8660 N N . GLN F 1 113 ? 94.319 131.904 139.272 1.00 47.18 113 GLN F N 1
ATOM 8661 C CA . GLN F 1 113 ? 93.112 131.174 138.808 1.00 47.18 113 GLN F CA 1
ATOM 8662 C C . GLN F 1 113 ? 92.686 131.677 137.434 1.00 47.18 113 GLN F C 1
ATOM 8663 O O . GLN F 1 113 ? 92.182 130.879 136.669 1.00 47.18 113 GLN F O 1
ATOM 8669 N N . GLN F 1 114 ? 92.861 132.952 137.146 1.00 47.01 114 GLN F N 1
ATOM 8670 C CA . GLN F 1 114 ? 92.382 133.477 135.855 1.00 47.01 114 GLN F CA 1
ATOM 8671 C C . GLN F 1 114 ? 93.128 132.776 134.740 1.00 47.01 114 GLN F C 1
ATOM 8672 O O . GLN F 1 114 ? 92.523 132.566 133.705 1.00 47.01 114 GLN F O 1
ATOM 8678 N N . LEU F 1 115 ? 94.393 132.464 134.949 1.00 43.47 115 LEU F N 1
ATOM 8679 C CA . LEU F 1 115 ? 95.213 131.824 133.908 1.00 43.47 115 LEU F CA 1
ATOM 8680 C C . LEU F 1 115 ? 95.041 130.312 133.959 1.00 43.47 115 LEU F C 1
ATOM 8681 O O . LEU F 1 115 ? 95.059 129.716 132.902 1.00 43.47 115 LEU F O 1
ATOM 8686 N N . VAL F 1 116 ? 94.880 129.721 135.136 1.00 43.97 116 VAL F N 1
ATOM 8687 C CA . VAL F 1 116 ? 94.665 128.255 135.283 1.00 43.97 116 VAL F CA 1
ATOM 8688 C C . VAL F 1 116 ? 93.393 127.906 134.531 1.00 43.97 116 VAL F C 1
ATOM 8689 O O . VAL F 1 116 ? 93.387 126.867 133.888 1.00 43.97 116 VAL F O 1
ATOM 8693 N N . ASP F 1 117 ? 92.374 128.756 134.599 1.00 44.61 117 ASP F N 1
ATOM 8694 C CA . ASP F 1 117 ? 91.102 128.547 133.877 1.00 44.61 117 ASP F CA 1
ATOM 8695 C C . ASP F 1 117 ? 91.246 128.615 132.360 1.00 44.61 117 ASP F C 1
ATOM 8696 O O . ASP F 1 117 ? 90.626 127.783 131.718 1.00 44.61 117 ASP F O 1
ATOM 8701 N N . ILE F 1 118 ? 91.974 129.574 131.804 1.00 43.96 118 ILE F N 1
ATOM 8702 C CA . ILE F 1 118 ? 92.233 129.662 130.336 1.00 43.96 118 ILE F CA 1
ATOM 8703 C C . ILE F 1 118 ? 93.093 128.490 129.875 1.00 43.96 118 ILE F C 1
ATOM 8704 O O . ILE F 1 118 ? 92.765 127.932 128.849 1.00 43.96 118 ILE F O 1
ATOM 8709 N N . ILE F 1 119 ? 94.126 128.108 130.614 1.00 42.55 119 ILE F N 1
ATOM 8710 C CA . ILE F 1 119 ? 95.030 126.990 130.236 1.00 42.55 119 ILE F CA 1
ATOM 8711 C C . ILE F 1 119 ? 94.190 125.729 130.209 1.00 42.55 119 ILE F C 1
ATOM 8712 O O . ILE F 1 119 ? 94.423 124.883 129.366 1.00 42.55 119 ILE F O 1
ATOM 8717 N N . GLU F 1 120 ? 93.243 125.608 131.121 1.00 45.54 120 GLU F N 1
ATOM 8718 C CA . GLU F 1 120 ? 92.345 124.436 131.112 1.00 45.54 120 GLU F CA 1
ATOM 8719 C C . GLU F 1 120 ? 91.521 124.390 129.831 1.00 45.54 120 GLU F C 1
ATOM 8720 O O . GLU F 1 120 ? 91.219 123.285 129.442 1.00 45.54 120 GLU F O 1
ATOM 8726 N N . LYS F 1 121 ? 91.145 125.508 129.225 1.00 44.63 121 LYS F N 1
ATOM 8727 C CA . LYS F 1 121 ? 90.402 125.528 127.946 1.00 44.63 121 LYS F CA 1
ATOM 8728 C C . LYS F 1 121 ? 91.366 125.360 126.767 1.00 44.63 121 LYS F C 1
ATOM 8729 O O . LYS F 1 121 ? 91.010 124.647 125.846 1.00 44.63 121 LYS F O 1
ATOM 8735 N N . VAL F 1 122 ? 92.526 126.004 126.783 1.00 42.45 122 VAL F N 1
ATOM 8736 C CA . VAL F 1 122 ? 93.533 125.918 125.688 1.00 42.45 122 VAL F CA 1
ATOM 8737 C C . VAL F 1 122 ? 94.147 124.527 125.563 1.00 42.45 122 VAL F C 1
ATOM 8738 O O . VAL F 1 122 ? 94.325 124.098 124.436 1.00 42.45 122 VAL F O 1
ATOM 8742 N N . LYS F 1 123 ? 94.470 123.839 126.652 1.00 43.70 123 LYS F N 1
ATOM 8743 C CA . LYS F 1 123 ? 95.203 122.548 126.570 1.00 43.70 123 LYS F CA 1
ATOM 8744 C C . LYS F 1 123 ? 94.433 121.471 125.810 1.00 43.70 123 LYS F C 1
ATOM 8745 O O . LYS F 1 123 ? 95.066 120.767 125.033 1.00 43.70 123 LYS F O 1
ATOM 8751 N N . PRO F 1 124 ? 93.110 121.276 125.983 1.00 43.56 124 PRO F N 1
ATOM 8752 C CA . PRO F 1 124 ? 92.350 120.330 125.174 1.00 43.56 124 PRO F CA 1
ATOM 8753 C C . PRO F 1 124 ? 92.379 120.562 123.656 1.00 43.56 124 PRO F C 1
ATOM 8754 O O . PRO F 1 124 ? 92.345 119.588 122.963 1.00 43.56 124 PRO F O 1
ATOM 8758 N N . GLU F 1 125 ? 92.363 121.806 123.177 1.00 44.57 125 GLU F N 1
ATOM 8759 C CA . GLU F 1 125 ? 92.417 122.176 121.744 1.00 44.57 125 GLU F CA 1
ATOM 8760 C C . GLU F 1 125 ? 93.765 121.824 121.132 1.00 44.57 125 GLU F C 1
ATOM 8761 O O . GLU F 1 125 ? 93.771 121.501 119.959 1.00 44.57 125 GLU F O 1
ATOM 8767 N N . ILE F 1 126 ? 94.858 122.006 121.862 1.00 43.73 126 ILE F N 1
ATOM 8768 C CA . ILE F 1 126 ? 96.222 121.657 121.386 1.00 43.73 126 ILE F CA 1
ATOM 8769 C C . ILE F 1 126 ? 96.283 120.146 121.199 1.00 43.73 126 ILE F C 1
ATOM 8770 O O . ILE F 1 126 ? 96.857 119.717 120.214 1.00 43.73 126 ILE F O 1
ATOM 8775 N N . ARG F 1 127 ? 95.695 119.372 122.101 1.00 46.59 127 ARG F N 1
ATOM 8776 C CA . ARG F 1 127 ? 95.691 117.896 122.030 1.00 46.59 127 ARG F CA 1
ATOM 8777 C C . ARG F 1 127 ? 94.904 117.398 120.817 1.00 46.59 127 ARG F C 1
ATOM 8778 O O . ARG F 1 127 ? 95.355 116.429 120.217 1.00 46.59 127 ARG F O 1
ATOM 8786 N N . LEU F 1 128 ? 93.771 118.001 120.486 1.00 45.71 128 LEU F N 1
ATOM 8787 C CA . LEU F 1 128 ? 92.980 117.599 119.300 1.00 45.71 128 LEU F CA 1
ATOM 8788 C C . LEU F 1 128 ? 93.732 117.831 117.985 1.00 45.71 128 LEU F C 1
ATOM 8789 O O . LEU F 1 128 ? 93.684 116.961 117.159 1.00 45.71 128 LEU F O 1
ATOM 8794 N N . LEU F 1 129 ? 94.422 118.947 117.803 1.00 45.11 129 LEU F N 1
ATOM 8795 C CA . LEU F 1 129 ? 95.202 119.200 116.571 1.00 45.11 129 LEU F CA 1
ATOM 8796 C C . LEU F 1 129 ? 96.314 118.165 116.464 1.00 45.11 129 LEU F C 1
ATOM 8797 O O . LEU F 1 129 ? 96.517 117.665 115.367 1.00 45.11 129 LEU F O 1
ATOM 8802 N N . ILE F 1 130 ? 97.002 117.841 117.554 1.00 46.96 130 ILE F N 1
ATOM 8803 C CA . ILE F 1 130 ? 98.145 116.899 117.440 1.00 46.96 130 ILE F CA 1
ATOM 8804 C C . ILE F 1 130 ? 97.624 115.538 116.975 1.00 46.96 130 ILE F C 1
ATOM 8805 O O . ILE F 1 130 ? 98.232 114.971 116.078 1.00 46.96 130 ILE F O 1
ATOM 8810 N N . GLU F 1 131 ? 96.542 115.039 117.563 1.00 47.94 131 GLU F N 1
ATOM 8811 C CA . GLU F 1 131 ? 95.980 113.716 117.202 1.00 47.94 131 GLU F CA 1
ATOM 8812 C C . GLU F 1 131 ? 95.396 113.703 115.796 1.00 47.94 131 GLU F C 1
ATOM 8813 O O . GLU F 1 131 ? 95.689 112.767 115.074 1.00 47.94 131 GLU F O 1
ATOM 8819 N N . LYS F 1 132 ? 94.588 114.687 115.433 1.00 46.46 132 LYS F N 1
ATOM 8820 C CA . LYS F 1 132 ? 93.919 114.773 114.109 1.00 46.46 132 LYS F CA 1
ATOM 8821 C C . LYS F 1 132 ? 94.928 115.030 112.993 1.00 46.46 132 LYS F C 1
ATOM 8822 O O . LYS F 1 132 ? 94.704 114.524 111.908 1.00 46.46 132 LYS F O 1
ATOM 8828 N N . CYS F 1 133 ? 95.967 115.820 113.225 1.00 48.36 133 CYS F N 1
ATOM 8829 C CA . CYS F 1 133 ? 97.037 116.047 112.215 1.00 48.36 133 CYS F CA 1
ATOM 8830 C C . CYS F 1 133 ? 97.780 114.752 111.920 1.00 48.36 133 CYS F C 1
ATOM 8831 O O . CYS F 1 133 ? 98.225 114.603 110.791 1.00 48.36 133 CYS F O 1
ATOM 8834 N N . ASN F 1 134 ? 97.989 113.899 112.912 1.00 48.41 134 ASN F N 1
ATOM 8835 C CA . ASN F 1 134 ? 98.662 112.591 112.733 1.00 48.41 134 ASN F CA 1
ATOM 8836 C C . ASN F 1 134 ? 97.829 111.693 111.814 1.00 48.41 134 ASN F C 1
ATOM 8837 O O . ASN F 1 134 ? 98.443 111.001 111.026 1.00 48.41 134 ASN F O 1
ATOM 8842 N N . THR F 1 135 ? 96.498 111.668 111.919 1.00 47.44 135 THR F N 1
ATOM 8843 C CA . THR F 1 135 ? 95.671 110.883 110.970 1.00 47.44 135 THR F CA 1
ATOM 8844 C C . THR F 1 135 ? 95.744 111.428 109.544 1.00 47.44 135 THR F C 1
ATOM 8845 O O . THR F 1 135 ? 95.779 110.623 108.633 1.00 47.44 135 THR F O 1
ATOM 8849 N N . VAL F 1 136 ? 95.731 112.740 109.361 1.00 46.85 136 VAL F N 1
ATOM 8850 C CA . VAL F 1 136 ? 95.847 113.377 108.016 1.00 46.85 136 VAL F CA 1
ATOM 8851 C C . VAL F 1 136 ? 97.235 113.149 107.403 1.00 46.85 136 VAL F C 1
ATOM 8852 O O . VAL F 1 136 ? 97.296 112.936 106.203 1.00 46.85 136 VAL F O 1
ATOM 8856 N N . LYS F 1 137 ? 98.307 113.198 108.191 1.00 46.84 137 LYS F N 1
ATOM 8857 C CA . LYS F 1 137 ? 99.685 112.966 107.688 1.00 46.84 137 LYS F CA 1
ATOM 8858 C C . LYS F 1 137 ? 99.834 111.539 107.191 1.00 46.84 137 LYS F C 1
ATOM 8859 O O . LYS F 1 137 ? 100.467 111.355 106.166 1.00 46.84 137 LYS F O 1
ATOM 8865 N N . MET F 1 138 ? 99.284 110.569 107.911 1.00 49.09 138 MET F N 1
ATOM 8866 C CA . MET F 1 138 ? 99.384 109.147 107.522 1.00 49.09 138 MET F CA 1
ATOM 8867 C C . MET F 1 138 ? 98.649 108.879 106.221 1.00 49.09 138 MET F C 1
ATOM 8868 O O . MET F 1 138 ? 99.135 108.082 105.453 1.00 49.09 138 MET F O 1
ATOM 8873 N N . TRP F 1 139 ? 97.498 109.485 106.017 1.00 49.11 139 TRP F N 1
ATOM 8874 C CA . TRP F 1 139 ? 96.737 109.316 104.767 1.00 49.11 139 TRP F CA 1
ATOM 8875 C C . TRP F 1 139 ? 97.576 109.798 103.593 1.00 49.11 139 TRP F C 1
ATOM 8876 O O . TRP F 1 139 ? 97.676 109.061 102.631 1.00 49.11 139 TRP F O 1
ATOM 8887 N N . VAL F 1 140 ? 98.195 110.966 103.696 1.00 47.16 140 VAL F N 1
ATOM 8888 C CA . VAL F 1 140 ? 99.049 111.531 102.612 1.00 47.16 140 VAL F CA 1
ATOM 8889 C C . VAL F 1 140 ? 100.267 110.631 102.410 1.00 47.16 140 VAL F C 1
ATOM 8890 O O . VAL F 1 140 ? 100.635 110.427 101.260 1.00 47.16 140 VAL F O 1
ATOM 8894 N N . GLN F 1 141 ? 100.859 110.114 103.486 1.00 47.63 141 GLN F N 1
ATOM 8895 C CA . GLN F 1 141 ? 102.069 109.253 103.431 1.00 47.63 141 GLN F CA 1
ATOM 8896 C C . GLN F 1 141 ? 101.763 107.952 102.710 1.00 47.63 141 GLN F C 1
ATOM 8897 O O . GLN F 1 141 ? 102.623 107.481 101.977 1.00 47.63 141 GLN F O 1
ATOM 8903 N N . LEU F 1 142 ? 100.569 107.408 102.878 1.00 47.65 142 LEU F N 1
ATOM 8904 C CA . LEU F 1 142 ? 100.211 106.104 102.274 1.00 47.65 142 LEU F CA 1
ATOM 8905 C C . LEU F 1 142 ? 99.826 106.292 100.809 1.00 47.65 142 LEU F C 1
ATOM 8906 O O . LEU F 1 142 ? 99.558 105.282 100.157 1.00 47.65 142 LEU F O 1
ATOM 8911 N N . LEU F 1 143 ? 99.808 107.529 100.308 1.00 48.41 143 LEU F N 1
ATOM 8912 C CA . LEU F 1 143 ? 99.486 107.832 98.889 1.00 48.41 143 LEU F CA 1
ATOM 8913 C C . LEU F 1 143 ? 100.765 108.107 98.095 1.00 48.41 143 LEU F C 1
ATOM 8914 O O . LEU F 1 143 ? 100.650 108.258 96.879 1.00 48.41 143 LEU F O 1
ATOM 8919 N N . ILE F 1 144 ? 101.934 108.137 98.738 1.00 48.92 144 ILE F N 1
ATOM 8920 C CA . ILE F 1 144 ? 103.204 108.479 98.030 1.00 48.92 144 ILE F CA 1
ATOM 8921 C C . ILE F 1 144 ? 103.632 107.270 97.209 1.00 48.92 144 ILE F C 1
ATOM 8922 O O . ILE F 1 144 ? 103.761 106.193 97.794 1.00 48.92 144 ILE F O 1
ATOM 8927 N N . PRO F 1 145 ? 103.878 107.403 95.887 1.00 51.39 145 PRO F N 1
ATOM 8928 C CA . PRO F 1 145 ? 104.155 106.247 95.017 1.00 51.39 145 PRO F CA 1
ATOM 8929 C C . PRO F 1 145 ? 105.563 105.630 94.969 1.00 51.39 145 PRO F C 1
ATOM 8930 O O . PRO F 1 145 ? 106.440 106.134 95.638 1.00 51.39 145 PRO F O 1
ATOM 8934 N N . ARG F 1 146 ? 105.744 104.543 94.206 1.00 55.36 146 ARG F N 1
ATOM 8935 C CA . ARG F 1 146 ? 107.075 103.918 94.007 1.00 55.36 146 ARG F CA 1
ATOM 8936 C C . ARG F 1 146 ? 108.025 104.968 93.455 1.00 55.36 146 ARG F C 1
ATOM 8937 O O . ARG F 1 146 ? 107.627 105.658 92.522 1.00 55.36 146 ARG F O 1
ATOM 8945 N N . ILE F 1 147 ? 109.247 105.042 93.981 1.00 55.18 147 ILE F N 1
ATOM 8946 C CA . ILE F 1 147 ? 110.214 106.092 93.557 1.00 55.18 147 ILE F CA 1
ATOM 8947 C C . ILE F 1 147 ? 110.579 105.840 92.095 1.00 55.18 147 ILE F C 1
ATOM 8948 O O . ILE F 1 147 ? 110.943 104.706 91.778 1.00 55.18 147 ILE F O 1
ATOM 8953 N N . GLU F 1 148 ? 110.476 106.858 91.241 1.00 59.40 148 GLU F N 1
ATOM 8954 C CA . GLU F 1 148 ? 110.757 106.728 89.793 1.00 59.40 148 GLU F CA 1
ATOM 8955 C C . GLU F 1 148 ? 111.508 107.986 89.381 1.00 59.40 148 GLU F C 1
ATOM 8956 O O . GLU F 1 148 ? 111.400 108.968 90.103 1.00 59.40 148 GLU F O 1
ATOM 8962 N N . ASP F 1 149 ? 112.284 107.936 88.301 1.00 62.75 149 ASP F N 1
ATOM 8963 C CA . ASP F 1 149 ? 113.128 109.084 87.873 1.00 62.75 149 ASP F CA 1
ATOM 8964 C C . ASP F 1 149 ? 112.312 110.314 87.455 1.00 62.75 149 ASP F C 1
ATOM 8965 O O . ASP F 1 149 ? 112.766 111.432 87.759 1.00 62.75 149 ASP F O 1
ATOM 8970 N N . GLY F 1 150 ? 111.173 110.138 86.783 1.00 62.26 150 GLY F N 1
ATOM 8971 C CA . GLY F 1 150 ? 110.403 111.288 86.274 1.00 62.26 150 GLY F CA 1
ATOM 8972 C C . GLY F 1 150 ? 108.974 111.316 86.779 1.00 62.26 150 GLY F C 1
ATOM 8973 O O . GLY F 1 150 ? 108.587 110.349 87.445 1.00 62.26 150 GLY F O 1
ATOM 8974 N N . ASN F 1 151 ? 108.219 112.371 86.448 1.00 60.43 151 ASN F N 1
ATOM 8975 C CA . ASN F 1 151 ? 106.821 112.548 86.922 1.00 60.43 151 ASN F CA 1
ATOM 8976 C C . ASN F 1 151 ? 106.830 112.655 88.440 1.00 60.43 151 ASN F C 1
ATOM 8977 O O . ASN F 1 151 ? 105.947 112.076 89.076 1.00 60.43 151 ASN F O 1
ATOM 8982 N N . ASN F 1 152 ? 107.798 113.378 88.992 1.00 58.32 152 ASN F N 1
ATOM 8983 C CA . ASN F 1 152 ? 107.931 113.429 90.467 1.00 58.32 152 ASN F CA 1
ATOM 8984 C C . ASN F 1 152 ? 107.480 114.788 91.017 1.00 58.32 152 ASN F C 1
ATOM 8985 O O . ASN F 1 152 ? 107.846 115.087 92.154 1.00 58.32 152 ASN F O 1
ATOM 8990 N N . PHE F 1 153 ? 106.811 115.619 90.217 1.00 57.77 153 PHE F N 1
ATOM 8991 C CA . PHE F 1 153 ? 106.260 116.918 90.703 1.00 57.77 153 PHE F CA 1
ATOM 8992 C C . PHE F 1 153 ? 105.097 116.740 91.685 1.00 57.77 153 PHE F C 1
ATOM 8993 O O . PHE F 1 153 ? 105.094 117.432 92.697 1.00 57.77 153 PHE F O 1
ATOM 9001 N N . GLY F 1 154 ? 104.145 115.860 91.406 1.00 54.76 154 GLY F N 1
ATOM 9002 C CA . GLY F 1 154 ? 103.034 115.597 92.333 1.00 54.76 154 GLY F CA 1
ATOM 9003 C C . GLY F 1 154 ? 103.531 115.002 93.624 1.00 54.76 154 GLY F C 1
ATOM 9004 O O . GLY F 1 154 ? 102.962 115.320 94.656 1.00 54.76 154 GLY F O 1
ATOM 9005 N N . VAL F 1 155 ? 104.537 114.141 93.556 1.00 52.48 155 VAL F N 1
ATOM 9006 C CA . VAL F 1 155 ? 105.130 113.492 94.752 1.00 52.48 155 VAL F CA 1
ATOM 9007 C C . VAL F 1 155 ? 105.702 114.586 95.634 1.00 52.48 155 VAL F C 1
ATOM 9008 O O . VAL F 1 155 ? 105.678 114.426 96.843 1.00 52.48 155 VAL F O 1
ATOM 9012 N N . SER F 1 156 ? 106.249 115.630 95.037 1.00 52.83 156 SER F N 1
ATOM 9013 C CA . SER F 1 156 ? 106.810 116.766 95.802 1.00 52.83 156 SER F CA 1
ATOM 9014 C C . SER F 1 156 ? 105.699 117.465 96.583 1.00 52.83 156 SER F C 1
ATOM 9015 O O . SER F 1 156 ? 105.962 117.857 97.708 1.00 52.83 156 SER F O 1
ATOM 9018 N N . ILE F 1 157 ? 104.520 117.630 95.994 1.00 51.96 157 ILE F N 1
ATOM 9019 C CA . ILE F 1 157 ? 103.363 118.279 96.663 1.00 51.96 157 ILE F CA 1
ATOM 9020 C C . ILE F 1 157 ? 102.967 117.398 97.839 1.00 51.96 157 ILE F C 1
ATOM 9021 O O . ILE F 1 157 ? 102.729 117.956 98.905 1.00 51.96 157 ILE F O 1
ATOM 9026 N N . GLN F 1 158 ? 102.949 116.076 97.665 1.00 50.33 158 GLN F N 1
ATOM 9027 C CA . GLN F 1 158 ? 102.622 115.122 98.755 1.00 50.33 158 GLN F CA 1
ATOM 9028 C C . GLN F 1 158 ? 103.676 115.205 99.848 1.00 50.33 158 GLN F C 1
ATOM 9029 O O . GLN F 1 158 ? 103.312 115.099 101.005 1.00 50.33 158 GLN F O 1
ATOM 9035 N N . GLU F 1 159 ? 104.935 115.314 99.487 1.00 52.16 159 GLU F N 1
ATOM 9036 C CA . GLU F 1 159 ? 106.048 115.452 100.451 1.00 52.16 159 GLU F CA 1
ATOM 9037 C C . GLU F 1 159 ? 106.020 116.809 101.140 1.00 52.16 159 GLU F C 1
ATOM 9038 O O . GLU F 1 159 ? 106.408 116.839 102.290 1.00 52.16 159 GLU F O 1
ATOM 9044 N N . GLU F 1 160 ? 105.659 117.889 100.453 1.00 52.77 160 GLU F N 1
ATOM 9045 C CA . GLU F 1 160 ? 105.471 119.232 101.067 1.00 52.77 160 GLU F CA 1
ATOM 9046 C C . GLU F 1 160 ? 104.302 119.193 102.051 1.00 52.77 160 GLU F C 1
ATOM 9047 O O . GLU F 1 160 ? 104.429 119.832 103.088 1.00 52.77 160 GLU F O 1
ATOM 9053 N N . THR F 1 161 ? 103.204 118.497 101.725 1.00 48.81 161 THR F N 1
ATOM 9054 C CA . THR F 1 161 ? 102.024 118.351 102.616 1.00 48.81 161 THR F CA 1
ATOM 9055 C C . THR F 1 161 ? 102.412 117.603 103.891 1.00 48.81 161 THR F C 1
ATOM 9056 O O . THR F 1 161 ? 102.041 118.075 104.949 1.00 48.81 161 THR F O 1
ATOM 9060 N N . VAL F 1 162 ? 103.159 116.509 103.799 1.00 47.90 162 VAL F N 1
ATOM 9061 C CA . VAL F 1 162 ? 103.608 115.728 104.987 1.00 47.90 162 VAL F CA 1
ATOM 9062 C C . VAL F 1 162 ? 104.573 116.554 105.830 1.00 47.90 162 VAL F C 1
ATOM 9063 O O . VAL F 1 162 ? 104.502 116.456 107.043 1.00 47.90 162 VAL F O 1
ATOM 9067 N N . ALA F 1 163 ? 105.377 117.403 105.215 1.00 48.13 163 ALA F N 1
ATOM 9068 C CA . ALA F 1 163 ? 106.344 118.239 105.950 1.00 48.13 163 ALA F CA 1
ATOM 9069 C C . ALA F 1 163 ? 105.638 119.372 106.684 1.00 48.13 163 ALA F C 1
ATOM 9070 O O . ALA F 1 163 ? 106.080 119.694 107.782 1.00 48.13 163 ALA F O 1
ATOM 9072 N N . GLU F 1 164 ? 104.612 119.976 106.089 1.00 49.00 164 GLU F N 1
ATOM 9073 C CA . GLU F 1 164 ? 103.810 121.007 106.788 1.00 49.00 164 GLU F CA 1
ATOM 9074 C C . GLU F 1 164 ? 103.054 120.408 107.966 1.00 49.00 164 GLU F C 1
ATOM 9075 O O . GLU F 1 164 ? 103.026 121.048 109.002 1.00 49.00 164 GLU F O 1
ATOM 9081 N N . LEU F 1 165 ? 102.463 119.234 107.805 1.00 46.49 165 LEU F N 1
ATOM 9082 C CA . LEU F 1 165 ? 101.700 118.570 108.880 1.00 46.49 165 LEU F CA 1
ATOM 9083 C C . LEU F 1 165 ? 102.661 118.215 110.009 1.00 46.49 165 LEU F C 1
ATOM 9084 O O . LEU F 1 165 ? 102.263 118.348 111.147 1.00 46.49 165 LEU F O 1
ATOM 9089 N N . ARG F 1 166 ? 103.874 117.779 109.713 1.00 48.33 166 ARG F N 1
ATOM 9090 C CA . ARG F 1 166 ? 104.899 117.521 110.757 1.00 48.33 166 ARG F CA 1
ATOM 9091 C C . ARG F 1 166 ? 105.282 118.816 111.475 1.00 48.33 166 ARG F C 1
ATOM 9092 O O . ARG F 1 166 ? 105.600 118.722 112.644 1.00 48.33 166 ARG F O 1
ATOM 9100 N N . THR F 1 167 ? 105.383 119.952 110.790 1.00 48.33 167 THR F N 1
ATOM 9101 C CA . THR F 1 167 ? 105.637 121.270 111.421 1.00 48.33 167 THR F CA 1
ATOM 9102 C C . THR F 1 167 ? 104.454 121.682 112.309 1.00 48.33 167 THR F C 1
ATOM 9103 O O . THR F 1 167 ? 104.694 122.080 113.440 1.00 48.33 167 THR F O 1
ATOM 9107 N N . VAL F 1 168 ? 103.220 121.520 111.851 1.00 47.24 168 VAL F N 1
ATOM 9108 C CA . VAL F 1 168 ? 102.021 121.859 112.657 1.00 47.24 168 VAL F CA 1
ATOM 9109 C C . VAL F 1 168 ? 101.995 120.988 113.905 1.00 47.24 168 VAL F C 1
ATOM 9110 O O . VAL F 1 168 ? 101.792 121.537 114.972 1.00 47.24 168 VAL F O 1
ATOM 9114 N N . GLU F 1 169 ? 102.235 119.695 113.781 1.00 48.92 169 GLU F N 1
ATOM 9115 C CA . GLU F 1 169 ? 102.196 118.747 114.916 1.00 48.92 169 GLU F CA 1
ATOM 9116 C C . GLU F 1 169 ? 103.328 119.058 115.895 1.00 48.92 169 GLU F C 1
ATOM 9117 O O . GLU F 1 169 ? 103.120 118.861 117.081 1.00 48.92 169 GLU F O 1
ATOM 9123 N N . SER F 1 170 ? 104.508 119.434 115.424 1.00 48.15 170 SER F N 1
ATOM 9124 C CA . SER F 1 170 ? 105.626 119.844 116.311 1.00 48.15 170 SER F CA 1
ATOM 9125 C C . SER F 1 170 ? 105.391 121.194 116.998 1.00 48.15 170 SER F C 1
ATOM 9126 O O . SER F 1 170 ? 105.743 121.300 118.165 1.00 48.15 170 SER F O 1
ATOM 9129 N N . GLU F 1 171 ? 104.871 122.199 116.296 1.00 48.47 171 GLU F N 1
ATOM 9130 C CA . GLU F 1 171 ? 104.559 123.517 116.898 1.00 48.47 171 GLU F CA 1
ATOM 9131 C C . GLU F 1 171 ? 103.494 123.343 117.962 1.00 48.47 171 GLU F C 1
ATOM 9132 O O . GLU F 1 171 ? 103.629 123.947 118.998 1.00 48.47 171 GLU F O 1
ATOM 9138 N N . ALA F 1 172 ? 102.488 122.532 117.706 1.00 45.60 172 ALA F N 1
ATOM 9139 C CA . ALA F 1 172 ? 101.428 122.269 118.689 1.00 45.60 172 ALA F CA 1
ATOM 9140 C C . ALA F 1 172 ? 101.987 121.600 119.937 1.00 45.60 172 ALA F C 1
ATOM 9141 O O . ALA F 1 172 ? 101.564 121.950 121.020 1.00 45.60 172 ALA F O 1
ATOM 9143 N N . ALA F 1 173 ? 102.893 120.650 119.797 1.00 44.41 173 ALA F N 1
ATOM 9144 C CA . ALA F 1 173 ? 103.494 119.978 120.961 1.00 44.41 173 ALA F CA 1
ATOM 9145 C C . ALA F 1 173 ? 104.323 120.952 121.778 1.00 44.41 173 ALA F C 1
ATOM 9146 O O . ALA F 1 173 ? 104.404 120.756 122.981 1.00 44.41 173 ALA F O 1
ATOM 9148 N N . SER F 1 174 ? 104.986 121.902 121.134 1.00 45.01 174 SER F N 1
ATOM 9149 C CA . SER F 1 174 ? 105.789 122.943 121.810 1.00 45.01 174 SER F CA 1
ATOM 9150 C C . SER F 1 174 ? 104.879 123.800 122.674 1.00 45.01 174 SER F C 1
ATOM 9151 O O . SER F 1 174 ? 105.305 124.170 123.754 1.00 45.01 174 SER F O 1
ATOM 9154 N N . TYR F 1 175 ? 103.676 124.108 122.207 1.00 43.69 175 TYR F N 1
ATOM 9155 C CA . TYR F 1 175 ? 102.700 124.949 122.934 1.00 43.69 175 TYR F CA 1
ATOM 9156 C C . TYR F 1 175 ? 102.333 124.278 124.248 1.00 43.69 175 TYR F C 1
ATOM 9157 O O . TYR F 1 175 ? 102.129 124.994 125.203 1.00 43.69 175 TYR F O 1
ATOM 9166 N N . LEU F 1 176 ? 102.185 122.967 124.275 1.00 43.62 176 LEU F N 1
ATOM 9167 C CA . LEU F 1 176 ? 101.934 122.210 125.520 1.00 43.62 176 LEU F CA 1
ATOM 9168 C C . LEU F 1 176 ? 103.146 122.319 126.450 1.00 43.62 176 LEU F C 1
ATOM 9169 O O . LEU F 1 176 ? 102.942 122.341 127.660 1.00 43.62 176 LEU F O 1
ATOM 9174 N N . ASP F 1 177 ? 104.363 122.308 125.918 1.00 45.60 177 ASP F N 1
ATOM 9175 C CA . ASP F 1 177 ? 105.597 122.474 126.728 1.00 45.60 177 ASP F CA 1
ATOM 9176 C C . ASP F 1 177 ? 105.659 123.867 127.333 1.00 45.60 177 ASP F C 1
ATOM 9177 O O . ASP F 1 177 ? 106.182 123.988 128.434 1.00 45.60 177 ASP F O 1
ATOM 9182 N N . GLN F 1 178 ? 105.218 124.882 126.611 1.00 44.80 178 GLN F N 1
ATOM 9183 C CA . GLN F 1 178 ? 105.263 126.279 127.081 1.00 44.80 178 GLN F CA 1
ATOM 9184 C C . GLN F 1 178 ? 104.370 126.435 128.305 1.00 44.80 178 GLN F C 1
ATOM 9185 O O . GLN F 1 178 ? 104.733 127.202 129.178 1.00 44.80 178 GLN F O 1
ATOM 9191 N N . ILE F 1 179 ? 103.237 125.757 128.341 1.00 42.60 179 ILE F N 1
ATOM 9192 C CA . ILE F 1 179 ? 102.301 125.801 129.489 1.00 42.60 179 ILE F CA 1
ATOM 9193 C C . ILE F 1 179 ? 102.955 125.187 130.722 1.00 42.60 179 ILE F C 1
ATOM 9194 O O . ILE F 1 179 ? 102.801 125.761 131.785 1.00 42.60 179 ILE F O 1
ATOM 9199 N N . SER F 1 180 ? 103.666 124.081 130.592 1.00 42.27 180 SER F N 1
ATOM 9200 C CA . SER F 1 180 ? 104.426 123.445 131.695 1.00 42.27 180 SER F CA 1
ATOM 9201 C C . SER F 1 180 ? 105.571 124.328 132.153 1.00 42.27 180 SER F C 1
ATOM 9202 O O . SER F 1 180 ? 105.851 124.308 133.330 1.00 42.27 180 SER F O 1
ATOM 9205 N N . ARG F 1 181 ? 106.248 125.004 131.234 1.00 42.28 181 ARG F N 1
ATOM 9206 C CA . ARG F 1 181 ? 107.369 125.914 131.568 1.00 42.28 181 ARG F CA 1
ATOM 9207 C C . ARG F 1 181 ? 106.880 127.097 132.376 1.00 42.28 181 ARG F C 1
ATOM 9208 O O . ARG F 1 181 ? 107.641 127.568 133.200 1.00 42.28 181 ARG F O 1
ATOM 9216 N N . TYR F 1 182 ? 105.682 127.597 132.107 1.00 39.26 182 TYR F N 1
ATOM 9217 C CA . TYR F 1 182 ? 105.101 128.692 132.911 1.00 39.26 182 TYR F CA 1
ATOM 9218 C C . TYR F 1 182 ? 104.958 128.243 134.353 1.00 39.26 182 TYR F C 1
ATOM 9219 O O . TYR F 1 182 ? 105.299 129.013 135.230 1.00 39.26 182 TYR F O 1
ATOM 9228 N N . TYR F 1 183 ? 104.451 127.050 134.596 1.00 40.16 183 TYR F N 1
ATOM 9229 C CA . TYR F 1 183 ? 104.219 126.633 135.990 1.00 40.16 183 TYR F CA 1
ATOM 9230 C C . TYR F 1 183 ? 105.546 126.475 136.721 1.00 40.16 183 TYR F C 1
ATOM 9231 O O . TYR F 1 183 ? 105.598 126.903 137.847 1.00 40.16 183 TYR F O 1
ATOM 9240 N N . ILE F 1 184 ? 106.568 125.887 136.111 1.00 38.17 184 ILE F N 1
ATOM 9241 C CA . ILE F 1 184 ? 107.898 125.684 136.749 1.00 38.17 184 ILE F CA 1
ATOM 9242 C C . ILE F 1 184 ? 108.560 127.027 137.018 1.00 38.17 184 ILE F C 1
ATOM 9243 O O . ILE F 1 184 ? 109.162 127.158 138.069 1.00 38.17 184 ILE F O 1
ATOM 9248 N N . THR F 1 185 ? 108.534 127.948 136.063 1.00 37.93 185 THR F N 1
ATOM 9249 C CA . THR F 1 185 ? 109.122 129.295 136.223 1.00 37.93 185 THR F CA 1
ATOM 9250 C C . THR F 1 185 ? 108.372 130.121 137.268 1.00 37.93 185 THR F C 1
ATOM 9251 O O . THR F 1 185 ? 109.041 130.779 138.028 1.00 37.93 185 THR F O 1
ATOM 9255 N N . ARG F 1 186 ? 107.046 130.107 137.300 1.00 38.52 186 ARG F N 1
ATOM 9256 C CA . ARG F 1 186 ? 106.282 130.846 138.327 1.00 38.52 186 ARG F CA 1
ATOM 9257 C C . ARG F 1 186 ? 106.578 130.230 139.681 1.00 38.52 186 ARG F C 1
ATOM 9258 O O . ARG F 1 186 ? 106.533 130.964 140.644 1.00 38.52 186 ARG F O 1
ATOM 9266 N N . ALA F 1 187 ? 106.756 128.923 139.761 1.00 38.26 187 ALA F N 1
ATOM 9267 C CA . ALA F 1 187 ? 107.050 128.204 141.005 1.00 38.26 187 ALA F CA 1
ATOM 9268 C C . ALA F 1 187 ? 108.399 128.613 141.553 1.00 38.26 187 ALA F C 1
ATOM 9269 O O . ALA F 1 187 ? 108.489 128.835 142.744 1.00 38.26 187 ALA F O 1
ATOM 9271 N N . LYS F 1 188 ? 109.413 128.695 140.709 1.00 38.12 188 LYS F N 1
ATOM 9272 C CA . LYS F 1 188 ? 110.758 129.113 141.133 1.00 38.12 188 LYS F CA 1
ATOM 9273 C C . LYS F 1 188 ? 110.734 130.556 141.591 1.00 38.12 188 LYS F C 1
ATOM 9274 O O . LYS F 1 188 ? 111.351 130.824 142.604 1.00 38.12 188 LYS F O 1
ATOM 9280 N N . LEU F 1 189 ? 110.065 131.445 140.872 1.00 37.50 189 LEU F N 1
ATOM 9281 C CA . LEU F 1 189 ? 109.961 132.886 141.203 1.00 37.50 189 LEU F CA 1
ATOM 9282 C C . LEU F 1 189 ? 109.207 133.044 142.510 1.00 37.50 189 LEU F C 1
ATOM 9283 O O . LEU F 1 189 ? 109.532 133.954 143.244 1.00 37.50 189 LEU F O 1
ATOM 9288 N N . ALA F 1 190 ? 108.199 132.226 142.752 1.00 39.12 190 ALA F N 1
ATOM 9289 C CA . ALA F 1 190 ? 107.439 132.249 144.009 1.00 39.12 190 ALA F CA 1
ATOM 9290 C C . ALA F 1 190 ? 108.322 131.829 145.176 1.00 39.12 190 ALA F C 1
ATOM 9291 O O . ALA F 1 190 ? 108.152 132.358 146.265 1.00 39.12 190 ALA F O 1
ATOM 9293 N N . SER F 1 191 ? 109.187 130.848 144.979 1.00 40.75 191 SER F N 1
ATOM 9294 C CA . SER F 1 191 ? 110.134 130.406 146.025 1.00 40.75 191 SER F CA 1
ATOM 9295 C C . SER F 1 191 ? 111.113 131.534 146.348 1.00 40.75 191 SER F C 1
ATOM 9296 O O . SER F 1 191 ? 111.422 131.686 147.528 1.00 40.75 191 SER F O 1
ATOM 9299 N N . LYS F 1 192 ? 111.598 132.280 145.354 1.00 40.20 192 LYS F N 1
ATOM 9300 C CA . LYS F 1 192 ? 112.511 133.445 145.514 1.00 40.20 192 LYS F CA 1
ATOM 9301 C C . LYS F 1 192 ? 111.848 134.654 146.182 1.00 40.20 192 LYS F C 1
ATOM 9302 O O . LYS F 1 192 ? 112.546 135.344 146.873 1.00 40.20 192 LYS F O 1
ATOM 9308 N N . ILE F 1 193 ? 110.568 134.922 145.948 1.00 41.30 193 ILE F N 1
ATOM 9309 C CA . ILE F 1 193 ? 109.821 136.022 146.627 1.00 41.30 193 ILE F CA 1
ATOM 9310 C C . ILE F 1 193 ? 109.827 135.734 148.120 1.00 41.30 193 ILE F C 1
ATOM 9311 O O . ILE F 1 193 ? 109.985 136.676 148.886 1.00 41.30 193 ILE F O 1
ATOM 9316 N N . ALA F 1 194 ? 109.625 134.493 148.527 1.00 42.90 194 ALA F N 1
ATOM 9317 C CA . ALA F 1 194 ? 109.717 134.122 149.958 1.00 42.90 194 ALA F CA 1
ATOM 9318 C C . ALA F 1 194 ? 111.146 134.147 150.524 1.00 42.90 194 ALA F C 1
ATOM 9319 O O . ALA F 1 194 ? 111.292 134.534 151.678 1.00 42.90 194 ALA F O 1
ATOM 9321 N N . LYS F 1 195 ? 112.141 133.665 149.782 1.00 43.37 195 LYS F N 1
ATOM 9322 C CA . LYS F 1 195 ? 113.553 133.634 150.247 1.00 43.37 195 LYS F CA 1
ATOM 9323 C C . LYS F 1 195 ? 114.134 135.035 150.357 1.00 43.37 195 LYS F C 1
ATOM 9324 O O . LYS F 1 195 ? 114.875 135.280 151.305 1.00 43.37 195 LYS F O 1
ATOM 9330 N N . TYR F 1 196 ? 113.822 135.911 149.409 1.00 43.98 196 TYR F N 1
ATOM 9331 C CA . TYR F 1 196 ? 114.368 137.285 149.375 1.00 43.98 196 TYR F CA 1
ATOM 9332 C C . TYR F 1 196 ? 113.178 138.237 149.365 1.00 43.98 196 TYR F C 1
ATOM 9333 O O . TYR F 1 196 ? 112.811 138.710 148.301 1.00 43.98 196 TYR F O 1
ATOM 9342 N N . PRO F 1 197 ? 112.530 138.486 150.521 1.00 45.69 197 PRO F N 1
ATOM 9343 C CA . PRO F 1 197 ? 111.365 139.372 150.620 1.00 45.69 197 PRO F CA 1
ATOM 9344 C C . PRO F 1 197 ? 111.689 140.827 150.279 1.00 45.69 197 PRO F C 1
ATOM 9345 O O . PRO F 1 197 ? 110.808 141.515 149.833 1.00 45.69 197 PRO F O 1
ATOM 9349 N N . HIS F 1 198 ? 112.908 141.266 150.572 1.00 47.04 198 HIS F N 1
ATOM 9350 C CA . HIS F 1 198 ? 113.362 142.660 150.340 1.00 47.04 198 HIS F CA 1
ATOM 9351 C C . HIS F 1 198 ? 113.391 143.060 148.867 1.00 47.04 198 HIS F C 1
ATOM 9352 O O . HIS F 1 198 ? 113.004 144.179 148.584 1.00 47.04 198 HIS F O 1
ATOM 9359 N N . VAL F 1 199 ? 113.803 142.181 147.970 1.00 44.23 199 VAL F N 1
ATOM 9360 C CA . VAL F 1 199 ? 113.959 142.540 146.543 1.00 44.23 199 VAL F CA 1
ATOM 9361 C C . VAL F 1 199 ? 112.573 142.667 145.914 1.00 44.23 199 VAL F C 1
ATOM 9362 O O . VAL F 1 199 ? 111.892 141.651 145.815 1.00 44.23 199 VAL F O 1
ATOM 9366 N N . GLU F 1 200 ? 112.174 143.876 145.506 1.00 46.01 200 GLU F N 1
ATOM 9367 C CA . GLU F 1 200 ? 110.846 144.164 144.895 1.00 46.01 200 GLU F CA 1
ATOM 9368 C C . GLU F 1 200 ? 110.735 143.591 143.490 1.00 46.01 200 GLU F C 1
ATOM 9369 O O . GLU F 1 200 ? 109.632 143.352 143.071 1.00 46.01 200 GLU F O 1
ATOM 9375 N N . ASP F 1 201 ? 111.835 143.447 142.778 1.00 43.08 201 ASP F N 1
ATOM 9376 C CA . ASP F 1 201 ? 111.848 142.933 141.390 1.00 43.08 201 ASP F CA 1
ATOM 9377 C C . ASP F 1 201 ? 111.411 141.472 141.314 1.00 43.08 201 ASP F C 1
ATOM 9378 O O . ASP F 1 201 ? 111.070 141.061 140.227 1.00 43.08 201 ASP F O 1
ATOM 9383 N N . TYR F 1 202 ? 111.516 140.699 142.389 1.00 39.93 202 TYR F N 1
ATOM 9384 C CA . TYR F 1 202 ? 111.047 139.295 142.394 1.00 39.93 202 TYR F CA 1
ATOM 9385 C C . TYR F 1 202 ? 109.539 139.281 142.216 1.00 39.93 202 TYR F C 1
ATOM 9386 O O . TYR F 1 202 ? 109.073 138.436 141.453 1.00 39.93 202 TYR F O 1
ATOM 9395 N N . ALA F 1 203 ? 108.817 140.195 142.854 1.00 40.36 203 ALA F N 1
ATOM 9396 C CA . ALA F 1 203 ? 107.355 140.315 142.733 1.00 40.36 203 ALA F CA 1
ATOM 9397 C C . ALA F 1 203 ? 106.963 140.741 141.330 1.00 40.36 203 ALA F C 1
ATOM 9398 O O . ALA F 1 203 ? 105.938 140.269 140.866 1.00 40.36 203 ALA F O 1
ATOM 9400 N N . ARG F 1 204 ? 107.700 141.663 140.727 1.00 41.51 204 ARG F N 1
ATOM 9401 C CA . ARG F 1 204 ? 107.438 142.188 139.370 1.00 41.51 204 ARG F CA 1
ATOM 9402 C C . ARG F 1 204 ? 107.671 141.104 138.342 1.00 41.51 204 ARG F C 1
ATOM 9403 O O . ARG F 1 204 ? 107.073 141.188 137.282 1.00 41.51 204 ARG F O 1
ATOM 9411 N N . THR F 1 205 ? 108.487 140.122 138.654 1.00 40.04 205 THR F N 1
ATOM 9412 C CA . THR F 1 205 ? 108.782 139.003 137.742 1.00 40.04 205 THR F CA 1
ATOM 9413 C C . THR F 1 205 ? 107.559 138.094 137.659 1.00 40.04 205 THR F C 1
ATOM 9414 O O . THR F 1 205 ? 107.363 137.518 136.605 1.00 40.04 205 THR F O 1
ATOM 9418 N N . VAL F 1 206 ? 106.809 137.913 138.741 1.00 40.48 206 VAL F N 1
ATOM 9419 C CA . VAL F 1 206 ? 105.555 137.103 138.748 1.00 40.48 206 VAL F CA 1
ATOM 9420 C C . VAL F 1 206 ? 104.438 137.790 137.976 1.00 40.48 206 VAL F C 1
ATOM 9421 O O . VAL F 1 206 ? 103.798 137.118 137.205 1.00 40.48 206 VAL F O 1
ATOM 9425 N N . THR F 1 207 ? 104.250 139.089 138.138 1.00 41.39 207 THR F N 1
ATOM 9426 C CA . THR F 1 207 ? 103.234 139.863 137.393 1.00 41.39 207 THR F CA 1
ATOM 9427 C C . THR F 1 207 ? 103.584 139.865 135.910 1.00 41.39 207 THR F C 1
ATOM 9428 O O . THR F 1 207 ? 102.665 139.789 135.120 1.00 41.39 207 THR F O 1
ATOM 9432 N N . GLU F 1 208 ? 104.851 139.983 135.554 1.00 41.47 208 GLU F N 1
ATOM 9433 C CA . GLU F 1 208 ? 105.314 139.980 134.152 1.00 41.47 208 GLU F CA 1
ATOM 9434 C C . GLU F 1 208 ? 105.086 138.621 133.505 1.00 41.47 208 GLU F C 1
ATOM 9435 O O . GLU F 1 208 ? 104.799 138.601 132.322 1.00 41.47 208 GLU F O 1
ATOM 9441 N N . ILE F 1 209 ? 105.324 137.534 134.226 1.00 40.54 209 ILE F N 1
ATOM 9442 C CA . ILE F 1 209 ? 105.165 136.154 133.688 1.00 40.54 209 ILE F CA 1
ATOM 9443 C C . ILE F 1 209 ? 103.692 135.865 133.464 1.00 40.54 209 ILE F C 1
ATOM 9444 O O . ILE F 1 209 ? 103.395 135.177 132.509 1.00 40.54 209 ILE F O 1
ATOM 9449 N N . ASP F 1 210 ? 102.827 136.318 134.356 1.00 41.21 210 ASP F N 1
ATOM 9450 C CA . ASP F 1 210 ? 101.369 136.130 134.238 1.00 41.21 210 ASP F CA 1
ATOM 9451 C C . ASP F 1 210 ? 100.811 136.908 133.051 1.00 41.21 210 ASP F C 1
ATOM 9452 O O . ASP F 1 210 ? 99.971 136.363 132.359 1.00 41.21 210 ASP F O 1
ATOM 9457 N N . GLU F 1 211 ? 101.236 138.140 132.835 1.00 43.98 211 GLU F N 1
ATOM 9458 C CA . GLU F 1 211 ? 100.782 138.949 131.693 1.00 43.98 211 GLU F CA 1
ATOM 9459 C C . GLU F 1 211 ? 101.297 138.370 130.394 1.00 43.98 211 GLU F C 1
ATOM 9460 O O . GLU F 1 211 ? 100.546 138.361 129.450 1.00 43.98 211 GLU F O 1
ATOM 9466 N N . LYS F 1 212 ? 102.538 137.931 130.340 1.00 41.39 212 LYS F N 1
ATOM 9467 C CA . LYS F 1 212 ? 103.096 137.288 129.127 1.00 41.39 212 LYS F CA 1
ATOM 9468 C C . LYS F 1 212 ? 102.366 135.990 128.827 1.00 41.39 212 LYS F C 1
ATOM 9469 O O . LYS F 1 212 ? 102.189 135.736 127.657 1.00 41.39 212 LYS F O 1
ATOM 9475 N N . GLU F 1 213 ? 101.983 135.193 129.825 1.00 41.92 213 GLU F N 1
ATOM 9476 C CA . GLU F 1 213 ? 101.180 133.964 129.590 1.00 41.92 213 GLU F CA 1
ATOM 9477 C C . GLU F 1 213 ? 99.802 134.290 129.025 1.00 41.92 213 GLU F C 1
ATOM 9478 O O . GLU F 1 213 ? 99.393 133.611 128.122 1.00 41.92 213 GLU F O 1
ATOM 9484 N N . TYR F 1 214 ? 99.141 135.334 129.495 1.00 44.18 214 TYR F N 1
ATOM 9485 C CA . TYR F 1 214 ? 97.840 135.713 128.920 1.00 44.18 214 TYR F CA 1
ATOM 9486 C C . TYR F 1 214 ? 98.007 136.027 127.439 1.00 44.18 214 TYR F C 1
ATOM 9487 O O . TYR F 1 214 ? 97.236 135.501 126.647 1.00 44.18 214 TYR F O 1
ATOM 9496 N N . ILE F 1 215 ? 99.017 136.795 127.072 1.00 42.59 215 ILE F N 1
ATOM 9497 C CA . ILE F 1 215 ? 99.287 137.146 125.652 1.00 42.59 215 ILE F CA 1
ATOM 9498 C C . ILE F 1 215 ? 99.649 135.888 124.867 1.00 42.59 215 ILE F C 1
ATOM 9499 O O . ILE F 1 215 ? 99.148 135.752 123.752 1.00 42.59 215 ILE F O 1
ATOM 9504 N N . SER F 1 216 ? 100.457 134.998 125.430 1.00 41.90 216 SER F N 1
ATOM 9505 C CA . SER F 1 216 ? 100.897 133.741 124.781 1.00 41.90 216 SER F CA 1
ATOM 9506 C C . SER F 1 216 ? 99.753 132.768 124.563 1.00 41.90 216 SER F C 1
ATOM 9507 O O . SER F 1 216 ? 99.735 132.173 123.512 1.00 41.90 216 SER F O 1
ATOM 9510 N N . LEU F 1 217 ? 98.873 132.577 125.530 1.00 40.81 217 LEU F N 1
ATOM 9511 C CA . LEU F 1 217 ? 97.712 131.670 125.406 1.00 40.81 217 LEU F CA 1
ATOM 9512 C C . LEU F 1 217 ? 96.737 132.186 124.364 1.00 40.81 217 LEU F C 1
ATOM 9513 O O . LEU F 1 217 ? 96.187 131.370 123.662 1.00 40.81 217 LEU F O 1
ATOM 9518 N N . ARG F 1 218 ? 96.491 133.482 124.291 1.00 43.91 218 ARG F N 1
ATOM 9519 C CA . ARG F 1 218 ? 95.629 134.062 123.227 1.00 43.91 218 ARG F CA 1
ATOM 9520 C C . ARG F 1 218 ? 96.297 133.921 121.867 1.00 43.91 218 ARG F C 1
ATOM 9521 O O . ARG F 1 218 ? 95.572 133.787 120.895 1.00 43.91 218 ARG F O 1
ATOM 9529 N N . LEU F 1 219 ? 97.613 134.052 121.779 1.00 43.04 219 LEU F N 1
ATOM 9530 C CA . LEU F 1 219 ? 98.327 133.800 120.507 1.00 43.04 219 LEU F CA 1
ATOM 9531 C C . LEU F 1 219 ? 98.219 132.329 120.119 1.00 43.04 219 LEU F C 1
ATOM 9532 O O . LEU F 1 219 ? 98.084 132.085 118.939 1.00 43.04 219 LEU F O 1
ATOM 9537 N N . ILE F 1 220 ? 98.294 131.385 121.053 1.00 41.59 220 ILE F N 1
ATOM 9538 C CA . ILE F 1 220 ? 98.122 129.927 120.782 1.00 41.59 220 ILE F CA 1
ATOM 9539 C C . ILE F 1 220 ? 96.716 129.639 120.284 1.00 41.59 220 ILE F C 1
ATOM 9540 O O . ILE F 1 220 ? 96.623 128.898 119.342 1.00 41.59 220 ILE F O 1
ATOM 9545 N N . ILE F 1 221 ? 95.668 130.214 120.846 1.00 43.79 221 ILE F N 1
ATOM 9546 C CA . ILE F 1 221 ? 94.308 129.967 120.293 1.00 43.79 221 ILE F CA 1
ATOM 9547 C C . ILE F 1 221 ? 94.193 130.520 118.880 1.00 43.79 221 ILE F C 1
ATOM 9548 O O . ILE F 1 221 ? 93.531 129.880 118.080 1.00 43.79 221 ILE F O 1
ATOM 9553 N N . SER F 1 222 ? 94.769 131.674 118.590 1.00 44.55 222 SER F N 1
ATOM 9554 C CA . SER F 1 222 ? 94.791 132.223 117.212 1.00 44.55 222 SER F CA 1
ATOM 9555 C C . SER F 1 222 ? 95.625 131.362 116.271 1.00 44.55 222 SER F C 1
ATOM 9556 O O . SER F 1 222 ? 95.174 131.137 115.178 1.00 44.55 222 SER F O 1
ATOM 9559 N N . GLU F 1 223 ? 96.794 130.898 116.675 1.00 45.51 223 GLU F N 1
ATOM 9560 C CA . GLU F 1 223 ? 97.637 130.004 115.851 1.00 45.51 223 GLU F CA 1
ATOM 9561 C C . GLU F 1 223 ? 96.952 128.666 115.597 1.00 45.51 223 GLU F C 1
ATOM 9562 O O . GLU F 1 223 ? 97.091 128.171 114.501 1.00 45.51 223 GLU F O 1
ATOM 9568 N N . LEU F 1 224 ? 96.266 128.088 116.574 1.00 43.33 224 LEU F N 1
ATOM 9569 C CA . LEU F 1 224 ? 95.518 126.833 116.349 1.00 43.33 224 LEU F CA 1
ATOM 9570 C C . LEU F 1 224 ? 94.412 127.077 115.331 1.00 43.33 224 LEU F C 1
ATOM 9571 O O . LEU F 1 224 ? 94.278 126.248 114.457 1.00 43.33 224 LEU F O 1
ATOM 9576 N N . ARG F 1 225 ? 93.677 128.179 115.409 1.00 45.91 225 ARG F N 1
ATOM 9577 C CA . ARG F 1 225 ? 92.608 128.538 114.433 1.00 45.91 225 ARG F CA 1
ATOM 9578 C C . ARG F 1 225 ? 93.213 128.764 113.059 1.00 45.91 225 ARG F C 1
ATOM 9579 O O . ARG F 1 225 ? 92.590 128.366 112.087 1.00 45.91 225 ARG F O 1
ATOM 9587 N N . ASN F 1 226 ? 94.385 129.364 112.985 1.00 45.94 226 ASN F N 1
ATOM 9588 C CA . ASN F 1 226 ? 95.059 129.677 111.708 1.00 45.94 226 ASN F CA 1
ATOM 9589 C C . ASN F 1 226 ? 95.590 128.401 111.081 1.00 45.94 226 ASN F C 1
ATOM 9590 O O . ASN F 1 226 ? 95.575 128.327 109.871 1.00 45.94 226 ASN F O 1
ATOM 9595 N N . GLN F 1 227 ? 96.064 127.444 111.867 1.00 45.90 227 GLN F N 1
ATOM 9596 C CA . GLN F 1 227 ? 96.528 126.132 111.350 1.00 45.90 227 GLN F CA 1
ATOM 9597 C C . GLN F 1 227 ? 95.366 125.334 110.776 1.00 45.90 227 GLN F C 1
ATOM 9598 O O . GLN F 1 227 ? 95.569 124.712 109.774 1.00 45.90 227 GLN F O 1
ATOM 9604 N N . TYR F 1 228 ? 94.196 125.352 111.383 1.00 45.45 228 TYR F N 1
ATOM 9605 C CA . TYR F 1 228 ? 93.022 124.638 110.830 1.00 45.45 228 TYR F CA 1
ATOM 9606 C C . TYR F 1 228 ? 92.604 125.198 109.477 1.00 45.45 228 TYR F C 1
ATOM 9607 O O . TYR F 1 228 ? 92.392 124.404 108.593 1.00 45.45 228 TYR F O 1
ATOM 9616 N N . VAL F 1 229 ? 92.510 126.513 109.320 1.00 47.24 229 VAL F N 1
ATOM 9617 C CA . VAL F 1 229 ? 92.106 127.162 108.035 1.00 47.24 229 VAL F CA 1
ATOM 9618 C C . VAL F 1 229 ? 93.187 126.991 106.973 1.00 47.24 229 VAL F C 1
ATOM 9619 O O . VAL F 1 229 ? 92.831 126.777 105.826 1.00 47.24 229 VAL F O 1
ATOM 9623 N N . THR F 1 230 ? 94.455 127.115 107.347 1.00 47.14 230 THR F N 1
ATOM 9624 C CA . THR F 1 230 ? 95.592 126.990 106.409 1.00 47.14 230 THR F CA 1
ATOM 9625 C C . THR F 1 230 ? 95.701 125.563 105.885 1.00 47.14 230 THR F C 1
ATOM 9626 O O . THR F 1 230 ? 95.816 125.425 104.676 1.00 47.14 230 THR F O 1
ATOM 9630 N N . LEU F 1 231 ? 95.618 124.551 106.746 1.00 46.23 231 LEU F N 1
ATOM 9631 C CA . LEU F 1 231 ? 95.670 123.131 106.336 1.00 46.23 231 LEU F CA 1
ATOM 9632 C C . LEU F 1 231 ? 94.442 122.772 105.514 1.00 46.23 231 LEU F C 1
ATOM 9633 O O . LEU F 1 231 ? 94.613 122.079 104.552 1.00 46.23 231 LEU F O 1
ATOM 9638 N N . HIS F 1 232 ? 93.258 123.252 105.853 1.00 48.18 232 HIS F N 1
ATOM 9639 C CA . HIS F 1 232 ? 92.077 122.993 105.002 1.00 48.18 232 HIS F CA 1
ATOM 9640 C C . HIS F 1 232 ? 92.279 123.573 103.596 1.00 48.18 232 HIS F C 1
ATOM 9641 O O . HIS F 1 232 ? 92.104 122.816 102.654 1.00 48.18 232 HIS F O 1
ATOM 9648 N N . ASP F 1 233 ? 92.698 124.830 103.449 1.00 50.53 233 ASP F N 1
ATOM 9649 C CA . ASP F 1 233 ? 92.870 125.479 102.128 1.00 50.53 233 ASP F CA 1
ATOM 9650 C C . ASP F 1 233 ? 93.966 124.795 101.329 1.00 50.53 233 ASP F C 1
ATOM 9651 O O . ASP F 1 233 ? 93.766 124.602 100.146 1.00 50.53 233 ASP F O 1
ATOM 9656 N N . MET F 1 234 ? 95.106 124.512 101.939 1.00 51.73 234 MET F N 1
ATOM 9657 C CA . MET F 1 234 ? 96.196 123.905 101.155 1.00 51.73 234 MET F CA 1
ATOM 9658 C C . MET F 1 234 ? 95.771 122.517 100.686 1.00 51.73 234 MET F C 1
ATOM 9659 O O . MET F 1 234 ? 95.953 122.230 99.518 1.00 51.73 234 MET F O 1
ATOM 9664 N N . ILE F 1 235 ? 95.194 121.700 101.555 1.00 50.37 235 ILE F N 1
ATOM 9665 C CA . ILE F 1 235 ? 94.845 120.308 101.168 1.00 50.37 235 ILE F CA 1
ATOM 9666 C C . ILE F 1 235 ? 93.728 120.290 100.129 1.00 50.37 235 ILE F C 1
ATOM 9667 O O . ILE F 1 235 ? 93.806 119.476 99.229 1.00 50.37 235 ILE F O 1
ATOM 9672 N N . LEU F 1 236 ? 92.717 121.131 100.254 1.00 51.77 236 LEU F N 1
ATOM 9673 C CA . LEU F 1 236 ? 91.654 121.196 99.230 1.00 51.77 236 LEU F CA 1
ATOM 9674 C C . LEU F 1 236 ? 92.153 121.799 97.916 1.00 51.77 236 LEU F C 1
ATOM 9675 O O . LEU F 1 236 ? 91.657 121.386 96.871 1.00 51.77 236 LEU F O 1
ATOM 9680 N N . LYS F 1 237 ? 93.011 122.807 97.953 1.00 51.30 237 LYS F N 1
ATOM 9681 C CA . LYS F 1 237 ? 93.584 123.398 96.719 1.00 51.30 237 LYS F CA 1
ATOM 9682 C C . LYS F 1 237 ? 94.484 122.403 96.016 1.00 51.30 237 LYS F C 1
ATOM 9683 O O . LYS F 1 237 ? 94.482 122.397 94.793 1.00 51.30 237 LYS F O 1
ATOM 9689 N N . ASN F 1 238 ? 95.230 121.606 96.771 1.00 52.52 238 ASN F N 1
ATOM 9690 C CA . ASN F 1 238 ? 96.249 120.709 96.183 1.00 52.52 238 ASN F CA 1
ATOM 9691 C C . ASN F 1 238 ? 95.799 119.255 96.226 1.00 52.52 238 ASN F C 1
ATOM 9692 O O . ASN F 1 238 ? 96.644 118.412 96.050 1.00 52.52 238 ASN F O 1
ATOM 9697 N N . ILE F 1 239 ? 94.513 118.984 96.375 1.00 54.96 239 ILE F N 1
ATOM 9698 C CA . ILE F 1 239 ? 93.975 117.595 96.477 1.00 54.96 239 ILE F CA 1
ATOM 9699 C C . ILE F 1 239 ? 94.215 116.748 95.223 1.00 54.96 239 ILE F C 1
ATOM 9700 O O . ILE F 1 239 ? 94.641 115.614 95.385 1.00 54.96 239 ILE F O 1
ATOM 9705 N N . GLU F 1 240 ? 93.967 117.248 94.022 1.00 56.80 240 GLU F N 1
ATOM 9706 C CA . GLU F 1 240 ? 94.050 116.371 92.844 1.00 56.80 240 GLU F CA 1
ATOM 9707 C C . GLU F 1 240 ? 95.449 115.784 92.750 1.00 56.80 240 GLU F C 1
ATOM 9708 O O . GLU F 1 240 ? 95.553 114.594 92.539 1.00 56.80 240 GLU F O 1
ATOM 9714 N N . LYS F 1 241 ? 96.482 116.580 92.925 1.00 54.46 241 LYS F N 1
ATOM 9715 C CA . LYS F 1 241 ? 97.870 116.067 92.941 1.00 54.46 241 LYS F CA 1
ATOM 9716 C C . LYS F 1 241 ? 98.200 115.233 94.181 1.00 54.46 241 LYS F C 1
ATOM 9717 O O . LYS F 1 241 ? 99.030 114.373 94.079 1.00 54.46 241 LYS F O 1
ATOM 9723 N N . ILE F 1 242 ? 97.682 115.554 95.351 1.00 52.88 242 ILE F N 1
ATOM 9724 C CA . ILE F 1 242 ? 97.899 114.732 96.576 1.00 52.88 242 ILE F CA 1
ATOM 9725 C C . ILE F 1 242 ? 97.210 113.379 96.458 1.00 52.88 242 ILE F C 1
ATOM 9726 O O . ILE F 1 242 ? 97.780 112.415 96.870 1.00 52.88 242 ILE F O 1
ATOM 9731 N N . LYS F 1 243 ? 95.984 113.324 95.971 1.00 55.73 243 LYS F N 1
ATOM 9732 C CA . LYS F 1 243 ? 95.262 112.046 95.778 1.00 55.73 243 LYS F CA 1
ATOM 9733 C C . LYS F 1 243 ? 95.810 111.235 94.607 1.00 55.73 243 LYS F C 1
ATOM 9734 O O . LYS F 1 243 ? 95.869 110.017 94.718 1.00 55.73 243 LYS F O 1
ATOM 9740 N N . ARG F 1 244 ? 96.153 111.886 93.508 1.00 57.32 244 ARG F N 1
ATOM 9741 C CA . ARG F 1 244 ? 96.656 111.193 92.302 1.00 57.32 244 ARG F CA 1
ATOM 9742 C C . ARG F 1 244 ? 97.953 111.863 91.889 1.00 57.32 244 ARG F C 1
ATOM 9743 O O . ARG F 1 244 ? 97.911 112.651 90.949 1.00 57.32 244 ARG F O 1
ATOM 9751 N N . PRO F 1 245 ? 99.107 111.515 92.496 1.00 54.25 245 PRO F N 1
ATOM 9752 C CA . PRO F 1 245 ? 100.332 112.237 92.236 1.00 54.25 245 PRO F CA 1
ATOM 9753 C C . PRO F 1 245 ? 100.811 112.287 90.781 1.00 54.25 245 PRO F C 1
ATOM 9754 O O . PRO F 1 245 ? 101.299 113.309 90.401 1.00 54.25 245 PRO F O 1
ATOM 9758 N N . ARG F 1 246 ? 100.658 111.212 90.013 1.00 56.04 246 ARG F N 1
ATOM 9759 C CA . ARG F 1 246 ? 101.158 111.127 88.624 1.00 56.04 246 ARG F CA 1
ATOM 9760 C C . ARG F 1 246 ? 99.985 110.963 87.655 1.00 56.04 246 ARG F C 1
ATOM 9761 O O . ARG F 1 246 ? 99.399 111.985 87.273 1.00 56.04 246 ARG F O 1
ATOM 9769 N N . LEU G 1 4 ? 88.974 115.430 94.973 1.00 67.56 4 LEU G N 1
ATOM 9770 C CA . LEU G 1 4 ? 88.299 116.459 95.815 1.00 67.56 4 LEU G CA 1
ATOM 9771 C C . LEU G 1 4 ? 87.514 115.789 96.947 1.00 67.56 4 LEU G C 1
ATOM 9772 O O . LEU G 1 4 ? 87.094 114.631 96.768 1.00 67.56 4 LEU G O 1
ATOM 9777 N N . LEU G 1 5 ? 87.339 116.484 98.072 1.00 65.81 5 LEU G N 1
ATOM 9778 C CA . LEU G 1 5 ? 86.508 115.933 99.175 1.00 65.81 5 LEU G CA 1
ATOM 9779 C C . LEU G 1 5 ? 85.304 116.868 99.347 1.00 65.81 5 LEU G C 1
ATOM 9780 O O . LEU G 1 5 ? 85.509 118.093 99.347 1.00 65.81 5 LEU G O 1
ATOM 9785 N N . LYS G 1 6 ? 84.095 116.316 99.451 1.00 70.86 6 LYS G N 1
ATOM 9786 C CA . LYS G 1 6 ? 82.868 117.152 99.550 1.00 70.86 6 LYS G CA 1
ATOM 9787 C C . LYS G 1 6 ? 82.852 117.913 100.880 1.00 70.86 6 LYS G C 1
ATOM 9788 O O . LYS G 1 6 ? 83.212 117.305 101.902 1.00 70.86 6 LYS G O 1
ATOM 9794 N N . VAL G 1 7 ? 82.427 119.182 100.864 1.00 70.29 7 VAL G N 1
ATOM 9795 C CA . VAL G 1 7 ? 82.364 120.019 102.100 1.00 70.29 7 VAL G CA 1
ATOM 9796 C C . VAL G 1 7 ? 80.920 120.494 102.299 1.00 70.29 7 VAL G C 1
ATOM 9797 O O . VAL G 1 7 ? 80.317 120.935 101.306 1.00 70.29 7 VAL G O 1
ATOM 9801 N N . ASP G 1 8 ? 80.395 120.415 103.528 1.00 73.48 8 ASP G N 1
ATOM 9802 C CA . ASP G 1 8 ? 78.995 120.824 103.834 1.00 73.48 8 ASP G CA 1
ATOM 9803 C C . ASP G 1 8 ? 78.809 122.299 103.480 1.00 73.48 8 ASP G C 1
ATOM 9804 O O . ASP G 1 8 ? 79.657 123.101 103.891 1.00 73.48 8 ASP G O 1
ATOM 9809 N N . GLN G 1 9 ? 77.722 122.643 102.790 1.00 73.54 9 GLN G N 1
ATOM 9810 C CA . GLN G 1 9 ? 77.487 124.036 102.323 1.00 73.54 9 GLN G CA 1
ATOM 9811 C C . GLN G 1 9 ? 77.283 125.029 103.471 1.00 73.54 9 GLN G C 1
ATOM 9812 O O . GLN G 1 9 ? 77.791 126.143 103.350 1.00 73.54 9 GLN G O 1
ATOM 9818 N N . GLU G 1 10 ? 76.531 124.676 104.510 1.00 72.26 10 GLU G N 1
ATOM 9819 C CA . GLU G 1 10 ? 76.229 125.672 105.570 1.00 72.26 10 GLU G CA 1
ATOM 9820 C C . GLU G 1 10 ? 77.505 126.071 106.304 1.00 72.26 10 GLU G C 1
ATOM 9821 O O . GLU G 1 10 ? 77.686 127.270 106.556 1.00 72.26 10 GLU G O 1
ATOM 9827 N N . VAL G 1 11 ? 78.348 125.100 106.646 1.00 68.24 11 VAL G N 1
ATOM 9828 C CA . VAL G 1 11 ? 79.656 125.401 107.284 1.00 68.24 11 VAL G CA 1
ATOM 9829 C C . VAL G 1 11 ? 80.530 126.125 106.259 1.00 68.24 11 VAL G C 1
ATOM 9830 O O . VAL G 1 11 ? 81.232 127.060 106.652 1.00 68.24 11 VAL G O 1
ATOM 9834 N N . LYS G 1 12 ? 80.439 125.758 104.983 1.00 67.75 12 LYS G N 1
ATOM 9835 C CA . LYS G 1 12 ? 81.226 126.459 103.939 1.00 67.75 12 LYS G CA 1
ATOM 9836 C C . LYS G 1 12 ? 80.849 127.942 103.875 1.00 67.75 12 LYS G C 1
ATOM 9837 O O . LYS G 1 12 ? 81.761 128.761 103.752 1.00 67.75 12 LYS G O 1
ATOM 9843 N N . LEU G 1 13 ? 79.567 128.282 103.967 1.00 66.73 13 LEU G N 1
ATOM 9844 C CA . LEU G 1 13 ? 79.134 129.699 103.938 1.00 66.73 13 LEU G CA 1
ATOM 9845 C C . LEU G 1 13 ? 79.753 130.438 105.121 1.00 66.73 13 LEU G C 1
ATOM 9846 O O . LEU G 1 13 ? 80.190 131.576 104.923 1.00 66.73 13 LEU G O 1
ATOM 9851 N N . LYS G 1 14 ? 79.759 129.830 106.304 1.00 62.79 14 LYS G N 1
ATOM 9852 C CA . LYS G 1 14 ? 80.366 130.441 107.516 1.00 62.79 14 LYS G CA 1
ATOM 9853 C C . LYS G 1 14 ? 81.880 130.582 107.363 1.00 62.79 14 LYS G C 1
ATOM 9854 O O . LYS G 1 14 ? 82.416 131.557 107.870 1.00 62.79 14 LYS G O 1
ATOM 9860 N N . VAL G 1 15 ? 82.545 129.616 106.748 1.00 60.02 15 VAL G N 1
ATOM 9861 C CA . VAL G 1 15 ? 84.008 129.737 106.495 1.00 60.02 15 VAL G CA 1
ATOM 9862 C C . VAL G 1 15 ? 84.261 130.901 105.541 1.00 60.02 15 VAL G C 1
ATOM 9863 O O . VAL G 1 15 ? 85.220 131.617 105.768 1.00 60.02 15 VAL G O 1
ATOM 9867 N N . ASP G 1 16 ? 83.417 131.090 104.530 1.00 60.95 16 ASP G N 1
ATOM 9868 C CA . ASP G 1 16 ? 83.572 132.197 103.548 1.00 60.95 16 ASP G CA 1
ATOM 9869 C C . ASP G 1 16 ? 83.412 133.563 104.209 1.00 60.95 16 ASP G C 1
ATOM 9870 O O . ASP G 1 16 ? 84.120 134.473 103.795 1.00 60.95 16 ASP G O 1
ATOM 9875 N N . SER G 1 17 ? 82.491 133.718 105.150 1.00 58.18 17 SER G N 1
ATOM 9876 C CA . SER G 1 17 ? 82.366 134.979 105.913 1.00 58.18 17 SER G CA 1
ATOM 9877 C C . SER G 1 17 ? 83.610 135.210 106.771 1.00 58.18 17 SER G C 1
ATOM 9878 O O . SER G 1 17 ? 83.984 136.371 106.914 1.00 58.18 17 SER G O 1
ATOM 9881 N N . PHE G 1 18 ? 84.201 134.164 107.351 1.00 52.42 18 PHE G N 1
ATOM 9882 C CA . PHE G 1 18 ? 85.460 134.322 108.121 1.00 52.42 18 PHE G CA 1
ATOM 9883 C C . PHE G 1 18 ? 86.547 134.796 107.176 1.00 52.42 18 PHE G C 1
ATOM 9884 O O . PHE G 1 18 ? 87.319 135.673 107.543 1.00 52.42 18 PHE G O 1
ATOM 9892 N N . ARG G 1 19 ? 86.615 134.205 105.995 1.00 54.53 19 ARG G N 1
ATOM 9893 C CA . ARG G 1 19 ? 87.664 134.570 105.027 1.00 54.53 19 ARG G CA 1
ATOM 9894 C C . ARG G 1 19 ? 87.490 136.016 104.597 1.00 54.53 19 ARG G C 1
ATOM 9895 O O . ARG G 1 19 ? 88.508 136.678 104.422 1.00 54.53 19 ARG G O 1
ATOM 9903 N N . GLU G 1 20 ? 86.259 136.466 104.373 1.00 56.07 20 GLU G N 1
ATOM 9904 C CA . GLU G 1 20 ? 85.999 137.884 104.033 1.00 56.07 20 GLU G CA 1
ATOM 9905 C C . GLU G 1 20 ? 86.355 138.801 105.201 1.00 56.07 20 GLU G C 1
ATOM 9906 O O . GLU G 1 20 ? 86.876 139.866 104.933 1.00 56.07 20 GLU G O 1
ATOM 9912 N N . ARG G 1 21 ? 86.036 138.436 106.434 1.00 53.11 21 ARG G N 1
ATOM 9913 C CA . ARG G 1 21 ? 86.308 139.311 107.598 1.00 53.11 21 ARG G CA 1
ATOM 9914 C C . ARG G 1 21 ? 87.810 139.481 107.766 1.00 53.11 21 ARG G C 1
ATOM 9915 O O . ARG G 1 21 ? 88.232 140.593 108.013 1.00 53.11 21 ARG G O 1
ATOM 9923 N N . ILE G 1 22 ? 88.581 138.413 107.627 1.00 51.71 22 ILE G N 1
ATOM 9924 C CA . ILE G 1 22 ? 90.054 138.496 107.740 1.00 51.71 22 ILE G CA 1
ATOM 9925 C C . ILE G 1 22 ? 90.594 139.385 106.624 1.00 51.71 22 ILE G C 1
ATOM 9926 O O . ILE G 1 22 ? 91.505 140.152 106.900 1.00 51.71 22 ILE G O 1
ATOM 9931 N N . THR G 1 23 ? 90.054 139.300 105.415 1.00 52.05 23 THR G N 1
ATOM 9932 C CA . THR G 1 23 ? 90.492 140.152 104.276 1.00 52.05 23 THR G CA 1
ATOM 9933 C C . THR G 1 23 ? 90.222 141.620 104.566 1.00 52.05 23 THR G C 1
ATOM 9934 O O . THR G 1 23 ? 91.133 142.415 104.383 1.00 52.05 23 THR G O 1
ATOM 9938 N N . SER G 1 24 ? 89.030 141.955 105.044 1.00 52.15 24 SER G N 1
ATOM 9939 C CA . SER G 1 24 ? 88.657 143.362 105.301 1.00 52.15 24 SER G CA 1
ATOM 9940 C C . SER G 1 24 ? 89.523 143.923 106.411 1.00 52.15 24 SER G C 1
ATOM 9941 O O . SER G 1 24 ? 90.038 145.021 106.245 1.00 52.15 24 SER G O 1
ATOM 9944 N N . GLU G 1 25 ? 89.700 143.172 107.486 1.00 52.25 25 GLU G N 1
ATOM 9945 C CA . GLU G 1 25 ? 90.531 143.611 108.617 1.00 52.25 25 GLU G CA 1
ATOM 9946 C C . GLU G 1 25 ? 91.967 143.767 108.161 1.00 52.25 25 GLU G C 1
ATOM 9947 O O . GLU G 1 25 ? 92.531 144.799 108.463 1.00 52.25 25 GLU G O 1
ATOM 9953 N N . ALA G 1 26 ? 92.517 142.815 107.415 1.00 51.35 26 ALA G N 1
ATOM 9954 C CA . ALA G 1 26 ? 93.939 142.886 107.031 1.00 51.35 26 ALA G CA 1
ATOM 9955 C C . ALA G 1 26 ? 94.200 144.072 106.132 1.00 51.35 26 ALA G C 1
ATOM 9956 O O . ALA G 1 26 ? 95.228 144.684 106.289 1.00 51.35 26 ALA G O 1
ATOM 9958 N N . GLU G 1 27 ? 93.323 144.349 105.190 1.00 54.20 27 GLU G N 1
ATOM 9959 C CA . GLU G 1 27 ? 93.456 145.523 104.295 1.00 54.20 27 GLU G CA 1
ATOM 9960 C C . GLU G 1 27 ? 93.336 146.837 105.068 1.00 54.20 27 GLU G C 1
ATOM 9961 O O . GLU G 1 27 ? 94.084 147.744 104.756 1.00 54.20 27 GLU G O 1
ATOM 9967 N N . ASP G 1 28 ? 92.407 146.963 106.007 1.00 52.13 28 ASP G N 1
ATOM 9968 C CA . ASP G 1 28 ? 92.296 148.172 106.865 1.00 52.13 28 ASP G CA 1
ATOM 9969 C C . ASP G 1 28 ? 93.509 148.299 107.786 1.00 52.13 28 ASP G C 1
ATOM 9970 O O . ASP G 1 28 ? 93.899 149.410 108.044 1.00 52.13 28 ASP G O 1
ATOM 9975 N N . LEU G 1 29 ? 94.044 147.207 108.316 1.00 48.74 29 LEU G N 1
ATOM 9976 C CA . LEU G 1 29 ? 95.265 147.320 109.142 1.00 48.74 29 LEU G CA 1
ATOM 9977 C C . LEU G 1 29 ? 96.418 147.831 108.283 1.00 48.74 29 LEU G C 1
ATOM 9978 O O . LEU G 1 29 ? 97.038 148.792 108.690 1.00 48.74 29 LEU G O 1
ATOM 9983 N N . VAL G 1 30 ? 96.634 147.283 107.100 1.00 49.78 30 VAL G N 1
ATOM 9984 C CA . VAL G 1 30 ? 97.799 147.704 106.276 1.00 49.78 30 VAL G CA 1
ATOM 9985 C C . VAL G 1 30 ? 97.624 149.153 105.845 1.00 49.78 30 VAL G C 1
ATOM 9986 O O . VAL G 1 30 ? 98.598 149.880 105.908 1.00 49.78 30 VAL G O 1
ATOM 9990 N N . ALA G 1 31 ? 96.421 149.561 105.460 1.00 52.78 31 ALA G N 1
ATOM 9991 C CA . ALA G 1 31 ? 96.207 150.910 104.901 1.00 52.78 31 ALA G CA 1
ATOM 9992 C C . ALA G 1 31 ? 95.689 151.972 105.874 1.00 52.78 31 ALA G C 1
ATOM 9993 O O . ALA G 1 31 ? 95.717 153.132 105.477 1.00 52.78 31 ALA G O 1
ATOM 9995 N N . ASN G 1 32 ? 95.207 151.639 107.067 1.00 51.65 32 ASN G N 1
ATOM 9996 C CA . ASN G 1 32 ? 94.782 152.706 108.008 1.00 51.65 32 ASN G CA 1
ATOM 9997 C C . ASN G 1 32 ? 95.521 152.597 109.347 1.00 51.65 32 ASN G C 1
ATOM 9998 O O . ASN G 1 32 ? 96.040 153.603 109.782 1.00 51.65 32 ASN G O 1
ATOM 10003 N N . PHE G 1 33 ? 95.518 151.441 109.997 1.00 47.87 33 PHE G N 1
ATOM 10004 C CA . PHE G 1 33 ? 96.147 151.262 111.327 1.00 47.87 33 PHE G CA 1
ATOM 10005 C C . PHE G 1 33 ? 97.662 151.348 111.251 1.00 47.87 33 PHE G C 1
ATOM 10006 O O . PHE G 1 33 ? 98.221 152.025 112.090 1.00 47.87 33 PHE G O 1
ATOM 10014 N N . PHE G 1 34 ? 98.310 150.661 110.317 1.00 46.93 34 PHE G N 1
ATOM 10015 C CA . PHE G 1 34 ? 99.792 150.658 110.275 1.00 46.93 34 PHE G CA 1
ATOM 10016 C C . PHE G 1 34 ? 100.268 152.092 110.112 1.00 46.93 34 PHE G C 1
ATOM 10017 O O . PHE G 1 34 ? 101.139 152.472 110.873 1.00 46.93 34 PHE G O 1
ATOM 10025 N N . PRO G 1 35 ? 99.752 152.916 109.176 1.00 48.76 35 PRO G N 1
ATOM 10026 C CA . PRO G 1 35 ? 100.130 154.325 109.100 1.00 48.76 35 PRO G CA 1
ATOM 10027 C C . PRO G 1 35 ? 99.830 155.207 110.319 1.00 48.76 35 PRO G C 1
ATOM 10028 O O . PRO G 1 35 ? 100.644 156.017 110.627 1.00 48.76 35 PRO G O 1
ATOM 10032 N N . LYS G 1 36 ? 98.681 155.062 110.964 1.00 49.69 36 LYS G N 1
ATOM 10033 C CA . LYS G 1 36 ? 98.332 155.814 112.196 1.00 49.69 36 LYS G CA 1
ATOM 10034 C C . LYS G 1 36 ? 99.230 155.416 113.361 1.00 49.69 36 LYS G C 1
ATOM 10035 O O . LYS G 1 36 ? 99.567 156.292 114.141 1.00 49.69 36 LYS G O 1
ATOM 10041 N N . LYS G 1 37 ? 99.555 154.140 113.512 1.00 47.90 37 LYS G N 1
ATOM 10042 C CA . LYS G 1 37 ? 100.455 153.644 114.590 1.00 47.90 37 LYS G CA 1
ATOM 10043 C C . LYS G 1 37 ? 101.886 154.128 114.422 1.00 47.90 37 LYS G C 1
ATOM 10044 O O . LYS G 1 37 ? 102.517 154.309 115.441 1.00 47.90 37 LYS G O 1
ATOM 10050 N N . LEU G 1 38 ? 102.392 154.258 113.197 1.00 48.84 38 LEU G N 1
ATOM 10051 C CA . LEU G 1 38 ? 103.746 154.808 112.931 1.00 48.84 38 LEU G CA 1
ATOM 10052 C C . LEU G 1 38 ? 103.792 156.242 113.425 1.00 48.84 38 LEU G C 1
ATOM 10053 O O . LEU G 1 38 ? 104.780 156.617 114.034 1.00 48.84 38 LEU G O 1
ATOM 10058 N N . LEU G 1 39 ? 102.749 157.008 113.168 1.00 50.67 39 LEU G N 1
ATOM 10059 C CA . LEU G 1 39 ? 102.709 158.423 113.594 1.00 50.67 39 LEU G CA 1
ATOM 10060 C C . LEU G 1 39 ? 102.629 158.559 115.120 1.00 50.67 39 LEU G C 1
ATOM 10061 O O . LEU G 1 39 ? 103.270 159.461 115.635 1.00 50.67 39 LEU G O 1
ATOM 10066 N N . GLU G 1 40 ? 101.848 157.738 115.813 1.00 50.00 40 GLU G N 1
ATOM 10067 C CA . GLU G 1 40 ? 101.777 157.746 117.298 1.00 50.00 40 GLU G CA 1
ATOM 10068 C C . GLU G 1 40 ? 103.094 157.324 117.933 1.00 50.00 40 GLU G C 1
ATOM 10069 O O . GLU G 1 40 ? 103.456 157.930 118.932 1.00 50.00 40 GLU G O 1
ATOM 10075 N N . LEU G 1 41 ? 103.735 156.284 117.422 1.00 46.69 41 LEU G N 1
ATOM 10076 C CA . LEU G 1 41 ? 105.028 155.797 117.941 1.00 46.69 41 LEU G CA 1
ATOM 10077 C C . LEU G 1 41 ? 106.137 156.812 117.672 1.00 46.69 41 LEU G C 1
ATOM 10078 O O . LEU G 1 41 ? 107.013 156.926 118.526 1.00 46.69 41 LEU G O 1
ATOM 10083 N N . ASP G 1 42 ? 106.123 157.513 116.541 1.00 49.24 42 ASP G N 1
ATOM 10084 C CA . ASP G 1 42 ? 107.113 158.590 116.271 1.00 49.24 42 ASP G CA 1
ATOM 10085 C C . ASP G 1 42 ? 106.934 159.732 117.263 1.00 49.24 42 ASP G C 1
ATOM 10086 O O . ASP G 1 42 ? 107.937 160.291 117.680 1.00 49.24 42 ASP G O 1
ATOM 10091 N N . SER G 1 43 ? 105.703 160.088 117.596 1.00 49.67 43 SER G N 1
ATOM 10092 C CA . SER G 1 43 ? 105.405 161.161 118.572 1.00 49.67 43 SER G CA 1
ATOM 10093 C C . SER G 1 43 ? 105.916 160.794 119.966 1.00 49.67 43 SER G C 1
ATOM 10094 O O . SER G 1 43 ? 106.342 161.708 120.662 1.00 49.67 43 SER G O 1
ATOM 10097 N N . PHE G 1 44 ? 105.824 159.533 120.381 1.00 48.20 44 PHE G N 1
ATOM 10098 C CA . PHE G 1 44 ? 106.331 159.057 121.693 1.00 48.20 44 PHE G CA 1
ATOM 10099 C C . PHE G 1 44 ? 107.844 159.247 121.744 1.00 48.20 44 PHE G C 1
ATOM 10100 O O . PHE G 1 44 ? 108.364 159.584 122.800 1.00 48.20 44 PHE G O 1
ATOM 10108 N N . LEU G 1 45 ? 108.535 159.022 120.638 1.00 47.52 45 LEU G N 1
ATOM 10109 C CA . LEU G 1 45 ? 110.008 159.120 120.596 1.00 47.52 45 LEU G CA 1
ATOM 10110 C C . LEU G 1 45 ? 110.454 160.578 120.679 1.00 47.52 45 LEU G C 1
ATOM 10111 O O . LEU G 1 45 ? 111.643 160.799 120.866 1.00 47.52 45 LEU G O 1
ATOM 10116 N N . LYS G 1 46 ? 109.557 161.534 120.477 1.00 50.29 46 LYS G N 1
ATOM 10117 C CA . LYS G 1 46 ? 109.888 162.983 120.563 1.00 50.29 46 LYS G CA 1
ATOM 10118 C C . LYS G 1 46 ? 109.493 163.542 121.932 1.00 50.29 46 LYS G C 1
ATOM 10119 O O . LYS G 1 46 ? 109.684 164.737 122.143 1.00 50.29 46 LYS G O 1
ATOM 10125 N N . GLU G 1 47 ? 108.922 162.723 122.803 1.00 52.39 47 GLU G N 1
ATOM 10126 C CA . GLU G 1 47 ? 108.547 163.143 124.171 1.00 52.39 47 GLU G CA 1
ATOM 10127 C C . GLU G 1 47 ? 109.800 163.153 125.044 1.00 52.39 47 GLU G C 1
ATOM 10128 O O . GLU G 1 47 ? 110.722 162.385 124.753 1.00 52.39 47 GLU G O 1
ATOM 10134 N N . PRO G 1 48 ? 109.859 163.968 126.117 1.00 52.97 48 PRO G N 1
ATOM 10135 C CA . PRO G 1 48 ? 111.049 164.076 126.963 1.00 52.97 48 PRO G CA 1
ATOM 10136 C C . PRO G 1 48 ? 111.470 162.792 127.698 1.00 52.97 48 PRO G C 1
ATOM 10137 O O . PRO G 1 48 ? 112.640 162.613 127.891 1.00 52.97 48 PRO G O 1
ATOM 10141 N N . ILE G 1 49 ? 110.529 161.944 128.090 1.00 51.21 49 ILE G N 1
ATOM 10142 C CA . ILE G 1 49 ? 110.822 160.714 128.886 1.00 51.21 49 ILE G CA 1
ATOM 10143 C C . ILE G 1 49 ? 111.758 159.784 128.115 1.00 51.21 49 ILE G C 1
ATOM 10144 O O . ILE G 1 49 ? 112.500 159.064 128.769 1.00 51.21 49 ILE G O 1
ATOM 10149 N N . LEU G 1 50 ? 111.694 159.768 126.791 1.00 49.90 50 LEU G N 1
ATOM 10150 C CA . LEU G 1 50 ? 112.491 158.824 125.981 1.00 49.90 50 LEU G CA 1
ATOM 10151 C C . LEU G 1 50 ? 113.706 159.532 125.408 1.00 49.90 50 LEU G C 1
ATOM 10152 O O . LEU G 1 50 ? 114.413 158.933 124.615 1.00 49.90 50 LEU G O 1
ATOM 10157 N N . ASN G 1 51 ? 113.920 160.778 125.791 1.00 52.66 51 ASN G N 1
ATOM 10158 C CA . ASN G 1 51 ? 115.050 161.583 125.262 1.00 52.66 51 ASN G CA 1
ATOM 10159 C C . ASN G 1 51 ? 115.755 162.232 126.442 1.00 52.66 51 ASN G C 1
ATOM 10160 O O . ASN G 1 51 ? 115.632 163.450 126.575 1.00 52.66 51 ASN G O 1
ATOM 10165 N N . ILE G 1 52 ? 116.441 161.438 127.265 1.00 54.57 52 ILE G N 1
ATOM 10166 C CA . ILE G 1 52 ? 117.179 161.955 128.449 1.00 54.57 52 ILE G CA 1
ATOM 10167 C C . ILE G 1 52 ? 118.657 161.804 128.107 1.00 54.57 52 ILE G C 1
ATOM 10168 O O . ILE G 1 52 ? 119.072 160.659 127.900 1.00 54.57 52 ILE G O 1
ATOM 10173 N N . HIS G 1 53 ? 119.393 162.915 127.983 1.00 59.98 53 HIS G N 1
ATOM 10174 C CA . HIS G 1 53 ? 120.838 162.886 127.623 1.00 59.98 53 HIS G CA 1
ATOM 10175 C C . HIS G 1 53 ? 121.702 162.289 128.734 1.00 59.98 53 HIS G C 1
ATOM 10176 O O . HIS G 1 53 ? 122.510 161.401 128.430 1.00 59.98 53 HIS G O 1
ATOM 10183 N N . ASP G 1 54 ? 121.492 162.717 129.976 1.00 58.21 54 ASP G N 1
ATOM 10184 C CA . ASP G 1 54 ? 122.284 162.202 131.119 1.00 58.21 54 ASP G CA 1
ATOM 10185 C C . ASP G 1 54 ? 121.569 160.959 131.617 1.00 58.21 54 ASP G C 1
ATOM 10186 O O . ASP G 1 54 ? 120.504 161.108 132.210 1.00 58.21 54 ASP G O 1
ATOM 10191 N N . LEU G 1 55 ? 122.175 159.791 131.442 1.00 52.37 55 LEU G N 1
ATOM 10192 C CA . LEU G 1 55 ? 121.485 158.533 131.783 1.00 52.37 55 LEU G CA 1
ATOM 10193 C C . LEU G 1 55 ? 121.713 158.279 133.260 1.00 52.37 55 LEU G C 1
ATOM 10194 O O . LEU G 1 55 ? 121.377 157.208 133.717 1.00 52.37 55 LEU G O 1
ATOM 10199 N N . THR G 1 56 ? 122.306 159.239 133.957 1.00 55.13 56 THR G N 1
ATOM 10200 C CA . THR G 1 56 ? 122.516 159.154 135.422 1.00 55.13 56 THR G CA 1
ATOM 10201 C C . THR G 1 56 ? 121.262 159.687 136.113 1.00 55.13 56 THR G C 1
ATOM 10202 O O . THR G 1 56 ? 121.199 159.645 137.346 1.00 55.13 56 THR G O 1
ATOM 10206 N N . GLN G 1 57 ? 120.305 160.185 135.332 1.00 56.14 57 GLN G N 1
ATOM 10207 C CA . GLN G 1 57 ? 119.052 160.729 135.898 1.00 56.14 57 GLN G CA 1
ATOM 10208 C C . GLN G 1 57 ? 118.015 159.623 135.972 1.00 56.14 57 GLN G C 1
ATOM 10209 O O . GLN G 1 57 ? 116.964 159.859 136.564 1.00 56.14 57 GLN G O 1
ATOM 10215 N N . ILE G 1 58 ? 118.305 158.475 135.372 1.00 51.14 58 ILE G N 1
ATOM 10216 C CA . ILE G 1 58 ? 117.337 157.346 135.368 1.00 51.14 58 ILE G CA 1
ATOM 10217 C C . ILE G 1 58 ? 117.805 156.326 136.390 1.00 51.14 58 ILE G C 1
ATOM 10218 O O . ILE G 1 58 ? 117.325 155.208 136.319 1.00 51.14 58 ILE G O 1
ATOM 10223 N N . HIS G 1 59 ? 118.699 156.712 137.297 1.00 51.09 59 HIS G N 1
ATOM 10224 C CA . HIS G 1 59 ? 119.275 155.771 138.291 1.00 51.09 59 HIS G CA 1
ATOM 10225 C C . HIS G 1 59 ? 118.481 155.744 139.594 1.00 51.09 59 HIS G C 1
ATOM 10226 O O . HIS G 1 59 ? 118.164 156.831 140.096 1.00 51.09 59 HIS G O 1
ATOM 10233 N N . SER G 1 60 ? 118.223 154.543 140.134 1.00 55.30 60 SER G N 1
ATOM 10234 C CA . SER G 1 60 ? 117.488 154.381 141.414 1.00 55.30 60 SER G CA 1
ATOM 10235 C C . SER G 1 60 ? 118.444 153.896 142.504 1.00 55.30 60 SER G C 1
ATOM 10236 O O . SER G 1 60 ? 119.258 153.001 142.222 1.00 55.30 60 SER G O 1
ATOM 10239 N N . ASP G 1 61 ? 118.359 154.484 143.697 1.00 60.86 61 ASP G N 1
ATOM 10240 C CA . ASP G 1 61 ? 119.250 154.107 144.824 1.00 60.86 61 ASP G CA 1
ATOM 10241 C C . ASP G 1 61 ? 118.898 152.704 145.315 1.00 60.86 61 ASP G C 1
ATOM 10242 O O . ASP G 1 61 ? 117.696 152.428 145.486 1.00 60.86 61 ASP G O 1
ATOM 10244 N N . MET G 1 62 ? 119.907 151.871 145.575 1.00 62.78 62 MET G N 1
ATOM 10245 C CA . MET G 1 62 ? 119.656 150.472 146.004 1.00 62.78 62 MET G CA 1
ATOM 10246 C C . MET G 1 62 ? 120.742 150.058 146.992 1.00 62.78 62 MET G C 1
ATOM 10247 O O . MET G 1 62 ? 121.839 149.736 146.508 1.00 62.78 62 MET G O 1
ATOM 10252 N N . MET G 1 108 ? 119.626 145.832 147.611 1.00 49.82 108 MET G N 1
ATOM 10253 C CA . MET G 1 108 ? 118.361 145.084 147.479 1.00 49.82 108 MET G CA 1
ATOM 10254 C C . MET G 1 108 ? 117.220 146.064 147.287 1.00 49.82 108 MET G C 1
ATOM 10255 O O . MET G 1 108 ? 117.402 147.070 146.599 1.00 49.82 108 MET G O 1
ATOM 10257 N N . LEU G 1 109 ? 116.070 145.736 147.830 1.00 50.18 109 LEU G N 1
ATOM 10258 C CA . LEU G 1 109 ? 114.923 146.670 147.845 1.00 50.18 109 LEU G CA 1
ATOM 10259 C C . LEU G 1 109 ? 114.356 147.179 146.524 1.00 50.18 109 LEU G C 1
ATOM 10260 O O . LEU G 1 109 ? 114.201 146.357 145.623 1.00 50.18 109 LEU G O 1
ATOM 10265 N N . LYS G 1 110 ? 114.170 148.485 146.367 1.00 49.86 110 LYS G N 1
ATOM 10266 C CA . LYS G 1 110 ? 113.333 149.084 145.294 1.00 49.86 110 LYS G CA 1
ATOM 10267 C C . LYS G 1 110 ? 113.656 148.835 143.822 1.00 49.86 110 LYS G C 1
ATOM 10268 O O . LYS G 1 110 ? 114.815 148.653 143.498 1.00 49.86 110 LYS G O 1
ATOM 10274 N N . SER G 1 111 ? 112.621 148.835 142.980 1.00 46.95 111 SER G N 1
ATOM 10275 C CA . SER G 1 111 ? 112.741 148.658 141.519 1.00 46.95 111 SER G CA 1
ATOM 10276 C C . SER G 1 111 ? 112.727 150.050 140.892 1.00 46.95 111 SER G C 1
ATOM 10277 O O . SER G 1 111 ? 112.160 150.933 141.519 1.00 46.95 111 SER G O 1
ATOM 10280 N N . ASN G 1 112 ? 113.305 150.248 139.704 1.00 46.23 112 ASN G N 1
ATOM 10281 C CA . ASN G 1 112 ? 113.400 151.608 139.130 1.00 46.23 112 ASN G CA 1
ATOM 10282 C C . ASN G 1 112 ? 112.008 151.988 138.656 1.00 46.23 112 ASN G C 1
ATOM 10283 O O . ASN G 1 112 ? 111.497 151.279 137.818 1.00 46.23 112 ASN G O 1
ATOM 10288 N N . GLN G 1 113 ? 111.404 153.032 139.226 1.00 48.02 113 GLN G N 1
ATOM 10289 C CA . GLN G 1 113 ? 110.089 153.514 138.744 1.00 48.02 113 GLN G CA 1
ATOM 10290 C C . GLN G 1 113 ? 110.209 154.144 137.363 1.00 48.02 113 GLN G C 1
ATOM 10291 O O . GLN G 1 113 ? 109.275 153.998 136.599 1.00 48.02 113 GLN G O 1
ATOM 10297 N N . GLN G 1 114 ? 111.288 154.849 137.067 1.00 47.32 114 GLN G N 1
ATOM 10298 C CA . GLN G 1 114 ? 111.342 155.532 135.761 1.00 47.32 114 GLN G CA 1
ATOM 10299 C C . GLN G 1 114 ? 111.309 154.492 134.660 1.00 47.32 114 GLN G C 1
ATOM 10300 O O . GLN G 1 114 ? 110.769 154.802 133.616 1.00 47.32 114 GLN G O 1
ATOM 10306 N N . LEU G 1 115 ? 111.899 153.332 134.883 1.00 43.94 115 LEU G N 1
ATOM 10307 C CA . LEU G 1 115 ? 111.851 152.219 133.916 1.00 43.94 115 LEU G CA 1
ATOM 10308 C C . LEU G 1 115 ? 110.533 151.452 133.965 1.00 43.94 115 LEU G C 1
ATOM 10309 O O . LEU G 1 115 ? 110.084 151.054 132.909 1.00 43.94 115 LEU G O 1
ATOM 10314 N N . VAL G 1 116 ? 109.946 151.239 135.139 1.00 44.36 116 VAL G N 1
ATOM 10315 C CA . VAL G 1 116 ? 108.637 150.543 135.262 1.00 44.36 116 VAL G CA 1
ATOM 10316 C C . VAL G 1 116 ? 107.605 151.357 134.501 1.00 44.36 116 VAL G C 1
ATOM 10317 O O . VAL G 1 116 ? 106.809 150.748 133.816 1.00 44.36 116 VAL G O 1
ATOM 10321 N N . ASP G 1 117 ? 107.652 152.679 134.591 1.00 45.39 117 ASP G N 1
ATOM 10322 C CA . ASP G 1 117 ? 106.738 153.581 133.861 1.00 45.39 117 ASP G CA 1
ATOM 10323 C C . ASP G 1 117 ? 106.901 153.504 132.346 1.00 45.39 117 ASP G C 1
ATOM 10324 O O . ASP G 1 117 ? 105.875 153.471 131.690 1.00 45.39 117 ASP G O 1
ATOM 10329 N N . ILE G 1 118 ? 108.116 153.501 131.805 1.00 43.71 118 ILE G N 1
ATOM 10330 C CA . ILE G 1 118 ? 108.344 153.344 130.339 1.00 43.71 118 ILE G CA 1
ATOM 10331 C C . ILE G 1 118 ? 107.939 151.947 129.880 1.00 43.71 118 ILE G C 1
ATOM 10332 O O . ILE G 1 118 ? 107.270 151.867 128.866 1.00 43.71 118 ILE G O 1
ATOM 10337 N N . ILE G 1 119 ? 108.266 150.897 130.620 1.00 42.14 119 ILE G N 1
ATOM 10338 C CA . ILE G 1 119 ? 107.951 149.493 130.234 1.00 42.14 119 ILE G CA 1
ATOM 10339 C C . ILE G 1 119 ? 106.441 149.337 130.185 1.00 42.14 119 ILE G C 1
ATOM 10340 O O . ILE G 1 119 ? 105.957 148.637 129.313 1.00 42.14 119 ILE G O 1
ATOM 10345 N N . GLU G 1 120 ? 105.717 149.954 131.104 1.00 45.19 120 GLU G N 1
ATOM 10346 C CA . GLU G 1 120 ? 104.241 149.883 131.116 1.00 45.19 120 GLU G CA 1
ATOM 10347 C C . GLU G 1 120 ? 103.673 150.499 129.846 1.00 45.19 120 GLU G C 1
ATOM 10348 O O . GLU G 1 120 ? 102.597 150.069 129.486 1.00 45.19 120 GLU G O 1
ATOM 10354 N N . LYS G 1 121 ? 104.315 151.475 129.222 1.00 44.10 121 LYS G N 1
ATOM 10355 C CA . LYS G 1 121 ? 103.847 152.069 127.952 1.00 44.10 121 LYS G CA 1
ATOM 10356 C C . LYS G 1 121 ? 104.335 151.247 126.758 1.00 44.10 121 LYS G C 1
ATOM 10357 O O . LYS G 1 121 ? 103.577 151.106 125.813 1.00 44.10 121 LYS G O 1
ATOM 10363 N N . VAL G 1 122 ? 105.563 150.748 126.788 1.00 41.79 122 VAL G N 1
ATOM 10364 C CA . VAL G 1 122 ? 106.135 149.929 125.683 1.00 41.79 122 VAL G CA 1
ATOM 10365 C C . VAL G 1 122 ? 105.408 148.595 125.532 1.00 41.79 122 VAL G C 1
ATOM 10366 O O . VAL G 1 122 ? 105.160 148.222 124.395 1.00 41.79 122 VAL G O 1
ATOM 10370 N N . LYS G 1 123 ? 105.054 147.903 126.608 1.00 43.20 123 LYS G N 1
ATOM 10371 C CA . LYS G 1 123 ? 104.465 146.542 126.513 1.00 43.20 123 LYS G CA 1
ATOM 10372 C C . LYS G 1 123 ? 103.126 146.510 125.774 1.00 43.20 123 LYS G C 1
ATOM 10373 O O . LYS G 1 123 ? 102.942 145.578 124.996 1.00 43.20 123 LYS G O 1
ATOM 10379 N N . PRO G 1 124 ? 102.171 147.443 125.975 1.00 43.24 124 PRO G N 1
ATOM 10380 C CA . PRO G 1 124 ? 100.943 147.492 125.183 1.00 43.24 124 PRO G CA 1
ATOM 10381 C C . PRO G 1 124 ? 101.178 147.604 123.670 1.00 43.24 124 PRO G C 1
ATOM 10382 O O . PRO G 1 124 ? 100.410 147.038 122.955 1.00 43.24 124 PRO G O 1
ATOM 10386 N N . GLU G 1 125 ? 102.177 148.363 123.217 1.00 45.27 125 GLU G N 1
ATOM 10387 C CA . GLU G 1 125 ? 102.547 148.549 121.791 1.00 45.27 125 GLU G CA 1
ATOM 10388 C C . GLU G 1 125 ? 103.128 147.286 121.167 1.00 45.27 125 GLU G C 1
ATOM 10389 O O . GLU G 1 125 ? 102.852 147.074 119.999 1.00 45.27 125 GLU G O 1
ATOM 10395 N N . ILE G 1 126 ? 103.965 146.538 121.882 1.00 44.02 126 ILE G N 1
ATOM 10396 C CA . ILE G 1 126 ? 104.541 145.254 121.392 1.00 44.02 126 ILE G CA 1
ATOM 10397 C C . ILE G 1 126 ? 103.406 144.257 121.203 1.00 44.02 126 ILE G C 1
ATOM 10398 O O . ILE G 1 126 ? 103.442 143.526 120.226 1.00 44.02 126 ILE G O 1
ATOM 10403 N N . ARG G 1 127 ? 102.436 144.227 122.104 1.00 46.98 127 ARG G N 1
ATOM 10404 C CA . ARG G 1 127 ? 101.279 143.307 122.035 1.00 46.98 127 ARG G CA 1
ATOM 10405 C C . ARG G 1 127 ? 100.400 143.590 120.819 1.00 46.98 127 ARG G C 1
ATOM 10406 O O . ARG G 1 127 ? 99.936 142.627 120.226 1.00 46.98 127 ARG G O 1
ATOM 10414 N N . LEU G 1 128 ? 100.153 144.848 120.475 1.00 45.43 128 LEU G N 1
ATOM 10415 C CA . LEU G 1 128 ? 99.355 145.194 119.276 1.00 45.43 128 LEU G CA 1
ATOM 10416 C C . LEU G 1 128 ? 100.017 144.733 117.970 1.00 45.43 128 LEU G C 1
ATOM 10417 O O . LEU G 1 128 ? 99.310 144.232 117.138 1.00 45.43 128 LEU G O 1
ATOM 10422 N N . LEU G 1 129 ? 101.324 144.873 117.800 1.00 45.05 129 LEU G N 1
ATOM 10423 C CA . LEU G 1 129 ? 102.012 144.414 116.574 1.00 45.05 129 LEU G CA 1
ATOM 10424 C C . LEU G 1 129 ? 101.875 142.901 116.457 1.00 45.05 129 LEU G C 1
ATOM 10425 O O . LEU G 1 129 ? 101.664 142.441 115.345 1.00 45.05 129 LEU G O 1
ATOM 10430 N N . ILE G 1 130 ? 102.018 142.149 117.545 1.00 46.14 130 ILE G N 1
ATOM 10431 C CA . ILE G 1 130 ? 101.980 140.666 117.437 1.00 46.14 130 ILE G CA 1
ATOM 10432 C C . ILE G 1 130 ? 100.592 140.229 116.965 1.00 46.14 130 ILE G C 1
ATOM 10433 O O . ILE G 1 130 ? 100.533 139.376 116.086 1.00 46.14 130 ILE G O 1
ATOM 10438 N N . GLU G 1 131 ? 99.525 140.776 117.535 1.00 47.44 131 GLU G N 1
ATOM 10439 C CA . GLU G 1 131 ? 98.139 140.422 117.155 1.00 47.44 131 GLU G CA 1
ATOM 10440 C C . GLU G 1 131 ? 97.796 140.866 115.738 1.00 47.44 131 GLU G C 1
ATOM 10441 O O . GLU G 1 131 ? 97.199 140.073 115.033 1.00 47.44 131 GLU G O 1
ATOM 10447 N N . LYS G 1 132 ? 98.115 142.094 115.356 1.00 46.38 132 LYS G N 1
ATOM 10448 C CA . LYS G 1 132 ? 97.817 142.665 114.016 1.00 46.38 132 LYS G CA 1
ATOM 10449 C C . LYS G 1 132 ? 98.674 142.017 112.928 1.00 46.38 132 LYS G C 1
ATOM 10450 O O . LYS G 1 132 ? 98.178 141.905 111.825 1.00 46.38 132 LYS G O 1
ATOM 10456 N N . CYS G 1 133 ? 99.929 141.671 113.192 1.00 48.26 133 CYS G N 1
ATOM 10457 C CA . CYS G 1 133 ? 100.766 140.944 112.199 1.00 48.26 133 CYS G CA 1
ATOM 10458 C C . CYS G 1 133 ? 100.179 139.565 111.922 1.00 48.26 133 CYS G C 1
ATOM 10459 O O . CYS G 1 133 ? 100.304 139.123 110.791 1.00 48.26 133 CYS G O 1
ATOM 10462 N N . ASN G 1 134 ? 99.625 138.892 112.921 1.00 48.79 134 ASN G N 1
ATOM 10463 C CA . ASN G 1 134 ? 98.973 137.572 112.751 1.00 48.79 134 ASN G CA 1
ATOM 10464 C C . ASN G 1 134 ? 97.754 137.685 111.831 1.00 48.79 134 ASN G C 1
ATOM 10465 O O . ASN G 1 134 ? 97.583 136.781 111.039 1.00 48.79 134 ASN G O 1
ATOM 10470 N N . THR G 1 135 ? 96.927 138.728 111.932 1.00 46.98 135 THR G N 1
ATOM 10471 C CA . THR G 1 135 ? 95.786 138.907 110.995 1.00 46.98 135 THR G CA 1
ATOM 10472 C C . THR G 1 135 ? 96.245 139.181 109.562 1.00 46.98 135 THR G C 1
ATOM 10473 O O . THR G 1 135 ? 95.610 138.658 108.663 1.00 46.98 135 THR G O 1
ATOM 10477 N N . VAL G 1 136 ? 97.272 139.991 109.361 1.00 46.78 136 VAL G N 1
ATOM 10478 C CA . VAL G 1 136 ? 97.826 140.288 108.008 1.00 46.78 136 VAL G CA 1
ATOM 10479 C C . VAL G 1 136 ? 98.502 139.053 107.398 1.00 46.78 136 VAL G C 1
ATOM 10480 O O . VAL G 1 136 ? 98.384 138.875 106.197 1.00 46.78 136 VAL G O 1
ATOM 10484 N N . LYS G 1 137 ? 99.199 138.244 108.192 1.00 47.10 137 LYS G N 1
ATOM 10485 C CA . LYS G 1 137 ? 99.889 137.034 107.684 1.00 47.10 137 LYS G CA 1
ATOM 10486 C C . LYS G 1 137 ? 98.852 136.055 107.172 1.00 47.10 137 LYS G C 1
ATOM 10487 O O . LYS G 1 137 ? 99.084 135.463 106.134 1.00 47.10 137 LYS G O 1
ATOM 10493 N N . MET G 1 138 ? 97.756 135.887 107.896 1.00 49.01 138 MET G N 1
ATOM 10494 C CA . MET G 1 138 ? 96.702 134.932 107.500 1.00 49.01 138 MET G CA 1
ATOM 10495 C C . MET G 1 138 ? 96.030 135.351 106.205 1.00 49.01 138 MET G C 1
ATOM 10496 O O . MET G 1 138 ? 95.717 134.486 105.424 1.00 49.01 138 MET G O 1
ATOM 10501 N N . TRP G 1 139 ? 95.808 136.634 106.004 1.00 48.89 139 TRP G N 1
ATOM 10502 C CA . TRP G 1 139 ? 95.218 137.122 104.747 1.00 48.89 139 TRP G CA 1
ATOM 10503 C C . TRP G 1 139 ? 96.121 136.766 103.579 1.00 48.89 139 TRP G C 1
ATOM 10504 O O . TRP G 1 139 ? 95.609 136.224 102.617 1.00 48.89 139 TRP G O 1
ATOM 10515 N N . VAL G 1 140 ? 97.423 137.000 103.691 1.00 47.93 140 VAL G N 1
ATOM 10516 C CA . VAL G 1 140 ? 98.412 136.670 102.623 1.00 47.93 140 VAL G CA 1
ATOM 10517 C C . VAL G 1 140 ? 98.483 135.156 102.418 1.00 47.93 140 VAL G C 1
ATOM 10518 O O . VAL G 1 140 ? 98.580 134.759 101.264 1.00 47.93 140 VAL G O 1
ATOM 10522 N N . GLN G 1 141 ? 98.438 134.354 103.487 1.00 47.92 141 GLN G N 1
ATOM 10523 C CA . GLN G 1 141 ? 98.491 132.867 103.421 1.00 47.92 141 GLN G CA 1
ATOM 10524 C C . GLN G 1 141 ? 97.281 132.320 102.689 1.00 47.92 141 GLN G C 1
ATOM 10525 O O . GLN G 1 141 ? 97.439 131.344 101.966 1.00 47.92 141 GLN G O 1
ATOM 10531 N N . LEU G 1 142 ? 96.118 132.931 102.857 1.00 48.12 142 LEU G N 1
ATOM 10532 C CA . LEU G 1 142 ? 94.873 132.386 102.266 1.00 48.12 142 LEU G CA 1
ATOM 10533 C C . LEU G 1 142 ? 94.732 132.850 100.820 1.00 48.12 142 LEU G C 1
ATOM 10534 O O . LEU G 1 142 ? 93.711 132.522 100.212 1.00 48.12 142 LEU G O 1
ATOM 10539 N N . LEU G 1 143 ? 95.711 133.586 100.294 1.00 49.05 143 LEU G N 1
ATOM 10540 C CA . LEU G 1 143 ? 95.700 134.040 98.882 1.00 49.05 143 LEU G CA 1
ATOM 10541 C C . LEU G 1 143 ? 96.722 133.222 98.090 1.00 49.05 143 LEU G C 1
ATOM 10542 O O . LEU G 1 143 ? 96.747 133.379 96.869 1.00 49.05 143 LEU G O 1
ATOM 10547 N N . ILE G 1 144 ? 97.511 132.367 98.748 1.00 49.87 144 ILE G N 1
ATOM 10548 C CA . ILE G 1 144 ? 98.573 131.584 98.049 1.00 49.87 144 ILE G CA 1
ATOM 10549 C C . ILE G 1 144 ? 97.880 130.511 97.223 1.00 49.87 144 ILE G C 1
ATOM 10550 O O . ILE G 1 144 ? 97.083 129.767 97.795 1.00 49.87 144 ILE G O 1
ATOM 10555 N N . PRO G 1 145 ? 98.152 130.400 95.905 1.00 52.72 145 PRO G N 1
ATOM 10556 C CA . PRO G 1 145 ? 97.436 129.466 95.027 1.00 52.72 145 PRO G CA 1
ATOM 10557 C C . PRO G 1 145 ? 97.837 127.984 94.995 1.00 52.72 145 PRO G C 1
ATOM 10558 O O . PRO G 1 145 ? 98.787 127.619 95.656 1.00 52.72 145 PRO G O 1
ATOM 10562 N N . ARG G 1 146 ? 97.094 127.160 94.248 1.00 56.40 146 ARG G N 1
ATOM 10563 C CA . ARG G 1 146 ? 97.432 125.728 94.064 1.00 56.40 146 ARG G CA 1
ATOM 10564 C C . ARG G 1 146 ? 98.833 125.616 93.485 1.00 56.40 146 ARG G C 1
ATOM 10565 O O . ARG G 1 146 ? 99.108 126.320 92.522 1.00 56.40 146 ARG G O 1
ATOM 10573 N N . ILE G 1 147 ? 99.656 124.704 94.009 1.00 55.77 147 ILE G N 1
ATOM 10574 C CA . ILE G 1 147 ? 101.070 124.566 93.562 1.00 55.77 147 ILE G CA 1
ATOM 10575 C C . ILE G 1 147 ? 101.084 124.119 92.100 1.00 55.77 147 ILE G C 1
ATOM 10576 O O . ILE G 1 147 ? 100.384 123.160 91.778 1.00 55.77 147 ILE G O 1
ATOM 10581 N N . GLU G 1 148 ? 101.844 124.813 91.250 1.00 59.93 148 GLU G N 1
ATOM 10582 C CA . GLU G 1 148 ? 101.894 124.514 89.801 1.00 59.93 148 GLU G CA 1
ATOM 10583 C C . GLU G 1 148 ? 103.350 124.630 89.372 1.00 59.93 148 GLU G C 1
ATOM 10584 O O . GLU G 1 148 ? 104.108 125.275 90.088 1.00 59.93 148 GLU G O 1
ATOM 10590 N N . ASP G 1 149 ? 103.736 123.973 88.282 1.00 62.48 149 ASP G N 1
ATOM 10591 C CA . ASP G 1 149 ? 105.156 123.950 87.839 1.00 62.48 149 ASP G CA 1
ATOM 10592 C C . ASP G 1 149 ? 105.675 125.337 87.440 1.00 62.48 149 ASP G C 1
ATOM 10593 O O . ASP G 1 149 ? 106.847 125.617 87.751 1.00 62.48 149 ASP G O 1
ATOM 10598 N N . GLY G 1 150 ? 104.865 126.170 86.785 1.00 62.80 150 GLY G N 1
ATOM 10599 C CA . GLY G 1 150 ? 105.330 127.483 86.299 1.00 62.80 150 GLY G CA 1
ATOM 10600 C C . GLY G 1 150 ? 104.463 128.631 86.780 1.00 62.80 150 GLY G C 1
ATOM 10601 O O . GLY G 1 150 ? 103.459 128.340 87.444 1.00 62.80 150 GLY G O 1
ATOM 10602 N N . ASN G 1 151 ? 104.817 129.877 86.432 1.00 61.48 151 ASN G N 1
ATOM 10603 C CA . ASN G 1 151 ? 104.080 131.093 86.876 1.00 61.48 151 ASN G CA 1
ATOM 10604 C C . ASN G 1 151 ? 104.133 131.185 88.393 1.00 61.48 151 ASN G C 1
ATOM 10605 O O . ASN G 1 151 ? 103.102 131.480 89.001 1.00 61.48 151 ASN G O 1
ATOM 10610 N N . ASN G 1 152 ? 105.300 130.932 88.974 1.00 59.33 152 ASN G N 1
ATOM 10611 C CA . ASN G 1 152 ? 105.404 130.890 90.450 1.00 59.33 152 ASN G CA 1
ATOM 10612 C C . ASN G 1 152 ? 106.172 132.102 90.993 1.00 59.33 152 ASN G C 1
ATOM 10613 O O . ASN G 1 152 ? 106.614 132.025 92.139 1.00 59.33 152 ASN G O 1
ATOM 10618 N N . PHE G 1 153 ? 106.394 133.140 90.185 1.00 58.67 153 PHE G N 1
ATOM 10619 C CA . PHE G 1 153 ? 107.078 134.376 90.661 1.00 58.67 153 PHE G CA 1
ATOM 10620 C C . PHE G 1 153 ? 106.226 135.143 91.675 1.00 58.67 153 PHE G C 1
ATOM 10621 O O . PHE G 1 153 ? 106.769 135.549 92.693 1.00 58.67 153 PHE G O 1
ATOM 10629 N N . GLY G 1 154 ? 104.937 135.314 91.420 1.00 55.26 154 GLY G N 1
ATOM 10630 C CA . GLY G 1 154 ? 104.039 135.999 92.364 1.00 55.26 154 GLY G CA 1
ATOM 10631 C C . GLY G 1 154 ? 103.914 135.232 93.657 1.00 55.26 154 GLY G C 1
ATOM 10632 O O . GLY G 1 154 ? 103.789 135.868 94.688 1.00 55.26 154 GLY G O 1
ATOM 10633 N N . VAL G 1 155 ? 103.904 133.907 93.593 1.00 54.03 155 VAL G N 1
ATOM 10634 C CA . VAL G 1 155 ? 103.804 133.047 94.801 1.00 54.03 155 VAL G CA 1
ATOM 10635 C C . VAL G 1 155 ? 105.020 133.320 95.670 1.00 54.03 155 VAL G C 1
ATOM 10636 O O . VAL G 1 155 ? 104.887 133.250 96.878 1.00 54.03 155 VAL G O 1
ATOM 10640 N N . SER G 1 156 ? 106.165 133.576 95.064 1.00 54.27 156 SER G N 1
ATOM 10641 C CA . SER G 1 156 ? 107.395 133.891 95.821 1.00 54.27 156 SER G CA 1
ATOM 10642 C C . SER G 1 156 ? 107.204 135.184 96.610 1.00 54.27 156 SER G C 1
ATOM 10643 O O . SER G 1 156 ? 107.675 135.234 97.734 1.00 54.27 156 SER G O 1
ATOM 10646 N N . ILE G 1 157 ? 106.568 136.191 96.024 1.00 52.87 157 ILE G N 1
ATOM 10647 C CA . ILE G 1 157 ? 106.308 137.486 96.703 1.00 52.87 157 ILE G CA 1
ATOM 10648 C C . ILE G 1 157 ? 105.365 137.231 97.870 1.00 52.87 157 ILE G C 1
ATOM 10649 O O . ILE G 1 157 ? 105.634 137.775 98.937 1.00 52.87 157 ILE G O 1
ATOM 10654 N N . GLN G 1 158 ? 104.329 136.411 97.688 1.00 51.13 158 GLN G N 1
ATOM 10655 C CA . GLN G 1 158 ? 103.374 136.051 98.768 1.00 51.13 158 GLN G CA 1
ATOM 10656 C C . GLN G 1 158 ? 104.099 135.263 99.850 1.00 51.13 158 GLN G C 1
ATOM 10657 O O . GLN G 1 158 ? 103.784 135.453 101.007 1.00 51.13 158 GLN G O 1
ATOM 10663 N N . GLU G 1 159 ? 104.989 134.366 99.480 1.00 53.55 159 GLU G N 1
ATOM 10664 C CA . GLU G 1 159 ? 105.804 133.583 100.437 1.00 53.55 159 GLU G CA 1
ATOM 10665 C C . GLU G 1 159 ? 106.839 134.460 101.131 1.00 53.55 159 GLU G C 1
ATOM 10666 O O . GLU G 1 159 ? 107.133 134.163 102.273 1.00 53.55 159 GLU G O 1
ATOM 10672 N N . GLU G 1 160 ? 107.422 135.439 100.451 1.00 54.32 160 GLU G N 1
ATOM 10673 C CA . GLU G 1 160 ? 108.346 136.425 101.073 1.00 54.32 160 GLU G CA 1
ATOM 10674 C C . GLU G 1 160 ? 107.588 137.320 102.055 1.00 54.32 160 GLU G C 1
ATOM 10675 O O . GLU G 1 160 ? 108.174 137.626 103.085 1.00 54.32 160 GLU G O 1
ATOM 10681 N N . THR G 1 161 ? 106.354 137.748 101.741 1.00 49.80 161 THR G N 1
ATOM 10682 C CA . THR G 1 161 ? 105.504 138.561 102.652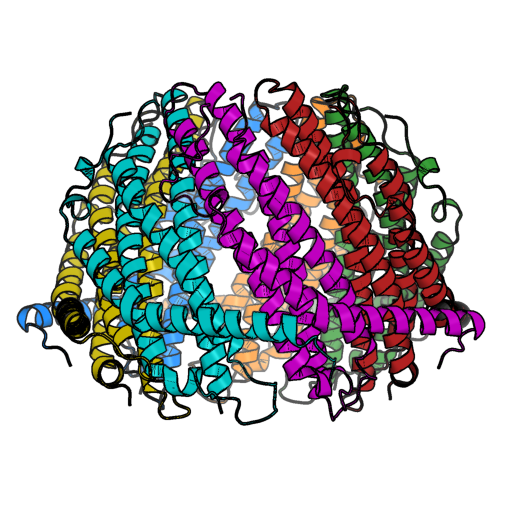 1.00 49.80 161 THR G CA 1
ATOM 10683 C C . THR G 1 161 ? 105.170 137.771 103.920 1.00 49.80 161 THR G C 1
ATOM 10684 O O . THR G 1 161 ? 105.274 138.351 104.981 1.00 49.80 161 THR G O 1
ATOM 10688 N N . VAL G 1 162 ? 104.818 136.494 103.818 1.00 48.43 162 VAL G N 1
ATOM 10689 C CA . VAL G 1 162 ? 104.475 135.644 104.996 1.00 48.43 162 VAL G CA 1
ATOM 10690 C C . VAL G 1 162 ? 105.720 135.429 105.846 1.00 48.43 162 VAL G C 1
ATOM 10691 O O . VAL G 1 162 ? 105.586 135.381 107.061 1.00 48.43 162 VAL G O 1
ATOM 10695 N N . ALA G 1 163 ? 106.889 135.373 105.236 1.00 49.61 163 ALA G N 1
ATOM 10696 C CA . ALA G 1 163 ? 108.156 135.198 105.972 1.00 49.61 163 ALA G CA 1
ATOM 10697 C C . ALA G 1 163 ? 108.578 136.485 106.679 1.00 49.61 163 ALA G C 1
ATOM 10698 O O . ALA G 1 163 ? 109.168 136.367 107.749 1.00 49.61 163 ALA G O 1
ATOM 10700 N N . GLU G 1 164 ? 108.355 137.655 106.082 1.00 49.69 164 GLU G N 1
ATOM 10701 C CA . GLU G 1 164 ? 108.654 138.947 106.739 1.00 49.69 164 GLU G CA 1
ATOM 10702 C C . GLU G 1 164 ? 107.763 139.127 107.952 1.00 49.69 164 GLU G C 1
ATOM 10703 O O . GLU G 1 164 ? 108.281 139.523 108.979 1.00 49.69 164 GLU G O 1
ATOM 10709 N N . LEU G 1 165 ? 106.477 138.835 107.824 1.00 46.88 165 LEU G N 1
ATOM 10710 C CA . LEU G 1 165 ? 105.503 139.006 108.918 1.00 46.88 165 LEU G CA 1
ATOM 10711 C C . LEU G 1 165 ? 105.856 138.033 110.036 1.00 46.88 165 LEU G C 1
ATOM 10712 O O . LEU G 1 165 ? 105.713 138.409 111.181 1.00 46.88 165 LEU G O 1
ATOM 10717 N N . ARG G 1 166 ? 106.290 136.828 109.722 1.00 48.88 166 ARG G N 1
ATOM 10718 C CA . ARG G 1 166 ? 106.761 135.856 110.748 1.00 48.88 166 ARG G CA 1
ATOM 10719 C C . ARG G 1 166 ? 108.027 136.341 111.457 1.00 48.88 166 ARG G C 1
ATOM 10720 O O . ARG G 1 166 ? 108.138 136.064 112.632 1.00 48.88 166 ARG G O 1
ATOM 10728 N N . THR G 1 167 ? 108.978 136.965 110.768 1.00 48.16 167 THR G N 1
ATOM 10729 C CA . THR G 1 167 ? 110.170 137.575 111.401 1.00 48.16 167 THR G CA 1
ATOM 10730 C C . THR G 1 167 ? 109.751 138.744 112.299 1.00 48.16 167 THR G C 1
ATOM 10731 O O . THR G 1 167 ? 110.252 138.827 113.414 1.00 48.16 167 THR G O 1
ATOM 10735 N N . VAL G 1 168 ? 108.842 139.595 111.845 1.00 46.80 168 VAL G N 1
ATOM 10736 C CA . VAL G 1 168 ? 108.372 140.751 112.646 1.00 46.80 168 VAL G CA 1
ATOM 10737 C C . VAL G 1 168 ? 107.694 140.235 113.905 1.00 46.80 168 VAL G C 1
ATOM 10738 O O . VAL G 1 168 ? 108.003 140.752 114.964 1.00 46.80 168 VAL G O 1
ATOM 10742 N N . GLU G 1 169 ? 106.830 139.241 113.798 1.00 47.76 169 GLU G N 1
ATOM 10743 C CA . GLU G 1 169 ? 106.070 138.683 114.940 1.00 47.76 169 GLU G CA 1
ATOM 10744 C C . GLU G 1 169 ? 107.010 137.969 115.911 1.00 47.76 169 GLU G C 1
ATOM 10745 O O . GLU G 1 169 ? 106.759 138.034 117.101 1.00 47.76 169 GLU G O 1
ATOM 10751 N N . SER G 1 170 ? 108.014 137.257 115.426 1.00 47.94 170 SER G N 1
ATOM 10752 C CA . SER G 1 170 ? 109.023 136.620 116.306 1.00 47.94 170 SER G CA 1
ATOM 10753 C C . SER G 1 170 ? 109.901 137.655 117.010 1.00 47.94 170 SER G C 1
ATOM 10754 O O . SER G 1 170 ? 110.215 137.436 118.173 1.00 47.94 170 SER G O 1
ATOM 10757 N N . GLU G 1 171 ? 110.318 138.711 116.317 1.00 47.95 171 GLU G N 1
ATOM 10758 C CA . GLU G 1 171 ? 111.144 139.782 116.920 1.00 47.95 171 GLU G CA 1
ATOM 10759 C C . GLU G 1 171 ? 110.344 140.490 117.997 1.00 47.95 171 GLU G C 1
ATOM 10760 O O . GLU G 1 171 ? 110.899 140.734 119.040 1.00 47.95 171 GLU G O 1
ATOM 10766 N N . ALA G 1 172 ? 109.081 140.776 117.748 1.00 45.18 172 ALA G N 1
ATOM 10767 C CA . ALA G 1 172 ? 108.228 141.450 118.735 1.00 45.18 172 ALA G CA 1
ATOM 10768 C C . ALA G 1 172 ? 108.102 140.584 119.981 1.00 45.18 172 ALA G C 1
ATOM 10769 O O . ALA G 1 172 ? 108.151 141.129 121.067 1.00 45.18 172 ALA G O 1
ATOM 10771 N N . ALA G 1 173 ? 107.927 139.282 119.833 1.00 45.07 173 ALA G N 1
ATOM 10772 C CA . ALA G 1 173 ? 107.750 138.393 120.993 1.00 45.07 173 ALA G CA 1
ATOM 10773 C C . ALA G 1 173 ? 109.025 138.362 121.812 1.00 45.07 173 ALA G C 1
ATOM 10774 O O . ALA G 1 173 ? 108.929 138.215 123.020 1.00 45.07 173 ALA G O 1
ATOM 10776 N N . SER G 1 174 ? 110.169 138.419 121.158 1.00 45.23 174 SER G N 1
ATOM 10777 C CA . SER G 1 174 ? 111.481 138.458 121.833 1.00 45.23 174 SER G CA 1
ATOM 10778 C C . SER G 1 174 ? 111.619 139.728 122.665 1.00 45.23 174 SER G C 1
ATOM 10779 O O . SER G 1 174 ? 112.226 139.640 123.722 1.00 45.23 174 SER G O 1
ATOM 10782 N N . TYR G 1 175 ? 111.127 140.869 122.187 1.00 43.66 175 TYR G N 1
ATOM 10783 C CA . TYR G 1 175 ? 111.180 142.167 122.902 1.00 43.66 175 TYR G CA 1
ATOM 10784 C C . TYR G 1 175 ? 110.418 142.037 124.215 1.00 43.66 175 TYR G C 1
ATOM 10785 O O . TYR G 1 175 ? 110.846 142.638 125.173 1.00 43.66 175 TYR G O 1
ATOM 10794 N N . LEU G 1 176 ? 109.302 141.332 124.243 1.00 43.52 176 LEU G N 1
ATOM 10795 C CA . LEU G 1 176 ? 108.541 141.066 125.485 1.00 43.52 176 LEU G CA 1
ATOM 10796 C C . LEU G 1 176 ? 109.360 140.189 126.432 1.00 43.52 176 LEU G C 1
ATOM 10797 O O . LEU G 1 176 ? 109.255 140.392 127.638 1.00 43.52 176 LEU G O 1
ATOM 10802 N N . ASP G 1 177 ? 110.095 139.210 125.916 1.00 45.29 177 ASP G N 1
ATOM 10803 C CA . ASP G 1 177 ? 110.976 138.340 126.736 1.00 45.29 177 ASP G CA 1
ATOM 10804 C C . ASP G 1 177 ? 112.107 139.156 127.343 1.00 45.29 177 ASP G C 1
ATOM 10805 O O . ASP G 1 177 ? 112.518 138.822 128.448 1.00 45.29 177 ASP G O 1
ATOM 10810 N N . GLN G 1 178 ? 112.648 140.119 126.616 1.00 44.51 178 GLN G N 1
ATOM 10811 C CA . GLN G 1 178 ? 113.762 140.968 127.092 1.00 44.51 178 GLN G CA 1
ATOM 10812 C C . GLN G 1 178 ? 113.316 141.801 128.289 1.00 44.51 178 GLN G C 1
ATOM 10813 O O . GLN G 1 178 ? 114.141 142.029 129.157 1.00 44.51 178 GLN G O 1
ATOM 10819 N N . ILE G 1 179 ? 112.076 142.265 128.318 1.00 43.03 179 ILE G N 1
ATOM 10820 C CA . ILE G 1 179 ? 111.513 143.022 129.465 1.00 43.03 179 ILE G CA 1
ATOM 10821 C C . ILE G 1 179 ? 111.452 142.130 130.702 1.00 43.03 179 ILE G C 1
ATOM 10822 O O . ILE G 1 179 ? 111.706 142.636 131.778 1.00 43.03 179 ILE G O 1
ATOM 10827 N N . SER G 1 180 ? 111.100 140.864 130.570 1.00 42.97 180 SER G N 1
ATOM 10828 C CA . SER G 1 180 ? 111.104 139.865 131.672 1.00 42.97 180 SER G CA 1
ATOM 10829 C C . SER G 1 180 ? 112.514 139.545 132.145 1.00 42.97 180 SER G C 1
ATOM 10830 O O . SER G 1 180 ? 112.664 139.366 133.329 1.00 42.97 180 SER G O 1
ATOM 10833 N N . ARG G 1 181 ? 113.487 139.434 131.244 1.00 42.76 181 ARG G N 1
ATOM 10834 C CA . ARG G 1 181 ? 114.901 139.181 131.605 1.00 42.76 181 ARG G CA 1
ATOM 10835 C C . ARG G 1 181 ? 115.489 140.338 132.388 1.00 42.76 181 ARG G C 1
ATOM 10836 O O . ARG G 1 181 ? 116.344 140.075 133.213 1.00 42.76 181 ARG G O 1
ATOM 10844 N N . TYR G 1 182 ? 115.095 141.568 132.105 1.00 40.33 182 TYR G N 1
ATOM 10845 C CA . TYR G 1 182 ? 115.566 142.704 132.916 1.00 40.33 182 TYR G CA 1
ATOM 10846 C C . TYR G 1 182 ? 115.147 142.501 134.358 1.00 40.33 182 TYR G C 1
ATOM 10847 O O . TYR G 1 182 ? 115.989 142.608 135.229 1.00 40.33 182 TYR G O 1
ATOM 10856 N N . TYR G 1 183 ? 113.901 142.149 134.600 1.00 40.35 183 TYR G N 1
ATOM 10857 C CA . TYR G 1 183 ? 113.415 142.016 135.989 1.00 40.35 183 TYR G CA 1
ATOM 10858 C C . TYR G 1 183 ? 114.133 140.884 136.715 1.00 40.35 183 TYR G C 1
ATOM 10859 O O . TYR G 1 183 ? 114.461 141.097 137.853 1.00 40.35 183 TYR G O 1
ATOM 10868 N N . ILE G 1 184 ? 114.368 139.740 136.092 1.00 38.45 184 ILE G N 1
ATOM 10869 C CA . ILE G 1 184 ? 115.012 138.574 136.754 1.00 38.45 184 ILE G CA 1
ATOM 10870 C C . ILE G 1 184 ? 116.478 138.886 137.011 1.00 38.45 184 ILE G C 1
ATOM 10871 O O . ILE G 1 184 ? 116.960 138.490 138.058 1.00 38.45 184 ILE G O 1
ATOM 10876 N N . THR G 1 185 ? 117.173 139.491 136.054 1.00 37.99 185 THR G N 1
ATOM 10877 C CA . THR G 1 185 ? 118.582 139.902 136.215 1.00 37.99 185 THR G CA 1
ATOM 10878 C C . THR G 1 185 ? 118.739 140.999 137.265 1.00 37.99 185 THR G C 1
ATOM 10879 O O . THR G 1 185 ? 119.644 140.870 138.053 1.00 37.99 185 THR G O 1
ATOM 10883 N N . ARG G 1 186 ? 117.896 142.021 137.285 1.00 39.99 186 ARG G N 1
ATOM 10884 C CA . ARG G 1 186 ? 117.969 143.067 138.321 1.00 39.99 186 ARG G CA 1
ATOM 10885 C C . ARG G 1 186 ? 117.665 142.463 139.675 1.00 39.99 186 ARG G C 1
ATOM 10886 O O . ARG G 1 186 ? 118.229 142.934 140.637 1.00 39.99 186 ARG G O 1
ATOM 10894 N N . ALA G 1 187 ? 116.746 141.522 139.754 1.00 38.68 187 ALA G N 1
ATOM 10895 C CA . ALA G 1 187 ? 116.364 140.855 141.002 1.00 38.68 187 ALA G CA 1
ATOM 10896 C C . ALA G 1 187 ? 117.507 140.037 141.552 1.00 38.68 187 ALA G C 1
ATOM 10897 O O . ALA G 1 187 ? 117.704 140.072 142.750 1.00 38.68 187 ALA G O 1
ATOM 10899 N N . LYS G 1 188 ? 118.194 139.289 140.708 1.00 38.41 188 LYS G N 1
ATOM 10900 C CA . LYS G 1 188 ? 119.358 138.485 141.125 1.00 38.41 188 LYS G CA 1
ATOM 10901 C C . LYS G 1 188 ? 120.474 139.398 141.589 1.00 38.41 188 LYS G C 1
ATOM 10902 O O . LYS G 1 188 ? 121.048 139.091 142.609 1.00 38.41 188 LYS G O 1
ATOM 10908 N N . LEU G 1 189 ? 120.747 140.481 140.877 1.00 37.87 189 LEU G N 1
ATOM 10909 C CA . LEU G 1 189 ? 121.836 141.427 141.212 1.00 37.87 189 LEU G CA 1
ATOM 10910 C C . LEU G 1 189 ? 121.518 142.128 142.517 1.00 37.87 189 LEU G C 1
ATOM 10911 O O . LEU G 1 189 ? 122.444 142.433 143.239 1.00 37.87 189 LEU G O 1
ATOM 10916 N N . ALA G 1 190 ? 120.259 142.429 142.764 1.00 39.43 190 ALA G N 1
ATOM 10917 C CA . ALA G 1 190 ? 119.818 143.027 144.032 1.00 39.43 190 ALA G CA 1
ATOM 10918 C C . ALA G 1 190 ? 120.007 142.048 145.186 1.00 39.43 190 ALA G C 1
ATOM 10919 O O . ALA G 1 190 ? 120.360 142.490 146.273 1.00 39.43 190 ALA G O 1
ATOM 10921 N N . SER G 1 191 ? 119.752 140.764 144.977 1.00 40.79 191 SER G N 1
ATOM 10922 C CA . SER G 1 191 ? 119.993 139.725 146.007 1.00 40.79 191 SER G CA 1
ATOM 10923 C C . SER G 1 191 ? 121.486 139.639 146.324 1.00 40.79 191 SER G C 1
ATOM 10924 O O . SER G 1 191 ? 121.804 139.498 147.503 1.00 40.79 191 SER G O 1
ATOM 10927 N N . LYS G 1 192 ? 122.364 139.702 145.324 1.00 40.10 192 LYS G N 1
ATOM 10928 C CA . LYS G 1 192 ? 123.843 139.695 145.487 1.00 40.10 192 LYS G CA 1
ATOM 10929 C C . LYS G 1 192 ? 124.371 140.967 146.156 1.00 40.10 192 LYS G C 1
ATOM 10930 O O . LYS G 1 192 ? 125.363 140.869 146.830 1.00 40.10 192 LYS G O 1
ATOM 10936 N N . ILE G 1 193 ? 123.752 142.119 145.939 1.00 41.17 193 ILE G N 1
ATOM 10937 C CA . ILE G 1 193 ? 124.160 143.386 146.616 1.00 41.17 193 ILE G CA 1
ATOM 10938 C C . ILE G 1 193 ? 123.954 143.241 148.114 1.00 41.17 193 ILE G C 1
ATOM 10939 O O . ILE G 1 193 ? 124.816 143.697 148.861 1.00 41.17 193 ILE G O 1
ATOM 10944 N N . ALA G 1 194 ? 122.852 142.647 148.544 1.00 43.26 194 ALA G N 1
ATOM 10945 C CA . ALA G 1 194 ? 122.637 142.386 149.982 1.00 43.26 194 ALA G CA 1
ATOM 10946 C C . ALA G 1 194 ? 123.565 141.296 150.543 1.00 43.26 194 ALA G C 1
ATOM 10947 O O . ALA G 1 194 ? 123.993 141.450 151.682 1.00 43.26 194 ALA G O 1
ATOM 10949 N N . LYS G 1 195 ? 123.810 140.215 149.803 1.00 43.55 195 LYS G N 1
ATOM 10950 C CA . LYS G 1 195 ? 124.700 139.109 150.252 1.00 43.55 195 LYS G CA 1
ATOM 10951 C C . LYS G 1 195 ? 126.149 139.560 150.357 1.00 43.55 195 LYS G C 1
ATOM 10952 O O . LYS G 1 195 ? 126.820 139.129 151.290 1.00 43.55 195 LYS G O 1
ATOM 10958 N N . TYR G 1 196 ? 126.622 140.372 149.415 1.00 43.94 196 TYR G N 1
ATOM 10959 C CA . TYR G 1 196 ? 128.029 140.830 149.390 1.00 43.94 196 TYR G CA 1
ATOM 10960 C C . TYR G 1 196 ? 128.024 142.350 149.382 1.00 43.94 196 TYR G C 1
ATOM 10961 O O . TYR G 1 196 ? 128.115 142.939 148.313 1.00 43.94 196 TYR G O 1
ATOM 10970 N N . PRO G 1 197 ? 127.869 143.001 150.549 1.00 45.80 197 PRO G N 1
ATOM 10971 C CA . PRO G 1 197 ? 127.885 144.459 150.653 1.00 45.80 197 PRO G CA 1
ATOM 10972 C C . PRO G 1 197 ? 129.249 145.061 150.306 1.00 45.80 197 PRO G C 1
ATOM 10973 O O . PRO G 1 197 ? 129.268 146.174 149.854 1.00 45.80 197 PRO G O 1
ATOM 10977 N N . HIS G 1 198 ? 130.335 144.341 150.580 1.00 47.21 198 HIS G N 1
ATOM 10978 C CA . HIS G 1 198 ? 131.726 144.805 150.349 1.00 47.21 198 HIS G CA 1
ATOM 10979 C C . HIS G 1 198 ? 132.045 145.054 148.877 1.00 47.21 198 HIS G C 1
ATOM 10980 O O . HIS G 1 198 ? 132.669 146.064 148.607 1.00 47.21 198 HIS G O 1
ATOM 10987 N N . VAL G 1 199 ? 131.580 144.220 147.964 1.00 43.72 199 VAL G N 1
ATOM 10988 C CA . VAL G 1 199 ? 131.947 144.355 146.536 1.00 43.72 199 VAL G CA 1
ATOM 10989 C C . VAL G 1 199 ? 131.161 145.516 145.920 1.00 43.72 199 VAL G C 1
ATOM 10990 O O . VAL G 1 199 ? 129.937 145.408 145.837 1.00 43.72 199 VAL G O 1
ATOM 10994 N N . GLU G 1 200 ? 131.848 146.585 145.501 1.00 45.51 200 GLU G N 1
ATOM 10995 C CA . GLU G 1 200 ? 131.228 147.795 144.893 1.00 45.51 200 GLU G CA 1
ATOM 10996 C C . GLU G 1 200 ? 130.731 147.527 143.482 1.00 45.51 200 GLU G C 1
ATOM 10997 O O . GLU G 1 200 ? 129.831 148.216 143.063 1.00 45.51 200 GLU G O 1
ATOM 11003 N N . ASP G 1 201 ? 131.307 146.568 142.780 1.00 43.18 201 ASP G N 1
ATOM 11004 C CA . ASP G 1 201 ? 130.922 146.243 141.389 1.00 43.18 201 ASP G CA 1
ATOM 11005 C C . ASP G 1 201 ? 129.525 145.637 141.316 1.00 43.18 201 ASP G C 1
ATOM 11006 O O . ASP G 1 201 ? 128.961 145.674 140.243 1.00 43.18 201 ASP G O 1
ATOM 11011 N N . TYR G 1 202 ? 129.007 145.056 142.391 1.00 40.36 202 TYR G N 1
ATOM 11012 C CA . TYR G 1 202 ? 127.619 144.535 142.382 1.00 40.36 202 TYR G CA 1
ATOM 11013 C C . TYR G 1 202 ? 126.660 145.700 142.195 1.00 40.36 202 TYR G C 1
ATOM 11014 O O . TYR G 1 202 ? 125.712 145.539 141.430 1.00 40.36 202 TYR G O 1
ATOM 11023 N N . ALA G 1 203 ? 126.906 146.830 142.840 1.00 40.65 203 ALA G N 1
ATOM 11024 C CA . ALA G 1 203 ? 126.067 148.036 142.718 1.00 40.65 203 ALA G CA 1
ATOM 11025 C C . ALA G 1 203 ? 126.167 148.643 141.327 1.00 40.65 203 ALA G C 1
ATOM 11026 O O . ALA G 1 203 ? 125.172 149.156 140.866 1.00 40.65 203 ALA G O 1
ATOM 11028 N N . ARG G 1 204 ? 127.348 148.652 140.727 1.00 42.52 204 ARG G N 1
ATOM 11029 C CA . ARG G 1 204 ? 127.600 149.197 139.375 1.00 42.52 204 ARG G CA 1
ATOM 11030 C C . ARG G 1 204 ? 126.888 148.346 138.351 1.00 42.52 204 ARG G C 1
ATOM 11031 O O . ARG G 1 204 ? 126.609 148.848 137.278 1.00 42.52 204 ARG G O 1
ATOM 11039 N N . THR G 1 205 ? 126.639 147.099 138.674 1.00 40.78 205 THR G N 1
ATOM 11040 C CA . THR G 1 205 ? 125.931 146.171 137.774 1.00 40.78 205 THR G CA 1
ATOM 11041 C C . THR G 1 205 ? 124.451 146.549 137.703 1.00 40.78 205 THR G C 1
ATOM 11042 O O . THR G 1 205 ? 123.892 146.398 136.636 1.00 40.78 205 THR G O 1
ATOM 11046 N N . VAL G 1 206 ? 123.827 146.980 138.794 1.00 41.26 206 VAL G N 1
ATOM 11047 C CA . VAL G 1 206 ? 122.407 147.446 138.766 1.00 41.26 206 VAL G CA 1
ATOM 11048 C C . VAL G 1 206 ? 122.249 148.746 137.995 1.00 41.26 206 VAL G C 1
ATOM 11049 O O . VAL G 1 206 ? 121.297 148.848 137.263 1.00 41.26 206 VAL G O 1
ATOM 11053 N N . THR G 1 207 ? 123.152 149.692 138.144 1.00 42.45 207 THR G N 1
ATOM 11054 C CA . THR G 1 207 ? 123.112 150.973 137.406 1.00 42.45 207 THR G CA 1
ATOM 11055 C C . THR G 1 207 ? 123.307 150.727 135.918 1.00 42.45 207 THR G C 1
ATOM 11056 O O . THR G 1 207 ? 122.665 151.413 135.146 1.00 42.45 207 THR G O 1
ATOM 11060 N N . GLU G 1 208 ? 124.174 149.806 135.540 1.00 42.67 208 GLU G N 1
ATOM 11061 C CA . GLU G 1 208 ? 124.438 149.446 134.134 1.00 42.67 208 GLU G CA 1
ATOM 11062 C C . GLU G 1 208 ? 123.235 148.756 133.501 1.00 42.67 208 GLU G C 1
ATOM 11063 O O . GLU G 1 208 ? 123.002 148.994 132.329 1.00 42.67 208 GLU G O 1
ATOM 11069 N N . ILE G 1 209 ? 122.552 147.876 134.226 1.00 41.72 209 ILE G N 1
ATOM 11070 C CA . ILE G 1 209 ? 121.366 147.147 133.705 1.00 41.72 209 ILE G CA 1
ATOM 11071 C C . ILE G 1 209 ? 120.240 148.139 133.482 1.00 41.72 209 ILE G C 1
ATOM 11072 O O . ILE G 1 209 ? 119.530 147.968 132.512 1.00 41.72 209 ILE G O 1
ATOM 11077 N N . ASP G 1 210 ? 120.072 149.105 134.371 1.00 42.05 210 ASP G N 1
ATOM 11078 C CA . ASP G 1 210 ? 119.041 150.152 134.248 1.00 42.05 210 ASP G CA 1
ATOM 11079 C C . ASP G 1 210 ? 119.310 151.064 133.055 1.00 42.05 210 ASP G C 1
ATOM 11080 O O . ASP G 1 210 ? 118.365 151.402 132.373 1.00 42.05 210 ASP G O 1
ATOM 11085 N N . GLU G 1 211 ? 120.543 151.483 132.827 1.00 44.34 211 GLU G N 1
ATOM 11086 C CA . GLU G 1 211 ? 120.881 152.335 131.680 1.00 44.34 211 GLU G CA 1
ATOM 11087 C C . GLU G 1 211 ? 120.728 151.590 130.374 1.00 44.34 211 GLU G C 1
ATOM 11088 O O . GLU G 1 211 ? 120.322 152.212 129.426 1.00 44.34 211 GLU G O 1
ATOM 11094 N N . LYS G 1 212 ? 121.135 150.336 130.303 1.00 41.41 212 LYS G N 1
ATOM 11095 C CA . LYS G 1 212 ? 120.960 149.509 129.088 1.00 41.41 212 LYS G CA 1
ATOM 11096 C C . LYS G 1 212 ? 119.493 149.253 128.817 1.00 41.41 212 LYS G C 1
ATOM 11097 O O . LYS G 1 212 ? 119.172 149.194 127.652 1.00 41.41 212 LYS G O 1
ATOM 11103 N N . GLU G 1 213 ? 118.661 149.041 129.834 1.00 42.16 213 GLU G N 1
ATOM 11104 C CA . GLU G 1 213 ? 117.202 148.899 129.614 1.00 42.16 213 GLU G CA 1
ATOM 11105 C C . GLU G 1 213 ? 116.606 150.178 129.029 1.00 42.16 213 GLU G C 1
ATOM 11106 O O . GLU G 1 213 ? 115.843 150.066 128.105 1.00 42.16 213 GLU G O 1
ATOM 11112 N N . TYR G 1 214 ? 117.002 151.350 129.497 1.00 43.88 214 TYR G N 1
ATOM 11113 C CA . TYR G 1 214 ? 116.495 152.614 128.932 1.00 43.88 214 TYR G CA 1
ATOM 11114 C C . TYR G 1 214 ? 116.859 152.717 127.455 1.00 43.88 214 TYR G C 1
ATOM 11115 O O . TYR G 1 214 ? 115.980 153.010 126.661 1.00 43.88 214 TYR G O 1
ATOM 11124 N N . ILE G 1 215 ? 118.095 152.424 127.089 1.00 42.70 215 ILE G N 1
ATOM 11125 C CA . ILE G 1 215 ? 118.540 152.454 125.669 1.00 42.70 215 ILE G CA 1
ATOM 11126 C C . ILE G 1 215 ? 117.777 151.396 124.877 1.00 42.70 215 ILE G C 1
ATOM 11127 O O . ILE G 1 215 ? 117.370 151.707 123.761 1.00 42.70 215 ILE G O 1
ATOM 11132 N N . SER G 1 216 ? 117.593 150.205 125.431 1.00 41.96 216 SER G N 1
ATOM 11133 C CA . SER G 1 216 ? 116.879 149.083 124.776 1.00 41.96 216 SER G CA 1
ATOM 11134 C C . SER G 1 216 ? 115.408 149.376 124.555 1.00 41.96 216 SER G C 1
ATOM 11135 O O . SER G 1 216 ? 114.938 149.009 123.509 1.00 41.96 216 SER G O 1
ATOM 11138 N N . LEU G 1 217 ? 114.712 149.957 125.516 1.00 41.10 217 LEU G N 1
ATOM 11139 C CA . LEU G 1 217 ? 113.282 150.314 125.387 1.00 41.10 217 LEU G CA 1
ATOM 11140 C C . LEU G 1 217 ? 113.080 151.393 124.341 1.00 41.10 217 LEU G C 1
ATOM 11141 O O . LEU G 1 217 ? 112.091 151.313 123.651 1.00 41.10 217 LEU G O 1
ATOM 11146 N N . ARG G 1 218 ? 113.931 152.396 124.261 1.00 43.39 218 ARG G N 1
ATOM 11147 C CA . ARG G 1 218 ? 113.839 153.400 123.175 1.00 43.39 218 ARG G CA 1
ATOM 11148 C C . ARG G 1 218 ? 114.154 152.751 121.833 1.00 43.39 218 ARG G C 1
ATOM 11149 O O . ARG G 1 218 ? 113.560 153.170 120.851 1.00 43.39 218 ARG G O 1
ATOM 11157 N N . LEU G 1 219 ? 115.092 151.817 121.774 1.00 42.37 219 LEU G N 1
ATOM 11158 C CA . LEU G 1 219 ? 115.370 151.074 120.524 1.00 42.37 219 LEU G CA 1
ATOM 11159 C C . LEU G 1 219 ? 114.184 150.194 120.147 1.00 42.37 219 LEU G C 1
ATOM 11160 O O . LEU G 1 219 ? 113.943 150.087 118.964 1.00 42.37 219 LEU G O 1
ATOM 11165 N N . ILE G 1 220 ? 113.489 149.565 121.093 1.00 41.13 220 ILE G N 1
ATOM 11166 C CA . ILE G 1 220 ? 112.258 148.767 120.819 1.00 41.13 220 ILE G CA 1
ATOM 11167 C C . ILE G 1 220 ? 111.201 149.704 120.265 1.00 41.13 220 ILE G C 1
ATOM 11168 O O . ILE G 1 220 ? 110.568 149.308 119.323 1.00 41.13 220 ILE G O 1
ATOM 11173 N N . ILE G 1 221 ? 111.015 150.896 120.813 1.00 42.97 221 ILE G N 1
ATOM 11174 C CA . ILE G 1 221 ? 109.933 151.796 120.322 1.00 42.97 221 ILE G CA 1
ATOM 11175 C C . ILE G 1 221 ? 110.244 152.260 118.909 1.00 42.97 221 ILE G C 1
ATOM 11176 O O . ILE G 1 221 ? 109.312 152.380 118.131 1.00 42.97 221 ILE G O 1
ATOM 11181 N N . SER G 1 222 ? 111.496 152.567 118.603 1.00 43.88 222 SER G N 1
ATOM 11182 C CA . SER G 1 222 ? 111.897 152.911 117.220 1.00 43.88 222 SER G CA 1
ATOM 11183 C C . SER G 1 222 ? 111.777 151.709 116.285 1.00 43.88 222 SER G C 1
ATOM 11184 O O . SER G 1 222 ? 111.282 151.906 115.203 1.00 43.88 222 SER G O 1
ATOM 11187 N N . GLU G 1 223 ? 112.176 150.509 116.686 1.00 44.83 223 GLU G N 1
ATOM 11188 C CA . GLU G 1 223 ? 112.012 149.285 115.866 1.00 44.83 223 GLU G CA 1
ATOM 11189 C C . GLU G 1 223 ? 110.545 148.965 115.612 1.00 44.83 223 GLU G C 1
ATOM 11190 O O . GLU G 1 223 ? 110.247 148.562 114.511 1.00 44.83 223 GLU G O 1
ATOM 11196 N N . LEU G 1 224 ? 109.664 149.125 116.591 1.00 42.71 224 LEU G N 1
ATOM 11197 C CA . LEU G 1 224 ? 108.215 148.921 116.367 1.00 42.71 224 LEU G CA 1
ATOM 11198 C C . LEU G 1 224 ? 107.706 149.943 115.358 1.00 42.71 224 LEU G C 1
ATOM 11199 O O . LEU G 1 224 ? 106.915 149.552 114.529 1.00 42.71 224 LEU G O 1
ATOM 11204 N N . ARG G 1 225 ? 108.126 151.198 115.423 1.00 45.28 225 ARG G N 1
ATOM 11205 C CA . ARG G 1 225 ? 107.716 152.239 114.440 1.00 45.28 225 ARG G CA 1
ATOM 11206 C C . ARG G 1 225 ? 108.249 151.903 113.058 1.00 45.28 225 ARG G C 1
ATOM 11207 O O . ARG G 1 225 ? 107.523 152.098 112.099 1.00 45.28 225 ARG G O 1
ATOM 11215 N N . ASN G 1 226 ? 109.490 151.460 112.963 1.00 44.91 226 ASN G N 1
ATOM 11216 C CA . ASN G 1 226 ? 110.131 151.079 111.686 1.00 44.91 226 ASN G CA 1
ATOM 11217 C C . ASN G 1 226 ? 109.410 149.884 111.076 1.00 44.91 226 ASN G C 1
ATOM 11218 O O . ASN G 1 226 ? 109.261 149.874 109.874 1.00 44.91 226 ASN G O 1
ATOM 11223 N N . GLN G 1 227 ? 108.988 148.912 111.871 1.00 45.24 227 GLN G N 1
ATOM 11224 C CA . GLN G 1 227 ? 108.241 147.732 111.368 1.00 45.24 227 GLN G CA 1
ATOM 11225 C C . GLN G 1 227 ? 106.891 148.135 110.795 1.00 45.24 227 GLN G C 1
ATOM 11226 O O . GLN G 1 227 ? 106.518 147.545 109.825 1.00 45.24 227 GLN G O 1
ATOM 11232 N N . TYR G 1 228 ? 106.173 149.067 111.388 1.00 45.12 228 TYR G N 1
ATOM 11233 C CA . TYR G 1 228 ? 104.890 149.539 110.814 1.00 45.12 228 TYR G CA 1
ATOM 11234 C C . TYR G 1 228 ? 105.074 150.228 109.466 1.00 45.12 228 TYR G C 1
ATOM 11235 O O . TYR G 1 228 ? 104.307 149.911 108.584 1.00 45.12 228 TYR G O 1
ATOM 11244 N N . VAL G 1 229 ? 106.044 151.126 109.310 1.00 46.63 229 VAL G N 1
ATOM 11245 C CA . VAL G 1 229 ? 106.312 151.840 108.022 1.00 46.63 229 VAL G CA 1
ATOM 11246 C C . VAL G 1 229 ? 106.866 150.885 106.965 1.00 46.63 229 VAL G C 1
ATOM 11247 O O . VAL G 1 229 ? 106.449 150.996 105.822 1.00 46.63 229 VAL G O 1
ATOM 11251 N N . THR G 1 230 ? 107.765 149.981 107.335 1.00 46.48 230 THR G N 1
ATOM 11252 C CA . THR G 1 230 ? 108.363 149.006 106.399 1.00 46.48 230 THR G CA 1
ATOM 11253 C C . THR G 1 230 ? 107.303 148.037 105.883 1.00 46.48 230 THR G C 1
ATOM 11254 O O . THR G 1 230 ? 107.264 147.830 104.677 1.00 46.48 230 THR G O 1
ATOM 11258 N N . LEU G 1 231 ? 106.460 147.498 106.755 1.00 46.91 231 LEU G N 1
ATOM 11259 C CA . LEU G 1 231 ? 105.386 146.561 106.355 1.00 46.91 231 LEU G CA 1
ATOM 11260 C C . LEU G 1 231 ? 104.327 147.273 105.526 1.00 46.91 231 LEU G C 1
ATOM 11261 O O . LEU G 1 231 ? 103.858 146.662 104.604 1.00 46.91 231 LEU G O 1
ATOM 11266 N N . HIS G 1 232 ? 103.971 148.508 105.837 1.00 48.20 232 HIS G N 1
ATOM 11267 C CA . HIS G 1 232 ? 103.009 149.264 105.002 1.00 48.20 232 HIS G CA 1
ATOM 11268 C C . HIS G 1 232 ? 103.559 149.462 103.583 1.00 48.20 232 HIS G C 1
ATOM 11269 O O . HIS G 1 232 ? 102.830 149.147 102.658 1.00 48.20 232 HIS G O 1
ATOM 11276 N N . ASP G 1 233 ? 104.809 149.893 103.412 1.00 50.75 233 ASP G N 1
ATOM 11277 C CA . ASP G 1 233 ? 105.429 150.125 102.085 1.00 50.75 233 ASP G CA 1
ATOM 11278 C C . ASP G 1 233 ? 105.598 148.820 101.323 1.00 50.75 233 ASP G C 1
ATOM 11279 O O . ASP G 1 233 ? 105.298 148.809 100.145 1.00 50.75 233 ASP G O 1
ATOM 11284 N N . MET G 1 234 ? 106.086 147.769 101.958 1.00 51.23 234 MET G N 1
ATOM 11285 C CA . MET G 1 234 ? 106.297 146.540 101.175 1.00 51.23 234 MET G CA 1
ATOM 11286 C C . MET G 1 234 ? 104.947 145.999 100.706 1.00 51.23 234 MET G C 1
ATOM 11287 O O . MET G 1 234 ? 104.848 145.651 99.542 1.00 51.23 234 MET G O 1
ATOM 11292 N N . ILE G 1 235 ? 103.947 145.944 101.576 1.00 49.80 235 ILE G N 1
ATOM 11293 C CA . ILE G 1 235 ? 102.632 145.366 101.198 1.00 49.80 235 ILE G CA 1
ATOM 11294 C C . ILE G 1 235 ? 101.917 146.240 100.169 1.00 49.80 235 ILE G C 1
ATOM 11295 O O . ILE G 1 235 ? 101.335 145.679 99.261 1.00 49.80 235 ILE G O 1
ATOM 11300 N N . LEU G 1 236 ? 101.942 147.557 100.306 1.00 51.48 236 LEU G N 1
ATOM 11301 C CA . LEU G 1 236 ? 101.316 148.454 99.308 1.00 51.48 236 LEU G CA 1
ATOM 11302 C C . LEU G 1 236 ? 102.085 148.492 97.988 1.00 51.48 236 LEU G C 1
ATOM 11303 O O . LEU G 1 236 ? 101.438 148.645 96.955 1.00 51.48 236 LEU G O 1
ATOM 11308 N N . LYS G 1 237 ? 103.409 148.456 98.009 1.00 51.14 237 LYS G N 1
ATOM 11309 C CA . LYS G 1 237 ? 104.209 148.399 96.758 1.00 51.14 237 LYS G CA 1
ATOM 11310 C C . LYS G 1 237 ? 103.982 147.081 96.044 1.00 51.14 237 LYS G C 1
ATOM 11311 O O . LYS G 1 237 ? 103.894 147.102 94.826 1.00 51.14 237 LYS G O 1
ATOM 11317 N N . ASN G 1 238 ? 103.886 145.981 96.782 1.00 52.61 238 ASN G N 1
ATOM 11318 C CA . ASN G 1 238 ? 103.796 144.626 96.186 1.00 52.61 238 ASN G CA 1
ATOM 11319 C C . ASN G 1 238 ? 102.379 144.070 96.221 1.00 52.61 238 ASN G C 1
ATOM 11320 O O . ASN G 1 238 ? 102.241 142.898 96.008 1.00 52.61 238 ASN G O 1
ATOM 11325 N N . ILE G 1 239 ? 101.368 144.897 96.405 1.00 53.98 239 ILE G N 1
ATOM 11326 C CA . ILE G 1 239 ? 99.941 144.466 96.495 1.00 53.98 239 ILE G CA 1
ATOM 11327 C C . ILE G 1 239 ? 99.420 143.723 95.258 1.00 53.98 239 ILE G C 1
ATOM 11328 O O . ILE G 1 239 ? 98.733 142.730 95.452 1.00 53.98 239 ILE G O 1
ATOM 11333 N N . GLU G 1 240 ? 99.701 144.162 94.040 1.00 55.01 240 GLU G N 1
ATOM 11334 C CA . GLU G 1 240 ? 99.053 143.525 92.881 1.00 55.01 240 GLU G CA 1
ATOM 11335 C C . GLU G 1 240 ? 99.482 142.068 92.781 1.00 55.01 240 GLU G C 1
ATOM 11336 O O . GLU G 1 240 ? 98.617 141.241 92.569 1.00 55.01 240 GLU G O 1
ATOM 11342 N N . LYS G 1 241 ? 100.753 141.759 92.937 1.00 52.66 241 LYS G N 1
ATOM 11343 C CA . LYS G 1 241 ? 101.230 140.360 92.939 1.00 52.66 241 LYS G CA 1
ATOM 11344 C C . LYS G 1 241 ? 100.812 139.585 94.191 1.00 52.66 241 LYS G C 1
ATOM 11345 O O . LYS G 1 241 ? 100.776 138.384 94.127 1.00 52.66 241 LYS G O 1
ATOM 11351 N N . ILE G 1 242 ? 100.686 140.224 95.341 1.00 52.53 242 ILE G N 1
ATOM 11352 C CA . ILE G 1 242 ? 100.183 139.554 96.575 1.00 52.53 242 ILE G CA 1
ATOM 11353 C C . ILE G 1 242 ? 98.700 139.227 96.451 1.00 52.53 242 ILE G C 1
ATOM 11354 O O . ILE G 1 242 ? 98.331 138.150 96.825 1.00 52.53 242 ILE G O 1
ATOM 11359 N N . LYS G 1 243 ? 97.877 140.148 95.975 1.00 54.94 243 LYS G N 1
ATOM 11360 C CA . LYS G 1 243 ? 96.429 139.901 95.780 1.00 54.94 243 LYS G CA 1
ATOM 11361 C C . LYS G 1 243 ? 96.154 138.977 94.598 1.00 54.94 243 LYS G C 1
ATOM 11362 O O . LYS G 1 243 ? 95.287 138.129 94.720 1.00 54.94 243 LYS G O 1
ATOM 11368 N N . ARG G 1 244 ? 96.842 139.161 93.485 1.00 56.88 244 ARG G N 1
ATOM 11369 C CA . ARG G 1 244 ? 96.594 138.353 92.271 1.00 56.88 244 ARG G CA 1
ATOM 11370 C C . ARG G 1 244 ? 97.925 137.783 91.816 1.00 56.88 244 ARG G C 1
ATOM 11371 O O . ARG G 1 244 ? 98.482 138.323 90.860 1.00 56.88 244 ARG G O 1
ATOM 11379 N N . PRO G 1 245 ? 98.425 136.685 92.424 1.00 54.72 245 PRO G N 1
ATOM 11380 C CA . PRO G 1 245 ? 99.747 136.189 92.115 1.00 54.72 245 PRO G CA 1
ATOM 11381 C C . PRO G 1 245 ? 100.047 135.773 90.673 1.00 54.72 245 PRO G C 1
ATOM 11382 O O . PRO G 1 245 ? 101.146 135.997 90.268 1.00 54.72 245 PRO G O 1
ATOM 11386 N N . ARG G 1 246 ? 99.105 135.165 89.959 1.00 57.07 246 ARG G N 1
ATOM 11387 C CA . ARG G 1 246 ? 99.335 134.628 88.600 1.00 57.07 246 ARG G CA 1
ATOM 11388 C C . ARG G 1 246 ? 98.526 135.427 87.580 1.00 57.07 246 ARG G C 1
ATOM 11389 O O . ARG G 1 246 ? 98.864 136.597 87.353 1.00 57.07 246 ARG G O 1
#

B-factor: mean 49.53, std 7.27, range [36.75, 75.06]

Organism: Homo sapiens (NCBI:txid9606)

GO terms:
  GO:0061133 endopeptidase activator activity (F, IDA)
  GO:0097371 MDM2/MDM4 family protein binding (F, IDA)
  GO:0002039 p53 binding (F, IDA)
  GO:0061136 regulation of proteasomal protein catabolic process (P, IDA)
  GO:0000502 proteasome complex (C, TAS)
  GO:0005829 cytosol (C, TAS)
  GO:0042802 identical protein binding (F, IPI)
  GO:0005515 protein binding (F, IPI)
  GO:0005654 nucleoplasm (C, IDA)
  GO:2001237 negative regulation of extrinsic apoptotic signaling pathway (P, IDA)
  GO:0005634 nucleus (C, HDA)
  GO:0016020 membrane (C, HDA)

Secondary structure (DSSP, 8-state):
-----HHHHHHHHHHHHHHHHHHHHIIIIIHHHHHHHHHHHTTSGGG--S-TTTT------PPPHHHHHHHHHHHHHHHHHHHHHHHHHHHHHTT-----SS--HHHHHHHHHHHHHHHHHHHHHHHHHHHHHHHHHHHHHHHHHHH-SS-THHHHHHHHHHHHHHHHHHHHHHHHHHHHHHHHHHHHHSHHHHHS--/-----HHHHHHHHHHHHHHHHHHHHIIIIIHHHHHHHHHHHHTSGGG--S-GGGG------PPPHHHHHHHHHHHHHHHHHHHHHHHHHHHHHTT-----SS--HHHHHHHHHHHHHHHHHHHHHHHHHHHHHHHHHHHHHHHHHHH-SS-THHHHHHHHHHHHHHHHHHHHHHHHHHHHHHHHHHHHHTHHHHHS--/-----HHHHHHHHHHHHHHHHHHHHIIIIIHHHHHHHHHHHHTSGGG--S-GGGG------PPPHHHHHHHHHHHHHHHHHHHHHHHHHHHHHTT-----SS--HHHHHHHHHHHHHHHHHHHHHHHHHHHHHHHHHHHHHHHHHHH-SS-THHHHHHHHHHHHHHHHHHHHHHHHHHHHHHHHHHHHHSHHHHHS--/-----HHHHHHHHHHHHHHHHHHHHIIIIIHHHHHHHHHHHHTSGGG--S-GGGS---------HHHHHHHHHHHHHHHHHHHHHHHHHHHHHTT-----SS--HHHHHHHHHHHHHHHHHHHHHHHHHHHHHHHHHHHHHHHHHHH-SS-THHHHHHHHHHHHHHHHHHHHHHHHHHHHHHHHHHHHHTHHHHHS--/-----HHHHHHHHHHHHHHHHHHHHIIIIIHHHHHHHHHHHTTSGGG--S-TTSS---------HHHHHHHHHHHHHHHHHHHHHHHHHHHHHTT-----SS--HHHHHHHHHHHHHHHHHHHHHHHHHHHHHHHHHHHHHHHHHHH-SS-THHHHHHHHHHHHHHHHHHHHHHHHHHHHHHHHHHHHHSHHHHHS--/-----HHHHHHHHHHHHHHHHHHHHIIIIIHHHHHHHHHHHTTSGGG--S-GGGG------PPPHHHHHHHHHHHHHHHHHHHHHHHHHHHHHTT-----SS--HHHHHHHHHHHHHHHHHHHHHHHHHHHHHHHHHHHHHHHHHHH-SS-THHHHHHHHHHHHHHHHHHHHHHHHHHHHHHHHHHHHHSHHHHHS--/-----HHHHHHHHHHHHHHHHHHHHIIIIIHHHHHHHHHHHTTSGGG--S-TTTT------PPPHHHHHHHHHHHHHHHHHHHHHHHHHHHHHTT-----SS--HHHHHHHHHHHHHHHHHHHHHHHHHHHHHHHHHHHHHHHHHHH-SS-THHHHHHHHHHHHHHHHHHHHHHHHHHHHHHHHHHHHHSHHHHHS--

Nearest PDB structures (foldseek):
  7yqc-assembly1_B  TM=1.005E+00  e=3.196E-25  Homo sapiens
  5mx5-assembly2_H  TM=9.787E-01  e=1.206E-14  Mus musculus
  5msj-assembly2_J  TM=9.600E-01  e=2.146E-14  Mus musculus
  6dfk-assembly1_G  TM=9.060E-01  e=1.336E-12  Plasmodium falciparum 3D7
  6dfk-assembly2_N  TM=8.912E-01  e=6.500E-13  Plasmodium falciparum 3D7

Foldseek 3Di:
DDDDDVVVVVVVVVVLVVLLVLLVCCLVPVLVVVLVVLVVVCVDVLLPDPPLVVQDDDALDDDRPSLVVLCVVLVVLLVVLLVSLVSNLVNLVVQQDDDDDDLCPLNVLSVVLNVLSVVSNVVSVVLVVVVVVLVVQLNVLRVVCVVCVPDCVSVVSNSVSSSVSSVSSSVSSVVSSVSSVVSSVSCVVSVVSSNPVD/DDDDDVVVVVVVVVVLVVLLVLLVCCLVPVLVVLLVVLVVVCVDVLLPDPPLVVQDDDALDDDGPSLVVLCVVLVVLLVVLLVSLVSNLVNLVVQQDDDDDDLCPLSVLSVVLNVVSVVSNVVSVVLVVVVVVLVVVLNVLRVVCVVCVPDPVSVVVNSVSSSVSSVSSSVSSVVSSVSSVVSSVSCVVSVVSSNPVD/DDDDDVVVVVVVVVVLVVLLVLLVCCLPPVLVVVLVVLVVVCVDVLLPDDPLVVQDDDALDDDRPSLVVLVVVLVVLLVVLLVSLVSNLVNLVVQQDDDDDDLCPLSVLSVVLNVLSVVSNVVSVVLVVVVVVLVVVLNVLRVVCVVCVPDPVSVVVNSVSSSVSSVSSSVSSVVSSVSSVVSSVSCVVSVVSSNPVD/DDDDDVVVVVVVVVVLVVLLVLLVCCLVPVLVVLLVVLVVVCPDVLLPDPPLVVQDDDALDDDRVSLVVLVVVLLVLLVVLLVSLVSNLVNLVVQQDDDDDDLCPLNVLSVVLNVVSVVSNVVSVVLVVVSVVLVVVLNVLRVVCVVCVPDCVSVVVNSVSSSVSSVSSSVSSVVSSVVSVVSSVSCVVSVVSSNPVD/DDDDDVVVVVVVVVVLVVLQVLLVCCLVPVLVVLLVVLVVVCVDVLLPDPPLVVQDDDALDDDRPSLVVLCVVLVVLLVVLLVSLVSNLVNLVVQQDDDDDDLCPLNVLSVVLNVLSVVSNVVSVVLVVVVVVLVVVLNVLRVVCVVCVPDPVSSVSNSVSSSVSSVSSSVSSVVSSVSSVVSSVSCVVSVVSSNPVD/DDDDDVVVVVVVVVVLVVLLVLLVCCLVPVLVVLLVVLVVVCPDVLLPDPPLVVQDDDALDDDRPSLVVLCVVLVVLLVVLLVSLVSNLVNLVVQQDDDDDDLCPLSVLSVVLNVVSVVSNVVSVVLVVVVVVLVVVLNVLRVVCVVCVPDVVSVVVNSVSSSVSSVSSSVSSVVSSVSSVVSSVSCVVSVVSSNPVD/DDDDDVVVVVVVVVVLVVLLVLLVCCLPPVLVVLLVVLVVVCVDVLLPDPPLVVQDDDALDDDRPSLVVLVVVLVVLLVVLLVSLVSNLVNLVVQQDDDDDDLCPLNVLSVVLNVLSVVSNVVSVVLVVVVVVLVVVLNVLRVVCVVCVPDPVSVVSNSVSSSVSSVSSSVSSVVSSVSSVVSSVSCVVSVVSSNPVD

Solvent-accessible surface area: 56751 Å² total; per-residue (Å²): 144,15,162,36,73,107,103,28,94,101,96,7,56,58,5,65,120,71,4,52,54,64,0,39,78,20,0,2,65,28,0,1,88,12,1,33,80,4,7,56,19,9,129,68,113,53,0,70,31,166,64,18,79,110,0,64,28,100,60,18,109,136,7,4,95,76,0,9,67,2,0,73,90,0,22,63,36,0,33,53,1,4,48,53,0,6,22,0,8,0,4,0,34,17,56,35,28,112,50,57,116,44,101,58,60,1,15,49,1,0,95,87,1,5,50,51,0,121,71,3,16,68,71,0,37,53,33,11,62,39,1,13,147,8,0,45,41,0,0,82,9,0,12,72,25,48,145,53,102,76,4,67,0,2,38,56,2,3,40,13,16,2,14,56,13,1,20,25,0,51,49,4,0,9,30,0,20,6,28,0,0,22,0,17,15,24,0,45,72,6,10,97,72,0,44,120,16,93,149,17,171,36,71,108,102,26,91,101,94,5,44,65,5,67,118,76,3,48,57,63,0,39,74,20,0,2,61,30,0,1,89,14,2,30,80,4,8,55,20,9,127,70,110,78,0,72,28,172,65,19,77,112,0,63,26,102,58,20,115,142,8,2,94,81,0,7,72,3,0,72,98,0,22,60,36,0,33,53,1,4,44,55,0,6,22,0,8,0,5,0,33,20,55,36,27,135,40,58,118,46,102,56,62,0,12,49,1,0,94,86,0,5,52,48,0,123,72,3,17,66,69,0,39,52,33,10,65,38,0,15,148,6,1,43,42,0,0,85,10,0,11,75,25,48,146,50,103,71,5,66,0,3,40,57,3,4,39,12,17,2,13,54,13,1,20,27,0,51,48,4,0,8,33,0,19,6,28,0,1,24,1,19,14,26,0,44,72,4,10,99,76,0,44,119,13,89,148,15,160,33,75,106,107,30,91,101,96,8,51,66,6,63,120,77,4,51,65,66,0,40,75,15,0,2,51,27,0,1,89,14,1,32,84,4,7,56,20,10,125,70,112,74,0,71,26,167,72,20,86,115,0,58,28,102,59,18,109,131,7,2,93,75,0,8,74,3,0,72,100,0,23,61,38,0,33,51,1,4,44,58,0,6,23,0,9,0,4,0,37,18,56,36,30,134,38,59,116,45,101,55,62,2,13,50,1,0,95,84,0,5,52,48,0,119,69,4,16,66,71,1,38,53,36,12,64,37,0,11,150,7,0,45,41,0,0,84,8,0,12,77,24,46,147,50,100,69,5,65,0,2,41,56,3,2,39,12,18,1,16,54,12,2,19,27,0,46,46,4,0,7,33,0,17,5,28,0,1,22,0,20,12,26,0,43,64,4,4,82,82,0,44,137,16,88,144,14,159,35,72,107,102,29,93,101,96,7,48,66,6,64,122,74,3,50,57,67,0,40,79,16,0,3,64,30,0,2,88,15,2,31,82,4,9,57,20,9,130,68,113,51,0,72,30,171,69,18,86,109,1,58,26,101,59,16,98,136,6,2,91,79,0,8,70,1,0,76,97,0,20,63,34,0,31,49,2,4,47,56,0,6,21,0,6,0,5,0,34,17,56,35,27,114,44,58,114,44,101,57,65,2,15,49,1,0,93,90,0,6,54,64,0,123,62,1,13,66,68,0,38,54,34,12,63,38,0,11,147,7,1,46,38,0,0,84,9,0,13,74,26,48,148,52,102,74,4,65,0,2,40,58,3,2,41,12,16,1,15,50,11,2,20,28,0,50,48,4,0,6,39,0,16,5,26,0,1,28,0,18,13,37,0,45,65,5,4,85,87,0,45,138,16,93,144,16,164,35,75,110,101,29,90,103,95,6,48,68,6,60,122,74,3,50,64,69,0,42,74,15,0,2,58,25,0,2,86,13,2,28,84,3,6,56,19,10,130,75,110,64,0,72,32,172,66,19,79,108,1,64,28,99,59,18,109,136,5,2,92,81,0,7,71,6,0,79,91,0,22,61,37,0,30,52,1,4,46,54,0,6,21,0,8,0,5,0,34,17,52,37,27,114,45,59,114,45,103,58,62,1,16,49,1,0,93,91,0,4,53,62,0,125,60,1,17,67,69,0,39,54,33,12,64,41,1,14,150,6,0,46,41,0,0,84,9,0,13,68,26,47,144,49,102,73,4,63,0,2,40,59,3,3,41,12,17,1,15,55,14,2,20,29,0,46,44,4,0,6,34,0,16,8,27,1,1,22,0,15,9,36,0,57,65,5,12,101,76,0,45,123,16,91,125,14,155,40,78,106,105,28,92,101,96,7,51,66,6,62,125,73,3,52,64,67,0,40,82,18,0,3,57,31,0,2,91,12,1,32,83,4,6,55,20,9,131,67,112,50,0,71,34,172,62,19,76,114,0,65,27,101,61,20,109,134,6,2,92,79,0,8,70,2,0,76,94,0,23,65,37,0,33,52,1,3,43,57,0,6,21,0,10,0,5,0,36,16,55,35,26,138,39,60,118,44,102,55,62,1,13,37,1,0,93,88,2,6,54,61,0,114,60,0,13,66,71,1,39,53,34,12,65,38,0,12,148,6,1,45,40,0,0,89,10,0,12,75,26,48,147,54,99,77,4,62,0,2,41,56,2,2,39,12,18,1,13,56,14,2,21,25,0,49,45,4,0,6,29,0,16,8,22,0,1,26,0,18,13,40,0,48,72,7,10,101,73,0,45,118,16,91,148,15,170,30,73,114,105,29,93,106,96,7,53,65,6,64,123,78,3,51,66,68,0,43,76,15,0,1,50,26,0,2,86,14,2,33,84,3,7,55,21,8,128,71,114,70,0,72,27,172,68,18,86,111,0,59,27,100,59,18,107,132,8,2,94,70,0,7,73,2,0,74,105,0,22,61,35,0,31,51,1,4,46,54,0,6,20,0,11,2,6,0,44,17,56,32,26,134,46,60,120,44,100,56,66,1,13,36,1,0,95,81,0,4,49,62,0,120,72,6,14,67,68,1,38,52,34,12,61,42,1,12,149,6,1,46,41,0,0,86,9,0,12,75,25,48,147,51,102,75,4,58,0,3,39,57,2,4,38,11,19,2,15,53,13,1,22,26,0,52,46,4,0,10,30,0,18,4,25,0,1,22,0,17,12,25,0,43,67,3,4,80,88,0,44,144,15,91

Sequence (1386 aa):
LLKVDQEVKLKVDSFRERITSEAEDLVANFFPKKLLELDSFLKEPILNIHDLTQIHSDMMLKSNQQLVDIIEKVKPEIRLLIEKCNTVKMWVQLLIPRIEDGNNFGVSIQEETVAELRTVESEAASYLDQISRYYITRAKLASKIAKYPHVEDYARTVTEIDEKEYISLRLIISELRNQYVTLHDMILKNIEKIKRPRLLKVDQEVKLKVDSFRERITSEAEDLVANFFPKKLLELDSFLKEPILNIHDLTQIHSDMMLKSNQQLVDIIEKVKPEIRLLIEKCNTVKMWVQLLIPRIEDGNNFGVSIQEETVAELRTVESEAASYLDQISRYYITRAKLASKIAKYPHVEDYARTVTEIDEKEYISLRLIISELRNQYVTLHDMILKNIEKIKRPRLLKVDQEVKLKVDSFRERITSEAEDLVANFFPKKLLELDSFLKEPILNIHDLTQIHSDMMLKSNQQLVDIIEKVKPEIRLLIEKCNTVKMWVQLLIPRIEDGNNFGVSIQEETVAELRTVESEAASYLDQISRYYITRAKLASKIAKYPHVEDYARTVTEIDEKEYISLRLIISELRNQYVTLHDMILKNIEKIKRPRLLKVDQEVKLKVDSFRERITSEAEDLVANFFPKKLLELDSFLKEPILNIHDLTQIHSDMMLKSNQQLVDIIEKVKPEIRLLIEKCNTVKMWVQLLIPRIEDGNNFGVSIQEETVAELRTVESEAASYLDQISRYYITRAKLASKIAKYPHVEDYARTVTEIDEKEYISLRLIISELRNQYVTLHDMILKNIEKIKRPRLLKVDQEVKLKVDSFRERITSEAEDLVANFFPKKLLELDSFLKEPILNIHDLTQIHSDMMLKSNQQLVDIIEKVKPEIRLLIEKCNTVKMWVQLLIPRIEDGNNFGVSIQEETVAELRTVESEAASYLDQISRYYITRAKLASKIAKYPHVEDYARTVTEIDEKEYISLRLIISELRNQYVTLHDMILKNIEKIKRPRLLKVDQEVKLKVDSFRERITSEAEDLVANFFPKKLLELDSFLKEPILNIHDLTQIHSDMMLKSNQQLVDIIEKVKPEIRLLIEKCNTVKMWVQLLIPRIEDGNNFGVSIQEETVAELRTVESEAASYLDQISRYYITRAKLASKIAKYPHVEDYARTVTEIDEKEYISLRLIISELRNQYVTLHDMILKNIEKIKRPRLLKVDQEVKLKVDSFRERITSEAEDLVANFFPKKLLELDSFLKEPILNIHDLTQIHSDMMLKSNQQLVDIIEKVKPEIRLLIEKCNTVKMWVQLLIPRIEDGNNFGVSIQEETVAELRTVESEAASYLDQISRYYITRAKLASKIAKYPHVEDYARTVTEIDEKEYISLRLIISELRNQYVTLHDMILKNIEKIKRPR

InterPro domains:
  IPR003185 Proteasome activator PA28, N-terminal domain [PF02251] (10-69)
  IPR003186 Proteasome activator PA28, C-terminal domain [PF02252] (109-251)
  IPR009077 Proteasome activator PA28 [PTHR10660] (4-254)
  IPR036252 Proteasome activator superfamily [SSF47216] (5-247)
  IPR036996 Proteasome activator PA28, N-terminal domain superfamily [G3DSA:1.20.5.120] (5-64)
  IPR036997 Proteasome activator PA28, C-terminal domain superfamily [G3DSA:1.20.120.180] (108-247)

Radius of gyration: 34.85 Å; Cα contacts (8 Å, |Δi|>4): 1672; chains: 7; bounding box: 93×95×64 Å